Protein 6XLI (pdb70)

Solvent-accessible surface area: 58546 Å² total

Secondary structure (DSSP, 8-state):
--EEE-TT--EEEEEE--SS-GGGSEEEEEEE-TT--EEEEEEE-TT--EE--TTTTTTEEEEEETTTTEEEEEE-S--GGG-EEEEEEEEEGGGEEEEEEEEEEEEEE-SPPPBPPEEEEEPPP--EEEEEEEEEEEBSS--EEEEGGGTB-TTEEEPPPEE-TTS-EEEEEEEEEEGGGGTT---EEEEEEGGGTEEEEEE----/---EEEE-SEEEE-TT--EEEEEEESS--TT-EEEEEE-TTS--EEEEETTTEEPTT--TTEEEEEETTEEEEEESS--GGG-EEEEEEE-SBSSPEE---EEEEE----BPPEEEEEPPPHHHHTTTEEEEEEEEEEEBSS--EEEEEETTEEP-SSEEEEEPPPPTTT--EEEEEEEEEEHHHHTT--EEEEEEE-TT-SS-EEEEEE--/-EEEE---EE-TT--EEEEEEE-SS-GGGSEEEEEEE-TT--EEEEEEE-TT--EE--TTTTTTEEEEEETTTTEEEEEE-S--GGG-EEEEEEEEEGGGEEEEEEEEEEEEEE-SPPPBPPEEEEEPPP---EEEEEEEEEEEBSS--EEEEGGGTB-TTEEEPPPEE-TTS-EEEEEEEEEEGGGGTT---EEEEEEGGGTEEEEEE----/---EEEE-SEEEE-TT--EEEEEEESS--TT-EEEEEE-TTS--EEEEETTTEEPTT--TTEEEEEETTEEEEEESS--GGG-EEEEEEE-SBSSPEE---EEEEE----BPPEEEEEPPPHHHHTTTEEEEEEEEEEEBSS--EEEEEETTEEP-SSEEEEEPPPPTTT--EEEEEEEEEEHHHHHT--EEEEEEE-TT-SS-EEEEEETT-/---------B-/---------B-/--EEEEE--EEE-TT--EEEEEEEESS-GGGSEEEEEEE-TT--EEEEEEE-TTS-EE--TTTTTTEEEEEETTTTEEEEEE-S--GGG-EEEEEEEEEGGGEEEEEE---EEEEE--PPPBPPEEEEE-----EEEEEEEEEEEBSS--EEEEGGGTB-TTEEEPPPEE-TTS-EEEEEEEEEEGGGGTTS-EEEEEEEGGGTEEEEEEE----/---EEEE-SEEEE-TT--EEEEEEESS--TT-EEEEEE-TTS--EEEEETTTEEPTT--TTEEEEEETTEEEEEESS--GGG-EEEEEEE-SBSSPEE---EEEEE----BPPEEEEEPPPHHHHTTTEEEEEEEEEEEBSS--EEEEEETTEEP-SSEEEEEPPPPTTT--EEEEEEEEEEHHHHHT--EEEEEEE-TT-SS-EEEEEES--/---------B-

InterPro domains:
  IPR001084 Microtubule associated protein, tubulin-binding repeat [PF00418] (566-591)
  IPR001084 Microtubule associated protein, tubulin-binding repeat [PF00418] (592-621)
  IPR001084 Microtubule associated protein, tubulin-binding repeat [PF00418] (623-653)
  IPR001084 Microtubule associated protein, tubulin-binding repeat [PF00418] (654-685)
  IPR001084 Microtubule associated protein, tubulin-binding repeat [PS00229] (609-621)
  IPR001084 Microtubule associated protein, tubulin-binding repeat [PS00229] (672-684)
  IPR001084 Microtubule associated protein, tubulin-binding repeat [PS51491] (561-591)
  IPR001084 Microtubule associated protein, tubulin-binding repeat [PS51491] (592-622)
  IPR001084 Microtubule associated protein, tubulin-binding repeat [PS51491] (623-653)
  IPR001084 Microtubule associated protein, tubulin-binding repeat [PS51491] (654-685)
  IPR002955 Microtubule-associated protein Tau [PR01261] (467-478)
  IPR002955 Microtubule-associated protein Tau [PR01261] (479-488)
  IPR002955 Microtubule-associated protein Tau [PR01261] (503-510)
  IPR002955 Microtubule-associated protein Tau [PR01261] (530-538)
  IPR002955 Microtubule-associated protein Tau [PR01261] (539-546)
  IPR002955 Microtubule-associated protein Tau [PR01261] (561-570)
  IPR027324 Microtubule associated protein MAP2/MAP4/Tau [PTHR11501] (316-751)

Radius of gyration: 44.35 Å; Cα contacts (8 Å, |Δi|>4): 3402; chains: 9; bounding box: 85×121×126 Å

Organism: Homo sapiens (NCBI:txid9606)

Structure (mmCIF, N/CA/C/O backbone):
data_6XLI
#
_entry.id   6XLI
#
_cell.length_a   126.240
_cell.length_b   83.660
_cell.length_c   166.870
_cell.angle_alpha   90.000
_cell.angle_beta   92.500
_cell.angle_gamma   90.000
#
_symmetry.space_group_name_H-M   'C 1 2 1'
#
loop_
_entity.id
_entity.type
_entity.pdbx_description
1 polymer 'PT3 Fab Heavy Chain'
2 polymer 'PT3 Fab Light Chain'
3 polymer 'Tau Phosphopeptide (Ac-SR(pT)PSLP(pT)PPTRE-OH)'
4 non-polymer GLYCEROL
5 water water
#
loop_
_atom_site.group_PDB
_atom_site.id
_atom_site.type_symbol
_atom_site.label_atom_id
_atom_site.label_alt_id
_atom_site.label_comp_id
_atom_site.label_asym_id
_atom_site.label_entity_id
_atom_site.label_seq_id
_atom_site.pdbx_PDB_ins_code
_atom_site.Cartn_x
_atom_site.Cartn_y
_atom_site.Cartn_z
_atom_site.occupancy
_atom_site.B_iso_or_equiv
_atom_site.auth_seq_id
_atom_site.auth_comp_id
_atom_site.auth_asym_id
_atom_site.auth_atom_id
_atom_site.pdbx_PDB_model_num
ATOM 1 N N . GLY A 1 8 ? 132.741 -87.978 182.812 1.00 53.05 8 GLY A N 1
ATOM 2 C CA . GLY A 1 8 ? 134.078 -88.548 182.792 1.00 59.14 8 GLY A CA 1
ATOM 3 C C . GLY A 1 8 ? 135.204 -87.592 183.176 1.00 53.70 8 GLY A C 1
ATOM 4 O O . GLY A 1 8 ? 135.864 -87.006 182.305 1.00 52.69 8 GLY A O 1
ATOM 5 N N . GLY A 1 9 ? 135.415 -87.401 184.477 1.00 52.88 9 GLY A N 1
ATOM 6 C CA . GLY A 1 9 ? 136.511 -86.557 184.929 1.00 45.58 9 GLY A CA 1
ATOM 7 C C . GLY A 1 9 ? 136.098 -85.122 185.196 1.00 46.37 9 GLY A C 1
ATOM 8 O O . GLY A 1 9 ? 134.928 -84.764 185.040 1.00 42.48 9 GLY A O 1
ATOM 9 N N . ASP A 1 10 ? 137.047 -84.306 185.644 1.00 38.82 10 ASP A N 1
ATOM 10 C CA . ASP A 1 10 ? 136.765 -82.898 185.906 1.00 37.32 10 ASP A CA 1
ATOM 11 C C . ASP A 1 10 ? 136.876 -82.048 184.624 1.00 39.42 10 ASP A C 1
ATOM 12 O O . ASP A 1 10 ? 137.831 -82.181 183.858 1.00 36.77 10 ASP A O 1
ATOM 17 N N . LEU A 1 11 ? 135.923 -81.143 184.426 1.00 36.37 11 LEU A N 1
ATOM 18 C CA A LEU A 1 11 ? 135.936 -80.261 183.266 0.43 34.32 11 LEU A CA 1
ATOM 19 C CA B LEU A 1 11 ? 135.907 -80.260 183.262 0.57 34.16 11 LEU A CA 1
ATOM 20 C C . LEU A 1 11 ? 136.015 -78.814 183.720 1.00 34.88 11 LEU A C 1
ATOM 21 O O . LEU A 1 11 ? 135.285 -78.391 184.605 1.00 38.55 11 LEU A O 1
ATOM 30 N N . VAL A 1 12 ? 136.913 -78.055 183.113 1.00 33.06 12 VAL A N 1
ATOM 31 C CA . VAL A 1 12 ? 137.101 -76.668 183.523 1.00 38.40 12 VAL A CA 1
ATOM 32 C C . VAL A 1 12 ? 137.322 -75.805 182.284 1.00 38.90 12 VAL A C 1
ATOM 33 O O . VAL A 1 12 ? 137.852 -76.280 181.281 1.00 36.03 12 VAL A O 1
ATOM 37 N N . LYS A 1 13 ? 136.846 -74.563 182.336 1.00 35.32 13 LYS A N 1
ATOM 38 C CA . LYS A 1 13 ? 137.028 -73.623 181.240 1.00 35.97 13 LYS A CA 1
ATOM 39 C C . LYS A 1 13 ? 138.436 -73.075 181.362 1.00 35.41 13 LYS A C 1
ATOM 40 O O . LYS A 1 13 ? 138.967 -73.001 182.465 1.00 35.91 13 LYS A O 1
ATOM 46 N N . PRO A 1 14 ? 139.058 -72.703 180.236 1.00 37.23 14 PRO A N 1
ATOM 47 C CA . PRO A 1 14 ? 140.374 -72.056 180.320 1.00 34.85 14 PRO A CA 1
ATOM 48 C C . PRO A 1 14 ? 140.372 -70.857 181.274 1.00 35.54 14 PRO A C 1
ATOM 49 O O . PRO A 1 14 ? 139.432 -70.070 181.262 1.00 33.13 14 PRO A O 1
ATOM 53 N N . GLY A 1 15 ? 141.440 -70.700 182.042 1.00 33.30 15 GLY A N 1
ATOM 54 C CA . GLY A 1 15 ? 141.538 -69.649 183.038 1.00 34.70 15 GLY A CA 1
ATOM 55 C C . GLY A 1 15 ? 140.972 -70.018 184.406 1.00 37.93 15 GLY A C 1
ATOM 56 O O . GLY A 1 15 ? 141.234 -69.323 185.381 1.00 37.07 15 GLY A O 1
ATOM 57 N N . GLY A 1 16 ? 140.250 -71.131 184.488 1.00 35.43 16 GLY A N 1
ATOM 58 C CA . GLY A 1 16 ? 139.525 -71.490 185.703 1.00 37.99 16 GLY A CA 1
ATOM 59 C C . GLY A 1 16 ? 140.349 -72.156 186.789 1.00 37.14 16 GLY A C 1
ATOM 60 O O . GLY A 1 16 ? 141.572 -72.263 186.667 1.00 32.52 16 GLY A O 1
ATOM 61 N N . SER A 1 17 ? 139.662 -72.686 187.804 1.00 33.07 17 SER A N 1
ATOM 62 C CA . SER A 1 17 ? 140.309 -73.209 189.002 1.00 34.36 17 SER A CA 1
ATOM 63 C C . SER A 1 17 ? 139.806 -74.604 189.347 1.00 34.70 17 SER A C 1
ATOM 64 O O . SER A 1 17 ? 138.666 -74.958 189.037 1.00 33.61 17 SER A O 1
ATOM 67 N N . LEU A 1 18 ? 140.660 -75.391 189.999 1.00 35.56 18 LEU A N 1
ATOM 68 C CA . LEU A 1 18 ? 140.288 -76.744 190.408 1.00 34.89 18 LEU A CA 1
ATOM 69 C C . LEU A 1 18 ? 141.132 -77.203 191.599 1.00 37.10 18 LEU A C 1
ATOM 70 O O . LEU A 1 18 ? 142.292 -76.815 191.723 1.00 35.01 18 LEU A O 1
ATOM 75 N N . LYS A 1 19 ? 140.563 -78.016 192.479 1.00 33.70 19 LYS A N 1
ATOM 76 C CA . LYS A 1 19 ? 141.349 -78.587 193.565 1.00 36.88 19 LYS A CA 1
ATOM 77 C C . LYS A 1 19 ? 141.238 -80.113 193.513 1.00 36.20 19 LYS A C 1
ATOM 78 O O . LYS A 1 19 ? 140.136 -80.657 193.526 1.00 33.74 19 LYS A O 1
ATOM 84 N N . LEU A 1 20 ? 142.371 -80.792 193.343 1.00 33.18 20 LEU A N 1
ATOM 85 C CA . LEU A 1 20 ? 142.402 -82.256 193.330 1.00 33.34 20 LEU A CA 1
ATOM 86 C C . LEU A 1 20 ? 142.734 -82.732 194.720 1.00 34.90 20 LEU A C 1
ATOM 87 O O . LEU A 1 20 ? 143.483 -82.056 195.422 1.00 33.48 20 LEU A O 1
ATOM 92 N N . SER A 1 21 ? 142.208 -83.883 195.131 1.00 34.52 21 SER A N 1
ATOM 93 C CA . SER A 1 21 ? 142.619 -84.445 196.419 1.00 35.37 21 SER A CA 1
ATOM 94 C C . SER A 1 21 ? 142.895 -85.950 196.278 1.00 37.66 21 SER A C 1
ATOM 95 O O . SER A 1 21 ? 142.313 -86.624 195.424 1.00 36.72 21 SER A O 1
ATOM 98 N N . CYS A 1 22 ? 143.790 -86.457 197.122 1.00 35.27 22 CYS A N 1
ATOM 99 C CA . CYS A 1 22 ? 144.253 -87.840 197.077 1.00 38.99 22 CYS A CA 1
ATOM 100 C C . CYS A 1 22 ? 144.374 -88.379 198.499 1.00 39.99 22 CYS A C 1
ATOM 101 O O . CYS A 1 22 ? 145.288 -88.002 199.236 1.00 36.09 22 CYS A O 1
ATOM 104 N N . ALA A 1 23 ? 143.438 -89.249 198.876 1.00 37.87 23 ALA A N 1
ATOM 105 C CA . ALA A 1 23 ? 143.356 -89.781 200.241 1.00 43.60 23 ALA A CA 1
ATOM 106 C C . ALA A 1 23 ? 144.158 -91.068 200.383 1.00 42.18 23 ALA A C 1
ATOM 107 O O . ALA A 1 23 ? 143.964 -92.019 199.632 1.00 47.61 23 ALA A O 1
ATOM 109 N N . ALA A 1 24 ? 145.036 -91.100 201.376 1.00 45.83 24 ALA A N 1
ATOM 110 C CA . ALA A 1 24 ? 145.968 -92.202 201.521 1.00 46.90 24 ALA A CA 1
ATOM 111 C C . ALA A 1 24 ? 145.347 -93.427 202.185 1.00 48.67 24 ALA A C 1
ATOM 112 O O . ALA A 1 24 ? 144.560 -93.306 203.122 1.00 50.49 24 ALA A O 1
ATOM 114 N N . SER A 1 25 ? 145.700 -94.602 201.667 1.00 49.69 25 SER A N 1
ATOM 115 C CA . SER A 1 25 ? 145.316 -95.868 202.275 1.00 54.58 25 SER A CA 1
ATOM 116 C C . SER A 1 25 ? 146.401 -96.934 202.050 1.00 51.14 25 SER A C 1
ATOM 117 O O . SER A 1 25 ? 146.895 -97.107 200.936 1.00 52.78 25 SER A O 1
ATOM 120 N N . GLY A 1 26 ? 146.746 -97.656 203.113 1.00 54.37 26 GLY A N 1
ATOM 121 C CA . GLY A 1 26 ? 147.700 -98.757 203.037 1.00 52.91 26 GLY A CA 1
ATOM 122 C C . GLY A 1 26 ? 149.164 -98.398 203.263 1.00 47.93 26 GLY A C 1
ATOM 123 O O . GLY A 1 26 ? 150.050 -99.176 202.918 1.00 47.89 26 GLY A O 1
ATOM 124 N N . PHE A 1 27 ? 149.415 -97.223 203.840 1.00 45.08 27 PHE A N 1
ATOM 125 C CA . PHE A 1 27 ? 150.770 -96.803 204.196 1.00 43.31 27 PHE A CA 1
ATOM 126 C C . PHE A 1 27 ? 150.717 -95.648 205.193 1.00 40.94 27 PHE A C 1
ATOM 127 O O . PHE A 1 27 ? 149.656 -95.089 205.435 1.00 40.98 27 PHE A O 1
ATOM 135 N N . THR A 1 28 ? 151.855 -95.302 205.787 1.00 38.10 28 THR A N 1
ATOM 136 C CA . THR A 1 28 ? 151.902 -94.204 206.748 1.00 36.04 28 THR A CA 1
ATOM 137 C C . THR A 1 28 ? 152.233 -92.880 206.031 1.00 32.52 28 THR A C 1
ATOM 138 O O . THR A 1 28 ? 153.398 -92.552 205.782 1.00 29.16 28 THR A O 1
ATOM 142 N N . PHE A 1 29 ? 151.176 -92.151 205.691 1.00 33.51 29 PHE A N 1
ATOM 143 C CA . PHE A 1 29 ? 151.238 -90.949 204.852 1.00 35.84 29 PHE A CA 1
ATOM 144 C C . PHE A 1 29 ? 152.287 -89.941 205.321 1.00 33.97 29 PHE A C 1
ATOM 145 O O . PHE A 1 29 ? 153.037 -89.392 204.519 1.00 30.58 29 PHE A O 1
ATOM 153 N N . SER A 1 30 ? 152.367 -89.715 206.625 1.00 30.23 30 SER A N 1
ATOM 154 C CA . SER A 1 30 ? 153.268 -88.694 207.141 1.00 31.52 30 SER A CA 1
ATOM 155 C C . SER A 1 30 ? 154.740 -89.058 206.989 1.00 28.13 30 SER A C 1
ATOM 156 O O . SER A 1 30 ? 155.596 -88.211 207.178 1.00 31.94 30 SER A O 1
ATOM 159 N N . SER A 1 31 ? 155.052 -90.297 206.618 1.00 29.08 31 SER A N 1
ATOM 160 C CA . SER A 1 31 ? 156.458 -90.682 206.424 1.00 32.59 31 SER A CA 1
ATOM 161 C C . SER A 1 31 ? 157.083 -90.319 205.062 1.00 33.69 31 SER A C 1
ATOM 162 O O . SER A 1 31 ? 158.319 -90.265 204.940 1.00 32.52 31 SER A O 1
ATOM 165 N N . TYR A 1 32 ? 156.250 -90.070 204.051 1.00 28.90 32 TYR A N 1
ATOM 166 C CA . TYR A 1 32 ? 156.727 -89.998 202.655 1.00 29.63 32 TYR A CA 1
ATOM 167 C C . TYR A 1 32 ? 156.680 -88.610 202.034 1.00 29.99 32 TYR A C 1
ATOM 168 O O . TYR A 1 32 ? 155.815 -87.793 202.373 1.00 26.99 32 TYR A O 1
ATOM 177 N N . ALA A 1 33 ? 157.602 -88.363 201.112 1.00 27.61 33 ALA A N 1
ATOM 178 C CA . ALA A 1 33 ? 157.454 -87.266 200.159 1.00 28.68 33 ALA A CA 1
ATOM 179 C C . ALA A 1 33 ? 156.327 -87.647 199.200 1.00 28.51 33 ALA A C 1
ATOM 180 O O . ALA A 1 33 ? 156.254 -88.792 198.753 1.00 27.82 33 ALA A O 1
ATOM 182 N N . MET A 1 34 ? 155.464 -86.693 198.875 1.00 27.83 34 MET A N 1
ATOM 183 C CA . MET A 1 34 ? 154.335 -86.944 197.988 1.00 26.51 34 MET A CA 1
ATOM 184 C C . MET A 1 34 ? 154.427 -86.062 196.739 1.00 27.45 34 MET A C 1
ATOM 185 O O . MET A 1 34 ? 154.918 -84.940 196.812 1.00 28.08 34 MET A O 1
ATOM 190 N N . SER A 1 35 ? 153.950 -86.566 195.604 1.00 26.83 35 SER A N 1
ATOM 191 C CA . SER A 1 35 ? 154.079 -85.837 194.330 1.00 25.46 35 SER A CA 1
ATOM 192 C C . SER A 1 35 ? 152.850 -85.944 193.439 1.00 30.81 35 SER A C 1
ATOM 193 O O . SER A 1 35 ? 152.011 -86.842 193.610 1.00 30.64 35 SER A O 1
ATOM 196 N N . TRP A 1 36 ? 152.748 -85.016 192.484 1.00 32.31 36 TRP A N 1
ATOM 197 C CA . TRP A 1 36 ? 151.755 -85.100 191.416 1.00 27.13 36 TRP A CA 1
ATOM 198 C C . TRP A 1 36 ? 152.487 -85.195 190.096 1.00 28.78 36 TRP A C 1
ATOM 199 O O . TRP A 1 36 ? 153.457 -84.484 189.875 1.00 29.02 36 TRP A O 1
ATOM 210 N N . VAL A 1 37 ? 152.001 -86.062 189.223 1.00 25.75 37 VAL A N 1
ATOM 211 C CA . VAL A 1 37 ? 152.570 -86.289 187.911 1.00 27.26 37 VAL A CA 1
ATOM 212 C C . VAL A 1 37 ? 151.434 -86.394 186.898 1.00 26.66 37 VAL A C 1
ATOM 213 O O . VAL A 1 37 ? 150.426 -87.036 187.178 1.00 30.62 37 VAL A O 1
ATOM 217 N N . ARG A 1 38 ? 151.604 -85.835 185.705 1.00 28.56 38 ARG A N 1
ATOM 218 C CA . ARG A 1 38 ? 150.528 -85.928 184.729 1.00 29.02 38 ARG A CA 1
ATOM 219 C C . ARG A 1 38 ? 151.002 -86.544 183.420 1.00 27.99 38 ARG A C 1
ATOM 220 O O . ARG A 1 38 ? 152.188 -86.504 183.079 1.00 26.48 38 ARG A O 1
ATOM 228 N N . GLN A 1 39 ? 150.047 -87.132 182.711 1.00 25.54 39 GLN A N 1
ATOM 229 C CA . GLN A 1 39 ? 150.276 -87.761 181.420 1.00 27.23 39 GLN A CA 1
ATOM 230 C C . GLN A 1 39 ? 149.355 -87.107 180.407 1.00 31.12 39 GLN A C 1
ATOM 231 O O . GLN A 1 39 ? 148.133 -87.165 180.550 1.00 27.74 39 GLN A O 1
ATOM 237 N N . ASN A 1 40 ? 149.935 -86.450 179.408 1.00 32.52 40 ASN A N 1
ATOM 238 C CA . ASN A 1 40 ? 149.141 -85.665 178.478 1.00 36.52 40 ASN A CA 1
ATOM 239 C C . ASN A 1 40 ? 148.642 -86.550 177.319 1.00 40.63 40 ASN A C 1
ATOM 240 O O . ASN A 1 40 ? 149.025 -87.728 177.238 1.00 36.72 40 ASN A O 1
ATOM 245 N N . PRO A 1 41 ? 147.765 -86.008 176.440 1.00 42.46 41 PRO A N 1
ATOM 246 C CA . PRO A 1 41 ? 147.187 -86.861 175.390 1.00 43.63 41 PRO A CA 1
ATOM 247 C C . PRO A 1 41 ? 148.196 -87.525 174.444 1.00 43.92 41 PRO A C 1
ATOM 248 O O . PRO A 1 41 ? 147.848 -88.521 173.812 1.00 48.13 41 PRO A O 1
ATOM 252 N N . GLU A 1 42 ? 149.442 -87.069 174.421 1.00 45.39 42 GLU A N 1
ATOM 253 C CA . GLU A 1 42 ? 150.428 -87.740 173.579 1.00 51.88 42 GLU A CA 1
ATOM 254 C C . GLU A 1 42 ? 151.304 -88.657 174.419 1.00 48.95 42 GLU A C 1
ATOM 255 O O . GLU A 1 42 ? 152.422 -88.997 174.025 1.00 50.91 42 GLU A O 1
ATOM 261 N N . LYS A 1 43 ? 150.742 -89.115 175.536 1.00 44.96 43 LYS A N 1
ATOM 262 C CA . LYS A 1 43 ? 151.383 -90.073 176.434 1.00 41.62 43 LYS A CA 1
ATOM 263 C C . LYS A 1 43 ? 152.778 -89.659 176.923 1.00 39.84 43 LYS A C 1
ATOM 264 O O . LYS A 1 43 ? 153.577 -90.514 177.292 1.00 45.11 43 LYS A O 1
ATOM 270 N N . ARG A 1 44 ? 153.075 -88.366 176.951 1.00 35.84 44 ARG A N 1
ATOM 271 C CA . ARG A 1 44 ? 154.290 -87.934 177.642 1.00 38.41 44 ARG A CA 1
ATOM 272 C C . ARG A 1 44 ? 153.976 -87.781 179.142 1.00 33.23 44 ARG A C 1
ATOM 273 O O . ARG A 1 44 ? 152.899 -87.315 179.510 1.00 28.10 44 ARG A O 1
ATOM 281 N N . LEU A 1 45 ? 154.921 -88.172 179.992 1.00 28.34 45 LEU A N 1
ATOM 282 C CA . LEU A 1 45 ? 154.797 -87.959 181.436 1.00 27.54 45 LEU A CA 1
ATOM 283 C C . LEU A 1 45 ? 155.499 -86.661 181.825 1.00 30.50 45 LEU A C 1
ATOM 284 O O . LEU A 1 45 ? 156.543 -86.307 181.263 1.00 32.02 45 LEU A O 1
ATOM 289 N N . GLU A 1 46 ? 154.916 -85.938 182.775 1.00 26.31 46 GLU A N 1
ATOM 290 C CA . GLU A 1 46 ? 155.466 -84.659 183.192 1.00 29.34 46 GLU A CA 1
ATOM 291 C C . GLU A 1 46 ? 155.295 -84.477 184.704 1.00 31.64 46 GLU A C 1
ATOM 292 O O . GLU A 1 46 ? 154.207 -84.646 185.225 1.00 28.17 46 GLU A O 1
ATOM 298 N N . TRP A 1 47 ? 156.370 -84.130 185.395 1.00 29.28 47 TRP A N 1
ATOM 299 C CA . TRP A 1 47 ? 156.297 -83.842 186.825 1.00 29.85 47 TRP A CA 1
ATOM 300 C C . TRP A 1 47 ? 155.565 -82.534 187.065 1.00 34.19 47 TRP A C 1
ATOM 301 O O . TRP A 1 47 ? 155.837 -81.539 186.393 1.00 31.55 47 TRP A O 1
ATOM 312 N N . VAL A 1 48 ? 154.650 -82.529 188.032 1.00 28.85 48 VAL A N 1
ATOM 313 C CA . VAL A 1 48 ? 153.810 -81.371 188.312 1.00 26.23 48 VAL A CA 1
ATOM 314 C C . VAL A 1 48 ? 154.168 -80.661 189.634 1.00 32.44 48 VAL A C 1
ATOM 315 O O . VAL A 1 48 ? 154.231 -79.439 189.677 1.00 27.78 48 VAL A O 1
ATOM 319 N N . ALA A 1 49 ? 154.360 -81.416 190.718 1.00 31.06 49 ALA A N 1
ATOM 320 C CA . ALA A 1 49 ? 154.728 -80.811 192.000 1.00 29.70 49 ALA A CA 1
ATOM 321 C C . ALA A 1 49 ? 155.147 -81.894 192.991 1.00 34.09 49 ALA A C 1
ATOM 322 O O . ALA A 1 49 ? 154.709 -83.039 192.876 1.00 28.42 49 ALA A O 1
ATOM 324 N N . SER A 1 50 ? 155.979 -81.531 193.964 1.00 30.97 50 SER A N 1
ATOM 325 C CA . SER A 1 50 ? 156.345 -82.447 195.053 1.00 29.36 50 SER A CA 1
ATOM 326 C C . SER A 1 50 ? 156.276 -81.722 196.391 1.00 31.07 50 SER A C 1
ATOM 327 O O . SER A 1 50 ? 156.385 -80.498 196.442 1.00 30.77 50 SER A O 1
ATOM 330 N N . ILE A 1 51 ? 156.074 -82.467 197.477 1.00 30.57 51 ILE A N 1
ATOM 331 C CA . ILE A 1 51 ? 156.073 -81.864 198.809 1.00 30.44 51 ILE A CA 1
ATOM 332 C C . ILE A 1 51 ? 156.727 -82.853 199.786 1.00 35.86 51 ILE A C 1
ATOM 333 O O . ILE A 1 51 ? 156.417 -84.059 199.778 1.00 32.25 51 ILE A O 1
ATOM 338 N N . SER A 1 52 ? 157.682 -82.368 200.578 1.00 32.64 52 SER A N 1
ATOM 339 C CA . SER A 1 52 ? 158.394 -83.242 201.502 1.00 32.58 52 SER A CA 1
ATOM 340 C C . SER A 1 52 ? 157.480 -83.585 202.678 1.00 30.58 52 SER A C 1
ATOM 341 O O . SER A 1 52 ? 156.416 -82.967 202.844 1.00 32.24 52 SER A O 1
ATOM 344 N N . LYS A 1 53 ? 157.894 -84.555 203.494 1.00 33.90 53 LYS A N 1
ATOM 345 C CA . LYS A 1 53 ? 157.052 -84.993 204.613 1.00 33.51 53 LYS A CA 1
ATOM 346 C C . LYS A 1 53 ? 156.768 -83.819 205.534 1.00 35.22 53 LYS A C 1
ATOM 347 O O . LYS A 1 53 ? 155.666 -83.705 206.083 1.00 34.31 53 LYS A O 1
ATOM 353 N N . GLY A 1 54 ? 157.739 -82.912 205.641 1.00 36.89 54 GLY A N 1
ATOM 354 C CA . GLY A 1 54 ? 157.596 -81.745 206.492 1.00 41.91 54 GLY A CA 1
ATOM 355 C C . GLY A 1 54 ? 156.921 -80.543 205.854 1.00 45.53 54 GLY A C 1
ATOM 356 O O . GLY A 1 54 ? 156.682 -79.537 206.524 1.00 43.23 54 GLY A O 1
ATOM 357 N N . GLY A 1 55 ? 156.603 -80.632 204.566 1.00 36.90 55 GLY A N 1
ATOM 358 C CA . GLY A 1 55 ? 155.804 -79.593 203.940 1.00 36.14 55 GLY A CA 1
ATOM 359 C C . GLY A 1 55 ? 156.528 -78.643 202.996 1.00 38.17 55 GLY A C 1
ATOM 360 O O . GLY A 1 55 ? 155.912 -77.702 202.490 1.00 41.14 55 GLY A O 1
ATOM 361 N N . ASN A 1 56 ? 157.816 -78.874 202.760 1.00 35.28 56 ASN A N 1
ATOM 362 C CA . ASN A 1 56 ? 158.565 -78.082 201.786 1.00 39.47 56 ASN A CA 1
ATOM 363 C C . ASN A 1 56 ? 158.110 -78.450 200.369 1.00 40.39 56 ASN A C 1
ATOM 364 O O . ASN A 1 56 ? 157.952 -79.633 200.065 1.00 34.24 56 ASN A O 1
ATOM 369 N N . THR A 1 57 ? 157.936 -77.452 199.502 1.00 39.47 57 THR A N 1
ATOM 370 C CA . THR A 1 57 ? 157.342 -77.676 198.177 1.00 37.34 57 THR A CA 1
ATOM 371 C C . THR A 1 57 ? 158.363 -77.471 197.078 1.00 42.13 57 THR A C 1
ATOM 372 O O . THR A 1 57 ? 159.337 -76.732 197.266 1.00 39.13 57 THR A O 1
ATOM 376 N N . TYR A 1 58 ? 158.130 -78.131 195.940 1.00 36.86 58 TYR A N 1
ATOM 377 C CA . TYR A 1 58 ? 159.003 -78.070 194.774 1.00 34.28 58 TYR A CA 1
ATOM 378 C C . TYR A 1 58 ? 158.130 -78.033 193.504 1.00 40.24 58 TYR A C 1
ATOM 379 O O . TYR A 1 58 ? 157.154 -78.784 193.398 1.00 34.50 58 TYR A O 1
ATOM 388 N N . TYR A 1 59 ? 158.474 -77.167 192.549 1.00 36.45 59 TYR A N 1
ATOM 389 C CA . TYR A 1 59 ? 157.668 -77.003 191.328 1.00 37.41 59 TYR A CA 1
ATOM 390 C C . TYR A 1 59 ? 158.532 -76.790 190.100 1.00 40.73 59 TYR A C 1
ATOM 391 O O . TYR A 1 59 ? 159.631 -76.234 190.207 1.00 37.47 59 TYR A O 1
ATOM 400 N N . PRO A 1 60 ? 158.037 -77.217 188.923 1.00 39.70 60 PRO A N 1
ATOM 401 C CA . PRO A 1 60 ? 158.659 -76.800 187.662 1.00 40.07 60 PRO A CA 1
ATOM 402 C C . PRO A 1 60 ? 15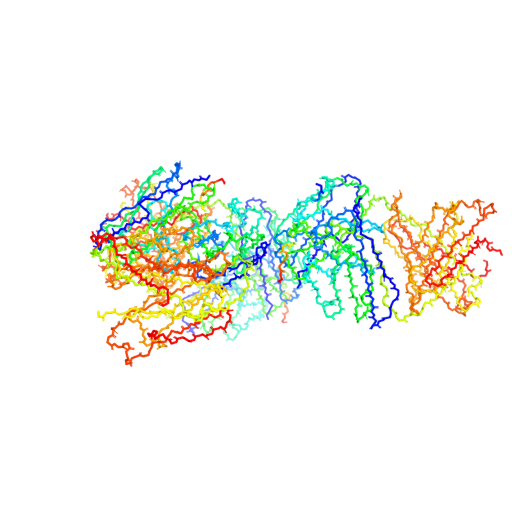8.158 -75.414 187.280 1.00 39.89 60 PRO A C 1
ATOM 403 O O . PRO A 1 60 ? 157.101 -74.993 187.750 1.00 41.07 60 PRO A O 1
ATOM 407 N N . ASN A 1 61 ? 158.893 -74.713 186.429 1.00 46.37 61 ASN A N 1
ATOM 408 C CA . ASN A 1 61 ? 158.490 -73.364 186.050 1.00 45.86 61 ASN A CA 1
ATOM 409 C C . ASN A 1 61 ? 157.124 -73.306 185.345 1.00 44.82 61 ASN A C 1
ATOM 410 O O . ASN A 1 61 ? 156.401 -72.330 185.503 1.00 46.26 61 ASN A O 1
ATOM 415 N N . SER A 1 62 ? 156.749 -74.359 184.616 1.00 47.27 62 SER A N 1
ATOM 416 C CA . SER A 1 62 ? 155.471 -74.381 183.879 1.00 48.70 62 SER A CA 1
ATOM 417 C C . SER A 1 62 ? 154.228 -74.214 184.751 1.00 46.12 62 SER A C 1
ATOM 418 O O . SER A 1 62 ? 153.163 -73.838 184.249 1.00 44.19 62 SER A O 1
ATOM 421 N N . VAL A 1 63 ? 154.330 -74.522 186.043 1.00 43.99 63 VAL A N 1
ATOM 422 C CA . VAL A 1 63 ? 153.162 -74.387 186.901 1.00 42.12 63 VAL A CA 1
ATOM 423 C C . VAL A 1 63 ? 153.411 -73.486 188.097 1.00 41.59 63 VAL A C 1
ATOM 424 O O . VAL A 1 63 ? 152.503 -73.230 188.875 1.00 42.56 63 VAL A O 1
ATOM 428 N N . LYS A 1 64 ? 154.618 -72.950 188.216 1.00 45.75 64 LYS A N 1
ATOM 429 C CA . LYS A 1 64 ? 154.936 -72.120 189.378 1.00 44.47 64 LYS A CA 1
ATOM 430 C C . LYS A 1 64 ? 154.087 -70.847 189.360 1.00 46.08 64 LYS A C 1
ATOM 431 O O . LYS A 1 64 ? 153.909 -70.218 188.315 1.00 47.80 64 LYS A O 1
ATOM 433 N N . GLY A 1 65 ? 153.541 -70.498 190.515 1.00 43.42 65 GLY A N 1
ATOM 434 C CA . GLY A 1 65 ? 152.607 -69.396 190.630 1.00 45.48 65 GLY A CA 1
ATOM 435 C C . GLY A 1 65 ? 151.148 -69.692 190.315 1.00 46.78 65 GLY A C 1
ATOM 436 O O . GLY A 1 65 ? 150.276 -68.886 190.643 1.00 54.50 65 GLY A O 1
ATOM 437 N N . ARG A 1 66 ? 150.867 -70.847 189.720 1.00 43.67 66 ARG A N 1
ATOM 438 C CA . ARG A 1 66 ? 149.497 -71.214 189.340 1.00 39.23 66 ARG A CA 1
ATOM 439 C C . ARG A 1 66 ? 148.950 -72.364 190.192 1.00 35.84 66 ARG A C 1
ATOM 440 O O . ARG A 1 66 ? 147.766 -72.406 190.513 1.00 39.44 66 ARG A O 1
ATOM 448 N N . PHE A 1 67 ? 149.818 -73.323 190.495 1.00 40.05 67 PHE A N 1
ATOM 449 C CA . PHE A 1 67 ? 149.437 -74.534 191.231 1.00 36.70 67 PHE A CA 1
ATOM 450 C C . PHE A 1 67 ? 150.025 -74.490 192.641 1.00 41.21 67 PHE A C 1
ATOM 451 O O . PHE A 1 67 ? 151.137 -73.983 192.829 1.00 41.15 67 PHE A O 1
ATOM 459 N N . THR A 1 68 ? 149.299 -75.022 193.622 1.00 38.76 68 THR A N 1
ATOM 460 C CA . THR A 1 68 ? 149.843 -75.163 194.973 1.00 39.44 68 THR A CA 1
ATOM 461 C C . THR A 1 68 ? 149.700 -76.589 195.506 1.00 34.17 68 THR A C 1
ATOM 462 O O . THR A 1 68 ? 148.590 -77.090 195.589 1.00 33.43 68 THR A O 1
ATOM 466 N N . ILE A 1 69 ? 150.799 -77.231 195.895 1.00 33.86 69 ILE A N 1
ATOM 467 C CA . ILE A 1 69 ? 150.685 -78.562 196.494 1.00 33.56 69 ILE A CA 1
ATOM 468 C C . ILE A 1 69 ? 150.652 -78.431 198.012 1.00 33.42 69 ILE A C 1
ATOM 469 O O . ILE A 1 69 ? 151.387 -77.635 198.577 1.00 33.03 69 ILE A O 1
ATOM 474 N N . SER A 1 70 ? 149.798 -79.206 198.674 1.00 32.98 70 SER A N 1
ATOM 475 C CA . SER A 1 70 ? 149.747 -79.173 200.137 1.00 33.97 70 SER A CA 1
ATOM 476 C C . SER A 1 70 ? 149.350 -80.543 200.693 1.00 35.83 70 SER A C 1
ATOM 477 O O . SER A 1 70 ? 148.894 -81.416 199.947 1.00 32.49 70 SER A O 1
ATOM 480 N N . ARG A 1 71 ? 149.538 -80.733 202.000 1.00 35.98 71 ARG A N 1
ATOM 481 C CA . ARG A 1 71 ? 149.257 -82.022 202.630 1.00 33.53 71 ARG A CA 1
ATOM 482 C C . ARG A 1 71 ? 148.674 -81.862 204.034 1.00 38.68 71 ARG A C 1
ATOM 483 O O . ARG A 1 71 ? 148.979 -80.903 204.747 1.00 36.07 71 ARG A O 1
ATOM 491 N N . ASP A 1 72 ? 147.814 -82.803 204.401 1.00 36.40 72 ASP A N 1
ATOM 492 C CA . ASP A 1 72 ? 147.246 -82.874 205.743 1.00 38.08 72 ASP A CA 1
ATOM 493 C C . ASP A 1 72 ? 147.721 -84.164 206.407 1.00 39.01 72 ASP A C 1
ATOM 494 O O . ASP A 1 72 ? 147.173 -85.232 206.142 1.00 38.23 72 ASP A O 1
ATOM 499 N N . ASN A 1 73 ? 148.731 -84.066 207.266 1.00 35.72 73 ASN A N 1
ATOM 500 C CA . ASN A 1 73 ? 149.327 -85.248 207.870 1.00 37.50 73 ASN A CA 1
ATOM 501 C C . ASN A 1 73 ? 148.466 -85.831 208.985 1.00 42.64 73 ASN A C 1
ATOM 502 O O . ASN A 1 73 ? 148.792 -86.882 209.529 1.00 44.44 73 ASN A O 1
ATOM 507 N N . ALA A 1 74 ? 147.378 -85.143 209.331 1.00 42.04 74 ALA A N 1
ATOM 508 C CA . ALA A 1 74 ? 146.444 -85.649 210.334 1.00 41.75 74 ALA A CA 1
ATOM 509 C C . ALA A 1 74 ? 145.324 -86.456 209.698 1.00 43.84 74 ALA A C 1
ATOM 510 O O . ALA A 1 74 ? 144.951 -87.507 210.210 1.00 46.08 74 ALA A O 1
ATOM 512 N N . ARG A 1 75 ? 144.780 -85.968 208.584 1.00 41.53 75 ARG A N 1
ATOM 513 C CA . ARG A 1 75 ? 143.735 -86.705 207.882 1.00 39.07 75 ARG A CA 1
ATOM 514 C C . ARG A 1 75 ? 144.316 -87.563 206.757 1.00 36.94 75 ARG A C 1
ATOM 515 O O . ARG A 1 75 ? 143.585 -88.303 206.098 1.00 37.80 75 ARG A O 1
ATOM 523 N N . ASN A 1 76 ? 145.628 -87.455 206.543 1.00 38.47 76 ASN A N 1
ATOM 524 C CA . ASN A 1 76 ? 146.327 -88.223 205.503 1.00 38.05 76 ASN A CA 1
ATOM 525 C C . ASN A 1 76 ? 145.762 -87.979 204.104 1.00 34.76 76 ASN A C 1
ATOM 526 O O . ASN A 1 76 ? 145.283 -88.892 203.434 1.00 31.65 76 ASN A O 1
ATOM 531 N N . ILE A 1 77 ? 145.807 -86.725 203.670 1.00 33.72 77 ILE A N 1
ATOM 532 C CA . ILE A 1 77 ? 145.300 -86.354 202.352 1.00 30.54 77 ILE A CA 1
ATOM 533 C C . ILE A 1 77 ? 146.303 -85.465 201.646 1.00 32.98 77 ILE A C 1
ATOM 534 O O . ILE A 1 77 ? 146.932 -84.603 202.276 1.00 31.57 77 ILE A O 1
ATOM 539 N N . LEU A 1 78 ? 146.491 -85.711 200.354 1.00 30.28 78 LEU A N 1
ATOM 540 C CA . LEU A 1 78 ? 147.308 -84.837 199.521 1.00 30.28 78 LEU A CA 1
ATOM 541 C C . LEU A 1 78 ? 146.400 -83.964 198.645 1.00 34.09 78 LEU A C 1
ATOM 542 O O . LEU A 1 78 ? 145.387 -84.441 198.135 1.00 31.12 78 LEU A O 1
ATOM 547 N N . TYR A 1 79 ? 146.767 -82.695 198.462 1.00 33.48 79 TYR A N 1
ATOM 548 C CA . TYR A 1 79 ? 145.980 -81.776 197.620 1.00 31.63 79 TYR A CA 1
ATOM 549 C C . TYR A 1 79 ? 146.788 -81.173 196.480 1.00 31.52 79 TYR A C 1
ATOM 550 O O . TYR A 1 79 ? 148.004 -80.981 196.605 1.00 29.48 79 TYR A O 1
ATOM 559 N N . LEU A 1 80 ? 146.098 -80.860 195.381 1.00 32.72 80 LEU A N 1
ATOM 560 C CA . LEU A 1 80 ? 146.660 -80.016 194.323 1.00 32.80 80 LEU A CA 1
ATOM 561 C C . LEU A 1 80 ? 145.632 -78.943 193.969 1.00 30.52 80 LEU A C 1
ATOM 562 O O . LEU A 1 80 ? 144.559 -79.230 193.441 1.00 34.00 80 LEU A O 1
ATOM 567 N N . GLN A 1 81 ? 145.942 -77.708 194.332 1.00 31.76 81 GLN A N 1
ATOM 568 C CA . GLN A 1 81 ? 145.119 -76.565 193.962 1.00 33.25 81 GLN A CA 1
ATOM 569 C C . GLN A 1 81 ? 145.624 -75.960 192.654 1.00 32.29 81 GLN A C 1
ATOM 570 O O . GLN A 1 81 ? 146.777 -75.546 192.571 1.00 30.80 81 GLN A O 1
ATOM 576 N N . MET A 1 82 ? 144.774 -75.929 191.636 1.00 35.69 82 MET A N 1
ATOM 577 C CA . MET A 1 82 ? 145.165 -75.425 190.318 1.00 35.32 82 MET A CA 1
ATOM 578 C C . MET A 1 82 ? 144.455 -74.113 189.947 1.00 36.25 82 MET A C 1
ATOM 579 O O . MET A 1 82 ? 143.233 -74.011 190.053 1.00 38.18 82 MET A O 1
ATOM 584 N N . SER A 1 83 ? 145.230 -73.103 189.552 1.00 36.71 83 SER A N 1
ATOM 585 C CA . SER A 1 83 ? 144.666 -71.813 189.133 1.00 39.13 83 SER A CA 1
ATOM 586 C C . SER A 1 83 ? 145.102 -71.483 187.720 1.00 39.49 83 SER A C 1
ATOM 587 O O . SER A 1 83 ? 146.088 -72.038 187.231 1.00 34.70 83 SER A O 1
ATOM 590 N N . SER A 1 84 ? 144.387 -70.559 187.083 1.00 36.89 84 SER A N 1
ATOM 591 C CA . SER A 1 84 ? 144.753 -70.116 185.737 1.00 37.81 84 SER A CA 1
ATOM 592 C C . SER A 1 84 ? 144.992 -71.284 184.783 1.00 34.10 84 SER A C 1
ATOM 593 O O . SER A 1 84 ? 146.034 -71.352 184.127 1.00 36.27 84 SER A O 1
ATOM 596 N N . LEU A 1 85 ? 144.044 -72.214 184.732 1.00 31.19 85 LEU A N 1
ATOM 597 C CA . LEU A 1 85 ? 144.225 -73.440 183.957 1.00 32.82 85 LEU A CA 1
ATOM 598 C C . LEU A 1 85 ? 144.275 -73.137 182.464 1.00 36.61 85 LEU A C 1
ATOM 599 O O . LEU A 1 85 ? 143.519 -72.295 181.968 1.00 34.54 85 LEU A O 1
ATOM 604 N N . ARG A 1 86 ? 145.128 -73.867 181.753 1.00 33.51 86 ARG A N 1
ATOM 605 C CA . ARG A 1 86 ? 145.293 -73.701 180.307 1.00 37.00 86 ARG A CA 1
ATOM 606 C C . ARG A 1 86 ? 144.870 -74.985 179.605 1.00 36.21 86 ARG A C 1
ATOM 607 O O . ARG A 1 86 ? 144.908 -76.066 180.202 1.00 29.37 86 ARG A O 1
ATOM 615 N N . SER A 1 87 ? 144.490 -74.892 178.338 1.00 33.57 87 SER A N 1
ATOM 616 C CA . SER A 1 87 ? 144.070 -76.100 177.631 1.00 34.80 87 SER A CA 1
ATOM 617 C C . SER A 1 87 ? 145.222 -77.107 177.608 1.00 35.24 87 SER A C 1
ATOM 618 O O . SER A 1 87 ? 144.991 -78.309 177.605 1.00 37.01 87 SER A O 1
ATOM 621 N N . GLU A 1 88 ? 146.461 -76.605 177.618 1.00 33.74 88 GLU A N 1
ATOM 622 C CA . GLU A 1 88 ? 147.648 -77.450 177.686 1.00 32.87 88 GLU A CA 1
ATOM 623 C C . GLU A 1 88 ? 147.822 -78.206 179.024 1.00 36.19 88 GLU A C 1
ATOM 624 O O . GLU A 1 88 ? 148.697 -79.065 179.127 1.00 35.24 88 GLU A O 1
ATOM 630 N N . ASP A 1 89 ? 147.020 -77.877 180.041 1.00 33.98 89 ASP A N 1
ATOM 631 C CA . ASP A 1 89 ? 147.011 -78.615 181.316 1.00 31.36 89 ASP A CA 1
ATOM 632 C C . ASP A 1 89 ? 146.108 -79.864 181.278 1.00 33.04 89 ASP A C 1
ATOM 633 O O . ASP A 1 89 ? 146.021 -80.621 182.256 1.00 31.54 89 ASP A O 1
ATOM 638 N N . THR A 1 90 ? 145.410 -80.055 180.168 1.00 30.72 90 THR A N 1
ATOM 639 C CA . THR A 1 90 ? 144.560 -81.232 179.972 1.00 30.05 90 THR A CA 1
ATOM 640 C C . THR A 1 90 ? 145.405 -82.502 180.063 1.00 32.00 90 THR A C 1
ATOM 641 O O . THR A 1 90 ? 146.391 -82.618 179.344 1.00 32.33 90 THR A O 1
ATOM 645 N N . ALA A 1 91 ? 145.013 -83.437 180.933 1.00 31.49 91 ALA A N 1
ATOM 646 C CA . ALA A 1 91 ? 145.824 -84.621 181.209 1.00 30.78 91 ALA A CA 1
ATOM 647 C C . ALA A 1 91 ? 145.201 -85.542 182.247 1.00 33.54 91 ALA A C 1
ATOM 648 O O . ALA A 1 91 ? 144.232 -85.185 182.931 1.00 29.94 91 ALA A O 1
ATOM 650 N N . LEU A 1 92 ? 145.776 -86.738 182.353 1.00 30.67 92 LEU A N 1
ATOM 651 C CA . LEU A 1 92 ? 145.584 -87.617 183.494 1.00 27.18 92 LEU A CA 1
ATOM 652 C C . LEU A 1 92 ? 146.522 -87.182 184.601 1.00 30.36 92 LEU A C 1
ATOM 653 O O . LEU A 1 92 ? 147.726 -87.037 184.354 1.00 30.21 92 LEU A O 1
ATOM 658 N N . TYR A 1 93 ? 146.002 -86.997 185.811 1.00 29.39 93 TYR A N 1
ATOM 659 C CA . TYR A 1 93 ? 146.839 -86.589 186.940 1.00 29.62 93 TYR A CA 1
ATOM 660 C C . TYR A 1 93 ? 146.973 -87.762 187.926 1.00 31.97 93 TYR A C 1
ATOM 661 O O . TYR A 1 93 ? 145.979 -88.323 188.356 1.00 34.41 93 TYR A O 1
ATOM 670 N N . TYR A 1 94 ? 148.209 -88.117 188.268 1.00 29.74 94 TYR A N 1
ATOM 671 C CA . TYR A 1 94 ? 148.518 -89.192 189.217 1.00 26.60 94 TYR A CA 1
ATOM 672 C C . TYR A 1 94 ? 149.034 -88.641 190.526 1.00 29.80 94 TYR A C 1
ATOM 673 O O . TYR A 1 94 ? 149.782 -87.663 190.543 1.00 30.95 94 TYR A O 1
ATOM 682 N N . CYS A 1 95 ? 148.654 -89.295 191.617 1.00 30.12 95 CYS A N 1
ATOM 683 C CA . CYS A 1 95 ? 149.267 -89.095 192.912 1.00 28.81 95 CYS A CA 1
ATOM 684 C C . CYS A 1 95 ? 150.419 -90.125 193.038 1.00 32.48 95 CYS A C 1
ATOM 685 O O . CYS A 1 95 ? 150.270 -91.263 192.585 1.00 34.12 95 CYS A O 1
ATOM 688 N N . ALA A 1 96 ? 151.554 -89.751 193.636 1.00 28.83 96 ALA A N 1
ATOM 689 C CA . ALA A 1 96 ? 152.671 -90.702 193.786 1.00 30.24 96 ALA A CA 1
ATOM 690 C C . ALA A 1 96 ? 153.414 -90.487 195.098 1.00 32.21 96 ALA A C 1
ATOM 691 O O . ALA A 1 96 ? 153.377 -89.391 195.652 1.00 32.44 96 ALA A O 1
ATOM 693 N N . ARG A 1 97 ? 154.064 -91.526 195.625 1.00 32.23 97 ARG A N 1
ATOM 694 C CA . ARG A 1 97 ? 154.827 -91.346 196.855 1.00 29.72 97 ARG A CA 1
ATOM 695 C C . ARG A 1 97 ? 156.234 -91.899 196.726 1.00 27.37 97 ARG A C 1
ATOM 696 O O . ARG A 1 97 ? 156.475 -92.820 195.959 1.00 30.27 97 ARG A O 1
ATOM 704 N N . GLY A 1 98 ? 157.163 -91.346 197.496 1.00 30.65 98 GLY A N 1
ATOM 705 C CA . GLY A 1 98 ? 158.534 -91.834 197.464 1.00 28.94 98 GLY A CA 1
ATOM 706 C C . GLY A 1 98 ? 159.360 -91.332 198.627 1.00 30.23 98 GLY A C 1
ATOM 707 O O . GLY A 1 98 ? 158.834 -90.681 199.533 1.00 28.84 98 GLY A O 1
ATOM 708 N N . TRP A 1 99 ? 160.658 -91.615 198.579 1.00 29.07 99 TRP A N 1
ATOM 709 C CA . TRP A 1 99 ? 161.602 -91.230 199.628 1.00 29.94 99 TRP A CA 1
ATOM 710 C C . TRP A 1 99 ? 163.003 -91.665 199.251 1.00 28.24 99 TRP A C 1
ATOM 711 O O . TRP A 1 99 ? 163.160 -92.585 198.464 1.00 30.30 99 TRP A O 1
ATOM 722 N N . GLY A 1 100 ? 164.005 -90.995 199.820 1.00 29.53 100 GLY A N 1
ATOM 723 C CA . GLY A 1 100 ? 165.388 -91.430 199.739 1.00 29.10 100 GLY A CA 1
ATOM 724 C C . GLY A 1 100 ? 165.847 -91.720 198.321 1.00 37.15 100 GLY A C 1
ATOM 725 O O . GLY A 1 100 ? 165.482 -91.013 197.383 1.00 35.07 100 GLY A O 1
ATOM 726 N N . ASP A 1 101 ? 166.633 -92.778 198.163 1.00 35.11 101 ASP A N 1
ATOM 727 C CA . ASP A 1 101 ? 167.194 -93.121 196.863 1.00 37.22 101 ASP A CA 1
ATOM 728 C C . ASP A 1 101 ? 166.218 -93.826 195.917 1.00 36.71 101 ASP A C 1
ATOM 729 O O . ASP A 1 101 ? 166.544 -94.017 194.738 1.00 36.86 101 ASP A O 1
ATOM 734 N N . TYR A 1 102 ? 165.056 -94.244 196.426 1.00 31.46 102 TYR A N 1
ATOM 735 C CA . TYR A 1 102 ? 163.973 -94.752 195.578 1.00 34.05 102 TYR A CA 1
ATOM 736 C C . TYR A 1 102 ? 163.550 -93.686 194.574 1.00 34.49 102 TYR A C 1
ATOM 737 O O . TYR A 1 102 ? 163.126 -93.988 193.446 1.00 33.54 102 TYR A O 1
ATOM 746 N N . GLY A 1 103 ? 163.636 -92.435 195.011 1.00 32.26 103 GLY A N 1
ATOM 747 C CA . GLY A 1 103 ? 163.151 -91.318 194.228 1.00 33.86 103 GLY A CA 1
ATOM 748 C C . GLY A 1 103 ? 161.750 -90.901 194.656 1.00 30.91 103 GLY A C 1
ATOM 749 O O . GLY A 1 103 ? 161.214 -91.397 195.650 1.00 27.93 103 GLY A O 1
ATOM 750 N N . TRP A 1 104 ? 161.167 -89.977 193.897 1.00 28.42 104 TRP A N 1
ATOM 751 C CA . TRP A 1 104 ? 159.907 -89.327 194.236 1.00 31.00 104 TRP A CA 1
ATOM 752 C C . TRP A 1 104 ? 158.683 -90.130 193.811 1.00 30.82 104 TRP A C 1
ATOM 753 O O . TRP A 1 104 ? 157.575 -89.879 194.293 1.00 29.15 104 TRP A O 1
ATOM 764 N N . PHE A 1 105 ? 158.873 -91.069 192.887 1.00 28.51 105 PHE A N 1
ATOM 765 C CA . PHE A 1 105 ? 157.738 -91.792 192.309 1.00 32.99 105 PHE A CA 1
ATOM 766 C C . PHE A 1 105 ? 157.884 -93.298 192.506 1.00 30.32 105 PHE A C 1
ATOM 767 O O . PHE A 1 105 ? 157.767 -94.064 191.555 1.00 31.75 105 PHE A O 1
ATOM 775 N N . ALA A 1 106 ? 158.139 -93.738 193.733 1.00 29.28 106 ALA A N 1
ATOM 776 C CA . ALA A 1 106 ? 158.333 -95.158 193.957 1.00 27.93 106 ALA A CA 1
ATOM 777 C C . ALA A 1 106 ? 157.017 -95.923 193.750 1.00 31.41 106 ALA A C 1
ATOM 778 O O . ALA A 1 106 ? 157.005 -97.000 193.156 1.00 31.97 106 ALA A O 1
ATOM 780 N N . TYR A 1 107 ? 155.908 -95.342 194.205 1.00 25.26 107 TYR A N 1
ATOM 781 C CA . TYR A 1 107 ? 154.596 -95.978 194.096 1.00 30.64 107 TYR A CA 1
ATOM 782 C C . TYR A 1 107 ? 153.553 -95.015 193.557 1.00 31.35 107 TYR A C 1
ATOM 783 O O . TYR A 1 107 ? 153.489 -93.862 193.993 1.00 31.88 107 TYR A O 1
ATOM 792 N N . TRP A 1 108 ? 152.739 -95.497 192.624 1.00 30.86 108 TRP A N 1
ATOM 793 C CA . TRP A 1 108 ? 151.789 -94.650 191.918 1.00 34.33 108 TRP A CA 1
ATOM 794 C C . TRP A 1 108 ? 150.365 -94.917 192.391 1.00 41.71 108 TRP A C 1
ATOM 795 O O . TRP A 1 108 ? 149.938 -96.063 192.530 1.00 41.30 108 TRP A O 1
ATOM 806 N N . GLY A 1 109 ? 149.635 -93.830 192.603 1.00 37.95 109 GLY A N 1
ATOM 807 C CA . GLY A 1 109 ? 148.317 -93.850 193.206 1.00 40.13 109 GLY A CA 1
ATOM 808 C C . GLY A 1 109 ? 147.146 -93.605 192.292 1.00 44.18 109 GLY A C 1
ATOM 809 O O . GLY A 1 109 ? 147.166 -93.916 191.098 1.00 44.97 109 GLY A O 1
ATOM 810 N N . GLN A 1 110 ? 146.137 -92.976 192.893 1.00 47.19 110 GLN A N 1
ATOM 811 C CA . GLN A 1 110 ? 144.855 -92.660 192.273 1.00 50.19 110 GLN A CA 1
ATOM 812 C C . GLN A 1 110 ? 145.015 -91.653 191.146 1.00 46.92 110 GLN A C 1
ATOM 813 O O . GLN A 1 110 ? 145.755 -90.673 191.274 1.00 46.05 110 GLN A O 1
ATOM 819 N N . VAL A 1 111 ? 144.422 -91.971 190.004 1.00 41.10 111 VAL A N 1
ATOM 820 C CA . VAL A 1 111 ? 144.454 -91.095 188.845 1.00 39.71 111 VAL A CA 1
ATOM 821 C C . VAL A 1 111 ? 143.166 -90.250 188.741 1.00 45.65 111 VAL A C 1
ATOM 822 O O . VAL A 1 111 ? 142.089 -90.690 189.167 1.00 43.66 111 VAL A O 1
ATOM 826 N N . THR A 1 112 ? 143.261 -89.075 188.122 1.00 37.37 112 THR A N 1
ATOM 827 C CA . THR A 1 112 ? 142.093 -88.224 187.867 1.00 39.34 112 THR A CA 1
ATOM 828 C C . THR A 1 112 ? 142.217 -87.550 186.507 1.00 38.24 112 THR A C 1
ATOM 829 O O . THR A 1 112 ? 143.269 -86.984 186.200 1.00 35.03 112 THR A O 1
ATOM 833 N N . LEU A 1 113 ? 141.173 -87.598 185.684 1.00 35.16 113 LEU A N 1
ATOM 834 C CA . LEU A 1 113 ? 141.252 -86.934 184.384 1.00 38.22 113 LEU A CA 1
ATOM 835 C C . LEU A 1 113 ? 140.810 -85.482 184.537 1.00 37.56 113 LEU A C 1
ATOM 836 O O . LEU A 1 113 ? 139.790 -85.193 185.168 1.00 35.20 113 LEU A O 1
ATOM 841 N N . VAL A 1 114 ? 141.617 -84.572 184.005 1.00 33.25 114 VAL A N 1
ATOM 842 C CA . VAL A 1 114 ? 141.285 -83.158 183.991 1.00 32.82 114 VAL A CA 1
ATOM 843 C C . VAL A 1 114 ? 141.246 -82.649 182.547 1.00 35.00 114 VAL A C 1
ATOM 844 O O . VAL A 1 114 ? 142.242 -82.728 181.821 1.00 33.65 114 VAL A O 1
ATOM 848 N N . THR A 1 115 ? 140.090 -82.148 182.115 1.00 29.77 115 THR A N 1
ATOM 849 C CA . THR A 1 115 ? 139.979 -81.582 180.772 1.00 29.92 115 THR A CA 1
ATOM 850 C C . THR A 1 115 ? 139.718 -80.073 180.828 1.00 31.26 115 THR A C 1
ATOM 851 O O . THR A 1 115 ? 138.753 -79.632 181.436 1.00 32.67 115 THR A O 1
ATOM 855 N N . VAL A 1 116 ? 140.622 -79.292 180.253 1.00 28.48 116 VAL A N 1
ATOM 856 C CA . VAL A 1 116 ? 140.480 -77.843 180.199 1.00 30.73 116 VAL A CA 1
ATOM 857 C C . VAL A 1 116 ? 140.046 -77.447 178.797 1.00 35.33 116 VAL A C 1
ATOM 858 O O . VAL A 1 116 ? 140.826 -77.566 177.844 1.00 29.23 116 VAL A O 1
ATOM 862 N N . SER A 1 117 ? 138.793 -77.017 178.659 1.00 30.07 117 SER A N 1
ATOM 863 C CA . SER A 1 117 ? 138.260 -76.702 177.337 1.00 35.88 117 SER A CA 1
ATOM 864 C C . SER A 1 117 ? 137.078 -75.740 177.407 1.00 36.90 117 SER A C 1
ATOM 865 O O . SER A 1 117 ? 136.362 -75.708 178.400 1.00 36.06 117 SER A O 1
ATOM 868 N N . ALA A 1 118 ? 136.891 -74.960 176.346 1.00 38.97 118 ALA A N 1
ATOM 869 C CA . ALA A 1 118 ? 135.780 -74.010 176.263 1.00 43.99 118 ALA A CA 1
ATOM 870 C C . ALA A 1 118 ? 134.496 -74.684 175.772 1.00 47.33 118 ALA A C 1
ATOM 871 O O . ALA A 1 118 ? 133.417 -74.098 175.842 1.00 43.46 118 ALA A O 1
ATOM 873 N N . ALA A 1 119 ? 134.624 -75.911 175.271 1.00 41.15 119 ALA A N 1
ATOM 874 C CA . ALA A 1 119 ? 133.488 -76.664 174.736 1.00 40.97 119 ALA A CA 1
ATOM 875 C C . ALA A 1 119 ? 132.447 -77.028 175.798 1.00 46.98 119 ALA A C 1
ATOM 876 O O . ALA A 1 119 ? 132.787 -77.263 176.957 1.00 41.38 119 ALA A O 1
ATOM 878 N N . SER A 1 120 ? 131.175 -77.035 175.397 1.00 42.29 120 SER A N 1
ATOM 879 C CA . SER A 1 120 ? 130.077 -77.451 176.265 1.00 44.48 120 SER A CA 1
ATOM 880 C C . SER A 1 120 ? 129.810 -78.940 176.077 1.00 42.26 120 SER A C 1
ATOM 881 O O . SER A 1 120 ? 130.059 -79.461 174.991 1.00 39.45 120 SER A O 1
ATOM 884 N N . THR A 1 121 ? 129.291 -79.609 177.109 1.00 37.66 121 THR A N 1
ATOM 885 C CA . THR A 1 121 ? 128.930 -81.024 177.007 1.00 37.78 121 THR A CA 1
ATOM 886 C C . THR A 1 121 ? 127.910 -81.223 175.889 1.00 41.05 121 THR A C 1
ATOM 887 O O . THR A 1 121 ? 126.927 -80.498 175.793 1.00 40.58 121 THR A O 1
ATOM 891 N N . LYS A 1 122 ? 128.156 -82.220 175.047 1.00 37.03 122 LYS A N 1
ATOM 892 C CA . LYS A 1 122 ? 127.341 -82.464 173.861 1.00 37.60 122 LYS A CA 1
ATOM 893 C C . LYS A 1 122 ? 127.355 -83.935 173.478 1.00 39.03 122 LYS A C 1
ATOM 894 O O . LYS A 1 122 ? 128.417 -84.555 173.458 1.00 32.76 122 LYS A O 1
ATOM 900 N N . GLY A 1 123 ? 126.184 -84.494 173.183 1.00 36.70 123 GLY A N 1
ATOM 901 C CA . GLY A 1 123 ? 126.071 -85.873 172.742 1.00 33.95 123 GLY A CA 1
ATOM 902 C C . GLY A 1 123 ? 126.455 -86.032 171.276 1.00 33.41 123 GLY A C 1
ATOM 903 O O . GLY A 1 123 ? 126.463 -85.068 170.516 1.00 33.25 123 GLY A O 1
ATOM 904 N N . PRO A 1 124 ? 126.817 -87.255 170.871 1.00 34.89 124 PRO A N 1
ATOM 905 C CA . PRO A 1 124 ? 127.297 -87.472 169.499 1.00 34.54 124 PRO A CA 1
ATOM 906 C C . PRO A 1 124 ? 126.206 -87.651 168.469 1.00 39.60 124 PRO A C 1
ATOM 907 O O . PRO A 1 124 ? 125.097 -88.077 168.811 1.00 39.21 124 PRO A O 1
ATOM 911 N N . SER A 1 125 ? 126.536 -87.358 167.216 1.00 35.23 125 SER A N 1
ATOM 912 C CA . SER A 1 125 ? 125.759 -87.862 166.098 1.00 38.15 125 SER A CA 1
ATOM 913 C C . SER A 1 125 ? 126.408 -89.176 165.678 1.00 39.46 125 SER A C 1
ATOM 914 O O . SER A 1 125 ? 127.620 -89.347 165.836 1.00 36.25 125 SER A O 1
ATOM 917 N N . VAL A 1 126 ? 125.608 -90.115 165.183 1.00 34.77 126 VAL A N 1
ATOM 918 C CA . VAL A 1 126 ? 126.122 -91.422 164.783 1.00 32.06 126 VAL A CA 1
ATOM 919 C C . VAL A 1 126 ? 125.716 -91.698 163.353 1.00 38.81 126 VAL A C 1
ATOM 920 O O . VAL A 1 126 ? 124.525 -91.761 163.053 1.00 37.25 126 VAL A O 1
ATOM 924 N N . PHE A 1 127 ? 126.697 -91.867 162.474 1.00 31.46 127 PHE A N 1
ATOM 925 C CA . PHE A 1 127 ? 126.429 -92.118 161.062 1.00 32.63 127 PHE A CA 1
ATOM 926 C C . PHE A 1 127 ? 126.936 -93.502 160.653 1.00 33.33 127 PHE A C 1
ATOM 927 O O . PHE A 1 127 ? 127.950 -93.967 161.165 1.00 32.78 127 PHE A O 1
ATOM 935 N N . PRO A 1 128 ? 126.226 -94.163 159.723 1.00 33.79 128 PRO A N 1
ATOM 936 C CA . PRO A 1 128 ? 126.632 -95.492 159.276 1.00 33.95 128 PRO A CA 1
ATOM 937 C C . PRO A 1 128 ? 127.841 -95.406 158.351 1.00 35.32 128 PRO A C 1
ATOM 938 O O . PRO A 1 128 ? 127.935 -94.457 157.562 1.00 31.65 128 PRO A O 1
ATOM 942 N N . LEU A 1 129 ? 128.759 -96.358 158.495 1.00 33.02 129 LEU A N 1
ATOM 943 C CA . LEU A 1 129 ? 129.815 -96.612 157.504 1.00 34.84 129 LEU A CA 1
ATOM 944 C C . LEU A 1 129 ? 129.355 -97.832 156.727 1.00 31.91 129 LEU A C 1
ATOM 945 O O . LEU A 1 129 ? 129.493 -98.953 157.199 1.00 31.85 129 LEU A O 1
ATOM 950 N N . ALA A 1 130 ? 128.722 -97.607 155.581 1.00 33.47 130 ALA A N 1
ATOM 951 C CA . ALA A 1 130 ? 127.974 -98.664 154.897 1.00 42.21 130 ALA A CA 1
ATOM 952 C C . ALA A 1 130 ? 128.850 -99.622 154.092 1.00 43.93 130 ALA A C 1
ATOM 953 O O . ALA A 1 130 ? 129.705 -99.184 153.326 1.00 43.11 130 ALA A O 1
ATOM 955 N N . PRO A 1 131 ? 128.603 -100.936 154.232 1.00 46.02 131 PRO A N 1
ATOM 956 C CA . PRO A 1 131 ? 129.351 -101.940 153.461 1.00 49.31 131 PRO A CA 1
ATOM 957 C C . PRO A 1 131 ? 129.260 -101.681 151.965 1.00 51.63 131 PRO A C 1
ATOM 958 O O . PRO A 1 131 ? 128.175 -101.426 151.450 1.00 55.02 131 PRO A O 1
ATOM 962 N N . SER A 1 132 ? 130.400 -101.736 151.288 1.00 56.36 132 SER A N 1
ATOM 963 C CA . SER A 1 132 ? 130.478 -101.395 149.873 1.00 57.72 132 SER A CA 1
ATOM 964 C C . SER A 1 132 ? 129.775 -102.418 148.994 1.00 61.30 132 SER A C 1
ATOM 965 O O . SER A 1 132 ? 129.726 -103.601 149.331 1.00 60.32 132 SER A O 1
ATOM 968 N N . SER A 1 133 ? 129.197 -101.935 147.894 1.00 63.80 133 SER A N 1
ATOM 969 C CA . SER A 1 133 ? 128.657 -102.784 146.832 1.00 68.32 133 SER A CA 1
ATOM 970 C C . SER A 1 133 ? 129.645 -103.872 146.397 1.00 71.25 133 SER A C 1
ATOM 971 O O . SER A 1 133 ? 129.318 -105.060 146.390 1.00 72.97 133 SER A O 1
ATOM 974 N N . GLY A 1 139 ? 135.239 -111.987 149.824 1.00 65.72 139 GLY A N 1
ATOM 975 C CA . GLY A 1 139 ? 134.287 -112.732 150.634 1.00 62.21 139 GLY A CA 1
ATOM 976 C C . GLY A 1 139 ? 134.055 -112.148 152.021 1.00 58.47 139 GLY A C 1
ATOM 977 O O . GLY A 1 139 ? 133.236 -112.658 152.792 1.00 54.84 139 GLY A O 1
ATOM 978 N N . THR A 1 140 ? 134.766 -111.069 152.334 1.00 57.48 140 THR A N 1
ATOM 979 C CA . THR A 1 140 ? 134.652 -110.417 153.635 1.00 55.01 140 THR A CA 1
ATOM 980 C C . THR A 1 140 ? 134.285 -108.952 153.442 1.00 55.75 140 THR A C 1
ATOM 981 O O . THR A 1 140 ? 134.835 -108.270 152.575 1.00 55.14 140 THR A O 1
ATOM 985 N N . ALA A 1 141 ? 133.327 -108.479 154.233 1.00 50.40 141 ALA A N 1
ATOM 986 C CA . ALA A 1 141 ? 132.905 -107.090 154.153 1.00 48.45 141 ALA A CA 1
ATOM 987 C C . ALA A 1 141 ? 133.204 -106.346 155.449 1.00 43.35 141 ALA A C 1
ATOM 988 O O . ALA A 1 141 ? 133.236 -106.943 156.528 1.00 47.00 141 ALA A O 1
ATOM 990 N N . ALA A 1 142 ? 133.428 -105.040 155.341 1.00 39.88 142 ALA A N 1
ATOM 991 C CA . ALA A 1 142 ? 133.591 -104.208 156.528 1.00 38.31 142 ALA A CA 1
ATOM 992 C C . ALA A 1 142 ? 132.459 -103.203 156.627 1.00 35.48 142 ALA A C 1
ATOM 993 O O . ALA A 1 142 ? 131.985 -102.684 155.616 1.00 36.41 142 ALA A O 1
ATOM 995 N N . LEU A 1 143 ? 132.023 -102.940 157.855 1.00 35.53 143 LEU A N 1
ATOM 996 C CA . LEU A 1 143 ? 131.006 -101.934 158.097 1.00 37.59 143 LEU A CA 1
ATOM 997 C C . LEU A 1 143 ? 131.245 -101.303 159.455 1.00 31.51 143 LEU A C 1
ATOM 998 O O . LEU A 1 143 ? 132.012 -101.827 160.263 1.00 34.92 143 LEU A O 1
ATOM 1003 N N . GLY A 1 144 ? 130.607 -100.169 159.706 1.00 32.15 144 GLY A N 1
ATOM 1004 C CA . GLY A 1 144 ? 130.776 -99.533 160.994 1.00 29.42 144 GLY A CA 1
ATOM 1005 C C . GLY A 1 144 ? 129.913 -98.325 161.258 1.00 31.08 144 GLY A C 1
ATOM 1006 O O . GLY A 1 144 ? 128.925 -98.061 160.543 1.00 31.88 144 GLY A O 1
ATOM 1007 N N . CYS A 1 145 ? 130.291 -97.607 162.311 1.00 28.33 145 CYS A N 1
ATOM 1008 C CA . CYS A 1 145 ? 129.646 -96.366 162.711 1.00 32.09 145 CYS A CA 1
ATOM 1009 C C . CYS A 1 145 ? 130.671 -95.284 162.968 1.00 32.12 145 CYS A C 1
ATOM 1010 O O . CYS A 1 145 ? 131.666 -95.507 163.651 1.00 30.58 145 CYS A O 1
ATOM 1013 N N . LEU A 1 146 ? 130.396 -94.101 162.441 1.00 30.31 146 LEU A N 1
ATOM 1014 C CA . LEU A 1 146 ? 131.157 -92.904 162.753 1.00 29.95 146 LEU A CA 1
ATOM 1015 C C . LEU A 1 146 ? 130.447 -92.168 163.894 1.00 31.90 146 LEU A C 1
ATOM 1016 O O . LEU A 1 146 ? 129.274 -91.776 163.760 1.00 32.76 146 LEU A O 1
ATOM 1021 N N . VAL A 1 147 ? 131.132 -92.020 165.022 1.00 26.89 147 VAL A N 1
ATOM 1022 C CA . VAL A 1 147 ? 130.567 -91.342 166.189 1.00 29.81 147 VAL A CA 1
ATOM 1023 C C . VAL A 1 147 ? 131.173 -89.950 166.305 1.00 30.99 147 VAL A C 1
ATOM 1024 O O . VAL A 1 147 ? 132.297 -89.796 166.766 1.00 31.52 147 VAL A O 1
ATOM 1028 N N . LYS A 1 148 ? 130.425 -88.934 165.889 1.00 29.98 148 LYS A N 1
ATOM 1029 C CA . LYS A 1 148 ? 131.013 -87.629 165.624 1.00 33.84 148 LYS A CA 1
ATOM 1030 C C . LYS A 1 148 ? 130.493 -86.491 166.518 1.00 38.97 148 LYS A C 1
ATOM 1031 O O . LYS A 1 148 ? 129.307 -86.446 166.861 1.00 33.38 148 LYS A O 1
ATOM 1037 N N . ASP A 1 149 ? 131.409 -85.591 166.882 1.00 33.51 149 ASP A N 1
ATOM 1038 C CA . ASP A 1 149 ? 131.107 -84.304 167.523 1.00 33.83 149 ASP A CA 1
ATOM 1039 C C . ASP A 1 149 ? 130.535 -84.427 168.921 1.00 37.84 149 ASP A C 1
ATOM 1040 O O . ASP A 1 149 ? 129.445 -83.932 169.200 1.00 37.45 149 ASP A O 1
ATOM 1045 N N . TYR A 1 150 ? 131.290 -85.027 169.826 1.00 32.07 150 TYR A N 1
ATOM 1046 C CA . TYR A 1 150 ? 130.814 -85.139 171.194 1.00 31.41 150 TYR A CA 1
ATOM 1047 C C . TYR A 1 150 ? 131.833 -84.553 172.150 1.00 33.41 150 TYR A C 1
ATOM 1048 O O . TYR A 1 150 ? 132.990 -84.351 171.794 1.00 30.11 150 TYR A O 1
ATOM 1057 N N . PHE A 1 151 ? 131.394 -84.292 173.377 1.00 33.17 151 PHE A N 1
ATOM 1058 C CA . PHE A 1 151 ? 132.259 -83.738 174.406 1.00 34.33 151 PHE A CA 1
ATOM 1059 C C . PHE A 1 151 ? 131.628 -83.910 175.782 1.00 37.35 151 PHE A C 1
ATOM 1060 O O . PHE A 1 151 ? 130.426 -83.696 175.939 1.00 35.98 151 PHE A O 1
ATOM 1068 N N . PRO A 1 152 ? 132.425 -84.307 176.781 1.00 35.85 152 PRO A N 1
ATOM 1069 C CA . PRO A 1 152 ? 133.825 -84.729 176.702 1.00 36.80 152 PRO A CA 1
ATOM 1070 C C . PRO A 1 152 ? 133.924 -86.211 176.382 1.00 36.13 152 PRO A C 1
ATOM 1071 O O . PRO A 1 152 ? 132.899 -86.828 176.090 1.00 35.89 152 PRO A O 1
ATOM 1075 N N . GLU A 1 153 ? 135.128 -86.778 176.453 1.00 37.77 153 GLU A N 1
ATOM 1076 C CA . GLU A 1 153 ? 135.293 -88.230 176.402 1.00 38.53 153 GLU A CA 1
ATOM 1077 C C . GLU A 1 153 ? 134.766 -88.831 177.701 1.00 38.01 153 GLU A C 1
ATOM 1078 O O . GLU A 1 153 ? 134.668 -88.127 178.698 1.00 37.90 153 GLU A O 1
ATOM 1084 N N . PRO A 1 154 ? 134.395 -90.122 177.700 1.00 40.12 154 PRO A N 1
ATOM 1085 C CA . PRO A 1 154 ? 134.415 -91.108 176.618 1.00 41.05 154 PRO A CA 1
ATOM 1086 C C . PRO A 1 154 ? 133.038 -91.458 176.088 1.00 41.27 154 PRO A C 1
ATOM 1087 O O . PRO A 1 154 ? 132.022 -91.098 176.689 1.00 41.48 154 PRO A O 1
ATOM 1091 N N . VAL A 1 155 ? 133.018 -92.189 174.980 1.00 41.26 155 VAL A N 1
ATOM 1092 C CA . VAL A 1 155 ? 131.820 -92.878 174.528 1.00 40.57 155 VAL A CA 1
ATOM 1093 C C . VAL A 1 155 ? 132.144 -94.347 174.579 1.00 39.50 155 VAL A C 1
ATOM 1094 O O . VAL A 1 155 ? 133.316 -94.718 174.532 1.00 41.07 155 VAL A O 1
ATOM 1098 N N . THR A 1 156 ? 131.127 -95.190 174.671 1.00 36.36 156 THR A N 1
ATOM 1099 C CA . THR A 1 156 ? 131.345 -96.621 174.521 1.00 39.58 156 THR A CA 1
ATOM 1100 C C . THR A 1 156 ? 130.541 -97.089 173.322 1.00 38.28 156 THR A C 1
ATOM 1101 O O . THR A 1 156 ? 129.487 -96.528 173.024 1.00 38.40 156 THR A O 1
ATOM 1105 N N . VAL A 1 157 ? 131.046 -98.105 172.631 1.00 36.94 157 VAL A N 1
ATOM 1106 C CA . VAL A 1 157 ? 130.362 -98.675 171.481 1.00 36.41 157 VAL A CA 1
ATOM 1107 C C . VAL A 1 157 ? 130.319 -100.202 171.600 1.00 38.33 157 VAL A C 1
ATOM 1108 O O . VAL A 1 157 ? 131.322 -100.838 171.932 1.00 37.31 157 VAL A O 1
ATOM 1112 N N . SER A 1 158 ? 129.157 -100.782 171.305 1.00 34.60 158 SER A N 1
ATOM 1113 C CA . SER A 1 158 ? 129.012 -102.226 171.202 1.00 34.26 158 SER A CA 1
ATOM 1114 C C . SER A 1 158 ? 128.277 -102.552 169.919 1.00 34.94 158 SER A C 1
ATOM 1115 O O . SER A 1 158 ? 127.690 -101.661 169.289 1.00 37.03 158 SER A O 1
ATOM 1118 N N . TRP A 1 159 ? 128.342 -103.814 169.496 1.00 33.96 159 TRP A N 1
ATOM 1119 C CA . TRP A 1 159 ? 127.622 -104.249 168.305 1.00 36.68 159 TRP A CA 1
ATOM 1120 C C . TRP A 1 159 ? 126.603 -105.331 168.675 1.00 36.74 159 TRP A C 1
ATOM 1121 O O . TRP A 1 159 ? 126.930 -106.275 169.390 1.00 36.26 159 TRP A O 1
ATOM 1132 N N . ASN A 1 160 ? 125.375 -105.173 168.184 1.00 40.52 160 ASN A N 1
ATOM 1133 C CA . ASN A 1 160 ? 124.260 -106.083 168.490 1.00 37.56 160 ASN A CA 1
ATOM 1134 C C . ASN A 1 160 ? 124.155 -106.386 169.977 1.00 38.97 160 ASN A C 1
ATOM 1135 O O . ASN A 1 160 ? 124.062 -107.544 170.388 1.00 40.20 160 ASN A O 1
ATOM 1140 N N . SER A 1 161 ? 124.203 -105.313 170.763 1.00 34.63 161 SER A N 1
ATOM 1141 C CA . SER A 1 161 ? 124.079 -105.346 172.218 1.00 40.98 161 SER A CA 1
ATOM 1142 C C . SER A 1 161 ? 125.114 -106.222 172.897 1.00 47.13 161 SER A C 1
ATOM 1143 O O . SER A 1 161 ? 124.902 -106.681 174.021 1.00 44.65 161 SER A O 1
ATOM 1146 N N . GLY A 1 162 ? 126.241 -106.449 172.228 1.00 41.89 162 GLY A N 1
ATOM 1147 C CA . GLY A 1 162 ? 127.317 -107.191 172.849 1.00 40.75 162 GLY A CA 1
ATOM 1148 C C . GLY A 1 162 ? 127.413 -108.607 172.334 1.00 43.40 162 GLY A C 1
ATOM 1149 O O . GLY A 1 162 ? 128.333 -109.336 172.691 1.00 43.95 162 GLY A O 1
ATOM 1150 N N . ALA A 1 163 ? 126.455 -109.000 171.503 1.00 40.43 163 ALA A N 1
ATOM 1151 C CA . ALA A 1 163 ? 126.457 -110.329 170.900 1.00 41.64 163 ALA A CA 1
ATOM 1152 C C . ALA A 1 163 ? 127.565 -110.454 169.843 1.00 49.72 163 ALA A C 1
ATOM 1153 O O . ALA A 1 163 ? 128.030 -111.560 169.545 1.00 49.22 163 ALA A O 1
ATOM 1155 N N . LEU A 1 164 ? 127.954 -109.325 169.250 1.00 40.68 164 LEU A N 1
ATOM 1156 C CA . LEU A 1 164 ? 128.991 -109.321 168.212 1.00 40.30 164 LEU A CA 1
ATOM 1157 C C . LEU A 1 164 ? 130.262 -108.664 168.747 1.00 42.38 164 LEU A C 1
ATOM 1158 O O . LEU A 1 164 ? 130.301 -107.456 168.979 1.00 40.74 164 LEU A O 1
ATOM 1163 N N . THR A 1 165 ? 131.297 -109.469 168.955 1.00 41.57 165 THR A N 1
ATOM 1164 C CA . THR A 1 165 ? 132.569 -108.979 169.483 1.00 41.02 165 THR A CA 1
ATOM 1165 C C . THR A 1 165 ? 133.748 -109.350 168.580 1.00 46.07 165 THR A C 1
ATOM 1166 O O . THR A 1 165 ? 134.758 -108.650 168.533 1.00 45.99 165 THR A O 1
ATOM 1170 N N . SER A 1 166 ? 133.604 -110.445 167.848 1.00 46.12 166 SER A N 1
ATOM 1171 C CA . SER A 1 166 ? 134.660 -110.907 166.963 1.00 49.39 166 SER A CA 1
ATOM 1172 C C . SER A 1 166 ? 134.830 -109.985 165.762 1.00 45.37 166 SER A C 1
ATOM 1173 O O . SER A 1 166 ? 133.858 -109.656 165.085 1.00 47.73 166 SER A O 1
ATOM 1176 N N . GLY A 1 167 ? 136.069 -109.563 165.510 1.00 44.08 167 GLY A N 1
ATOM 1177 C CA . GLY A 1 167 ? 136.376 -108.724 164.359 1.00 38.48 167 GLY A CA 1
ATOM 1178 C C . GLY A 1 167 ? 136.014 -107.256 164.539 1.00 37.46 167 GLY A C 1
ATOM 1179 O O . GLY A 1 167 ? 136.056 -106.470 163.582 1.00 36.55 167 GLY A O 1
ATOM 1180 N N . VAL A 1 168 ? 135.670 -106.878 165.766 1.00 34.33 168 VAL A N 1
ATOM 1181 C CA . VAL A 1 168 ? 135.337 -105.485 166.070 1.00 33.65 168 VAL A CA 1
ATOM 1182 C C . VAL A 1 168 ? 136.592 -104.679 166.400 1.00 33.33 168 VAL A C 1
ATOM 1183 O O . VAL A 1 168 ? 137.407 -105.123 167.200 1.00 31.86 168 VAL A O 1
ATOM 1187 N N . HIS A 1 169 ? 136.732 -103.497 165.800 1.00 31.40 169 HIS A N 1
ATOM 1188 C CA . HIS A 1 169 ? 137.776 -102.546 166.205 1.00 36.01 169 HIS A CA 1
ATOM 1189 C C . HIS A 1 169 ? 137.179 -101.185 166.520 1.00 31.80 169 HIS A C 1
ATOM 1190 O O . HIS A 1 169 ? 136.591 -100.549 165.661 1.00 32.50 169 HIS A O 1
ATOM 1197 N N . THR A 1 170 ? 137.342 -100.722 167.749 1.00 32.88 170 THR A N 1
ATOM 1198 C CA . THR A 1 170 ? 136.899 -99.384 168.086 1.00 32.31 170 THR A CA 1
ATOM 1199 C C . THR A 1 170 ? 138.132 -98.519 168.305 1.00 31.84 170 THR A C 1
ATOM 1200 O O . THR A 1 170 ? 138.939 -98.820 169.168 1.00 33.08 170 THR A O 1
ATOM 1204 N N . PHE A 1 171 ? 138.273 -97.461 167.505 1.00 29.40 171 PHE A N 1
ATOM 1205 C CA . PHE A 1 171 ? 139.481 -96.639 167.489 1.00 30.48 171 PHE A CA 1
ATOM 1206 C C . PHE A 1 171 ? 139.516 -95.575 168.568 1.00 35.08 171 PHE A C 1
ATOM 1207 O O . PHE A 1 171 ? 138.472 -95.137 169.055 1.00 31.69 171 PHE A O 1
ATOM 1215 N N . PRO A 1 172 ? 140.733 -95.169 168.962 1.00 32.11 172 PRO A N 1
ATOM 1216 C CA . PRO A 1 172 ? 140.916 -94.016 169.842 1.00 34.60 172 PRO A CA 1
ATOM 1217 C C . PRO A 1 172 ? 140.252 -92.790 169.233 1.00 33.73 172 PRO A C 1
ATOM 1218 O O . PRO A 1 172 ? 140.293 -92.625 168.022 1.00 33.61 172 PRO A O 1
ATOM 1222 N N . ALA A 1 173 ? 139.654 -91.941 170.047 1.00 31.50 173 ALA A N 1
ATOM 1223 C CA . ALA A 1 173 ? 139.055 -90.720 169.517 1.00 37.47 173 ALA A CA 1
ATOM 1224 C C . ALA A 1 173 ? 140.132 -89.743 169.060 1.00 36.14 173 ALA A C 1
ATOM 1225 O O . ALA A 1 173 ? 141.274 -89.833 169.505 1.00 34.68 173 ALA A O 1
ATOM 1227 N N . VAL A 1 174 ? 139.780 -88.852 168.133 1.00 30.55 174 VAL A N 1
ATOM 1228 C CA . VAL A 1 174 ? 140.623 -87.716 167.799 1.00 34.95 174 VAL A CA 1
ATOM 1229 C C . VAL A 1 174 ? 139.901 -86.428 168.193 1.00 37.51 174 VAL A C 1
ATOM 1230 O O . VAL A 1 174 ? 138.660 -86.354 168.136 1.00 31.84 174 VAL A O 1
ATOM 1234 N N . LEU A 1 175 ? 140.676 -85.430 168.613 1.00 34.41 175 LEU A N 1
ATOM 1235 C CA . LEU A 1 175 ? 140.144 -84.109 168.925 1.00 35.64 175 LEU A CA 1
ATOM 1236 C C . LEU A 1 175 ? 140.145 -83.244 167.676 1.00 38.56 175 LEU A C 1
ATOM 1237 O O . LEU A 1 175 ? 141.191 -82.996 167.090 1.00 36.23 175 LEU A O 1
ATOM 1242 N N . GLN A 1 176 ? 138.960 -82.830 167.239 1.00 35.83 176 GLN A N 1
ATOM 1243 C CA . GLN A 1 176 ? 138.838 -81.998 166.046 1.00 37.21 176 GLN A CA 1
ATOM 1244 C C . GLN A 1 176 ? 139.161 -80.544 166.382 1.00 39.49 176 GLN A C 1
ATOM 1245 O O . GLN A 1 176 ? 139.244 -80.188 167.557 1.00 38.92 176 GLN A O 1
ATOM 1251 N N . SER A 1 177 ? 139.365 -79.714 165.357 1.00 42.05 177 SER A N 1
ATOM 1252 C CA . SER A 1 177 ? 139.688 -78.294 165.559 1.00 41.84 177 SER A CA 1
ATOM 1253 C C . SER A 1 177 ? 138.536 -77.522 166.182 1.00 40.37 177 SER A C 1
ATOM 1254 O O . SER A 1 177 ? 138.734 -76.483 166.808 1.00 41.60 177 SER A O 1
ATOM 1257 N N . SER A 1 178 ? 137.331 -78.052 166.029 1.00 39.28 178 SER A N 1
ATOM 1258 C CA . SER A 1 178 ? 136.145 -77.505 166.682 1.00 40.64 178 SER A CA 1
ATOM 1259 C C . SER A 1 178 ? 136.156 -77.672 168.206 1.00 41.01 178 SER A C 1
ATOM 1260 O O . SER A 1 178 ? 135.328 -77.095 168.906 1.00 39.28 178 SER A O 1
ATOM 1263 N N . GLY A 1 179 ? 137.082 -78.480 168.721 1.00 41.79 179 GLY A N 1
ATOM 1264 C CA . GLY A 1 179 ? 137.103 -78.777 170.144 1.00 38.10 179 GLY A CA 1
ATOM 1265 C C . GLY A 1 179 ? 136.230 -79.971 170.520 1.00 36.94 179 GLY A C 1
ATOM 1266 O O . GLY A 1 179 ? 136.127 -80.339 171.694 1.00 35.98 179 GLY A O 1
ATOM 1267 N N . LEU A 1 180 ? 135.599 -80.579 169.527 1.00 33.97 180 LEU A N 1
ATOM 1268 C CA . LEU A 1 180 ? 134.761 -81.751 169.757 1.00 37.03 180 LEU A CA 1
ATOM 1269 C C . LEU A 1 180 ? 135.495 -83.020 169.308 1.00 33.95 180 LEU A C 1
ATOM 1270 O O . LEU A 1 180 ? 136.340 -82.966 168.428 1.00 31.44 180 LEU A O 1
ATOM 1275 N N . TYR A 1 181 ? 135.164 -84.152 169.924 1.00 30.50 181 TYR A N 1
ATOM 1276 C CA . TYR A 1 181 ? 135.813 -85.426 169.619 1.00 32.19 181 TYR A CA 1
ATOM 1277 C C . TYR A 1 181 ? 135.088 -86.184 168.514 1.00 32.91 181 TYR A C 1
ATOM 1278 O O . TYR A 1 181 ? 133.899 -85.956 168.245 1.00 29.42 181 TYR A O 1
ATOM 1287 N N . SER A 1 182 ? 135.808 -87.099 167.881 1.00 30.54 182 SER A N 1
ATOM 1288 C CA . SER A 1 182 ? 135.231 -87.963 166.861 1.00 29.74 182 SER A CA 1
ATOM 1289 C C . SER A 1 182 ? 135.890 -89.346 166.870 1.00 35.42 182 SER A C 1
ATOM 1290 O O . SER A 1 182 ? 137.100 -89.447 167.077 1.00 33.73 182 SER A O 1
ATOM 1293 N N . LEU A 1 183 ? 135.137 -90.403 166.636 1.00 31.35 183 LEU A N 1
ATOM 1294 C CA . LEU A 1 183 ? 135.698 -91.741 166.587 1.00 33.04 183 LEU A CA 1
ATOM 1295 C C . LEU A 1 183 ? 134.890 -92.672 165.719 1.00 34.18 183 LEU A C 1
ATOM 1296 O O . LEU A 1 183 ? 133.750 -92.429 165.460 1.00 32.96 183 LEU A O 1
ATOM 1301 N N . SER A 1 184 ? 135.523 -93.702 165.218 1.00 29.29 184 SER A N 1
ATOM 1302 C CA . SER A 1 184 ? 134.830 -94.725 164.461 1.00 29.04 184 SER A CA 1
ATOM 1303 C C . SER A 1 184 ? 134.983 -96.103 165.096 1.00 29.56 184 SER A C 1
ATOM 1304 O O . SER A 1 184 ? 135.969 -96.396 165.780 1.00 27.97 184 SER A O 1
ATOM 1307 N N . SER A 1 185 ? 133.996 -96.948 164.834 1.00 26.85 185 SER A N 1
ATOM 1308 C CA . SER A 1 185 ? 133.995 -98.341 165.244 1.00 31.55 185 SER A CA 1
ATOM 1309 C C . SER A 1 185 ? 133.639 -99.170 164.027 1.00 32.12 185 SER A C 1
ATOM 1310 O O . SER A 1 185 ? 132.683 -98.839 163.320 1.00 35.04 185 SER A O 1
ATOM 1313 N N . VAL A 1 186 ? 134.401 -100.236 163.773 1.00 30.18 186 VAL A N 1
ATOM 1314 C CA . VAL A 1 186 ? 134.172 -101.072 162.594 1.00 30.27 186 VAL A CA 1
ATOM 1315 C C . VAL A 1 186 ? 134.125 -102.548 162.950 1.00 28.83 186 VAL A C 1
ATOM 1316 O O . VAL A 1 186 ? 134.552 -102.947 164.036 1.00 32.58 186 VAL A O 1
ATOM 1320 N N . VAL A 1 187 ? 133.567 -103.348 162.049 1.00 29.75 187 VAL A N 1
ATOM 1321 C CA . VAL A 1 187 ? 133.563 -104.796 162.220 1.00 34.82 187 VAL A CA 1
ATOM 1322 C C . VAL A 1 187 ? 133.669 -105.454 160.846 1.00 38.18 187 VAL A C 1
ATOM 1323 O O . VAL A 1 187 ? 133.168 -104.909 159.853 1.00 38.92 187 VAL A O 1
ATOM 1327 N N . THR A 1 188 ? 134.366 -106.586 160.758 1.00 35.86 188 THR A N 1
ATOM 1328 C CA . THR A 1 188 ? 134.377 -107.328 159.497 1.00 42.71 188 THR A CA 1
ATOM 1329 C C . THR A 1 188 ? 133.505 -108.568 159.641 1.00 38.18 188 THR A C 1
ATOM 1330 O O . THR A 1 188 ? 133.534 -109.232 160.673 1.00 39.64 188 THR A O 1
ATOM 1334 N N . VAL A 1 189 ? 132.695 -108.841 158.622 1.00 45.93 189 VAL A N 1
ATOM 1335 C CA . VAL A 1 189 ? 131.750 -109.958 158.642 1.00 46.94 189 VAL A CA 1
ATOM 1336 C C . VAL A 1 189 ? 131.718 -110.618 157.266 1.00 47.80 189 VAL A C 1
ATOM 1337 O O . VAL A 1 189 ? 132.142 -110.007 156.288 1.00 45.85 189 VAL A O 1
ATOM 1341 N N . PRO A 1 190 ? 131.211 -111.863 157.181 1.00 49.77 190 PRO A N 1
ATOM 1342 C CA . PRO A 1 190 ? 131.032 -112.498 155.867 1.00 53.57 190 PRO A CA 1
ATOM 1343 C C . PRO A 1 190 ? 130.097 -111.718 154.946 1.00 54.48 190 PRO A C 1
ATOM 1344 O O . PRO A 1 190 ? 129.031 -111.285 155.392 1.00 53.51 190 PRO A O 1
ATOM 1348 N N . SER A 1 191 ? 130.508 -111.524 153.693 1.00 52.32 191 SER A N 1
ATOM 1349 C CA . SER A 1 191 ? 129.669 -110.875 152.684 1.00 55.05 191 SER A CA 1
ATOM 1350 C C . SER A 1 191 ? 128.327 -111.586 152.539 1.00 60.17 191 SER A C 1
ATOM 1351 O O . SER A 1 191 ? 127.291 -110.948 152.359 1.00 64.53 191 SER A O 1
ATOM 1354 N N . SER A 1 192 ? 128.378 -112.915 152.556 1.00 57.93 192 SER A N 1
ATOM 1355 C CA . SER A 1 192 ? 127.191 -113.769 152.524 1.00 58.72 192 SER A CA 1
ATOM 1356 C C . SER A 1 192 ? 126.091 -113.329 153.506 1.00 59.93 192 SER A C 1
ATOM 1357 O O . SER A 1 192 ? 124.904 -113.399 153.188 1.00 59.93 192 SER A O 1
ATOM 1360 N N . SER A 1 193 ? 126.489 -112.880 154.693 1.00 60.96 193 SER A N 1
ATOM 1361 C CA . SER A 1 193 ? 125.538 -112.591 155.764 1.00 59.82 193 SER A CA 1
ATOM 1362 C C . SER A 1 193 ? 124.929 -111.186 155.668 1.00 62.17 193 SER A C 1
ATOM 1363 O O . SER A 1 193 ? 124.110 -110.803 156.510 1.00 62.51 193 SER A O 1
ATOM 1366 N N . LEU A 1 194 ? 125.326 -110.426 154.650 1.00 60.34 194 LEU A N 1
ATOM 1367 C CA . LEU A 1 194 ? 124.852 -109.051 154.481 1.00 59.01 194 LEU A CA 1
ATOM 1368 C C . LEU A 1 194 ? 123.346 -109.006 154.227 1.00 63.41 194 LEU A C 1
ATOM 1369 O O . LEU A 1 194 ? 122.686 -108.001 154.498 1.00 61.82 194 LEU A O 1
ATOM 1374 N N . GLY A 1 195 ? 122.811 -110.090 153.678 1.00 66.29 195 GLY A N 1
ATOM 1375 C CA . GLY A 1 195 ? 121.384 -110.186 153.445 1.00 66.27 195 GLY A CA 1
ATOM 1376 C C . GLY A 1 195 ? 120.598 -110.675 154.650 1.00 65.98 195 GLY A C 1
ATOM 1377 O O . GLY A 1 195 ? 119.525 -110.148 154.945 1.00 69.82 195 GLY A O 1
ATOM 1378 N N . THR A 1 196 ? 121.125 -111.684 155.342 1.00 64.25 196 THR A N 1
ATOM 1379 C CA . THR A 1 196 ? 120.374 -112.362 156.398 1.00 65.76 196 THR A CA 1
ATOM 1380 C C . THR A 1 196 ? 120.562 -111.778 157.792 1.00 66.29 196 THR A C 1
ATOM 1381 O O . THR A 1 196 ? 119.780 -112.070 158.700 1.00 66.22 196 THR A O 1
ATOM 1385 N N . GLN A 1 197 ? 121.571 -110.934 157.969 1.00 62.83 197 GLN A N 1
ATOM 1386 C CA . GLN A 1 197 ? 121.872 -110.481 159.316 1.00 56.27 197 GLN A CA 1
ATOM 1387 C C . GLN A 1 197 ? 121.771 -108.972 159.518 1.00 53.70 197 GLN A C 1
ATOM 1388 O O . GLN A 1 197 ? 122.063 -108.178 158.617 1.00 52.03 197 GLN A O 1
ATOM 1394 N N . THR A 1 198 ? 121.383 -108.597 160.736 1.00 47.37 198 THR A N 1
ATOM 1395 C CA . THR A 1 198 ? 121.150 -107.209 161.096 1.00 47.11 198 THR A CA 1
ATOM 1396 C C . THR A 1 198 ? 122.300 -106.773 161.997 1.00 42.93 198 THR A C 1
ATOM 1397 O O . THR A 1 198 ? 122.642 -107.452 162.961 1.00 42.69 198 THR A O 1
ATOM 1401 N N . TYR A 1 199 ? 122.942 -105.673 161.631 1.00 38.08 199 TYR A N 1
ATOM 1402 C CA . TYR A 1 199 ? 124.084 -105.181 162.386 1.00 37.84 199 TYR A CA 1
ATOM 1403 C C . TYR A 1 199 ? 123.734 -103.822 162.947 1.00 34.39 199 TYR A C 1
ATOM 1404 O O . TYR A 1 199 ? 123.428 -102.887 162.207 1.00 37.47 199 TYR A O 1
ATOM 1413 N N . ILE A 1 200 ? 123.774 -103.719 164.265 1.00 37.41 200 ILE A N 1
ATOM 1414 C CA . ILE A 1 200 ? 123.426 -102.482 164.930 1.00 36.33 200 ILE A CA 1
ATOM 1415 C C . ILE A 1 200 ? 124.536 -102.050 165.854 1.00 32.60 200 ILE A C 1
ATOM 1416 O O . ILE A 1 200 ? 125.025 -102.849 166.656 1.00 38.82 200 ILE A O 1
ATOM 1421 N N . CYS A 1 201 ? 124.969 -100.796 165.731 1.00 33.78 201 CYS A N 1
ATOM 1422 C CA . CYS A 1 201 ? 125.930 -100.291 166.706 1.00 34.47 201 CYS A CA 1
ATOM 1423 C C . CYS A 1 201 ? 125.204 -99.502 167.790 1.00 36.26 201 CYS A C 1
ATOM 1424 O O . CYS A 1 201 ? 124.319 -98.700 167.502 1.00 36.71 201 CYS A O 1
ATOM 1427 N N . ASN A 1 202 ? 125.590 -99.778 169.035 1.00 35.60 202 ASN A N 1
ATOM 1428 C CA . ASN A 1 202 ? 125.022 -99.166 170.230 1.00 38.57 202 ASN A CA 1
ATOM 1429 C C . ASN A 1 202 ? 126.017 -98.210 170.865 1.00 38.70 202 ASN A C 1
ATOM 1430 O O . ASN A 1 202 ? 127.077 -98.631 171.355 1.00 36.67 202 ASN A O 1
ATOM 1435 N N . VAL A 1 203 ? 125.681 -96.926 170.830 1.00 35.31 203 VAL A N 1
ATOM 1436 C CA . VAL A 1 203 ? 126.546 -95.874 171.348 1.00 34.04 203 VAL A CA 1
ATOM 1437 C C . VAL A 1 203 ? 126.036 -95.305 172.671 1.00 38.84 203 VAL A C 1
ATOM 1438 O O . VAL A 1 203 ? 124.867 -94.933 172.797 1.00 38.45 203 VAL A O 1
ATOM 1442 N N . ASN A 1 204 ? 126.927 -95.230 173.652 1.00 36.11 204 ASN A N 1
ATOM 1443 C CA . ASN A 1 204 ? 126.603 -94.634 174.930 1.00 39.08 204 ASN A CA 1
ATOM 1444 C C . ASN A 1 204 ? 127.579 -93.513 175.284 1.00 42.42 204 ASN A C 1
ATOM 1445 O O . ASN A 1 204 ? 128.794 -93.724 175.334 1.00 41.98 204 ASN A O 1
ATOM 1450 N N . HIS A 1 205 ? 127.043 -92.314 175.491 1.00 35.95 205 HIS A N 1
ATOM 1451 C CA . HIS A 1 205 ? 127.822 -91.173 175.960 1.00 35.13 205 HIS A CA 1
ATOM 1452 C C . HIS A 1 205 ? 127.291 -90.751 177.320 1.00 43.11 205 HIS A C 1
ATOM 1453 O O . HIS A 1 205 ? 126.389 -89.912 177.415 1.00 42.13 205 HIS A O 1
ATOM 1460 N N . LYS A 1 206 ? 127.838 -91.350 178.369 1.00 42.42 206 LYS A N 1
ATOM 1461 C CA . LYS A 1 206 ? 127.350 -91.111 179.728 1.00 44.54 206 LYS A CA 1
ATOM 1462 C C . LYS A 1 206 ? 127.427 -89.648 180.172 1.00 45.53 206 LYS A C 1
ATOM 1463 O O . LYS A 1 206 ? 126.494 -89.175 180.822 1.00 44.78 206 LYS A O 1
ATOM 1469 N N . PRO A 1 207 ? 128.526 -88.923 179.841 1.00 44.37 207 PRO A N 1
ATOM 1470 C CA . PRO A 1 207 ? 128.579 -87.514 180.262 1.00 44.48 207 PRO A CA 1
ATOM 1471 C C . PRO A 1 207 ? 127.389 -86.650 179.841 1.00 45.22 207 PRO A C 1
ATOM 1472 O O . PRO A 1 207 ? 127.130 -85.632 180.492 1.00 44.54 207 PRO A O 1
ATOM 1476 N N . SER A 1 208 ? 126.677 -87.038 178.788 1.00 42.36 208 SER A N 1
ATOM 1477 C CA . SER A 1 208 ? 125.532 -86.254 178.323 1.00 41.55 208 SER A CA 1
ATOM 1478 C C . SER A 1 208 ? 124.236 -87.045 178.433 1.00 44.06 208 SER A C 1
ATOM 1479 O O . SER A 1 208 ? 123.203 -86.598 177.957 1.00 41.34 208 SER A O 1
ATOM 1482 N N . ASN A 1 209 ? 124.293 -88.192 179.100 1.00 43.26 209 ASN A N 1
ATOM 1483 C CA . ASN A 1 209 ? 123.200 -89.162 179.095 1.00 46.91 209 ASN A CA 1
ATOM 1484 C C . ASN A 1 209 ? 122.549 -89.336 177.734 1.00 47.07 209 ASN A C 1
ATOM 1485 O O . ASN A 1 209 ? 121.353 -89.094 177.578 1.00 47.36 209 ASN A O 1
ATOM 1490 N N . THR A 1 210 ? 123.343 -89.754 176.750 1.00 40.75 210 THR A N 1
ATOM 1491 C CA . THR A 1 210 ? 122.845 -90.005 175.405 1.00 40.43 210 THR A CA 1
ATOM 1492 C C . THR A 1 210 ? 123.094 -91.454 174.988 1.00 43.69 210 THR A C 1
ATOM 1493 O O . THR A 1 210 ? 124.210 -91.965 175.114 1.00 37.80 210 THR A O 1
ATOM 1497 N N . LYS A 1 211 ? 122.048 -92.116 174.508 1.00 41.25 211 LYS A N 1
ATOM 1498 C CA . LYS A 1 211 ? 122.184 -93.470 173.997 1.00 40.90 211 LYS A CA 1
ATOM 1499 C C . LYS A 1 211 ? 121.590 -93.494 172.595 1.00 44.65 211 LYS A C 1
ATOM 1500 O O . LYS A 1 211 ? 120.457 -93.059 172.386 1.00 38.07 211 LYS A O 1
ATOM 1506 N N . VAL A 1 212 ? 122.404 -93.909 171.624 1.00 35.47 212 VAL A N 1
ATOM 1507 C CA . VAL A 1 212 ? 121.983 -93.969 170.234 1.00 38.82 212 VAL A CA 1
ATOM 1508 C C . VAL A 1 212 ? 122.198 -95.379 169.688 1.00 40.63 212 VAL A C 1
ATOM 1509 O O . VAL A 1 212 ? 123.184 -96.044 170.021 1.00 38.77 212 VAL A O 1
ATOM 1513 N N . ASP A 1 213 ? 121.258 -95.837 168.870 1.00 38.39 213 ASP A N 1
ATOM 1514 C CA . ASP A 1 213 ? 121.392 -97.096 168.142 1.00 38.72 213 ASP A CA 1
ATOM 1515 C C . ASP A 1 213 ? 121.316 -96.844 166.652 1.00 36.48 213 ASP A C 1
ATOM 1516 O O . ASP A 1 213 ? 120.470 -96.077 166.193 1.00 38.24 213 ASP A O 1
ATOM 1521 N N . LYS A 1 214 ? 122.254 -97.400 165.900 1.00 37.39 214 LYS A N 1
ATOM 1522 C CA . LYS A 1 214 ? 122.219 -97.240 164.449 1.00 34.66 214 LYS A CA 1
ATOM 1523 C C . LYS A 1 214 ? 122.321 -98.579 163.737 1.00 36.32 214 LYS A C 1
ATOM 1524 O O . LYS A 1 214 ? 123.278 -99.335 163.957 1.00 33.79 214 LYS A O 1
ATOM 1530 N N . LYS A 1 215 ? 121.393 -98.840 162.826 1.00 33.58 215 LYS A N 1
ATOM 1531 C CA . LYS A 1 215 ? 121.422 -100.082 162.085 1.00 37.78 215 LYS A CA 1
ATOM 1532 C C . LYS A 1 215 ? 122.252 -99.847 160.827 1.00 39.54 215 LYS A C 1
ATOM 1533 O O . LYS A 1 215 ? 121.998 -98.908 160.077 1.00 36.31 215 LYS A O 1
ATOM 1539 N N . VAL A 1 216 ? 123.262 -100.680 160.603 1.00 36.80 216 VAL A N 1
ATOM 1540 C CA . VAL A 1 216 ? 124.141 -100.433 159.456 1.00 38.55 216 VAL A CA 1
ATOM 1541 C C . VAL A 1 216 ? 123.904 -101.467 158.361 1.00 38.80 216 VAL A C 1
ATOM 1542 O O . VAL A 1 216 ? 124.116 -102.659 158.567 1.00 38.74 216 VAL A O 1
ATOM 1546 N N . GLU A 1 217 ? 123.457 -100.994 157.202 1.00 42.03 217 GLU A N 1
ATOM 1547 C CA . GLU A 1 217 ? 123.036 -101.857 156.105 1.00 48.23 217 GLU A CA 1
ATOM 1548 C C . GLU A 1 217 ? 123.575 -101.349 154.763 1.00 48.77 217 GLU A C 1
ATOM 1549 O O . GLU A 1 217 ? 123.858 -100.160 154.621 1.00 46.55 217 GLU A O 1
ATOM 1555 N N . PRO A 1 218 ? 123.705 -102.247 153.770 1.00 54.42 218 PRO A N 1
ATOM 1556 C CA . PRO A 1 218 ? 124.193 -101.871 152.436 1.00 52.76 218 PRO A CA 1
ATOM 1557 C C . PRO A 1 218 ? 123.308 -100.843 151.741 1.00 59.66 218 PRO A C 1
ATOM 1558 O O . PRO A 1 218 ? 122.122 -101.082 151.543 1.00 64.21 218 PRO A O 1
ATOM 1562 N N . LYS A 1 219 ? 123.869 -99.726 151.325 1.00 65.91 219 LYS A N 1
ATOM 1563 C CA . LYS A 1 219 ? 123.081 -98.683 150.670 1.00 72.52 219 LYS A CA 1
ATOM 1564 C C . LYS A 1 219 ? 122.154 -99.107 149.516 1.00 78.15 219 LYS A C 1
ATOM 1565 O O . LYS A 1 219 ? 122.580 -99.606 148.481 1.00 80.66 219 LYS A O 1
ATOM 1571 N N . ASP B 2 1 ? 167.241 -77.338 182.113 1.00 54.63 1 ASP B N 1
ATOM 1572 C CA . ASP B 2 1 ? 166.601 -78.636 182.259 1.00 49.22 1 ASP B CA 1
ATOM 1573 C C . ASP B 2 1 ? 167.471 -79.723 181.660 1.00 50.16 1 ASP B C 1
ATOM 1574 O O . ASP B 2 1 ? 168.003 -79.569 180.557 1.00 50.65 1 ASP B O 1
ATOM 1579 N N . ILE B 2 2 ? 167.624 -80.823 182.387 1.00 44.69 2 ILE B N 1
ATOM 1580 C CA . ILE B 2 2 ? 168.365 -81.965 181.872 1.00 39.23 2 ILE B CA 1
ATOM 1581 C C . ILE B 2 2 ? 167.467 -82.716 180.895 1.00 45.88 2 ILE B C 1
ATOM 1582 O O . ILE B 2 2 ? 166.384 -83.184 181.261 1.00 40.06 2 ILE B O 1
ATOM 1587 N N . LYS B 2 3 ? 167.899 -82.788 179.637 1.00 41.01 3 LYS B N 1
ATOM 1588 C CA . LYS B 2 3 ? 167.148 -83.491 178.613 1.00 39.84 3 LYS B CA 1
ATOM 1589 C C . LYS B 2 3 ? 167.446 -84.977 178.647 1.00 41.38 3 LYS B C 1
ATOM 1590 O O . LYS B 2 3 ? 168.612 -85.386 178.651 1.00 40.79 3 LYS B O 1
ATOM 1596 N N . MET B 2 4 ? 166.387 -85.783 178.664 1.00 35.61 4 MET B N 1
ATOM 1597 C CA . MET B 2 4 ? 166.509 -87.231 178.642 1.00 34.99 4 MET B CA 1
ATOM 1598 C C . MET B 2 4 ? 166.067 -87.751 177.281 1.00 39.40 4 MET B C 1
ATOM 1599 O O . MET B 2 4 ? 164.929 -87.522 176.867 1.00 39.19 4 MET B O 1
ATOM 1604 N N . THR B 2 5 ? 166.948 -88.471 176.605 1.00 36.75 5 THR B N 1
ATOM 1605 C CA . THR B 2 5 ? 166.664 -88.997 175.273 1.00 35.18 5 THR B CA 1
ATOM 1606 C C . THR B 2 5 ? 166.670 -90.513 175.260 1.00 36.94 5 THR B C 1
ATOM 1607 O O . THR B 2 5 ? 167.693 -91.129 175.550 1.00 38.84 5 THR B O 1
ATOM 1611 N N . GLN B 2 6 ? 165.541 -91.126 174.910 1.00 31.31 6 GLN B N 1
ATOM 1612 C CA . GLN B 2 6 ? 165.467 -92.580 174.884 1.00 33.98 6 GLN B CA 1
ATOM 1613 C C . GLN B 2 6 ? 165.557 -93.105 173.461 1.00 42.11 6 GLN B C 1
ATOM 1614 O O . GLN B 2 6 ? 165.045 -92.486 172.538 1.00 44.03 6 GLN B O 1
ATOM 1620 N N . SER B 2 7 ? 166.200 -94.258 173.301 1.00 39.97 7 SER B N 1
ATOM 1621 C CA . SER B 2 7 ? 166.331 -94.911 172.004 1.00 43.92 7 SER B CA 1
ATOM 1622 C C . SER B 2 7 ? 166.149 -96.400 172.180 1.00 46.06 7 SER B C 1
ATOM 1623 O O . SER B 2 7 ? 166.563 -96.955 173.201 1.00 45.88 7 SER B O 1
ATOM 1626 N N . PRO B 2 8 ? 165.487 -97.052 171.213 1.00 46.02 8 PRO B N 1
ATOM 1627 C CA . PRO B 2 8 ? 164.765 -96.423 170.100 1.00 44.94 8 PRO B CA 1
ATOM 1628 C C . PRO B 2 8 ? 163.377 -95.949 170.575 1.00 44.39 8 PRO B C 1
ATOM 1629 O O . PRO B 2 8 ? 163.045 -96.182 171.737 1.00 39.11 8 PRO B O 1
ATOM 1633 N N . SER B 2 9 ? 162.580 -95.327 169.709 1.00 42.15 9 SER B N 1
ATOM 1634 C CA . SER B 2 9 ? 161.232 -94.879 170.091 1.00 40.43 9 SER B CA 1
ATOM 1635 C C . SER B 2 9 ? 160.302 -96.067 170.270 1.00 38.27 9 SER B C 1
ATOM 1636 O O . SER B 2 9 ? 159.397 -96.053 171.109 1.00 39.60 9 SER B O 1
ATOM 1639 N N . SER B 2 10 ? 160.523 -97.094 169.459 1.00 39.25 10 SER B N 1
ATOM 1640 C CA . SER B 2 10 ? 159.761 -98.332 169.545 1.00 39.94 10 SER B CA 1
ATOM 1641 C C . SER B 2 10 ? 160.623 -99.460 169.009 1.00 39.82 10 SER B C 1
ATOM 1642 O O . SER B 2 10 ? 161.574 -99.205 168.280 1.00 38.57 10 SER B O 1
ATOM 1645 N N . MET B 2 11 ? 160.294 -100.699 169.367 1.00 39.73 11 MET B N 1
ATOM 1646 C CA . MET B 2 11 ? 160.928 -101.842 168.726 1.00 42.70 11 MET B CA 1
ATOM 1647 C C . MET B 2 11 ? 160.062 -103.081 168.894 1.00 39.69 11 MET B C 1
ATOM 1648 O O . MET B 2 11 ? 159.332 -103.224 169.886 1.00 38.14 11 MET B O 1
ATOM 1653 N N . TYR B 2 12 ? 160.161 -103.984 167.926 1.00 32.24 12 TYR B N 1
ATOM 1654 C CA . TYR B 2 12 ? 159.459 -105.260 167.999 1.00 39.37 12 TYR B CA 1
ATOM 1655 C C . TYR B 2 12 ? 160.448 -106.297 168.515 1.00 42.73 12 TYR B C 1
ATOM 1656 O O . TYR B 2 12 ? 161.620 -106.257 168.148 1.00 42.00 12 TYR B O 1
ATOM 1665 N N . ALA B 2 13 ? 159.983 -107.230 169.338 1.00 41.19 13 ALA B N 1
ATOM 1666 C CA . ALA B 2 13 ? 160.866 -108.251 169.887 1.00 42.04 13 ALA B CA 1
ATOM 1667 C C . ALA B 2 13 ? 160.083 -109.530 170.110 1.00 44.56 13 ALA B C 1
ATOM 1668 O O . ALA B 2 13 ? 158.858 -109.486 170.278 1.00 37.20 13 ALA B O 1
ATOM 1670 N N . SER B 2 14 ? 160.787 -110.666 170.142 1.00 44.16 14 SER B N 1
ATOM 1671 C CA . SER B 2 14 ? 160.127 -111.968 170.278 1.00 42.59 14 SER B CA 1
ATOM 1672 C C . SER B 2 14 ? 160.184 -112.461 171.712 1.00 43.89 14 SER B C 1
ATOM 1673 O O . SER B 2 14 ? 161.055 -112.051 172.465 1.00 46.90 14 SER B O 1
ATOM 1676 N N . LEU B 2 15 ? 159.277 -113.366 172.082 1.00 46.79 15 LEU B N 1
ATOM 1677 C CA . LEU B 2 15 ? 159.333 -113.998 173.401 1.00 48.20 15 LEU B CA 1
ATOM 1678 C C . LEU B 2 15 ? 160.680 -114.706 173.584 1.00 50.05 15 LEU B C 1
ATOM 1679 O O . LEU B 2 15 ? 161.140 -115.392 172.682 1.00 46.53 15 LEU B O 1
ATOM 1684 N N . GLY B 2 16 ? 161.306 -114.514 174.743 1.00 51.82 16 GLY B N 1
ATOM 1685 C CA . GLY B 2 16 ? 162.586 -115.133 175.064 1.00 50.19 16 GLY B CA 1
ATOM 1686 C C . GLY B 2 16 ? 163.776 -114.333 174.567 1.00 53.91 16 GLY B C 1
ATOM 1687 O O . GLY B 2 16 ? 164.917 -114.582 174.960 1.00 59.85 16 GLY B O 1
ATOM 1688 N N . GLU B 2 17 ? 163.512 -113.333 173.734 1.00 52.25 17 GLU B N 1
ATOM 1689 C CA . GLU B 2 17 ? 164.578 -112.510 173.179 1.00 51.73 17 GLU B CA 1
ATOM 1690 C C . GLU B 2 17 ? 165.185 -111.625 174.265 1.00 51.91 17 GLU B C 1
ATOM 1691 O O . GLU B 2 17 ? 164.497 -111.206 175.201 1.00 49.82 17 GLU B O 1
ATOM 1697 N N . ARG B 2 18 ? 166.484 -111.373 174.146 1.00 49.24 18 ARG B N 1
ATOM 1698 C CA . ARG B 2 18 ? 167.177 -110.435 175.006 1.00 52.24 18 ARG B CA 1
ATOM 1699 C C . ARG B 2 18 ? 167.005 -109.024 174.459 1.00 50.23 18 ARG B C 1
ATOM 1700 O O . ARG B 2 18 ? 167.330 -108.760 173.303 1.00 50.43 18 ARG B O 1
ATOM 1708 N N . VAL B 2 19 ? 166.495 -108.121 175.290 1.00 45.83 19 VAL B N 1
ATOM 1709 C CA . VAL B 2 19 ? 166.151 -106.776 174.833 1.00 45.01 19 VAL B CA 1
ATOM 1710 C C . VAL B 2 19 ? 166.869 -105.709 175.638 1.00 39.78 19 VAL B C 1
ATOM 1711 O O . VAL B 2 19 ? 166.865 -105.737 176.860 1.00 43.76 19 VAL B O 1
ATOM 1715 N N . THR B 2 20 ? 167.474 -104.750 174.960 1.00 38.24 20 THR B N 1
ATOM 1716 C CA . THR B 2 20 ? 168.138 -103.660 175.652 1.00 39.25 20 THR B CA 1
ATOM 1717 C C . THR B 2 20 ? 167.679 -102.328 175.096 1.00 42.90 20 THR B C 1
ATOM 1718 O O . THR B 2 20 ? 167.676 -102.121 173.886 1.00 44.94 20 THR B O 1
ATOM 1722 N N . ILE B 2 21 ? 167.293 -101.420 175.985 1.00 40.11 21 ILE B N 1
ATOM 1723 C CA . ILE B 2 21 ? 166.919 -100.084 175.569 1.00 39.53 21 ILE B CA 1
ATOM 1724 C C . ILE B 2 21 ? 167.787 -99.068 176.293 1.00 40.97 21 ILE B C 1
ATOM 1725 O O . ILE B 2 21 ? 168.353 -99.355 177.354 1.00 41.12 21 ILE B O 1
ATOM 1730 N N . THR B 2 22 ? 167.876 -97.877 175.720 1.00 35.80 22 THR B N 1
ATOM 1731 C CA . THR B 2 22 ? 168.874 -96.896 176.103 1.00 36.37 22 THR B CA 1
ATOM 1732 C C . THR B 2 22 ? 168.265 -95.558 176.494 1.00 41.53 22 THR B C 1
ATOM 1733 O O . THR B 2 22 ? 167.191 -95.197 176.011 1.00 38.02 22 THR B O 1
ATOM 1737 N N . CYS B 2 23 ? 168.945 -94.830 177.377 1.00 38.51 23 CYS B N 1
ATOM 1738 C CA . CYS B 2 23 ? 168.512 -93.517 177.827 1.00 39.30 23 CYS B CA 1
ATOM 1739 C C . CYS B 2 23 ? 169.783 -92.676 177.957 1.00 43.62 23 CYS B C 1
ATOM 1740 O O . CYS B 2 23 ? 170.780 -93.138 178.512 1.00 43.46 23 CYS B O 1
ATOM 1743 N N . LYS B 2 24 ? 169.780 -91.474 177.391 1.00 43.47 24 LYS B N 1
ATOM 1744 C CA . LYS B 2 24 ? 170.923 -90.573 177.509 1.00 43.72 24 LYS B CA 1
ATOM 1745 C C . LYS B 2 24 ? 170.534 -89.206 178.063 1.00 42.42 24 LYS B C 1
ATOM 1746 O O . LYS B 2 24 ? 169.587 -88.582 177.590 1.00 45.63 24 LYS B O 1
ATOM 1752 N N . ALA B 2 25 ? 171.281 -88.732 179.051 1.00 40.83 25 ALA B N 1
ATOM 1753 C CA . ALA B 2 25 ? 171.036 -87.423 179.636 1.00 41.78 25 ALA B CA 1
ATOM 1754 C C . ALA B 2 25 ? 171.938 -86.371 179.006 1.00 44.46 25 ALA B C 1
ATOM 1755 O O . ALA B 2 25 ? 173.025 -86.689 178.517 1.00 46.84 25 ALA B O 1
ATOM 1757 N N . SER B 2 26 ? 171.500 -85.117 179.027 1.00 43.56 26 SER B N 1
ATOM 1758 C CA . SER B 2 26 ? 172.275 -84.057 178.402 1.00 47.09 26 SER B CA 1
ATOM 1759 C C . SER B 2 26 ? 173.491 -83.690 179.257 1.00 50.88 26 SER B C 1
ATOM 1760 O O . SER B 2 26 ? 174.366 -82.940 178.828 1.00 50.26 26 SER B O 1
ATOM 1763 N N . GLN B 2 27 ? 173.550 -84.240 180.463 1.00 47.16 27 GLN B N 1
ATOM 1764 C CA . GLN B 2 27 ? 174.722 -84.078 181.314 1.00 51.49 27 GLN B CA 1
ATOM 1765 C C . GLN B 2 27 ? 174.794 -85.225 182.310 1.00 49.33 27 GLN B C 1
ATOM 1766 O O . GLN B 2 27 ? 173.892 -86.060 182.365 1.00 46.80 27 GLN B O 1
ATOM 1772 N N . ASP B 2 28 ? 175.887 -85.275 183.067 1.00 47.49 28 ASP B N 1
ATOM 1773 C CA . ASP B 2 28 ? 176.112 -86.306 184.077 1.00 47.17 28 ASP B CA 1
ATOM 1774 C C . ASP B 2 28 ? 175.012 -86.252 185.163 1.00 40.30 28 ASP B C 1
ATOM 1775 O O . ASP B 2 28 ? 174.760 -85.201 185.757 1.00 42.43 28 ASP B O 1
ATOM 1780 N N . ILE B 2 29 ? 174.338 -87.378 185.397 1.00 41.68 29 ILE B N 1
ATOM 1781 C CA . ILE B 2 29 ? 173.285 -87.414 186.420 1.00 43.29 29 ILE B CA 1
ATOM 1782 C C . ILE B 2 29 ? 173.587 -88.376 187.580 1.00 42.82 29 ILE B C 1
ATOM 1783 O O . ILE B 2 29 ? 172.687 -88.707 188.364 1.00 43.52 29 ILE B O 1
ATOM 1788 N N . ASN B 2 30 ? 174.831 -88.850 187.664 1.00 43.85 30 ASN B N 1
ATOM 1789 C CA . ASN B 2 30 ? 175.329 -89.528 188.865 1.00 44.73 30 ASN B CA 1
ATOM 1790 C C . ASN B 2 30 ? 174.486 -90.732 189.308 1.00 43.84 30 ASN B C 1
ATOM 1791 O O . ASN B 2 30 ? 174.277 -90.946 190.507 1.00 43.62 30 ASN B O 1
ATOM 1796 N N . ARG B 2 31 ? 173.991 -91.490 188.331 1.00 40.76 31 ARG B N 1
ATOM 1797 C CA . ARG B 2 31 ? 173.135 -92.666 188.546 1.00 40.67 31 ARG B CA 1
ATOM 1798 C C . ARG B 2 31 ? 171.810 -92.396 189.287 1.00 35.09 31 ARG B C 1
ATOM 1799 O O . ARG B 2 31 ? 171.172 -93.333 189.741 1.00 39.35 31 ARG B O 1
ATOM 1807 N N . TYR B 2 32 ? 171.385 -91.144 189.398 1.00 32.19 32 TYR B N 1
ATOM 1808 C CA . TYR B 2 32 ? 170.036 -90.882 189.915 1.00 38.58 32 TYR B CA 1
ATOM 1809 C C . TYR B 2 32 ? 169.006 -91.047 188.777 1.00 28.95 32 TYR B C 1
ATOM 1810 O O . TYR B 2 32 ? 168.512 -90.071 188.212 1.00 28.91 32 TYR B O 1
ATOM 1819 N N . LEU B 2 33 ? 168.719 -92.302 188.449 1.00 32.50 33 LEU B N 1
ATOM 1820 C CA . LEU B 2 33 ? 167.831 -92.616 187.345 1.00 34.80 33 LEU B CA 1
ATOM 1821 C C . LEU B 2 33 ? 166.798 -93.664 187.720 1.00 28.51 33 LEU B C 1
ATOM 1822 O O . LEU B 2 33 ? 167.151 -94.754 188.184 1.00 30.37 33 LEU B O 1
ATOM 1827 N N . ASN B 2 34 ? 165.520 -93.345 187.488 1.00 28.03 34 ASN B N 1
ATOM 1828 C CA . ASN B 2 34 ? 164.442 -94.333 187.591 1.00 27.70 34 ASN B CA 1
ATOM 1829 C C . ASN B 2 34 ? 164.086 -94.910 186.206 1.00 26.84 34 ASN B C 1
ATOM 1830 O O . ASN B 2 34 ? 164.120 -94.187 185.219 1.00 29.60 34 ASN B O 1
ATOM 1835 N N . TRP B 2 35 ? 163.668 -96.174 186.158 1.00 26.67 35 TRP B N 1
ATOM 1836 C CA . TRP B 2 35 ? 162.962 -96.712 184.990 1.00 27.07 35 TRP B CA 1
ATOM 1837 C C . TRP B 2 35 ? 161.536 -97.099 185.386 1.00 30.10 35 TRP B C 1
ATOM 1838 O O . TRP B 2 35 ? 161.345 -97.725 186.425 1.00 27.96 35 TRP B O 1
ATOM 1849 N N . PHE B 2 36 ? 160.555 -96.738 184.551 1.00 30.42 36 PHE B N 1
ATOM 1850 C CA . PHE B 2 36 ? 159.147 -97.096 184.765 1.00 27.70 36 PHE B CA 1
ATOM 1851 C C . PHE B 2 36 ? 158.576 -97.899 183.599 1.00 28.56 36 PHE B C 1
ATOM 1852 O O . PHE B 2 36 ? 158.958 -97.701 182.440 1.00 29.04 36 PHE B O 1
ATOM 1860 N N . GLN B 2 37 ? 157.629 -98.770 183.921 1.00 28.49 37 GLN B N 1
ATOM 1861 C CA . GLN B 2 37 ? 156.895 -99.552 182.931 1.00 33.40 37 GLN B CA 1
ATOM 1862 C C . GLN B 2 37 ? 155.406 -99.208 182.963 1.00 32.44 37 GLN B C 1
ATOM 1863 O O . GLN B 2 37 ? 154.799 -99.208 184.035 1.00 29.83 37 GLN B O 1
ATOM 1869 N N . GLN B 2 38 ? 154.818 -98.948 181.803 1.00 31.29 38 GLN B N 1
ATOM 1870 C CA . GLN B 2 38 ? 153.374 -98.703 181.742 1.00 35.57 38 GLN B CA 1
ATOM 1871 C C . GLN B 2 38 ? 152.685 -99.550 180.667 1.00 35.96 38 GLN B C 1
ATOM 1872 O O . GLN B 2 38 ? 153.035 -99.514 179.488 1.00 32.25 38 GLN B O 1
ATOM 1878 N N . LYS B 2 39 ? 151.737 -100.362 181.101 1.00 42.20 39 LYS B N 1
ATOM 1879 C CA . LYS B 2 39 ? 150.944 -101.165 180.182 1.00 47.15 39 LYS B CA 1
ATOM 1880 C C . LYS B 2 39 ? 149.733 -100.362 179.715 1.00 49.91 39 LYS B C 1
ATOM 1881 O O . LYS B 2 39 ? 149.320 -99.422 180.393 1.00 49.13 39 LYS B O 1
ATOM 1887 N N . PRO B 2 40 ? 149.170 -100.704 178.542 1.00 55.21 40 PRO B N 1
ATOM 1888 C CA . PRO B 2 40 ? 148.082 -99.858 178.039 1.00 54.10 40 PRO B CA 1
ATOM 1889 C C . PRO B 2 40 ? 146.888 -99.874 178.981 1.00 54.41 40 PRO B C 1
ATOM 1890 O O . PRO B 2 40 ? 146.481 -100.940 179.447 1.00 58.66 40 PRO B O 1
ATOM 1894 N N . GLY B 2 41 ? 146.373 -98.690 179.291 1.00 52.96 41 GLY B N 1
ATOM 1895 C CA . GLY B 2 41 ? 145.250 -98.550 180.196 1.00 53.42 41 GLY B CA 1
ATOM 1896 C C . GLY B 2 41 ? 145.573 -98.679 181.672 1.00 57.09 41 GLY B C 1
ATOM 1897 O O . GLY B 2 41 ? 144.669 -98.610 182.500 1.00 54.95 41 GLY B O 1
ATOM 1898 N N . LYS B 2 42 ? 146.847 -98.860 182.011 1.00 55.28 42 LYS B N 1
ATOM 1899 C CA . LYS B 2 42 ? 147.238 -99.028 183.412 1.00 51.03 42 LYS B CA 1
ATOM 1900 C C . LYS B 2 42 ? 148.116 -97.873 183.934 1.00 44.68 42 LYS B C 1
ATOM 1901 O O . LYS B 2 42 ? 148.655 -97.085 183.158 1.00 41.57 42 LYS B O 1
ATOM 1907 N N . SER B 2 43 ? 148.232 -97.756 185.251 1.00 43.27 43 SER B N 1
ATOM 1908 C CA . SER B 2 43 ? 149.160 -96.798 185.849 1.00 42.52 43 SER B CA 1
ATOM 1909 C C . SER B 2 43 ? 150.609 -97.277 185.701 1.00 39.68 43 SER B C 1
ATOM 1910 O O . SER B 2 43 ? 150.854 -98.478 185.592 1.00 37.51 43 SER B O 1
ATOM 1913 N N . PRO B 2 44 ? 151.570 -96.341 185.683 1.00 37.04 44 PRO B N 1
ATOM 1914 C CA . PRO B 2 44 ? 152.974 -96.760 185.614 1.00 32.72 44 PRO B CA 1
ATOM 1915 C C . PRO B 2 44 ? 153.354 -97.569 186.828 1.00 35.21 44 PRO B C 1
ATOM 1916 O O . PRO B 2 44 ? 152.737 -97.444 187.885 1.00 34.35 44 PRO B O 1
ATOM 1920 N N . LYS B 2 45 ? 154.374 -98.397 186.674 1.00 34.29 45 LYS B N 1
ATOM 1921 C CA . LYS B 2 45 ? 154.935 -99.140 187.788 1.00 33.78 45 LYS B CA 1
ATOM 1922 C C . LYS B 2 45 ? 156.453 -98.935 187.772 1.00 33.72 45 LYS B C 1
ATOM 1923 O O . LYS B 2 45 ? 157.066 -98.941 186.706 1.00 30.57 45 LYS B O 1
ATOM 1929 N N . THR B 2 46 ? 157.046 -98.701 188.941 1.00 32.03 46 THR B N 1
ATOM 1930 C CA . THR B 2 46 ? 158.464 -98.373 189.034 1.00 32.51 46 THR B CA 1
ATOM 1931 C C . THR B 2 46 ? 159.307 -99.636 189.154 1.00 34.60 46 THR B C 1
ATOM 1932 O O . THR B 2 46 ? 159.072 -100.455 190.039 1.00 31.82 46 THR B O 1
ATOM 1936 N N . LEU B 2 47 ? 160.298 -99.778 188.275 1.00 33.01 47 LEU B N 1
ATOM 1937 C CA . LEU B 2 47 ? 161.101 -100.996 188.213 1.00 33.64 47 LEU B CA 1
ATOM 1938 C C . LEU B 2 47 ? 162.481 -100.825 188.832 1.00 34.85 47 LEU B C 1
ATOM 1939 O O . LEU B 2 47 ? 162.974 -101.721 189.518 1.00 34.51 47 LEU B O 1
ATOM 1944 N N . ILE B 2 48 ? 163.103 -99.685 188.555 1.00 31.69 48 ILE B N 1
ATOM 1945 C CA . ILE B 2 48 ? 164.510 -99.476 188.864 1.00 31.67 48 ILE B CA 1
ATOM 1946 C C . ILE B 2 48 ? 164.712 -98.144 189.551 1.00 33.16 48 ILE B C 1
ATOM 1947 O O . ILE B 2 48 ? 164.077 -97.153 189.201 1.00 31.94 48 ILE B O 1
ATOM 1952 N N . TYR B 2 49 ? 165.590 -98.130 190.549 1.00 33.29 49 TYR B N 1
ATOM 1953 C CA . TYR B 2 49 ? 166.063 -96.885 191.137 1.00 31.76 49 TYR B CA 1
ATOM 1954 C C . TYR B 2 49 ? 167.596 -96.948 191.181 1.00 34.37 49 TYR B C 1
ATOM 1955 O O . TYR B 2 49 ? 168.189 -98.031 191.077 1.00 34.32 49 TYR B O 1
ATOM 1964 N N . ARG B 2 50 ? 168.216 -95.785 191.324 1.00 31.68 50 ARG B N 1
ATOM 1965 C CA . ARG B 2 50 ? 169.666 -95.637 191.266 1.00 37.64 50 ARG B CA 1
ATOM 1966 C C . ARG B 2 50 ? 170.281 -96.362 190.083 1.00 41.80 50 ARG B C 1
ATOM 1967 O O . ARG B 2 50 ? 171.337 -96.999 190.208 1.00 43.72 50 ARG B O 1
ATOM 1975 N N . ALA B 2 51 ? 169.617 -96.257 188.936 1.00 34.71 51 ALA B N 1
ATOM 1976 C CA . ALA B 2 51 ? 170.125 -96.777 187.658 1.00 31.84 51 ALA B CA 1
ATOM 1977 C C . ALA B 2 51 ? 170.223 -98.307 187.587 1.00 38.23 51 ALA B C 1
ATOM 1978 O O . ALA B 2 51 ? 170.081 -98.862 186.499 1.00 39.86 51 ALA B O 1
ATOM 1980 N N . ASN B 2 52 ? 170.463 -98.992 188.714 1.00 39.25 52 ASN B N 1
ATOM 1981 C CA . ASN B 2 52 ? 170.664 -100.451 188.683 1.00 39.84 52 ASN B CA 1
ATOM 1982 C C . ASN B 2 52 ? 170.082 -101.314 189.826 1.00 42.43 52 ASN B C 1
ATOM 1983 O O . ASN B 2 52 ? 170.346 -102.518 189.898 1.00 44.74 52 ASN B O 1
ATOM 1988 N N . ARG B 2 53 ? 169.274 -100.729 190.697 1.00 37.67 53 ARG B N 1
ATOM 1989 C CA . ARG B 2 53 ? 168.660 -101.500 191.774 1.00 37.20 53 ARG B CA 1
ATOM 1990 C C . ARG B 2 53 ? 167.169 -101.711 191.509 1.00 37.25 53 ARG B C 1
ATOM 1991 O O . ARG B 2 53 ? 166.454 -100.774 191.164 1.00 38.22 53 ARG B O 1
ATOM 1999 N N . LEU B 2 54 ? 166.709 -102.945 191.668 1.00 35.38 54 LEU B N 1
ATOM 2000 C CA . LEU B 2 54 ? 165.313 -103.291 191.464 1.00 37.10 54 LEU B CA 1
ATOM 2001 C C . LEU B 2 54 ? 164.478 -102.997 192.710 1.00 40.56 54 LEU B C 1
ATOM 2002 O O . LEU B 2 54 ? 164.919 -103.258 193.832 1.00 37.88 54 LEU B O 1
ATOM 2007 N N . LEU B 2 55 ? 163.279 -102.452 192.521 1.00 35.71 55 LEU B N 1
ATOM 2008 C CA . LEU B 2 55 ? 162.352 -102.341 193.643 1.00 42.36 55 LEU B CA 1
ATOM 2009 C C . LEU B 2 55 ? 161.880 -103.731 194.024 1.00 43.23 55 LEU B C 1
ATOM 2010 O O . LEU B 2 55 ? 161.865 -104.643 193.190 1.00 39.41 55 LEU B O 1
ATOM 2015 N N . ASP B 2 56 ? 161.467 -103.879 195.279 1.00 46.96 56 ASP B N 1
ATOM 2016 C CA . ASP B 2 56 ? 161.001 -105.160 195.784 1.00 47.06 56 ASP B CA 1
ATOM 2017 C C . ASP B 2 56 ? 159.880 -105.693 194.895 1.00 47.31 56 ASP B C 1
ATOM 2018 O O . ASP B 2 56 ? 158.962 -104.951 194.532 1.00 44.14 56 ASP B O 1
ATOM 2023 N N . GLY B 2 57 ? 159.962 -106.974 194.538 1.00 45.10 57 GLY B N 1
ATOM 2024 C CA . GLY B 2 57 ? 158.926 -107.608 193.736 1.00 44.33 57 GLY B CA 1
ATOM 2025 C C . GLY B 2 57 ? 159.158 -107.587 192.230 1.00 49.60 57 GLY B C 1
ATOM 2026 O O . GLY B 2 57 ? 158.498 -108.318 191.493 1.00 55.04 57 GLY B O 1
ATOM 2027 N N . VAL B 2 58 ? 160.096 -106.769 191.761 1.00 43.86 58 VAL B N 1
ATOM 2028 C CA . VAL B 2 58 ? 160.407 -106.724 190.330 1.00 42.97 58 VAL B CA 1
ATOM 2029 C C . VAL B 2 58 ? 161.172 -107.988 189.906 1.00 44.91 58 VAL B C 1
ATOM 2030 O O . VAL B 2 58 ? 162.187 -108.321 190.505 1.00 47.06 58 VAL B O 1
ATOM 2034 N N . PRO B 2 59 ? 160.693 -108.688 188.859 1.00 47.35 59 PRO B N 1
ATOM 2035 C CA . PRO B 2 59 ? 161.310 -109.942 188.393 1.00 47.78 59 PRO B CA 1
ATOM 2036 C C . PRO B 2 59 ? 162.782 -109.782 188.018 1.00 46.32 59 PRO B C 1
ATOM 2037 O O . PRO B 2 59 ? 163.164 -108.756 187.450 1.00 45.42 59 PRO B O 1
ATOM 2041 N N . SER B 2 60 ? 163.591 -110.804 188.288 1.00 47.43 60 SER B N 1
ATOM 2042 C CA . SER B 2 60 ? 165.037 -110.683 188.109 1.00 44.20 60 SER B CA 1
ATOM 2043 C C . SER B 2 60 ? 165.471 -110.677 186.644 1.00 43.21 60 SER B C 1
ATOM 2044 O O . SER B 2 60 ? 166.633 -110.391 186.341 1.00 43.10 60 SER B O 1
ATOM 2047 N N . ARG B 2 61 ? 164.554 -110.943 185.718 1.00 42.66 61 ARG B N 1
ATOM 2048 C CA . ARG B 2 61 ? 164.938 -110.818 184.302 1.00 43.61 61 ARG B CA 1
ATOM 2049 C C . ARG B 2 61 ? 165.199 -109.361 183.926 1.00 42.72 61 ARG B C 1
ATOM 2050 O O . ARG B 2 61 ? 165.770 -109.091 182.870 1.00 44.28 61 ARG B O 1
ATOM 2058 N N . PHE B 2 62 ? 164.779 -108.433 184.792 1.00 40.66 62 PHE B N 1
ATOM 2059 C CA . PHE B 2 62 ? 165.069 -107.001 184.629 1.00 41.25 62 PHE B CA 1
ATOM 2060 C C . PHE B 2 62 ? 166.382 -106.625 185.265 1.00 41.62 62 PHE B C 1
ATOM 2061 O O . PHE B 2 62 ? 166.683 -107.073 186.373 1.00 42.67 62 PHE B O 1
ATOM 2069 N N . SER B 2 63 ? 167.148 -105.778 184.583 1.00 39.88 63 SER B N 1
ATOM 2070 C CA . SER B 2 63 ? 168.365 -105.207 185.149 1.00 43.59 63 SER B CA 1
ATOM 2071 C C . SER B 2 63 ? 168.668 -103.857 184.537 1.00 39.75 63 SER B C 1
ATOM 2072 O O . SER B 2 63 ? 168.282 -103.586 183.407 1.00 44.46 63 SER B O 1
ATOM 2075 N N . GLY B 2 64 ? 169.394 -103.014 185.255 1.00 38.41 64 GLY B N 1
ATOM 2076 C CA . GLY B 2 64 ? 169.782 -101.736 184.687 1.00 39.60 64 GLY B CA 1
ATOM 2077 C C . GLY B 2 64 ? 171.283 -101.541 184.764 1.00 48.31 64 GLY B C 1
ATOM 2078 O O . GLY B 2 64 ? 171.941 -102.144 185.613 1.00 49.12 64 GLY B O 1
ATOM 2079 N N . SER B 2 65 ? 171.834 -100.694 183.897 1.00 46.00 65 SER B N 1
ATOM 2080 C CA . SER B 2 65 ? 173.261 -100.401 183.961 1.00 48.25 65 SER B CA 1
ATOM 2081 C C . SER B 2 65 ? 173.585 -99.031 183.404 1.00 48.71 65 SER B C 1
ATOM 2082 O O . SER B 2 65 ? 172.721 -98.349 182.850 1.00 44.37 65 SER B O 1
ATOM 2085 N N . GLY B 2 66 ? 174.833 -98.616 183.601 1.00 48.85 66 GLY B N 1
ATOM 2086 C CA . GLY B 2 66 ? 175.298 -97.352 183.073 1.00 45.91 66 GLY B CA 1
ATOM 2087 C C . GLY B 2 66 ? 175.729 -96.363 184.134 1.00 43.73 66 GLY B C 1
ATOM 2088 O O . GLY B 2 66 ? 175.487 -96.562 185.324 1.00 45.73 66 GLY B O 1
ATOM 2089 N N . SER B 2 67 ? 176.358 -95.279 183.693 1.00 41.90 67 SER B N 1
ATOM 2090 C CA . SER B 2 67 ? 176.752 -94.204 184.591 1.00 44.32 67 SER B CA 1
ATOM 2091 C C . SER B 2 67 ? 177.088 -92.950 183.800 1.00 42.75 67 SER B C 1
ATOM 2092 O O . SER B 2 67 ? 177.154 -92.977 182.565 1.00 44.55 67 SER B O 1
ATOM 2095 N N . GLY B 2 68 ? 177.300 -91.846 184.504 1.00 43.28 68 GLY B N 1
ATOM 2096 C CA . GLY B 2 68 ? 177.524 -90.586 183.826 1.00 45.37 68 GLY B CA 1
ATOM 2097 C C . GLY B 2 68 ? 176.278 -90.151 183.074 1.00 49.40 68 GLY B C 1
ATOM 2098 O O . GLY B 2 68 ? 175.258 -89.818 183.687 1.00 41.92 68 GLY B O 1
ATOM 2099 N N . GLN B 2 69 ? 176.369 -90.158 181.742 1.00 48.64 69 GLN B N 1
ATOM 2100 C CA . GLN B 2 69 ? 175.278 -89.720 180.881 1.00 45.12 69 GLN B CA 1
ATOM 2101 C C . GLN B 2 69 ? 174.566 -90.868 180.190 1.00 42.50 69 GLN B C 1
ATOM 2102 O O . GLN B 2 69 ? 173.530 -90.660 179.563 1.00 47.21 69 GLN B O 1
ATOM 2108 N N . ASP B 2 70 ? 175.139 -92.062 180.249 1.00 42.41 70 ASP B N 1
ATOM 2109 C CA . ASP B 2 70 ? 174.672 -93.150 179.399 1.00 45.52 70 ASP B CA 1
ATOM 2110 C C . ASP B 2 70 ? 174.181 -94.360 180.171 1.00 47.23 70 ASP B C 1
ATOM 2111 O O . ASP B 2 70 ? 174.948 -94.989 180.913 1.00 41.62 70 ASP B O 1
ATOM 2116 N N . TYR B 2 71 ? 172.912 -94.712 179.950 1.00 42.96 71 TYR B N 1
ATOM 2117 C CA . TYR B 2 71 ? 172.254 -95.756 180.733 1.00 38.75 71 TYR B CA 1
ATOM 2118 C C . TYR B 2 71 ? 171.475 -96.711 179.849 1.00 40.63 71 TYR B C 1
ATOM 2119 O O . TYR B 2 71 ? 171.186 -96.415 178.683 1.00 40.12 71 TYR B O 1
ATOM 2128 N N . SER B 2 72 ? 171.146 -97.870 180.404 1.00 38.43 72 SER B N 1
ATOM 2129 C CA . SER B 2 72 ? 170.380 -98.864 179.681 1.00 37.63 72 SER B CA 1
ATOM 2130 C C . SER B 2 72 ? 169.508 -99.712 180.607 1.00 38.51 72 SER B C 1
ATOM 2131 O O . SER B 2 72 ? 169.774 -99.826 181.802 1.00 42.71 72 SER B O 1
ATOM 2134 N N . LEU B 2 73 ? 168.449 -100.280 180.046 1.00 37.86 73 LEU B N 1
ATOM 2135 C CA . LEU B 2 73 ? 167.615 -101.241 180.746 1.00 38.26 73 LEU B CA 1
ATOM 2136 C C . LEU B 2 73 ? 167.600 -102.506 179.914 1.00 38.88 73 LEU B C 1
ATOM 2137 O O . LEU B 2 73 ? 167.393 -102.447 178.703 1.00 39.25 73 LEU B O 1
ATOM 2142 N N . THR B 2 74 ? 167.812 -103.651 180.548 1.00 39.00 74 THR B N 1
ATOM 2143 C CA . THR B 2 74 ? 167.821 -104.918 179.823 1.00 38.89 74 THR B CA 1
ATOM 2144 C C . THR B 2 74 ? 166.802 -105.896 180.386 1.00 41.50 74 THR B C 1
ATOM 2145 O O . THR B 2 74 ? 166.654 -106.028 181.609 1.00 40.84 74 THR B O 1
ATOM 2149 N N . ILE B 2 75 ? 166.080 -106.557 179.489 1.00 38.55 75 ILE B N 1
ATOM 2150 C CA . ILE B 2 75 ? 165.269 -107.707 179.850 1.00 41.95 75 ILE B CA 1
ATOM 2151 C C . ILE B 2 75 ? 165.959 -108.940 179.270 1.00 46.86 75 ILE B C 1
ATOM 2152 O O . ILE B 2 75 ? 166.008 -109.114 178.055 1.00 47.37 75 ILE B O 1
ATOM 2157 N N . SER B 2 76 ? 166.483 -109.795 180.139 1.00 47.91 76 SER B N 1
ATOM 2158 C CA . SER B 2 76 ? 167.312 -110.924 179.714 1.00 47.54 76 SER B CA 1
ATOM 2159 C C . SER B 2 76 ? 166.537 -111.884 178.825 1.00 51.63 76 SER B C 1
ATOM 2160 O O . SER B 2 76 ? 167.080 -112.434 177.863 1.00 56.62 76 SER B O 1
ATOM 2163 N N . SER B 2 77 ? 165.256 -112.056 179.138 1.00 48.64 77 SER B N 1
ATOM 2164 C CA . SER B 2 77 ? 164.392 -112.994 178.435 1.00 52.40 77 SER B CA 1
ATOM 2165 C C . SER B 2 77 ? 162.951 -112.490 178.418 1.00 49.17 77 SER B C 1
ATOM 2166 O O . SER B 2 77 ? 162.235 -112.598 179.417 1.00 53.24 77 SER B O 1
ATOM 2169 N N . LEU B 2 78 ? 162.536 -111.946 177.276 1.00 51.30 78 LEU B N 1
ATOM 2170 C CA . LEU B 2 78 ? 161.251 -111.260 177.171 1.00 45.59 78 LEU B CA 1
ATOM 2171 C C . LEU B 2 78 ? 160.074 -112.196 177.406 1.00 48.19 78 LEU B C 1
ATOM 2172 O O . LEU B 2 78 ? 159.995 -113.267 176.808 1.00 47.23 78 LEU B O 1
ATOM 2177 N N . ASP B 2 79 ? 159.159 -111.776 178.276 1.00 42.53 79 ASP B N 1
ATOM 2178 C CA . ASP B 2 79 ? 157.884 -112.461 178.472 1.00 45.96 79 ASP B CA 1
ATOM 2179 C C . ASP B 2 79 ? 156.714 -111.656 177.920 1.00 46.87 79 ASP B C 1
ATOM 2180 O O . ASP B 2 79 ? 156.825 -110.446 177.709 1.00 46.92 79 ASP B O 1
ATOM 2185 N N . TYR B 2 80 ? 155.595 -112.336 177.686 1.00 43.94 80 TYR B N 1
ATOM 2186 C CA . TYR B 2 80 ? 154.410 -111.698 177.128 1.00 47.63 80 TYR B CA 1
ATOM 2187 C C . TYR B 2 80 ? 153.920 -110.525 177.982 1.00 50.55 80 TYR B C 1
ATOM 2188 O O . TYR B 2 80 ? 153.485 -109.511 177.441 1.00 49.83 80 TYR B O 1
ATOM 2197 N N . GLU B 2 81 ? 154.021 -110.653 179.305 1.00 47.86 81 GLU B N 1
ATOM 2198 C CA . GLU B 2 81 ? 153.612 -109.594 180.228 1.00 50.02 81 GLU B CA 1
ATOM 2199 C C . GLU B 2 81 ? 154.495 -108.352 180.149 1.00 47.74 81 GLU B C 1
ATOM 2200 O O . GLU B 2 81 ? 154.176 -107.320 180.727 1.00 45.85 81 GLU B O 1
ATOM 2206 N N . ASP B 2 82 ? 155.600 -108.434 179.423 1.00 43.33 82 ASP B N 1
ATOM 2207 C CA . ASP B 2 82 ? 156.540 -107.326 179.419 1.00 40.35 82 ASP B CA 1
ATOM 2208 C C . ASP B 2 82 ? 156.272 -106.254 178.354 1.00 42.12 82 ASP B C 1
ATOM 2209 O O . ASP B 2 82 ? 156.957 -105.234 178.324 1.00 39.80 82 ASP B O 1
ATOM 2214 N N . MET B 2 83 ? 155.284 -106.465 177.488 1.00 44.94 83 MET B N 1
ATOM 2215 C CA . MET B 2 83 ? 154.994 -105.472 176.444 1.00 44.65 83 MET B CA 1
ATOM 2216 C C . MET B 2 83 ? 154.458 -104.196 177.085 1.00 39.43 83 MET B C 1
ATOM 2217 O O . MET B 2 83 ? 153.756 -104.257 178.085 1.00 39.98 83 MET B O 1
ATOM 2222 N N . GLY B 2 84 ? 154.799 -103.043 176.518 1.00 39.49 84 GLY B N 1
ATOM 2223 C CA . GLY B 2 84 ? 154.338 -101.781 177.072 1.00 37.71 84 GLY B CA 1
ATOM 2224 C C . GLY B 2 84 ? 155.300 -100.652 176.771 1.00 36.18 84 GLY B C 1
ATOM 2225 O O . GLY B 2 84 ? 156.154 -100.779 175.906 1.00 33.90 84 GLY B O 1
ATOM 2226 N N . ILE B 2 85 ? 155.157 -99.537 177.477 1.00 30.97 85 ILE B N 1
ATOM 2227 C CA . ILE B 2 85 ? 156.040 -98.396 177.266 1.00 30.82 85 ILE B CA 1
ATOM 2228 C C . ILE B 2 85 ? 156.975 -98.228 178.458 1.00 31.61 85 ILE B C 1
ATOM 2229 O O . ILE B 2 85 ? 156.541 -98.331 179.616 1.00 31.19 85 ILE B O 1
ATOM 2234 N N . TYR B 2 86 ? 158.254 -98.011 178.161 1.00 28.84 86 TYR B N 1
ATOM 2235 C CA . TYR B 2 86 ? 159.264 -97.840 179.195 1.00 33.19 86 TYR B CA 1
ATOM 2236 C C . TYR B 2 86 ? 159.738 -96.400 179.209 1.00 27.94 86 TYR B C 1
ATOM 2237 O O . TYR B 2 86 ? 160.092 -95.838 178.172 1.00 28.68 86 TYR B O 1
ATOM 2246 N N . TYR B 2 87 ? 159.747 -95.806 180.394 1.00 25.18 87 TYR B N 1
ATOM 2247 C CA . TYR B 2 87 ? 160.153 -94.423 180.556 1.00 28.46 87 TYR B CA 1
ATOM 2248 C C . TYR B 2 87 ? 161.346 -94.343 181.489 1.00 33.51 87 TYR B C 1
ATOM 2249 O O . TYR B 2 87 ? 161.422 -95.114 182.449 1.00 30.45 87 TYR B O 1
ATOM 2258 N N . CYS B 2 88 ? 162.269 -93.417 181.219 1.00 31.00 88 CYS B N 1
ATOM 2259 C CA . CYS B 2 88 ? 163.308 -93.091 182.208 1.00 32.66 88 CYS B CA 1
ATOM 2260 C C . CYS B 2 88 ? 163.058 -91.716 182.814 1.00 31.86 88 CYS B C 1
ATOM 2261 O O . CYS B 2 88 ? 162.298 -90.904 182.273 1.00 29.98 88 CYS B O 1
ATOM 2264 N N . LEU B 2 89 ? 163.651 -91.471 183.980 1.00 29.17 89 LEU B N 1
ATOM 2265 C CA . LEU B 2 89 ? 163.586 -90.158 184.607 1.00 28.75 89 LEU B CA 1
ATOM 2266 C C . LEU B 2 89 ? 164.832 -89.874 185.460 1.00 31.85 89 LEU B C 1
ATOM 2267 O O . LEU B 2 89 ? 165.299 -90.759 186.170 1.00 30.49 89 LEU B O 1
ATOM 2272 N N . GLN B 2 90 ? 165.370 -88.652 185.359 1.00 30.79 90 GLN B N 1
ATOM 2273 C CA . GLN B 2 90 ? 166.451 -88.212 186.249 1.00 31.80 90 GLN B CA 1
ATOM 2274 C C . GLN B 2 90 ? 165.921 -87.435 187.458 1.00 31.17 90 GLN B C 1
ATOM 2275 O O . GLN B 2 90 ? 165.036 -86.574 187.337 1.00 30.66 90 GLN B O 1
ATOM 2281 N N . TYR B 2 91 ? 166.487 -87.730 188.624 1.00 35.64 91 TYR B N 1
ATOM 2282 C CA . TYR B 2 91 ? 166.188 -86.966 189.835 1.00 32.09 91 TYR B CA 1
ATOM 2283 C C . TYR B 2 91 ? 167.490 -86.515 190.491 1.00 35.80 91 TYR B C 1
ATOM 2284 O O . TYR B 2 91 ? 167.595 -86.424 191.713 1.00 37.03 91 TYR B O 1
ATOM 2293 N N . ASP B 2 92 ? 168.492 -86.254 189.656 1.00 37.31 92 ASP B N 1
ATOM 2294 C CA . ASP B 2 92 ? 169.741 -85.646 190.122 1.00 38.50 92 ASP B CA 1
ATOM 2295 C C . ASP B 2 92 ? 169.503 -84.179 190.474 1.00 39.50 92 ASP B C 1
ATOM 2296 O O . ASP B 2 92 ? 169.948 -83.713 191.513 1.00 45.06 92 ASP B O 1
ATOM 2301 N N . GLU B 2 93 ? 168.781 -83.462 189.611 1.00 39.04 93 GLU B N 1
ATOM 2302 C CA . GLU B 2 93 ? 168.494 -82.036 189.793 1.00 39.08 93 GLU B CA 1
ATOM 2303 C C . GLU B 2 93 ? 167.051 -81.685 189.474 1.00 40.80 93 GLU B C 1
ATOM 2304 O O . GLU B 2 93 ? 166.415 -82.362 188.685 1.00 43.21 93 GLU B O 1
ATOM 2310 N N . PHE B 2 94 ? 166.539 -80.623 190.087 1.00 37.83 94 PHE B N 1
ATOM 2311 C CA . PHE B 2 94 ? 165.266 -80.046 189.677 1.00 40.79 94 PHE B CA 1
ATOM 2312 C C . PHE B 2 94 ? 165.469 -79.166 188.436 1.00 43.70 94 PHE B C 1
ATOM 2313 O O . PHE B 2 94 ? 166.526 -78.538 188.299 1.00 43.44 94 PHE B O 1
ATOM 2321 N N . PRO B 2 95 ? 164.478 -79.125 187.524 1.00 41.37 95 PRO B N 1
ATOM 2322 C CA . PRO B 2 95 ? 163.226 -79.898 187.546 1.00 38.51 95 PRO B CA 1
ATOM 2323 C C . PRO B 2 95 ? 163.436 -81.368 187.212 1.00 36.25 95 PRO B C 1
ATOM 2324 O O . PRO B 2 95 ? 164.343 -81.720 186.445 1.00 34.19 95 PRO B O 1
ATOM 2328 N N . LEU B 2 96 ? 162.620 -82.224 187.823 1.00 33.95 96 LEU B N 1
ATOM 2329 C CA . LEU B 2 96 ? 162.617 -83.647 187.508 1.00 33.15 96 LEU B CA 1
ATOM 2330 C C . LEU B 2 96 ? 162.191 -83.861 186.045 1.00 29.88 96 LEU B C 1
ATOM 2331 O O . LEU B 2 96 ? 161.142 -83.349 185.629 1.00 32.53 96 LEU B O 1
ATOM 2336 N N . THR B 2 97 ? 162.961 -84.619 185.269 1.00 33.80 97 THR B N 1
ATOM 2337 C CA . THR B 2 97 ? 162.643 -84.749 183.837 1.00 32.53 97 THR B CA 1
ATOM 2338 C C . THR B 2 97 ? 162.561 -86.187 183.320 1.00 28.09 97 THR B C 1
ATOM 2339 O O . THR B 2 97 ? 163.413 -87.022 183.621 1.00 29.97 97 THR B O 1
ATOM 2343 N N . PHE B 2 98 ? 161.527 -86.452 182.514 1.00 26.32 98 PHE B N 1
ATOM 2344 C CA . PHE B 2 98 ? 161.290 -87.756 181.903 1.00 27.77 98 PHE B CA 1
ATOM 2345 C C . PHE B 2 98 ? 161.832 -87.840 180.481 1.00 28.15 98 PHE B C 1
ATOM 2346 O O . PHE B 2 98 ? 161.773 -86.858 179.747 1.00 29.08 98 PHE B O 1
ATOM 2354 N N . GLY B 2 99 ? 162.265 -89.024 180.075 1.00 28.04 99 GLY B N 1
ATOM 2355 C CA . GLY B 2 99 ? 162.410 -89.333 178.659 1.00 31.66 99 GLY B CA 1
ATOM 2356 C C . GLY B 2 99 ? 161.037 -89.523 178.000 1.00 37.37 99 GLY B C 1
ATOM 2357 O O . GLY B 2 99 ? 160.012 -89.648 178.688 1.00 30.49 99 GLY B O 1
ATOM 2358 N N . ASP B 2 100 ? 161.008 -89.540 176.666 1.00 33.21 100 ASP B N 1
ATOM 2359 C CA . ASP B 2 100 ? 159.753 -89.620 175.913 1.00 33.21 100 ASP B CA 1
ATOM 2360 C C . ASP B 2 100 ? 159.221 -91.044 175.807 1.00 35.30 100 ASP B C 1
ATOM 2361 O O . ASP B 2 100 ? 158.131 -91.269 175.307 1.00 35.67 100 ASP B O 1
ATOM 2366 N N . GLY B 2 101 ? 160.005 -92.022 176.245 1.00 33.46 101 GLY B N 1
ATOM 2367 C CA . GLY B 2 101 ? 159.505 -93.382 176.312 1.00 30.55 101 GLY B CA 1
ATOM 2368 C C . GLY B 2 101 ? 159.932 -94.265 175.151 1.00 33.75 101 GLY B C 1
ATOM 2369 O O . GLY B 2 101 ? 160.134 -93.802 174.025 1.00 35.29 101 GLY B O 1
ATOM 2370 N N . THR B 2 102 ? 160.081 -95.551 175.439 1.00 32.99 102 THR B N 1
ATOM 2371 C CA . THR B 2 102 ? 160.371 -96.553 174.420 1.00 34.00 102 THR B CA 1
ATOM 2372 C C . THR B 2 102 ? 159.301 -97.621 174.488 1.00 32.54 102 THR B C 1
ATOM 2373 O O . THR B 2 102 ? 159.011 -98.165 175.556 1.00 35.29 102 THR B O 1
ATOM 2377 N N . LYS B 2 103 ? 158.660 -97.872 173.355 1.00 33.98 103 LYS B N 1
ATOM 2378 C CA . LYS B 2 103 ? 157.556 -98.822 173.305 1.00 36.59 103 LYS B CA 1
ATOM 2379 C C . LYS B 2 103 ? 158.028 -100.207 172.845 1.00 36.27 103 LYS B C 1
ATOM 2380 O O . LYS B 2 103 ? 158.654 -100.319 171.798 1.00 39.83 103 LYS B O 1
ATOM 2386 N N . LEU B 2 104 ? 157.758 -101.242 173.640 1.00 34.40 104 LEU B N 1
ATOM 2387 C CA . LEU B 2 104 ? 158.120 -102.625 173.298 1.00 36.09 104 LEU B CA 1
ATOM 2388 C C . LEU B 2 104 ? 156.913 -103.380 172.808 1.00 38.33 104 LEU B C 1
ATOM 2389 O O . LEU B 2 104 ? 155.932 -103.501 173.535 1.00 35.64 104 LEU B O 1
ATOM 2394 N N . GLU B 2 105 ? 156.984 -103.910 171.593 1.00 34.40 105 GLU B N 1
ATOM 2395 C CA . GLU B 2 105 ? 155.844 -104.612 171.015 1.00 41.27 105 GLU B CA 1
ATOM 2396 C C . GLU B 2 105 ? 156.222 -106.033 170.583 1.00 39.33 105 GLU B C 1
ATOM 2397 O O . GLU B 2 105 ? 157.402 -106.344 170.442 1.00 35.08 105 GLU B O 1
ATOM 2403 N N . LEU B 2 106 ? 155.224 -106.883 170.359 1.00 37.15 106 LEU B N 1
ATOM 2404 C CA . LEU B 2 106 ? 155.479 -108.286 170.046 1.00 35.13 106 LEU B CA 1
ATOM 2405 C C . LEU B 2 106 ? 155.729 -108.472 168.542 1.00 39.11 106 LEU B C 1
ATOM 2406 O O . LEU B 2 106 ? 154.939 -108.015 167.703 1.00 35.45 106 LEU B O 1
ATOM 2411 N N . LYS B 2 107 ? 156.822 -109.158 168.214 1.00 38.02 107 LYS B N 1
ATOM 2412 C CA . LYS B 2 107 ? 157.193 -109.429 166.824 1.00 35.44 107 LYS B CA 1
ATOM 2413 C C . LYS B 2 107 ? 156.350 -110.568 166.228 1.00 37.74 107 LYS B C 1
ATOM 2414 O O . LYS B 2 107 ? 156.014 -111.524 166.918 1.00 33.47 107 LYS B O 1
ATOM 2420 N N . ARG B 2 108 ? 155.960 -110.429 164.960 1.00 33.11 108 ARG B N 1
ATOM 2421 C CA . ARG B 2 108 ? 155.255 -111.483 164.233 1.00 33.73 108 ARG B CA 1
ATOM 2422 C C . ARG B 2 108 ? 155.608 -111.341 162.750 1.00 30.90 108 ARG B C 1
ATOM 2423 O O . ARG B 2 108 ? 156.416 -110.497 162.406 1.00 30.73 108 ARG B O 1
ATOM 2431 N N . THR B 2 109 ? 155.025 -112.173 161.888 1.00 31.00 109 THR B N 1
ATOM 2432 C CA . THR B 2 109 ? 155.266 -112.062 160.440 1.00 32.86 109 THR B CA 1
ATOM 2433 C C . THR B 2 109 ? 154.530 -110.867 159.807 1.00 34.86 109 THR B C 1
ATOM 2434 O O . THR B 2 109 ? 153.512 -110.395 160.331 1.00 29.62 109 THR B O 1
ATOM 2438 N N . VAL B 2 110 ? 155.050 -110.382 158.682 1.00 27.75 110 VAL B N 1
ATOM 2439 C CA . VAL B 2 110 ? 154.412 -109.305 157.941 1.00 28.17 110 VAL B CA 1
ATOM 2440 C C . VAL B 2 110 ? 152.980 -109.710 157.559 1.00 29.02 110 VAL B C 1
ATOM 2441 O O . VAL B 2 110 ? 152.701 -110.883 157.277 1.00 30.01 110 VAL B O 1
ATOM 2445 N N . ALA B 2 111 ? 152.052 -108.756 157.655 1.00 31.23 111 ALA B N 1
ATOM 2446 C CA . ALA B 2 111 ? 150.654 -108.967 157.262 1.00 30.80 111 ALA B CA 1
ATOM 2447 C C . ALA B 2 111 ? 150.190 -107.709 156.553 1.00 29.70 111 ALA B C 1
ATOM 2448 O O . ALA B 2 111 ? 150.192 -106.621 157.149 1.00 27.09 111 ALA B O 1
ATOM 2450 N N . ALA B 2 112 ? 149.816 -107.829 155.284 1.00 26.02 112 ALA B N 1
ATOM 2451 C CA . ALA B 2 112 ? 149.356 -106.653 154.547 1.00 30.26 112 ALA B CA 1
ATOM 2452 C C . ALA B 2 112 ? 147.945 -106.268 155.010 1.00 29.89 112 ALA B C 1
ATOM 2453 O O . ALA B 2 112 ? 147.167 -107.145 155.348 1.00 28.50 112 ALA B O 1
ATOM 2455 N N . PRO B 2 113 ? 147.602 -104.963 154.997 1.00 29.01 113 PRO B N 1
ATOM 2456 C CA . PRO B 2 113 ? 146.247 -104.556 155.410 1.00 29.01 113 PRO B CA 1
ATOM 2457 C C . PRO B 2 113 ? 145.187 -104.873 154.376 1.00 32.33 113 PRO B C 1
ATOM 2458 O O . PRO B 2 113 ? 145.502 -104.877 153.191 1.00 30.81 113 PRO B O 1
ATOM 2462 N N . SER B 2 114 ? 143.964 -105.169 154.816 1.00 29.55 114 SER B N 1
ATOM 2463 C CA . SER B 2 114 ? 142.806 -105.089 153.930 1.00 32.37 114 SER B CA 1
ATOM 2464 C C . SER B 2 114 ? 142.267 -103.672 154.025 1.00 32.65 114 SER B C 1
ATOM 2465 O O . SER B 2 114 ? 142.097 -103.139 155.144 1.00 31.66 114 SER B O 1
ATOM 2468 N N . VAL B 2 115 ? 142.021 -103.062 152.868 1.00 28.11 115 VAL B N 1
ATOM 2469 C CA . VAL B 2 115 ? 141.657 -101.648 152.793 1.00 29.75 115 VAL B CA 1
ATOM 2470 C C . VAL B 2 115 ? 140.188 -101.461 152.374 1.00 32.82 115 VAL B C 1
ATOM 2471 O O . VAL B 2 115 ? 139.716 -102.139 151.468 1.00 29.08 115 VAL B O 1
ATOM 2475 N N . PHE B 2 116 ? 139.473 -100.573 153.067 1.00 29.55 116 PHE B N 1
ATOM 2476 C CA . PHE B 2 116 ? 138.070 -100.258 152.737 1.00 34.09 116 PHE B CA 1
ATOM 2477 C C . PHE B 2 116 ? 137.853 -98.754 152.740 1.00 32.02 116 PHE B C 1
ATOM 2478 O O . PHE B 2 116 ? 138.441 -98.063 153.557 1.00 30.84 116 PHE B O 1
ATOM 2486 N N . ILE B 2 117 ? 137.002 -98.244 151.846 1.00 32.11 117 ILE B N 1
ATOM 2487 C CA . ILE B 2 117 ? 136.677 -96.816 151.836 1.00 28.86 117 ILE B CA 1
ATOM 2488 C C . ILE B 2 117 ? 135.160 -96.650 151.994 1.00 34.21 117 ILE B C 1
ATOM 2489 O O . ILE B 2 117 ? 134.391 -97.442 151.454 1.00 32.95 117 ILE B O 1
ATOM 2494 N N . PHE B 2 118 ? 134.752 -95.643 152.762 1.00 31.18 118 PHE B N 1
ATOM 2495 C CA . PHE B 2 118 ? 133.339 -95.414 153.073 1.00 33.70 118 PHE B CA 1
ATOM 2496 C C . PHE B 2 118 ? 132.933 -93.999 152.723 1.00 32.36 118 PHE B C 1
ATOM 2497 O O . PHE B 2 118 ? 133.507 -93.039 153.245 1.00 31.38 118 PHE B O 1
ATOM 2505 N N . PRO B 2 119 ? 131.932 -93.854 151.845 1.00 32.91 119 PRO B N 1
ATOM 2506 C CA . PRO B 2 119 ? 131.445 -92.504 151.566 1.00 34.66 119 PRO B CA 1
ATOM 2507 C C . PRO B 2 119 ? 130.624 -91.953 152.733 1.00 32.34 119 PRO B C 1
ATOM 2508 O O . PRO B 2 119 ? 130.150 -92.717 153.591 1.00 31.80 119 PRO B O 1
ATOM 2512 N N . PRO B 2 120 ? 130.442 -90.629 152.768 1.00 34.43 120 PRO B N 1
ATOM 2513 C CA . PRO B 2 120 ? 129.595 -90.056 153.820 1.00 35.78 120 PRO B CA 1
ATOM 2514 C C . PRO B 2 120 ? 128.131 -90.493 153.667 1.00 37.17 120 PRO B C 1
ATOM 2515 O O . PRO B 2 120 ? 127.693 -90.759 152.551 1.00 38.42 120 PRO B O 1
ATOM 2519 N N . SER B 2 121 ? 127.395 -90.571 154.774 1.00 38.78 121 SER B N 1
ATOM 2520 C CA . SER B 2 121 ? 125.972 -90.901 154.710 1.00 40.10 121 SER B CA 1
ATOM 2521 C C . SER B 2 121 ? 125.156 -89.703 154.247 1.00 39.88 121 SER B C 1
ATOM 2522 O O . SER B 2 121 ? 125.586 -88.553 154.380 1.00 37.16 121 SER B O 1
ATOM 2525 N N . ASP B 2 122 ? 123.980 -89.972 153.680 1.00 43.50 122 ASP B N 1
ATOM 2526 C CA . ASP B 2 122 ? 123.063 -88.892 153.318 1.00 39.07 122 ASP B CA 1
ATOM 2527 C C . ASP B 2 122 ? 122.629 -88.124 154.550 1.00 39.02 122 ASP B C 1
ATOM 2528 O O . ASP B 2 122 ? 122.439 -86.906 154.499 1.00 43.23 122 ASP B O 1
ATOM 2533 N N . GLU B 2 123 ? 122.495 -88.825 155.670 1.00 35.46 123 GLU B N 1
ATOM 2534 C CA . GLU B 2 123 ? 122.113 -88.156 156.915 1.00 40.21 123 GLU B CA 1
ATOM 2535 C C . GLU B 2 123 ? 123.132 -87.095 157.315 1.00 39.79 123 GLU B C 1
ATOM 2536 O O . GLU B 2 123 ? 122.756 -85.988 157.682 1.00 38.90 123 GLU B O 1
ATOM 2542 N N . GLN B 2 124 ? 124.424 -87.408 157.207 1.00 39.84 124 GLN B N 1
ATOM 2543 C CA . GLN B 2 124 ? 125.450 -86.430 157.579 1.00 38.41 124 GLN B CA 1
ATOM 2544 C C . GLN B 2 124 ? 125.445 -85.229 156.640 1.00 37.04 124 GLN B C 1
ATOM 2545 O O . GLN B 2 124 ? 125.670 -84.089 157.063 1.00 37.56 124 GLN B O 1
ATOM 2551 N N . LEU B 2 125 ? 125.203 -85.489 155.363 1.00 34.55 125 LEU B N 1
ATOM 2552 C CA . LEU B 2 125 ? 125.241 -84.426 154.374 1.00 39.79 125 LEU B CA 1
ATOM 2553 C C . LEU B 2 125 ? 124.160 -83.361 154.625 1.00 47.82 125 LEU B C 1
ATOM 2554 O O . LEU B 2 125 ? 124.270 -82.252 154.114 1.00 49.63 125 LEU B O 1
ATOM 2559 N N . LYS B 2 126 ? 123.147 -83.677 155.437 1.00 45.55 126 LYS B N 1
ATOM 2560 C CA . LYS B 2 126 ? 122.113 -82.694 155.757 1.00 49.45 126 LYS B CA 1
ATOM 2561 C C . LYS B 2 126 ? 122.604 -81.730 156.830 1.00 52.57 126 LYS B C 1
ATOM 2562 O O . LYS B 2 126 ? 121.877 -80.827 157.235 1.00 59.59 126 LYS B O 1
ATOM 2568 N N . SER B 2 127 ? 123.845 -81.906 157.272 1.00 49.38 127 SER B N 1
ATOM 2569 C CA . SER B 2 127 ? 124.419 -81.045 158.301 1.00 49.37 127 SER B CA 1
ATOM 2570 C C . SER B 2 127 ? 125.459 -80.076 157.754 1.00 47.94 127 SER B C 1
ATOM 2571 O O . SER B 2 127 ? 125.975 -79.244 158.495 1.00 52.38 127 SER B O 1
ATOM 2574 N N . GLY B 2 128 ? 125.786 -80.192 156.472 1.00 45.68 128 GLY B N 1
ATOM 2575 C CA . GLY B 2 128 ? 126.737 -79.273 155.867 1.00 49.25 128 GLY B CA 1
ATOM 2576 C C . GLY B 2 128 ? 128.183 -79.765 155.848 1.00 48.63 128 GLY B C 1
ATOM 2577 O O . GLY B 2 128 ? 129.074 -79.082 155.341 1.00 44.12 128 GLY B O 1
ATOM 2578 N N . THR B 2 129 ? 128.421 -80.944 156.409 1.00 49.17 129 THR B N 1
ATOM 2579 C CA . THR B 2 129 ? 129.773 -81.486 156.497 1.00 44.26 129 THR B CA 1
ATOM 2580 C C . THR B 2 129 ? 129.785 -82.901 155.909 1.00 43.91 129 THR B C 1
ATOM 2581 O O . THR B 2 129 ? 128.787 -83.617 155.994 1.00 41.51 129 THR B O 1
ATOM 2585 N N . ALA B 2 130 ? 130.906 -83.305 155.312 1.00 37.73 130 ALA B N 1
ATOM 2586 C CA . ALA B 2 130 ? 131.058 -84.661 154.785 1.00 33.50 130 ALA B CA 1
ATOM 2587 C C . ALA B 2 130 ? 132.331 -85.299 155.336 1.00 37.33 130 ALA B C 1
ATOM 2588 O O . ALA B 2 130 ? 133.403 -84.697 155.270 1.00 35.67 130 ALA B O 1
ATOM 2590 N N . SER B 2 131 ? 132.198 -86.494 155.909 1.00 35.10 131 SER B N 1
ATOM 2591 C CA . SER B 2 131 ? 133.356 -87.274 156.355 1.00 36.36 131 SER B CA 1
ATOM 2592 C C . SER B 2 131 ? 133.545 -88.500 155.461 1.00 34.33 131 SER B C 1
ATOM 2593 O O . SER B 2 131 ? 132.604 -89.275 155.248 1.00 33.03 131 SER B O 1
ATOM 2596 N N . VAL B 2 132 ? 134.747 -88.658 154.914 1.00 32.86 132 VAL B N 1
ATOM 2597 C CA . VAL B 2 132 ? 135.095 -89.854 154.148 1.00 27.83 132 VAL B CA 1
ATOM 2598 C C . VAL B 2 132 ? 136.057 -90.671 154.980 1.00 30.86 132 VAL B C 1
ATOM 2599 O O . VAL B 2 132 ? 137.026 -90.125 155.511 1.00 28.09 132 VAL B O 1
ATOM 2603 N N . VAL B 2 133 ? 135.810 -91.968 155.098 1.00 31.49 133 VAL B N 1
ATOM 2604 C CA . VAL B 2 133 ? 136.614 -92.776 156.010 1.00 32.65 133 VAL B CA 1
ATOM 2605 C C . VAL B 2 133 ? 137.355 -93.893 155.286 1.00 30.55 133 VAL B C 1
ATOM 2606 O O . VAL B 2 133 ? 136.804 -94.552 154.398 1.00 30.17 133 VAL B O 1
ATOM 2610 N N . CYS B 2 134 ? 138.624 -94.065 155.644 1.00 31.30 134 CYS B N 1
ATOM 2611 C CA . CYS B 2 134 ? 139.441 -95.151 155.108 1.00 30.03 134 CYS B CA 1
ATOM 2612 C C . CYS B 2 134 ? 139.870 -96.075 156.246 1.00 32.62 134 CYS B C 1
ATOM 2613 O O . CYS B 2 134 ? 140.373 -95.616 157.266 1.00 35.61 134 CYS B O 1
ATOM 2616 N N . LEU B 2 135 ? 139.643 -97.372 156.069 1.00 28.21 135 LEU B N 1
ATOM 2617 C CA . LEU B 2 135 ? 140.001 -98.384 157.055 1.00 29.43 135 LEU B CA 1
ATOM 2618 C C . LEU B 2 135 ? 141.156 -99.272 156.546 1.00 29.80 135 LEU B C 1
ATOM 2619 O O . LEU B 2 135 ? 141.092 -99.810 155.438 1.00 30.22 135 LEU B O 1
ATOM 2624 N N . LEU B 2 136 ? 142.205 -99.401 157.348 1.00 27.66 136 LEU B N 1
ATOM 2625 C CA . LEU B 2 136 ? 143.254 -100.405 157.103 1.00 26.75 136 LEU B CA 1
ATOM 2626 C C . LEU B 2 136 ? 143.112 -101.479 158.162 1.00 29.58 136 LEU B C 1
ATOM 2627 O O . LEU B 2 136 ? 143.319 -101.213 159.344 1.00 25.62 136 LEU B O 1
ATOM 2632 N N . ASN B 2 137 ? 142.762 -102.692 157.764 1.00 29.93 137 ASN B N 1
ATOM 2633 C CA . ASN B 2 137 ? 142.456 -103.702 158.760 1.00 29.42 137 ASN B CA 1
ATOM 2634 C C . ASN B 2 137 ? 143.512 -104.790 158.928 1.00 29.66 137 ASN B C 1
ATOM 2635 O O . ASN B 2 137 ? 143.918 -105.404 157.951 1.00 31.52 137 ASN B O 1
ATOM 2640 N N . ASN B 2 138 ? 143.901 -105.036 160.182 1.00 29.20 138 ASN B N 1
ATOM 2641 C CA . ASN B 2 138 ? 144.705 -106.199 160.626 1.00 32.91 138 ASN B CA 1
ATOM 2642 C C . ASN B 2 138 ? 146.049 -106.335 159.908 1.00 31.20 138 ASN B C 1
ATOM 2643 O O . ASN B 2 138 ? 146.311 -107.338 159.234 1.00 29.70 138 ASN B O 1
ATOM 2648 N N . PHE B 2 139 ? 146.909 -105.339 160.061 1.00 25.92 139 PHE B N 1
ATOM 2649 C CA . PHE B 2 139 ? 148.198 -105.392 159.365 1.00 26.82 139 PHE B CA 1
ATOM 2650 C C . PHE B 2 139 ? 149.351 -105.395 160.342 1.00 29.09 139 PHE B C 1
ATOM 2651 O O . PHE B 2 139 ? 149.170 -105.134 161.544 1.00 27.64 139 PHE B O 1
ATOM 2659 N N . TYR B 2 140 ? 150.544 -105.679 159.820 1.00 26.56 140 TYR B N 1
ATOM 2660 C CA . TYR B 2 140 ? 151.770 -105.689 160.614 1.00 26.84 140 TYR B CA 1
ATOM 2661 C C . TYR B 2 140 ? 152.936 -105.590 159.650 1.00 24.85 140 TYR B C 1
ATOM 2662 O O . TYR B 2 140 ? 152.930 -106.274 158.646 1.00 28.41 140 TYR B O 1
ATOM 2671 N N . PRO B 2 141 ? 153.932 -104.736 159.948 1.00 26.31 141 PRO B N 1
ATOM 2672 C CA . PRO B 2 141 ? 154.034 -103.898 161.154 1.00 30.91 141 PRO B CA 1
ATOM 2673 C C . PRO B 2 141 ? 153.218 -102.599 161.097 1.00 31.04 141 PRO B C 1
ATOM 2674 O O . PRO B 2 141 ? 152.532 -102.332 160.107 1.00 27.33 141 PRO B O 1
ATOM 2678 N N . ARG B 2 142 ? 153.277 -101.836 162.161 1.00 30.98 142 ARG B N 1
ATOM 2679 C CA . ARG B 2 142 ? 152.503 -100.634 162.304 1.00 34.87 142 ARG B CA 1
ATOM 2680 C C . ARG B 2 142 ? 152.729 -99.520 161.300 1.00 32.87 142 ARG B C 1
ATOM 2681 O O . ARG B 2 142 ? 151.834 -98.813 160.973 1.00 29.47 142 ARG B O 1
ATOM 2689 N N . GLU B 2 143 ? 153.932 -99.410 160.800 1.00 27.92 143 GLU B N 1
ATOM 2690 C CA . GLU B 2 143 ? 154.258 -98.292 159.913 1.00 32.93 143 GLU B CA 1
ATOM 2691 C C . GLU B 2 143 ? 153.493 -98.380 158.570 1.00 33.98 143 GLU B C 1
ATOM 2692 O O . GLU B 2 143 ? 153.472 -99.417 157.910 1.00 29.61 143 GLU B O 1
ATOM 2698 N N . ALA B 2 144 ? 152.846 -97.283 158.179 1.00 33.55 144 ALA B N 1
ATOM 2699 C CA . ALA B 2 144 ? 152.043 -97.251 156.957 1.00 33.48 144 ALA B CA 1
ATOM 2700 C C . ALA B 2 144 ? 151.858 -95.825 156.471 1.00 36.78 144 ALA B C 1
ATOM 2701 O O . ALA B 2 144 ? 151.782 -94.902 157.276 1.00 34.86 144 ALA B O 1
ATOM 2703 N N . LYS B 2 145 ? 151.754 -95.632 155.163 1.00 29.17 145 LYS B N 1
ATOM 2704 C CA . LYS B 2 145 ? 151.494 -94.300 154.652 1.00 33.85 145 LYS B CA 1
ATOM 2705 C C . LYS B 2 145 ? 150.124 -94.297 153.995 1.00 34.98 145 LYS B C 1
ATOM 2706 O O . LYS B 2 145 ? 149.813 -95.157 153.166 1.00 31.25 145 LYS B O 1
ATOM 2712 N N . VAL B 2 146 ? 149.291 -93.345 154.403 1.00 30.92 146 VAL B N 1
ATOM 2713 C CA . VAL B 2 146 ? 147.952 -93.210 153.843 1.00 31.94 146 VAL B CA 1
ATOM 2714 C C . VAL B 2 146 ? 147.772 -91.845 153.189 1.00 33.35 146 VAL B C 1
ATOM 2715 O O . VAL B 2 146 ? 147.923 -90.824 153.851 1.00 35.20 146 VAL B O 1
ATOM 2719 N N . GLN B 2 147 ? 147.427 -91.823 151.908 1.00 33.65 147 GLN B N 1
ATOM 2720 C CA . GLN B 2 147 ? 147.171 -90.559 151.218 1.00 34.69 147 GLN B CA 1
ATOM 2721 C C . GLN B 2 147 ? 145.744 -90.435 150.674 1.00 36.87 147 GLN B C 1
ATOM 2722 O O . GLN B 2 147 ? 145.191 -91.390 150.111 1.00 36.01 147 GLN B O 1
ATOM 2728 N N . TRP B 2 148 ? 145.159 -89.253 150.845 1.00 35.10 148 TRP B N 1
ATOM 2729 C CA . TRP B 2 148 ? 143.849 -88.947 150.273 1.00 35.31 148 TRP B CA 1
ATOM 2730 C C . TRP B 2 148 ? 144.024 -88.203 148.945 1.00 37.62 148 TRP B C 1
ATOM 2731 O O . TRP B 2 148 ? 144.826 -87.283 148.851 1.00 35.43 148 TRP B O 1
ATOM 2742 N N . LYS B 2 149 ? 143.264 -88.608 147.935 1.00 33.49 149 LYS B N 1
ATOM 2743 C CA . LYS B 2 149 ? 143.248 -87.920 146.653 1.00 41.88 149 LYS B CA 1
ATOM 2744 C C . LYS B 2 149 ? 141.813 -87.631 146.222 1.00 41.29 149 LYS B C 1
ATOM 2745 O O . LYS B 2 149 ? 140.954 -88.521 146.234 1.00 39.52 149 LYS B O 1
ATOM 2751 N N . VAL B 2 150 ? 141.553 -86.378 145.860 1.00 40.76 150 VAL B N 1
ATOM 2752 C CA . VAL B 2 150 ? 140.232 -85.983 145.373 1.00 39.46 150 VAL B CA 1
ATOM 2753 C C . VAL B 2 150 ? 140.358 -85.481 143.928 1.00 44.42 150 VAL B C 1
ATOM 2754 O O . VAL B 2 150 ? 141.041 -84.485 143.678 1.00 42.72 150 VAL B O 1
ATOM 2758 N N . ASP B 2 151 ? 139.719 -86.189 142.994 1.00 41.47 151 ASP B N 1
ATOM 2759 C CA . ASP B 2 151 ? 139.909 -85.966 141.561 1.00 50.14 151 ASP B CA 1
ATOM 2760 C C . ASP B 2 151 ? 141.405 -85.911 141.294 1.00 53.44 151 ASP B C 1
ATOM 2761 O O . ASP B 2 151 ? 141.902 -85.039 140.580 1.00 53.42 151 ASP B O 1
ATOM 2766 N N . ASN B 2 152 ? 142.097 -86.851 141.935 1.00 51.85 152 ASN B N 1
ATOM 2767 C CA . ASN B 2 152 ? 143.529 -87.082 141.810 1.00 50.69 152 ASN B CA 1
ATOM 2768 C C . ASN B 2 152 ? 144.443 -85.997 142.374 1.00 45.91 152 ASN B C 1
ATOM 2769 O O . ASN B 2 152 ? 145.651 -86.062 142.193 1.00 52.11 152 ASN B O 1
ATOM 2774 N N . ALA B 2 153 ? 143.893 -85.027 143.093 1.00 46.35 153 ALA B N 1
ATOM 2775 C CA . ALA B 2 153 ? 144.730 -84.034 143.776 1.00 42.97 153 ALA B CA 1
ATOM 2776 C C . ALA B 2 153 ? 145.038 -84.451 145.215 1.00 51.65 153 ALA B C 1
ATOM 2777 O O . ALA B 2 153 ? 144.122 -84.654 146.015 1.00 46.76 153 ALA B O 1
ATOM 2779 N N . LEU B 2 154 ? 146.324 -84.566 145.539 1.00 50.71 154 LEU B N 1
ATOM 2780 C CA . LEU B 2 154 ? 146.758 -84.948 146.877 1.00 47.02 154 LEU B CA 1
ATOM 2781 C C . LEU B 2 154 ? 146.246 -83.969 147.923 1.00 50.37 154 LEU B C 1
ATOM 2782 O O . LEU B 2 154 ? 146.430 -82.754 147.802 1.00 49.95 154 LEU B O 1
ATOM 2787 N N . GLN B 2 155 ? 145.612 -84.506 148.962 1.00 46.71 155 GLN B N 1
ATOM 2788 C CA . GLN B 2 155 ? 145.054 -83.677 150.016 1.00 44.49 155 GLN B CA 1
ATOM 2789 C C . GLN B 2 155 ? 146.063 -83.475 151.133 1.00 48.30 155 GLN B C 1
ATOM 2790 O O . GLN B 2 155 ? 146.916 -84.329 151.370 1.00 53.48 155 GLN B O 1
ATOM 2796 N N . SER B 2 156 ? 145.968 -82.343 151.817 1.00 45.40 156 SER B N 1
ATOM 2797 C CA . SER B 2 156 ? 146.852 -82.063 152.935 1.00 41.00 156 SER B CA 1
ATOM 2798 C C . SER B 2 156 ? 146.180 -81.141 153.940 1.00 45.06 156 SER B C 1
ATOM 2799 O O . SER B 2 156 ? 145.589 -80.132 153.564 1.00 48.29 156 SER B O 1
ATOM 2802 N N . GLY B 2 157 ? 146.302 -81.468 155.221 1.00 46.05 157 GLY B N 1
ATOM 2803 C CA . GLY B 2 157 ? 145.771 -80.633 156.282 1.00 43.20 157 GLY B CA 1
ATOM 2804 C C . GLY B 2 157 ? 144.291 -80.792 156.617 1.00 45.55 157 GLY B C 1
ATOM 2805 O O . GLY B 2 157 ? 143.762 -80.068 157.460 1.00 49.44 157 GLY B O 1
ATOM 2806 N N . ASN B 2 158 ? 143.610 -81.721 155.960 1.00 43.29 158 ASN B N 1
ATOM 2807 C CA . ASN B 2 158 ? 142.186 -81.928 156.215 1.00 42.17 158 ASN B CA 1
ATOM 2808 C C . ASN B 2 158 ? 141.832 -83.384 156.546 1.00 41.21 158 ASN B C 1
ATOM 2809 O O . ASN B 2 158 ? 140.708 -83.813 156.295 1.00 37.69 158 ASN B O 1
ATOM 2814 N N . SER B 2 159 ? 142.794 -84.144 157.070 1.00 40.21 159 SER B N 1
ATOM 2815 C CA . SER B 2 159 ? 142.525 -85.513 157.526 1.00 38.90 159 SER B CA 1
ATOM 2816 C C . SER B 2 159 ? 143.126 -85.776 158.909 1.00 41.46 159 SER B C 1
ATOM 2817 O O . SER B 2 159 ? 144.047 -85.084 159.340 1.00 37.49 159 SER B O 1
ATOM 2820 N N . GLN B 2 160 ? 142.564 -86.747 159.624 1.00 37.07 160 GLN B N 1
ATOM 2821 C CA . GLN B 2 160 ? 143.123 -87.190 160.898 1.00 34.66 160 GLN B CA 1
ATOM 2822 C C . GLN B 2 160 ? 143.085 -88.711 160.941 1.00 36.25 160 GLN B C 1
ATOM 2823 O O . GLN B 2 160 ? 142.170 -89.322 160.397 1.00 36.14 160 GLN B O 1
ATOM 2829 N N . GLU B 2 161 ? 144.028 -89.330 161.642 1.00 34.07 161 GLU B N 1
ATOM 2830 C CA . GLU B 2 161 ? 144.026 -90.779 161.700 1.00 32.20 161 GLU B CA 1
ATOM 2831 C C . GLU B 2 161 ? 144.222 -91.275 163.124 1.00 33.00 161 GLU B C 1
ATOM 2832 O O . GLU B 2 161 ? 144.683 -90.550 164.016 1.00 31.67 161 GLU B O 1
ATOM 2838 N N . SER B 2 162 ? 143.826 -92.518 163.342 1.00 25.49 162 SER B N 1
ATOM 2839 C CA . SER B 2 162 ? 143.946 -93.110 164.651 1.00 33.77 162 SER B CA 1
ATOM 2840 C C . SER B 2 162 ? 144.257 -94.590 164.483 1.00 29.29 162 SER B C 1
ATOM 2841 O O . SER B 2 162 ? 143.871 -95.186 163.491 1.00 27.81 162 SER B O 1
ATOM 2844 N N . VAL B 2 163 ? 144.987 -95.167 165.432 1.00 29.73 163 VAL B N 1
ATOM 2845 C CA . VAL B 2 163 ? 145.479 -96.535 165.313 1.00 29.92 163 VAL B CA 1
ATOM 2846 C C . VAL B 2 163 ? 145.172 -97.344 166.562 1.00 29.57 163 VAL B C 1
ATOM 2847 O O . VAL B 2 163 ? 145.261 -96.808 167.666 1.00 29.87 163 VAL B O 1
ATOM 2851 N N . THR B 2 164 ? 144.793 -98.612 166.402 1.00 26.65 164 THR B N 1
ATOM 2852 C CA . THR B 2 164 ? 144.558 -99.478 167.565 1.00 31.61 164 THR B CA 1
ATOM 2853 C C . THR B 2 164 ? 145.851 -99.925 168.234 1.00 35.52 164 THR B C 1
ATOM 2854 O O . THR B 2 164 ? 146.933 -99.769 167.678 1.00 35.22 164 THR B O 1
ATOM 2858 N N . GLU B 2 165 ? 145.728 -100.464 169.445 1.00 35.17 165 GLU B N 1
ATOM 2859 C CA . GLU B 2 165 ? 146.853 -101.141 170.097 1.00 38.95 165 GLU B CA 1
ATOM 2860 C C . GLU B 2 165 ? 147.035 -102.477 169.431 1.00 36.03 165 GLU B C 1
ATOM 2861 O O . GLU B 2 165 ? 146.114 -102.963 168.789 1.00 37.70 165 GLU B O 1
ATOM 2867 N N . GLN B 2 166 ? 148.189 -103.102 169.628 1.00 37.88 166 GLN B N 1
ATOM 2868 C CA . GLN B 2 166 ? 148.450 -104.409 169.049 1.00 34.40 166 GLN B CA 1
ATOM 2869 C C . GLN B 2 166 ? 147.404 -105.409 169.543 1.00 38.47 166 GLN B C 1
ATOM 2870 O O . GLN B 2 166 ? 147.124 -105.499 170.742 1.00 34.94 166 GLN B O 1
ATOM 2876 N N . ASP B 2 167 ? 146.789 -106.130 168.613 1.00 35.44 167 ASP B N 1
ATOM 2877 C CA . ASP B 2 167 ? 145.739 -107.073 168.965 1.00 38.67 167 ASP B CA 1
ATOM 2878 C C . ASP B 2 167 ? 146.265 -108.223 169.844 1.00 45.71 167 ASP B C 1
ATOM 2879 O O . ASP B 2 167 ? 147.306 -108.809 169.555 1.00 36.90 167 ASP B O 1
ATOM 2884 N N . SER B 2 168 ? 145.538 -108.562 170.912 1.00 45.80 168 SER B N 1
ATOM 2885 C CA . SER B 2 168 ? 146.084 -109.497 171.896 1.00 47.43 168 SER B CA 1
ATOM 2886 C C . SER B 2 168 ? 146.158 -110.920 171.361 1.00 52.70 168 SER B C 1
ATOM 2887 O O . SER B 2 168 ? 146.947 -111.726 171.857 1.00 57.53 168 SER B O 1
ATOM 2890 N N . LYS B 2 169 ? 145.378 -111.218 170.324 1.00 50.57 169 LYS B N 1
ATOM 2891 C CA . LYS B 2 169 ? 145.364 -112.577 169.792 1.00 54.67 169 LYS B CA 1
ATOM 2892 C C . LYS B 2 169 ? 146.070 -112.774 168.419 1.00 49.66 169 LYS B C 1
ATOM 2893 O O . LYS B 2 169 ? 146.520 -113.885 168.145 1.00 51.98 169 LYS B O 1
ATOM 2899 N N . ASP B 2 170 ? 146.153 -111.760 167.550 1.00 45.35 170 ASP B N 1
ATOM 2900 C CA . ASP B 2 170 ? 146.975 -111.954 166.334 1.00 42.12 170 ASP B CA 1
ATOM 2901 C C . ASP B 2 170 ? 148.115 -110.940 166.177 1.00 39.99 170 ASP B C 1
ATOM 2902 O O . ASP B 2 170 ? 148.826 -110.973 165.171 1.00 37.80 170 ASP B O 1
ATOM 2907 N N . SER B 2 171 ? 148.281 -110.051 167.159 1.00 36.52 171 SER B N 1
ATOM 2908 C CA . SER B 2 171 ? 149.387 -109.083 167.178 1.00 34.21 171 SER B CA 1
ATOM 2909 C C . SER B 2 171 ? 149.402 -108.116 165.987 1.00 33.43 171 SER B C 1
ATOM 2910 O O . SER B 2 171 ? 150.455 -107.569 165.661 1.00 29.17 171 SER B O 1
ATOM 2913 N N . THR B 2 172 ? 148.242 -107.865 165.379 1.00 33.00 172 THR B N 1
ATOM 2914 C CA . THR B 2 172 ? 148.157 -106.905 164.288 1.00 28.65 172 THR B CA 1
ATOM 2915 C C . THR B 2 172 ? 147.600 -105.559 164.754 1.00 34.26 172 THR B C 1
ATOM 2916 O O . THR B 2 172 ? 147.129 -105.418 165.886 1.00 29.25 172 THR B O 1
ATOM 2920 N N . TYR B 2 173 ? 147.661 -104.586 163.855 1.00 26.13 173 TYR B N 1
ATOM 2921 C CA . TYR B 2 173 ? 147.118 -103.255 164.057 1.00 30.80 173 TYR B CA 1
ATOM 2922 C C . TYR B 2 173 ? 145.992 -102.994 163.080 1.00 30.95 173 TYR B C 1
ATOM 2923 O O . TYR B 2 173 ? 145.925 -103.627 162.029 1.00 29.39 173 TYR B O 1
ATOM 2932 N N . SER B 2 174 ? 145.137 -102.033 163.407 1.00 26.35 174 SER B N 1
ATOM 2933 C CA . SER B 2 174 ? 144.199 -101.510 162.423 1.00 28.27 174 SER B CA 1
ATOM 2934 C C . SER B 2 174 ? 144.267 -99.997 162.491 1.00 28.94 174 SER B C 1
ATOM 2935 O O . SER B 2 174 ? 144.603 -99.444 163.536 1.00 29.89 174 SER B O 1
ATOM 2938 N N . LEU B 2 175 ? 143.945 -99.323 161.389 1.00 23.26 175 LEU B N 1
ATOM 2939 C CA . LEU B 2 175 ? 144.066 -97.866 161.345 1.00 28.83 175 LEU B CA 1
ATOM 2940 C C . LEU B 2 175 ? 142.847 -97.258 160.673 1.00 28.37 175 LEU B C 1
ATOM 2941 O O . LEU B 2 175 ? 142.340 -97.786 159.697 1.00 31.09 175 LEU B O 1
ATOM 2946 N N . SER B 2 176 ? 142.417 -96.118 161.191 1.00 30.75 176 SER B N 1
ATOM 2947 C CA . SER B 2 176 ? 141.295 -95.380 160.632 1.00 33.31 176 SER B CA 1
ATOM 2948 C C . SER B 2 176 ? 141.768 -93.989 160.211 1.00 34.66 176 SER B C 1
ATOM 2949 O O . SER B 2 176 ? 142.513 -93.334 160.938 1.00 37.31 176 SER B O 1
ATOM 2952 N N . SER B 2 177 ? 141.401 -93.561 159.016 1.00 31.41 177 SER B N 1
ATOM 2953 C CA . SER B 2 177 ? 141.715 -92.202 158.591 1.00 34.71 177 SER B CA 1
ATOM 2954 C C . SER B 2 177 ? 140.442 -91.515 158.083 1.00 34.28 177 SER B C 1
ATOM 2955 O O . SER B 2 177 ? 139.723 -92.067 157.259 1.00 30.35 177 SER B O 1
ATOM 2958 N N . THR B 2 178 ? 140.207 -90.292 158.542 1.00 30.17 178 THR B N 1
ATOM 2959 C CA . THR B 2 178 ? 139.000 -89.559 158.187 1.00 31.73 178 THR B CA 1
ATOM 2960 C C . THR B 2 178 ? 139.340 -88.278 157.437 1.00 33.49 178 THR B C 1
ATOM 2961 O O . THR B 2 178 ? 140.072 -87.429 157.938 1.00 34.94 178 THR B O 1
ATOM 2965 N N . LEU B 2 179 ? 138.818 -88.169 156.223 1.00 31.20 179 LEU B N 1
ATOM 2966 C CA . LEU B 2 179 ? 138.905 -86.949 155.441 1.00 31.23 179 LEU B CA 1
ATOM 2967 C C . LEU B 2 179 ? 137.631 -86.134 155.684 1.00 36.80 179 LEU B C 1
ATOM 2968 O O . LEU B 2 179 ? 136.526 -86.660 155.493 1.00 33.03 179 LEU B O 1
ATOM 2973 N N . THR B 2 180 ? 137.776 -84.868 156.090 1.00 33.07 180 THR B N 1
ATOM 2974 C CA . THR B 2 180 ? 136.612 -84.030 156.392 1.00 37.59 180 THR B CA 1
ATOM 2975 C C . THR B 2 180 ? 136.536 -82.806 155.469 1.00 44.82 180 THR B C 1
ATOM 2976 O O . THR B 2 180 ? 137.471 -82.006 155.401 1.00 42.55 180 THR B O 1
ATOM 2980 N N . LEU B 2 181 ? 135.420 -82.681 154.756 1.00 40.16 181 LEU B N 1
ATOM 2981 C CA . LEU B 2 181 ? 135.193 -81.569 153.833 1.00 43.41 181 LEU B CA 1
ATOM 2982 C C . LEU B 2 181 ? 133.840 -80.921 154.115 1.00 46.28 181 LEU B C 1
ATOM 2983 O O . LEU B 2 181 ? 132.956 -81.550 154.713 1.00 37.01 181 LEU B O 1
ATOM 2988 N N . SER B 2 182 ? 133.666 -79.681 153.666 1.00 42.02 182 SER B N 1
ATOM 2989 C CA . SER B 2 182 ? 132.338 -79.078 153.674 1.00 47.11 182 SER B CA 1
ATOM 2990 C C . SER B 2 182 ? 131.473 -79.784 152.636 1.00 44.62 182 SER B C 1
ATOM 2991 O O . SER B 2 182 ? 131.997 -80.321 151.662 1.00 44.52 182 SER B O 1
ATOM 2994 N N . LYS B 2 183 ? 130.154 -79.756 152.819 1.00 42.46 183 LYS B N 1
ATOM 2995 C CA . LYS B 2 183 ? 129.245 -80.331 151.831 1.00 43.31 183 LYS B CA 1
ATOM 2996 C C . LYS B 2 183 ? 129.459 -79.679 150.471 1.00 45.13 183 LYS B C 1
ATOM 2997 O O . LYS B 2 183 ? 129.448 -80.359 149.443 1.00 43.43 183 LYS B O 1
ATOM 3003 N N . ALA B 2 184 ? 129.656 -78.361 150.475 1.00 43.04 184 ALA B N 1
ATOM 3004 C CA . ALA B 2 184 ? 129.859 -77.615 149.232 1.00 48.08 184 ALA B CA 1
ATOM 3005 C C . ALA B 2 184 ? 131.058 -78.149 148.453 1.00 50.56 184 ALA B C 1
ATOM 3006 O O . ALA B 2 184 ? 130.949 -78.449 147.265 1.00 54.05 184 ALA B O 1
ATOM 3008 N N . ASP B 2 185 ? 132.196 -78.281 149.129 1.00 49.55 185 ASP B N 1
ATOM 3009 C CA . ASP B 2 185 ? 133.393 -78.860 148.518 1.00 48.24 185 ASP B CA 1
ATOM 3010 C C . ASP B 2 185 ? 133.180 -80.312 148.068 1.00 46.29 185 ASP B C 1
ATOM 3011 O O . ASP B 2 185 ? 133.584 -80.688 146.971 1.00 47.22 185 ASP B O 1
ATOM 3016 N N . TYR B 2 186 ? 132.544 -81.125 148.908 1.00 43.24 186 TYR B N 1
ATOM 3017 C CA . TYR B 2 186 ? 132.304 -82.526 148.572 1.00 42.66 186 TYR B CA 1
ATOM 3018 C C . TYR B 2 186 ? 131.465 -82.672 147.306 1.00 48.81 186 TYR B C 1
ATOM 3019 O O . TYR B 2 186 ? 131.709 -83.558 146.482 1.00 46.66 186 TYR B O 1
ATOM 3028 N N . GLU B 2 187 ? 130.476 -81.797 147.150 1.00 47.14 187 GLU B N 1
ATOM 3029 C CA . GLU B 2 187 ? 129.581 -81.862 145.996 1.00 49.13 187 GLU B CA 1
ATOM 3030 C C . GLU B 2 187 ? 130.262 -81.314 144.737 1.00 52.12 187 GLU B C 1
ATOM 3031 O O . GLU B 2 187 ? 129.744 -81.469 143.632 1.00 52.67 187 GLU B O 1
ATOM 3037 N N . LYS B 2 188 ? 131.446 -80.731 144.896 1.00 50.57 188 LYS B N 1
ATOM 3038 C CA . LYS B 2 188 ? 132.140 -80.082 143.787 1.00 53.89 188 LYS B CA 1
ATOM 3039 C C . LYS B 2 188 ? 133.139 -81.013 143.094 1.00 55.55 188 LYS B C 1
ATOM 3040 O O . LYS B 2 188 ? 133.812 -80.606 142.149 1.00 59.18 188 LYS B O 1
ATOM 3046 N N . HIS B 2 189 ? 133.222 -82.262 143.549 1.00 50.34 189 HIS B N 1
ATOM 3047 C CA . HIS B 2 189 ? 134.186 -83.217 143.008 1.00 48.02 189 HIS B CA 1
ATOM 3048 C C . HIS B 2 189 ? 133.582 -84.598 142.835 1.00 48.78 189 HIS B C 1
ATOM 3049 O O . HIS B 2 189 ? 132.553 -84.907 143.439 1.00 49.22 189 HIS B O 1
ATOM 3056 N N . LYS B 2 190 ? 134.211 -85.439 142.018 1.00 43.63 190 LYS B N 1
ATOM 3057 C CA . LYS B 2 190 ? 133.605 -86.725 141.703 1.00 45.23 190 LYS B CA 1
ATOM 3058 C C . LYS B 2 190 ? 134.343 -87.915 142.335 1.00 48.86 190 LYS B C 1
ATOM 3059 O O . LYS B 2 190 ? 133.717 -88.750 142.986 1.00 47.65 190 LYS B O 1
ATOM 3065 N N . VAL B 2 191 ? 135.653 -88.011 142.113 1.00 45.97 191 VAL B N 1
ATOM 3066 C CA . VAL B 2 191 ? 136.433 -89.189 142.529 1.00 47.41 191 VAL B CA 1
ATOM 3067 C C . VAL B 2 191 ? 137.126 -89.021 143.883 1.00 39.33 191 VAL B C 1
ATOM 3068 O O . VAL B 2 191 ? 137.966 -88.139 144.045 1.00 40.43 191 VAL B O 1
ATOM 3072 N N . TYR B 2 192 ? 136.770 -89.877 144.843 1.00 41.11 192 TYR B N 1
ATOM 3073 C CA . TYR B 2 192 ? 137.382 -89.864 146.182 1.00 37.86 192 TYR B CA 1
ATOM 3074 C C . TYR B 2 192 ? 138.162 -91.157 146.393 1.00 36.87 192 TYR B C 1
ATOM 3075 O O . TYR B 2 192 ? 137.617 -92.244 146.216 1.00 37.16 192 TYR B O 1
ATOM 3084 N N . ALA B 2 193 ? 139.447 -91.032 146.726 1.00 35.38 193 ALA B N 1
ATOM 3085 C CA . ALA B 2 193 ? 140.324 -92.204 146.803 1.00 36.16 193 ALA B CA 1
ATOM 3086 C C . ALA B 2 193 ? 141.276 -92.171 147.994 1.00 36.53 193 ALA B C 1
ATOM 3087 O O . ALA B 2 193 ? 141.796 -91.123 148.391 1.00 37.83 193 ALA B O 1
ATOM 3089 N N . CYS B 2 194 ? 141.499 -93.353 148.542 1.00 33.92 194 CYS B N 1
ATOM 3090 C CA . CYS B 2 194 ? 142.394 -93.559 149.652 1.00 34.06 194 CYS B CA 1
ATOM 3091 C C . CYS B 2 194 ? 143.521 -94.481 149.185 1.00 33.59 194 CYS B C 1
ATOM 3092 O O . CYS B 2 194 ? 143.245 -95.603 148.760 1.00 33.38 194 CYS B O 1
ATOM 3095 N N . GLU B 2 195 ? 144.771 -94.008 149.233 1.00 35.27 195 GLU B N 1
ATOM 3096 C CA . GLU B 2 195 ? 145.903 -94.786 148.718 1.00 33.53 195 GLU B CA 1
ATOM 3097 C C . GLU B 2 195 ? 146.896 -95.218 149.810 1.00 28.41 195 GLU B C 1
ATOM 3098 O O . GLU B 2 195 ? 147.418 -94.385 150.542 1.00 26.94 195 GLU B O 1
ATOM 3104 N N . VAL B 2 196 ? 147.151 -96.523 149.902 1.00 26.39 196 VAL B N 1
ATOM 3105 C CA . VAL B 2 196 ? 147.877 -97.098 151.040 1.00 28.22 196 VAL B CA 1
ATOM 3106 C C . VAL B 2 196 ? 149.193 -97.763 150.615 1.00 27.07 196 VAL B C 1
ATOM 3107 O O . VAL B 2 196 ? 149.190 -98.629 149.737 1.00 27.64 196 VAL B O 1
ATOM 3111 N N . THR B 2 197 ? 150.282 -97.376 151.269 1.00 27.56 197 THR B N 1
ATOM 3112 C CA . THR B 2 197 ? 151.604 -97.972 151.030 1.00 29.03 197 THR B CA 1
ATOM 3113 C C . THR B 2 197 ? 152.047 -98.677 152.308 1.00 30.12 197 THR B C 1
ATOM 3114 O O . THR B 2 197 ? 152.023 -98.087 153.398 1.00 28.48 197 THR B O 1
ATOM 3118 N N . HIS B 2 198 ? 152.446 -99.936 152.175 1.00 24.94 198 HIS B N 1
ATOM 3119 C CA . HIS B 2 198 ? 152.785 -100.752 153.333 1.00 27.73 198 HIS B CA 1
ATOM 3120 C C . HIS B 2 198 ? 153.789 -101.812 152.920 1.00 27.82 198 HIS B C 1
ATOM 3121 O O . HIS B 2 198 ? 153.764 -102.282 151.789 1.00 28.43 198 HIS B O 1
ATOM 3128 N N . GLN B 2 199 ? 154.645 -102.209 153.860 1.00 30.80 199 GLN B N 1
ATOM 3129 C CA . GLN B 2 199 ? 155.694 -103.191 153.607 1.00 28.54 199 GLN B CA 1
ATOM 3130 C C . GLN B 2 199 ? 155.177 -104.515 153.057 1.00 31.44 199 GLN B C 1
ATOM 3131 O O . GLN B 2 199 ? 155.860 -105.186 152.282 1.00 28.72 199 GLN B O 1
ATOM 3137 N N . GLY B 2 200 ? 153.948 -104.875 153.413 1.00 30.01 200 GLY B N 1
ATOM 3138 C CA . GLY B 2 200 ? 153.410 -106.146 152.976 1.00 28.93 200 GLY B CA 1
ATOM 3139 C C . GLY B 2 200 ? 152.773 -106.107 151.598 1.00 31.47 200 GLY B C 1
ATOM 3140 O O . GLY B 2 200 ? 152.322 -107.129 151.110 1.00 29.70 200 GLY B O 1
ATOM 3141 N N . LEU B 2 201 ? 152.714 -104.932 150.980 1.00 30.37 201 LEU B N 1
ATOM 3142 C CA . LEU B 2 201 ? 152.076 -104.788 149.667 1.00 28.38 201 LEU B CA 1
ATOM 3143 C C . LEU B 2 201 ? 153.155 -104.543 148.594 1.00 30.69 201 LEU B C 1
ATOM 3144 O O . LEU B 2 201 ? 154.052 -103.750 148.812 1.00 29.74 201 LEU B O 1
ATOM 3149 N N . SER B 2 202 ? 153.022 -105.142 147.415 1.00 23.84 202 SER B N 1
ATOM 3150 C CA . SER B 2 202 ? 154.065 -105.018 146.399 1.00 32.92 202 SER B CA 1
ATOM 3151 C C . SER B 2 202 ? 153.831 -103.794 145.509 1.00 30.03 202 SER B C 1
ATOM 3152 O O . SER B 2 202 ? 154.700 -103.417 144.720 1.00 31.42 202 SER B O 1
ATOM 3155 N N . SER B 2 203 ? 152.667 -103.166 145.666 1.00 26.76 203 SER B N 1
ATOM 3156 C CA . SER B 2 203 ? 152.361 -101.862 145.069 1.00 32.30 203 SER B CA 1
ATOM 3157 C C . SER B 2 203 ? 151.309 -101.155 145.939 1.00 30.73 203 SER B C 1
ATOM 3158 O O . SER B 2 203 ? 150.671 -101.807 146.745 1.00 31.30 203 SER B O 1
ATOM 3161 N N . PRO B 2 204 ? 151.153 -99.822 145.812 1.00 30.67 204 PRO B N 1
ATOM 3162 C CA . PRO B 2 204 ? 150.170 -99.162 146.690 1.00 34.14 204 PRO B CA 1
ATOM 3163 C C . PRO B 2 204 ? 148.754 -99.657 146.398 1.00 33.66 204 PRO B C 1
ATOM 3164 O O . PRO B 2 204 ? 148.442 -99.881 145.233 1.00 32.85 204 PRO B O 1
ATOM 3168 N N . VAL B 2 205 ? 147.925 -99.810 147.425 1.00 30.08 205 VAL B N 1
ATOM 3169 C CA . VAL B 2 205 ? 146.529 -100.208 147.229 1.00 32.28 205 VAL B CA 1
ATOM 3170 C C . VAL B 2 205 ? 145.637 -98.982 147.277 1.00 34.08 205 VAL B C 1
ATOM 3171 O O . VAL B 2 205 ? 145.681 -98.193 148.235 1.00 33.55 205 VAL B O 1
ATOM 3175 N N . THR B 2 206 ? 144.824 -98.823 146.236 1.00 33.22 206 THR B N 1
ATOM 3176 C CA . THR B 2 206 ? 143.917 -97.687 146.161 1.00 35.80 206 THR B CA 1
ATOM 3177 C C . THR B 2 206 ? 142.477 -98.167 146.188 1.00 38.44 206 THR B C 1
ATOM 3178 O O . THR B 2 206 ? 142.098 -99.030 145.400 1.00 41.83 206 THR B O 1
ATOM 3182 N N . LYS B 2 207 ? 141.693 -97.652 147.132 1.00 36.23 207 LYS B N 1
ATOM 3183 C CA . LYS B 2 207 ? 140.258 -97.879 147.134 1.00 34.70 207 LYS B CA 1
ATOM 3184 C C . LYS B 2 207 ? 139.595 -96.545 146.827 1.00 34.77 207 LYS B C 1
ATOM 3185 O O . LYS B 2 207 ? 139.996 -95.504 147.371 1.00 35.87 207 LYS B O 1
ATOM 3191 N N . SER B 2 208 ? 138.581 -96.561 145.964 1.00 36.65 208 SER B N 1
ATOM 3192 C CA . SER B 2 208 ? 137.926 -95.318 145.577 1.00 37.76 208 SER B CA 1
ATOM 3193 C C . SER B 2 208 ? 136.430 -95.509 145.346 1.00 40.56 208 SER B C 1
ATOM 3194 O O . SER B 2 208 ? 135.952 -96.639 145.217 1.00 37.44 208 SER B O 1
ATOM 3197 N N . PHE B 2 209 ? 135.706 -94.391 145.310 1.00 43.56 209 PHE B N 1
ATOM 3198 C CA . PHE B 2 209 ? 134.311 -94.355 144.861 1.00 43.36 209 PHE B CA 1
ATOM 3199 C C . PHE B 2 209 ? 134.077 -93.050 144.105 1.00 45.16 209 PHE B C 1
ATOM 3200 O O . PHE B 2 209 ? 134.873 -92.101 144.210 1.00 40.69 209 PHE B O 1
ATOM 3208 N N . ASN B 2 210 ? 132.993 -93.017 143.331 1.00 45.92 210 ASN B N 1
ATOM 3209 C CA . ASN B 2 210 ? 132.554 -91.813 142.624 1.00 46.56 210 ASN B CA 1
ATOM 3210 C C . ASN B 2 210 ? 131.317 -91.236 143.296 1.00 46.96 210 ASN B C 1
ATOM 3211 O O . ASN B 2 210 ? 130.352 -91.966 143.539 1.00 47.30 210 ASN B O 1
ATOM 3216 N N . ARG B 2 211 ? 131.335 -89.943 143.611 1.00 44.71 211 ARG B N 1
ATOM 3217 C CA . ARG B 2 211 ? 130.181 -89.350 144.280 1.00 48.02 211 ARG B CA 1
ATOM 3218 C C . ARG B 2 211 ? 128.938 -89.504 143.402 1.00 54.55 211 ARG B C 1
ATOM 3219 O O . ARG B 2 211 ? 128.963 -89.180 142.213 1.00 51.55 211 ARG B O 1
ATOM 3227 N N . GLY B 2 212 ? 127.867 -90.037 143.986 1.00 54.52 212 GLY B N 1
ATOM 3228 C CA . GLY B 2 212 ? 126.621 -90.213 143.261 1.00 59.98 212 GLY B CA 1
ATOM 3229 C C . GLY B 2 212 ? 126.390 -91.643 142.796 1.00 64.73 212 GLY B C 1
ATOM 3230 O O . GLY B 2 212 ? 127.333 -92.377 142.488 1.00 62.57 212 GLY B O 1
ATOM 3231 N N . LYS C 1 3 ? 164.205 -99.357 255.388 0.68 56.82 3 LYS C N 1
ATOM 3232 C CA . LYS C 1 3 ? 163.855 -100.395 254.401 0.68 57.92 3 LYS C CA 1
ATOM 3233 C C . LYS C 1 3 ? 162.604 -101.228 254.649 0.68 55.16 3 LYS C C 1
ATOM 3234 O O . LYS C 1 3 ? 162.192 -101.483 255.782 0.68 52.84 3 LYS C O 1
ATOM 3240 N N . LEU C 1 4 ? 162.031 -101.604 253.514 0.72 57.34 4 LEU C N 1
ATOM 3241 C CA . LEU C 1 4 ? 160.846 -102.415 253.407 0.72 54.17 4 LEU C CA 1
ATOM 3242 C C . LEU C 1 4 ? 161.184 -103.544 252.456 0.72 52.99 4 LEU C C 1
ATOM 3243 O O . LEU C 1 4 ? 161.188 -103.351 251.245 0.72 55.02 4 LEU C O 1
ATOM 3248 N N . VAL C 1 5 ? 161.451 -104.729 253.006 0.73 52.17 5 VAL C N 1
ATOM 3249 C CA . VAL C 1 5 ? 161.929 -105.848 252.205 0.73 56.91 5 VAL C CA 1
ATOM 3250 C C . VAL C 1 5 ? 160.795 -106.820 251.948 0.73 54.77 5 VAL C C 1
ATOM 3251 O O . VAL C 1 5 ? 160.297 -107.451 252.876 0.73 53.76 5 VAL C O 1
ATOM 3255 N N . GLU C 1 6 ? 160.376 -106.917 250.688 1.00 55.69 6 GLU C N 1
ATOM 3256 C CA . GLU C 1 6 ? 159.197 -107.710 250.383 1.00 57.02 6 GLU C CA 1
ATOM 3257 C C . GLU C 1 6 ? 159.587 -109.119 249.977 1.00 60.93 6 GLU C C 1
ATOM 3258 O O . GLU C 1 6 ? 160.667 -109.351 249.425 1.00 58.34 6 GLU C O 1
ATOM 3260 N N . SER C 1 7 ? 158.689 -110.058 250.240 1.00 59.95 7 SER C N 1
ATOM 3261 C CA . SER C 1 7 ? 158.907 -111.440 249.868 1.00 61.60 7 SER C CA 1
ATOM 3262 C C . SER C 1 7 ? 157.589 -112.175 249.717 1.00 56.32 7 SER C C 1
ATOM 3263 O O . SER C 1 7 ? 156.506 -111.627 249.963 1.00 46.58 7 SER C O 1
ATOM 3266 N N . GLY C 1 8 ? 157.695 -113.409 249.251 1.00 53.23 8 GLY C N 1
ATOM 3267 C CA . GLY C 1 8 ? 156.594 -114.341 249.290 1.00 48.88 8 GLY C CA 1
ATOM 3268 C C . GLY C 1 8 ? 155.812 -114.249 248.015 1.00 48.28 8 GLY C C 1
ATOM 3269 O O . GLY C 1 8 ? 154.612 -114.508 248.003 1.00 51.96 8 GLY C O 1
ATOM 3270 N N . GLY C 1 9 ? 156.492 -113.913 246.926 1.00 48.87 9 GLY C N 1
ATOM 3271 C CA . GLY C 1 9 ? 155.790 -113.745 245.675 1.00 43.18 9 GLY C CA 1
ATOM 3272 C C . GLY C 1 9 ? 155.934 -115.106 245.065 1.00 43.14 9 GLY C C 1
ATOM 3273 O O . GLY C 1 9 ? 156.651 -115.940 245.620 1.00 41.45 9 GLY C O 1
ATOM 3274 N N . ASP C 1 10 ? 155.372 -115.404 243.885 1.00 41.96 10 ASP C N 1
ATOM 3275 C CA . ASP C 1 10 ? 155.542 -116.739 243.242 1.00 43.63 10 ASP C CA 1
ATOM 3276 C C . ASP C 1 10 ? 154.951 -116.842 241.861 1.00 40.68 10 ASP C C 1
ATOM 3277 O O . ASP C 1 10 ? 154.528 -115.887 241.261 1.00 37.62 10 ASP C O 1
ATOM 3279 N N . LEU C 1 11 ? 154.920 -118.075 241.399 1.00 39.57 11 LEU C N 1
ATOM 3280 C CA . LEU C 1 11 ? 154.216 -118.451 240.228 1.00 39.20 11 LEU C CA 1
ATOM 3281 C C . LEU C 1 11 ? 153.024 -119.159 240.903 1.00 39.44 11 LEU C C 1
ATOM 3282 O O . LEU C 1 11 ? 153.204 -120.053 241.690 1.00 37.60 11 LEU C O 1
ATOM 3287 N N . VAL C 1 12 ? 151.820 -118.720 240.617 1.00 34.69 12 VAL C N 1
ATOM 3288 C CA . VAL C 1 12 ? 150.634 -119.290 241.200 1.00 40.79 12 VAL C CA 1
ATOM 3289 C C . VAL C 1 12 ? 149.514 -119.470 240.177 1.00 41.84 12 VAL C C 1
ATOM 3290 O O . VAL C 1 12 ? 149.405 -118.682 239.275 1.00 38.68 12 VAL C O 1
ATOM 3294 N N . LYS C 1 13 ? 148.700 -120.513 240.305 1.00 36.04 13 LYS C N 1
ATOM 3295 C CA . LYS C 1 13 ? 147.589 -120.716 239.363 1.00 38.76 13 LYS C CA 1
ATOM 3296 C C . LYS C 1 13 ? 146.379 -119.837 239.668 1.00 36.47 13 LYS C C 1
ATOM 3297 O O . LYS C 1 13 ? 146.137 -119.490 240.821 1.00 38.88 13 LYS C O 1
ATOM 3303 N N . PRO C 1 14 ? 145.614 -119.470 238.633 1.00 35.12 14 PRO C N 1
ATOM 3304 C CA . PRO C 1 14 ? 144.318 -118.826 238.858 1.00 36.63 14 PRO C CA 1
ATOM 3305 C C . PRO C 1 14 ? 143.459 -119.687 239.816 1.00 37.85 14 PRO C C 1
ATOM 3306 O O . PRO C 1 14 ? 143.539 -120.925 239.773 1.00 34.86 14 PRO C O 1
ATOM 3310 N N . GLY C 1 15 ? 142.693 -119.047 240.692 1.00 39.68 15 GLY C N 1
ATOM 3311 C CA . GLY C 1 15 ? 141.924 -119.772 241.698 1.00 35.58 15 GLY C CA 1
ATOM 3312 C C . GLY C 1 15 ? 142.734 -120.092 242.942 1.00 39.70 15 GLY C C 1
ATOM 3313 O O . GLY C 1 15 ? 142.187 -120.551 243.954 1.00 41.08 15 GLY C O 1
ATOM 3314 N N . GLY C 1 16 ? 144.049 -119.908 242.849 1.00 36.54 16 GLY C N 1
ATOM 3315 C CA . GLY C 1 16 ? 144.962 -120.221 243.933 1.00 37.15 16 GLY C CA 1
ATOM 3316 C C . GLY C 1 16 ? 145.081 -119.063 244.925 1.00 33.44 16 GLY C C 1
ATOM 3317 O O . GLY C 1 16 ? 144.290 -118.126 244.895 1.00 31.54 16 GLY C O 1
ATOM 3318 N N . SER C 1 17 ? 146.057 -119.163 245.820 1.00 35.02 17 SER C N 1
ATOM 3319 C CA . SER C 1 17 ? 146.281 -118.154 246.860 1.00 38.63 17 SER C CA 1
ATOM 3320 C C . SER C 1 17 ? 147.739 -117.835 247.090 1.00 31.71 17 SER C C 1
ATOM 3321 O O . SER C 1 17 ? 148.604 -118.702 246.978 1.00 34.13 17 SER C O 1
ATOM 3324 N N . LEU C 1 18 ? 147.986 -116.619 247.555 1.00 31.13 18 LEU C N 1
ATOM 3325 C CA . LEU C 1 18 ? 149.338 -116.208 247.909 1.00 34.10 18 LEU C CA 1
ATOM 3326 C C . LEU C 1 18 ? 149.283 -115.184 249.052 1.00 32.89 18 LEU C C 1
ATOM 3327 O O . LEU C 1 18 ? 148.365 -114.376 249.115 1.00 34.71 18 LEU C O 1
ATOM 3332 N N . LYS C 1 19 ? 150.250 -115.233 249.963 1.00 33.15 19 LYS C N 1
ATOM 3333 C CA . LYS C 1 19 ? 150.344 -114.201 251.005 1.00 35.44 19 LYS C CA 1
ATOM 3334 C C . LYS C 1 19 ? 151.707 -113.511 250.942 1.00 31.48 19 LYS C C 1
ATOM 3335 O O . LYS C 1 19 ? 152.748 -114.116 251.217 1.00 31.78 19 LYS C O 1
ATOM 3341 N N . LEU C 1 20 ? 151.698 -112.226 250.609 1.00 32.43 20 LEU C N 1
ATOM 3342 C CA . LEU C 1 20 ? 152.947 -111.460 250.529 1.00 33.98 20 LEU C CA 1
ATOM 3343 C C . LEU C 1 20 ? 153.253 -110.846 251.890 1.00 34.34 20 LEU C C 1
ATOM 3344 O O . LEU C 1 20 ? 152.334 -110.504 252.627 1.00 31.08 20 LEU C O 1
ATOM 3349 N N . SER C 1 21 ? 154.533 -110.688 252.207 1.00 34.16 21 SER C N 1
ATOM 3350 C CA . SER C 1 21 ? 154.921 -110.011 253.435 1.00 39.95 21 SER C CA 1
ATOM 3351 C C . SER C 1 21 ? 155.997 -108.970 253.114 1.00 42.87 21 SER C C 1
ATOM 3352 O O . SER C 1 21 ? 156.741 -109.114 252.149 1.00 40.62 21 SER C O 1
ATOM 3355 N N . CYS C 1 22 ? 156.052 -107.916 253.924 1.00 39.26 22 CYS C N 1
ATOM 3356 C CA . CYS C 1 22 ? 156.980 -106.806 253.738 1.00 41.37 22 CYS C CA 1
ATOM 3357 C C . CYS C 1 22 ? 157.515 -106.402 255.120 1.00 42.07 22 CYS C C 1
ATOM 3358 O O . CYS C 1 22 ? 156.782 -105.830 255.919 1.00 37.54 22 CYS C O 1
ATOM 3361 N N . ALA C 1 23 ? 158.777 -106.718 255.403 1.00 40.21 23 ALA C N 1
ATOM 3362 C CA . ALA C 1 23 ? 159.357 -106.462 256.720 1.00 49.26 23 ALA C CA 1
ATOM 3363 C C . ALA C 1 23 ? 160.001 -105.086 256.784 1.00 48.60 23 ALA C C 1
ATOM 3364 O O . ALA C 1 23 ? 160.831 -104.728 255.944 1.00 51.02 23 ALA C O 1
ATOM 3366 N N . ALA C 1 24 ? 159.595 -104.318 257.788 1.00 46.39 24 ALA C N 1
ATOM 3367 C CA . ALA C 1 24 ? 160.046 -102.949 257.941 1.00 45.55 24 ALA C CA 1
ATOM 3368 C C . ALA C 1 24 ? 161.404 -102.879 258.642 1.00 47.37 24 ALA C C 1
ATOM 3369 O O . ALA C 1 24 ? 161.685 -103.641 259.571 1.00 44.65 24 ALA C O 1
ATOM 3371 N N . SER C 1 25 ? 162.246 -101.972 258.165 1.00 48.06 25 SER C N 1
ATOM 3372 C CA . SER C 1 25 ? 163.535 -101.698 258.785 1.00 51.70 25 SER C CA 1
ATOM 3373 C C . SER C 1 25 ? 163.892 -100.223 258.610 1.00 51.01 25 SER C C 1
ATOM 3374 O O . SER C 1 25 ? 163.727 -99.671 257.530 1.00 50.62 25 SER C O 1
ATOM 3377 N N . GLY C 1 26 ? 164.356 -99.582 259.675 1.00 55.78 26 GLY C N 1
ATOM 3378 C CA . GLY C 1 26 ? 164.829 -98.209 259.582 1.00 56.90 26 GLY C CA 1
ATOM 3379 C C . GLY C 1 26 ? 163.766 -97.132 259.756 1.00 53.17 26 GLY C C 1
ATOM 3380 O O . GLY C 1 26 ? 163.994 -95.968 259.427 1.00 50.66 26 GLY C O 1
ATOM 3381 N N . PHE C 1 27 ? 162.606 -97.507 260.282 1.00 49.26 27 PHE C N 1
ATOM 3382 C CA . PHE C 1 27 ? 161.567 -96.530 260.597 1.00 42.94 27 PHE C CA 1
ATOM 3383 C C . PHE C 1 27 ? 160.644 -97.169 261.609 1.00 40.95 27 PHE C C 1
ATOM 3384 O O . PHE C 1 27 ? 160.716 -98.378 261.852 1.00 41.99 27 PHE C O 1
ATOM 3392 N N . THR C 1 28 ? 159.796 -96.363 262.232 1.00 37.46 28 THR C N 1
ATOM 3393 C CA . THR C 1 28 ? 158.894 -96.896 263.239 1.00 33.59 28 THR C CA 1
ATOM 3394 C C . THR C 1 28 ? 157.566 -97.310 262.598 1.00 32.17 28 THR C C 1
ATOM 3395 O O . THR C 1 28 ? 156.653 -96.505 262.416 1.00 33.22 28 THR C O 1
ATOM 3399 N N . PHE C 1 29 ? 157.485 -98.590 262.251 1.00 36.38 29 PHE C N 1
ATOM 3400 C CA . PHE C 1 29 ? 156.394 -99.151 261.452 1.00 33.08 29 PHE C CA 1
ATOM 3401 C C . PHE C 1 29 ? 154.984 -98.790 261.920 1.00 35.28 29 PHE C C 1
ATOM 3402 O O . PHE C 1 29 ? 154.133 -98.407 261.110 1.00 29.05 29 PHE C O 1
ATOM 3410 N N . SER C 1 30 ? 154.747 -98.867 263.228 1.00 30.67 30 SER C N 1
ATOM 3411 C CA . SER C 1 30 ? 153.408 -98.647 263.773 1.00 33.00 30 SER C CA 1
ATOM 3412 C C . SER C 1 30 ? 152.923 -97.194 263.644 1.00 33.19 30 SER C C 1
ATOM 3413 O O . SER C 1 30 ? 151.755 -96.915 263.858 1.00 30.72 30 SER C O 1
ATOM 3416 N N . SER C 1 31 ? 153.818 -96.283 263.270 1.00 30.34 31 SER C N 1
ATOM 3417 C CA . SER C 1 31 ? 153.441 -94.881 263.119 1.00 31.56 31 SER C CA 1
ATOM 3418 C C . SER C 1 31 ? 152.770 -94.541 261.790 1.00 32.85 31 SER C C 1
ATOM 3419 O O . SER C 1 31 ? 152.088 -93.510 261.694 1.00 30.84 31 SER C O 1
ATOM 3422 N N . TYR C 1 32 ? 152.960 -95.388 260.763 1.00 30.20 32 TYR C N 1
ATOM 3423 C CA . TYR C 1 32 ? 152.574 -95.024 259.383 1.00 31.50 32 TYR C CA 1
ATOM 3424 C C . TYR C 1 32 ? 151.402 -95.818 258.820 1.00 27.92 32 TYR C C 1
ATOM 3425 O O . TYR C 1 32 ? 151.176 -96.974 259.182 1.00 29.60 32 TYR C O 1
ATOM 3434 N N . ALA C 1 33 ? 150.679 -95.183 257.910 1.00 28.40 33 ALA C N 1
ATOM 3435 C CA . ALA C 1 33 ? 149.778 -95.878 256.996 1.00 29.75 33 ALA C CA 1
ATOM 3436 C C . ALA C 1 33 ? 150.615 -96.670 255.980 1.00 29.34 33 ALA C C 1
ATOM 3437 O O . ALA C 1 33 ? 151.617 -96.158 255.471 1.00 29.05 33 ALA C O 1
ATOM 3439 N N . MET C 1 34 ? 150.217 -97.914 255.707 1.00 29.01 34 MET C N 1
ATOM 3440 C CA . MET C 1 34 ? 150.968 -98.782 254.794 1.00 26.00 34 MET C CA 1
ATOM 3441 C C . MET C 1 34 ? 150.083 -99.213 253.627 1.00 31.03 34 MET C C 1
ATOM 3442 O O . MET C 1 34 ? 148.867 -99.377 253.782 1.00 27.03 34 MET C O 1
ATOM 3447 N N . SER C 1 35 ? 150.697 -99.374 252.456 1.00 28.31 35 SER C N 1
ATOM 3448 C CA . SER C 1 35 ? 149.949 -99.655 251.234 1.00 30.60 35 SER C CA 1
ATOM 3449 C C . SER C 1 35 ? 150.658 -100.646 250.330 1.00 28.22 35 SER C C 1
ATOM 3450 O O . SER C 1 35 ? 151.878 -100.832 250.432 1.00 26.32 35 SER C O 1
ATOM 3453 N N . TRP C 1 36 ? 149.870 -101.249 249.435 1.00 29.93 36 TRP C N 1
ATOM 3454 C CA . TRP C 1 36 ? 150.370 -102.070 248.340 1.00 27.61 36 TRP C CA 1
ATOM 3455 C C . TRP C 1 36 ? 149.967 -101.420 247.014 1.00 26.76 36 TRP C C 1
ATOM 3456 O O . TRP C 1 36 ? 148.843 -100.935 246.861 1.00 27.39 36 TRP C O 1
ATOM 3467 N N . VAL C 1 37 ? 150.894 -101.423 246.063 1.00 26.51 37 VAL C N 1
ATOM 3468 C CA . VAL C 1 37 ? 150.693 -100.883 244.713 1.00 26.29 37 VAL C CA 1
ATOM 3469 C C . VAL C 1 37 ? 151.284 -101.895 243.736 1.00 29.64 37 VAL C C 1
ATOM 3470 O O . VAL C 1 37 ? 152.312 -102.501 244.030 1.00 29.99 37 VAL C O 1
ATOM 3474 N N . ARG C 1 38 ? 150.650 -102.093 242.583 1.00 31.23 38 ARG C N 1
ATOM 3475 C CA . ARG C 1 38 ? 151.211 -103.033 241.626 1.00 31.35 38 ARG C CA 1
ATOM 3476 C C . ARG C 1 38 ? 151.451 -102.384 240.271 1.00 31.06 38 ARG C C 1
ATOM 3477 O O . ARG C 1 38 ? 150.794 -101.410 239.896 1.00 30.58 38 ARG C O 1
ATOM 3485 N N . GLN C 1 39 ? 152.418 -102.941 239.549 1.00 31.46 39 GLN C N 1
ATOM 3486 C CA . GLN C 1 39 ? 152.786 -102.438 238.231 1.00 33.68 39 GLN C CA 1
ATOM 3487 C C . GLN C 1 39 ? 152.664 -103.587 237.239 1.00 32.60 39 GLN C C 1
ATOM 3488 O O . GLN C 1 39 ? 153.361 -104.598 237.366 1.00 30.47 39 GLN C O 1
ATOM 3494 N N . ASN C 1 40 ? 151.765 -103.446 236.274 1.00 37.25 40 ASN C N 1
ATOM 3495 C CA . ASN C 1 40 ? 151.446 -104.565 235.394 1.00 45.84 40 ASN C CA 1
ATOM 3496 C C . ASN C 1 40 ? 152.447 -104.632 234.231 1.00 45.86 40 ASN C C 1
ATOM 3497 O O . ASN C 1 40 ? 153.237 -103.700 234.058 1.00 42.94 40 ASN C O 1
ATOM 3502 N N . PRO C 1 41 ? 152.417 -105.724 233.426 1.00 51.79 41 PRO C N 1
ATOM 3503 C CA . PRO C 1 41 ? 153.475 -105.879 232.415 1.00 49.14 41 PRO C CA 1
ATOM 3504 C C . PRO C 1 41 ? 153.584 -104.735 231.402 1.00 57.09 41 PRO C C 1
ATOM 3505 O O . PRO C 1 41 ? 154.606 -104.620 230.725 1.00 58.12 41 PRO C O 1
ATOM 3509 N N . GLU C 1 42 ? 152.568 -103.889 231.303 1.00 57.10 42 GLU C N 1
ATOM 3510 C CA . GLU C 1 42 ? 152.694 -102.714 230.443 1.00 59.90 42 GLU C CA 1
ATOM 3511 C C . GLU C 1 42 ? 152.848 -101.406 231.238 1.00 58.78 42 GLU C C 1
ATOM 3512 O O . GLU C 1 42 ? 152.379 -100.350 230.816 1.00 59.90 42 GLU C O 1
ATOM 3518 N N . LYS C 1 43 ? 153.530 -101.506 232.378 1.00 50.33 43 LYS C N 1
ATOM 3519 C CA . LYS C 1 43 ? 153.931 -100.360 233.204 1.00 49.58 43 LYS C CA 1
ATOM 3520 C C . LYS C 1 43 ? 152.848 -99.392 233.689 1.00 45.83 43 LYS C C 1
ATOM 3521 O O . LYS C 1 43 ? 153.148 -98.236 233.977 1.00 46.74 43 LYS C O 1
ATOM 3527 N N . ARG C 1 44 ? 151.608 -99.849 233.805 1.00 42.37 44 ARG C N 1
ATOM 3528 C CA . ARG C 1 44 ? 150.610 -99.042 234.491 1.00 41.45 44 ARG C CA 1
ATOM 3529 C C . ARG C 1 44 ? 150.729 -99.340 235.982 1.00 33.69 44 ARG C C 1
ATOM 3530 O O . ARG C 1 44 ? 150.973 -100.478 236.359 1.00 32.27 44 ARG C O 1
ATOM 3538 N N . LEU C 1 45 ? 150.594 -98.311 236.805 1.00 33.10 45 LEU C N 1
ATOM 3539 C CA . LEU C 1 45 ? 150.581 -98.463 238.256 1.00 30.66 45 LEU C CA 1
ATOM 3540 C C . LEU C 1 45 ? 149.147 -98.495 238.723 1.00 34.78 45 LEU C C 1
ATOM 3541 O O . LEU C 1 45 ? 148.329 -97.723 238.239 1.00 33.94 45 LEU C O 1
ATOM 3546 N N . GLU C 1 46 ? 148.852 -99.348 239.694 1.00 30.26 46 GLU C N 1
ATOM 3547 C CA . GLU C 1 46 ? 147.502 -99.491 240.190 1.00 31.53 46 GLU C CA 1
ATOM 3548 C C . GLU C 1 46 ? 147.542 -99.659 241.713 1.00 28.38 46 GLU C C 1
ATOM 3549 O O . GLU C 1 46 ? 148.288 -100.481 242.230 1.00 30.70 46 GLU C O 1
ATOM 3555 N N . TRP C 1 47 ? 146.749 -98.877 242.424 1.00 29.50 47 TRP C N 1
ATOM 3556 C CA . TRP C 1 47 ? 146.619 -99.048 243.877 1.00 26.82 47 TRP C CA 1
ATOM 3557 C C . TRP C 1 47 ? 145.892 -100.351 244.201 1.00 28.45 47 TRP C C 1
ATOM 3558 O O . TRP C 1 47 ? 144.874 -100.655 243.592 1.00 28.64 47 TRP C O 1
ATOM 3569 N N . VAL C 1 48 ? 146.418 -101.115 245.155 1.00 25.80 48 VAL C N 1
ATOM 3570 C CA . VAL C 1 48 ? 145.873 -102.428 245.493 1.00 24.40 48 VAL C CA 1
ATOM 3571 C C . VAL C 1 48 ? 145.150 -102.432 246.859 1.00 31.67 48 VAL C C 1
ATOM 3572 O O . VAL C 1 48 ? 144.038 -102.956 246.976 1.00 31.13 48 VAL C O 1
ATOM 3576 N N . ALA C 1 49 ? 145.768 -101.840 247.881 1.00 30.23 49 ALA C N 1
ATOM 3577 C CA . ALA C 1 49 ? 145.168 -101.795 249.230 1.00 28.66 49 ALA C CA 1
ATOM 3578 C C . ALA C 1 49 ? 145.927 -100.847 250.140 1.00 31.83 49 ALA C C 1
ATOM 3579 O O . ALA C 1 49 ? 147.128 -100.620 249.934 1.00 27.96 49 ALA C O 1
ATOM 3581 N N . SER C 1 50 ? 145.239 -100.328 251.162 1.00 29.79 50 SER C N 1
ATOM 3582 C CA . SER C 1 50 ? 145.878 -99.505 252.201 1.00 28.40 50 SER C CA 1
ATOM 3583 C C . SER C 1 50 ? 145.381 -99.886 253.588 1.00 31.92 50 SER C C 1
ATOM 3584 O O . SER C 1 50 ? 144.242 -100.353 253.731 1.00 30.28 50 SER C O 1
ATOM 3587 N N . ILE C 1 51 ? 146.202 -99.633 254.605 1.00 27.99 51 ILE C N 1
ATOM 3588 C CA . ILE C 1 51 ? 145.792 -99.886 255.980 1.00 31.22 51 ILE C CA 1
ATOM 3589 C C . ILE C 1 51 ? 146.321 -98.798 256.917 1.00 29.27 51 ILE C C 1
ATOM 3590 O O . ILE C 1 51 ? 147.496 -98.438 256.865 1.00 29.60 51 ILE C O 1
ATOM 3595 N N . SER C 1 52 ? 145.450 -98.238 257.754 1.00 33.79 52 SER C N 1
ATOM 3596 C CA . SER C 1 52 ? 145.895 -97.187 258.678 1.00 30.13 52 SER C CA 1
ATOM 3597 C C . SER C 1 52 ? 146.735 -97.792 259.792 1.00 35.14 52 SER C C 1
ATOM 3598 O O . SER C 1 52 ? 146.797 -99.032 259.958 1.00 30.83 52 SER C O 1
ATOM 3601 N N . LYS C 1 53 ? 147.380 -96.919 260.560 1.00 34.22 53 LYS C N 1
ATOM 3602 C CA . LYS C 1 53 ? 148.242 -97.350 261.652 1.00 36.17 53 LYS C CA 1
ATOM 3603 C C . LYS C 1 53 ? 147.440 -98.169 262.663 1.00 33.80 53 LYS C C 1
ATOM 3604 O O . LYS C 1 53 ? 147.965 -99.099 263.264 1.00 39.61 53 LYS C O 1
ATOM 3610 N N . GLY C 1 54 ? 146.164 -97.839 262.813 1.00 36.11 54 GLY C N 1
ATOM 3611 C CA . GLY C 1 54 ? 145.290 -98.544 263.739 1.00 39.28 54 GLY C CA 1
ATOM 3612 C C . GLY C 1 54 ? 144.588 -99.764 263.158 1.00 43.54 54 GLY C C 1
ATOM 3613 O O . GLY C 1 54 ? 143.890 -100.482 263.881 1.00 43.26 54 GLY C O 1
ATOM 3614 N N . GLY C 1 55 ? 144.764 -100.007 261.858 1.00 41.54 55 GLY C N 1
ATOM 3615 C CA . GLY C 1 55 ? 144.280 -101.242 261.250 1.00 36.18 55 GLY C CA 1
ATOM 3616 C C . GLY C 1 55 ? 143.055 -101.147 260.360 1.00 32.78 55 GLY C C 1
ATOM 3617 O O . GLY C 1 55 ? 142.533 -102.177 259.906 1.00 35.14 55 GLY C O 1
ATOM 3618 N N . ASN C 1 56 ? 142.573 -99.933 260.120 1.00 30.56 56 ASN C N 1
ATOM 3619 C CA . ASN C 1 56 ? 141.439 -99.754 259.219 1.00 32.20 56 ASN C CA 1
ATOM 3620 C C . ASN C 1 56 ? 141.900 -100.003 257.790 1.00 38.26 56 ASN C C 1
ATOM 3621 O O . ASN C 1 56 ? 143.012 -99.602 257.425 1.00 31.96 56 ASN C O 1
ATOM 3626 N N . THR C 1 57 ? 141.073 -100.689 257.007 1.00 36.00 57 THR C N 1
ATOM 3627 C CA . THR C 1 57 ? 141.479 -101.124 255.669 1.00 35.21 57 THR C CA 1
ATOM 3628 C C . THR C 1 57 ? 140.711 -100.432 254.550 1.00 35.51 57 THR C C 1
ATOM 3629 O O . THR C 1 57 ? 139.575 -99.988 254.732 1.00 34.25 57 THR C O 1
ATOM 3633 N N . TYR C 1 58 ? 141.342 -100.357 253.380 1.00 36.65 58 TYR C N 1
ATOM 3634 C CA . TYR C 1 58 ? 140.758 -99.692 252.216 1.00 32.70 58 TYR C CA 1
ATOM 3635 C C . TYR C 1 58 ? 141.099 -100.474 250.944 1.00 37.56 58 TYR C C 1
ATOM 3636 O O . TYR C 1 58 ? 142.242 -100.896 250.765 1.00 30.51 58 TYR C O 1
ATOM 3645 N N . TYR C 1 59 ? 140.122 -100.649 250.058 1.00 34.71 59 TYR C N 1
ATOM 3646 C CA . TYR C 1 59 ? 140.335 -101.439 248.845 1.00 33.57 59 TYR C CA 1
ATOM 3647 C C . TYR C 1 59 ? 139.632 -100.826 247.643 1.00 37.91 59 TYR C C 1
ATOM 3648 O O . TYR C 1 59 ? 138.619 -100.154 247.811 1.00 39.86 59 TYR C O 1
ATOM 3657 N N . PRO C 1 60 ? 140.171 -101.047 246.423 1.00 34.03 60 PRO C N 1
ATOM 3658 C CA . PRO C 1 60 ? 139.392 -100.798 245.203 1.00 38.61 60 PRO C CA 1
ATOM 3659 C C . PRO C 1 60 ? 138.486 -101.995 244.894 1.00 40.62 60 PRO C C 1
ATOM 3660 O O . PRO C 1 60 ? 138.735 -103.117 245.367 1.00 38.28 60 PRO C O 1
ATOM 3664 N N . ASN C 1 61 ? 137.454 -101.766 244.090 1.00 45.08 61 ASN C N 1
ATOM 3665 C CA . ASN C 1 61 ? 136.505 -102.822 243.740 1.00 45.53 61 ASN C CA 1
ATOM 3666 C C . ASN C 1 61 ? 137.157 -104.029 243.035 1.00 46.69 61 ASN C C 1
ATOM 3667 O O . ASN C 1 61 ? 136.675 -105.156 243.168 1.00 48.08 61 ASN C O 1
ATOM 3672 N N . SER C 1 62 ? 138.252 -103.794 242.306 1.00 41.32 62 SER C N 1
ATOM 3673 C CA . SER C 1 62 ? 138.926 -104.861 241.562 1.00 42.47 62 SER C CA 1
ATOM 3674 C C . SER C 1 62 ? 139.453 -106.020 242.423 1.00 46.26 62 SER C C 1
ATOM 3675 O O . SER C 1 62 ? 139.611 -107.141 241.918 1.00 46.48 62 SER C O 1
ATOM 3678 N N . VAL C 1 63 ? 139.734 -105.772 243.706 1.00 39.55 63 VAL C N 1
ATOM 3679 C CA . VAL C 1 63 ? 140.249 -106.839 244.576 1.00 40.39 63 VAL C CA 1
ATOM 3680 C C . VAL C 1 63 ? 139.417 -107.057 245.847 1.00 43.08 63 VAL C C 1
ATOM 3681 O O . VAL C 1 63 ? 139.755 -107.901 246.695 1.00 39.37 63 VAL C O 1
ATOM 3685 N N . LYS C 1 64 ? 138.331 -106.302 245.986 1.00 45.03 64 LYS C N 1
ATOM 3686 C CA . LYS C 1 64 ? 137.494 -106.426 247.177 1.00 47.76 64 LYS C CA 1
ATOM 3687 C C . LYS C 1 64 ? 136.842 -107.797 247.231 1.00 47.99 64 LYS C C 1
ATOM 3688 O O . LYS C 1 64 ? 136.366 -108.306 246.226 1.00 48.33 64 LYS C O 1
ATOM 3694 N N . GLY C 1 65 ? 136.865 -108.416 248.406 1.00 47.21 65 GLY C N 1
ATOM 3695 C CA . GLY C 1 65 ? 136.386 -109.777 248.532 1.00 45.81 65 GLY C CA 1
ATOM 3696 C C . GLY C 1 65 ? 137.402 -110.843 248.158 1.00 49.55 65 GLY C C 1
ATOM 3697 O O . GLY C 1 65 ? 137.160 -112.033 248.391 1.00 47.54 65 GLY C O 1
ATOM 3698 N N . ARG C 1 66 ? 138.513 -110.440 247.543 1.00 41.80 66 ARG C N 1
ATOM 3699 C CA . ARG C 1 66 ? 139.545 -111.405 247.160 1.00 41.24 66 ARG C CA 1
ATOM 3700 C C . ARG C 1 66 ? 140.856 -111.192 247.928 1.00 40.06 66 ARG C C 1
ATOM 3701 O O . ARG C 1 66 ? 141.531 -112.155 248.299 1.00 36.49 66 ARG C O 1
ATOM 3709 N N . PHE C 1 67 ? 141.212 -109.929 248.160 1.00 36.37 67 PHE C N 1
ATOM 3710 C CA . PHE C 1 67 ? 142.467 -109.598 248.837 1.00 37.39 67 PHE C CA 1
ATOM 3711 C C . PHE C 1 67 ? 142.206 -109.085 250.260 1.00 37.65 67 PHE C C 1
ATOM 3712 O O . PHE C 1 67 ? 141.245 -108.353 250.488 1.00 35.78 67 PHE C O 1
ATOM 3720 N N . THR C 1 68 ? 143.084 -109.442 251.191 1.00 33.48 68 THR C N 1
ATOM 3721 C CA . THR C 1 68 ? 143.043 -108.903 252.549 1.00 35.61 68 THR C CA 1
ATOM 3722 C C . THR C 1 68 ? 144.397 -108.313 252.943 1.00 33.98 68 THR C C 1
ATOM 3723 O O . THR C 1 68 ? 145.409 -109.012 252.933 1.00 35.50 68 THR C O 1
ATOM 3727 N N . ILE C 1 69 ? 144.418 -107.026 253.298 1.00 32.85 69 ILE C N 1
ATOM 3728 C CA . ILE C 1 69 ? 145.641 -106.401 253.808 1.00 34.88 69 ILE C CA 1
ATOM 3729 C C . ILE C 1 69 ? 145.633 -106.443 255.338 1.00 34.64 69 ILE C C 1
ATOM 3730 O O . ILE C 1 69 ? 144.590 -106.260 255.965 1.00 32.08 69 ILE C O 1
ATOM 3735 N N . SER C 1 70 ? 146.781 -106.731 255.938 1.00 35.07 70 SER C N 1
ATOM 3736 C CA . SER C 1 70 ? 146.866 -106.764 257.393 1.00 36.13 70 SER C CA 1
ATOM 3737 C C . SER C 1 70 ? 148.262 -106.368 257.847 1.00 37.21 70 SER C C 1
ATOM 3738 O O . SER C 1 70 ? 149.205 -106.309 257.037 1.00 31.76 70 SER C O 1
ATOM 3741 N N . ARG C 1 71 ? 148.389 -106.076 259.140 1.00 33.02 71 ARG C N 1
ATOM 3742 C CA . ARG C 1 71 ? 149.653 -105.622 259.702 1.00 33.82 71 ARG C CA 1
ATOM 3743 C C . ARG C 1 71 ? 149.910 -106.163 261.115 1.00 36.98 71 ARG C C 1
ATOM 3744 O O . ARG C 1 71 ? 148.981 -106.360 261.902 1.00 36.29 71 ARG C O 1
ATOM 3752 N N . ASP C 1 72 ? 151.183 -106.382 261.420 1.00 35.87 72 ASP C N 1
ATOM 3753 C CA . ASP C 1 72 ? 151.618 -106.786 262.748 1.00 41.16 72 ASP C CA 1
ATOM 3754 C C . ASP C 1 72 ? 152.484 -105.674 263.343 1.00 40.56 72 ASP C C 1
ATOM 3755 O O . ASP C 1 72 ? 153.663 -105.550 263.015 1.00 40.07 72 ASP C O 1
ATOM 3760 N N . ASN C 1 73 ? 151.902 -104.862 264.214 1.00 41.93 73 ASN C N 1
ATOM 3761 C CA . ASN C 1 73 ? 152.628 -103.709 264.741 1.00 38.37 73 ASN C CA 1
ATOM 3762 C C . ASN C 1 73 ? 153.664 -104.053 265.806 1.00 45.56 73 ASN C C 1
ATOM 3763 O O . ASN C 1 73 ? 154.427 -103.185 266.231 1.00 51.01 73 ASN C O 1
ATOM 3768 N N . ALA C 1 74 ? 153.699 -105.312 266.232 1.00 43.62 74 ALA C N 1
ATOM 3769 C CA . ALA C 1 74 ? 154.712 -105.768 267.190 1.00 47.51 74 ALA C CA 1
ATOM 3770 C C . ALA C 1 74 ? 155.960 -106.321 266.490 1.00 50.01 74 ALA C C 1
ATOM 3771 O O . ALA C 1 74 ? 157.081 -106.054 266.918 1.00 50.47 74 ALA C O 1
ATOM 3773 N N . ARG C 1 75 ? 155.767 -107.097 265.419 1.00 48.27 75 ARG C N 1
ATOM 3774 C CA . ARG C 1 75 ? 156.891 -107.635 264.652 1.00 47.75 75 ARG C CA 1
ATOM 3775 C C . ARG C 1 75 ? 157.222 -106.733 263.465 1.00 44.43 75 ARG C C 1
ATOM 3776 O O . ARG C 1 75 ? 158.226 -106.933 262.779 1.00 43.50 75 ARG C O 1
ATOM 3784 N N . ASN C 1 76 ? 156.394 -105.711 263.261 1.00 43.14 76 ASN C N 1
ATOM 3785 C CA . ASN C 1 76 ? 156.595 -104.742 262.182 1.00 39.05 76 ASN C CA 1
ATOM 3786 C C . ASN C 1 76 ? 156.628 -105.369 260.790 1.00 35.28 76 ASN C C 1
ATOM 3787 O O . ASN C 1 76 ? 157.602 -105.241 260.053 1.00 36.94 76 ASN C O 1
ATOM 3792 N N . ILE C 1 77 ? 155.533 -106.032 260.441 1.00 39.78 77 ILE C N 1
ATOM 3793 C CA . ILE C 1 77 ? 155.399 -106.676 259.139 1.00 38.44 77 ILE C CA 1
ATOM 3794 C C . ILE C 1 77 ? 154.051 -106.315 258.534 1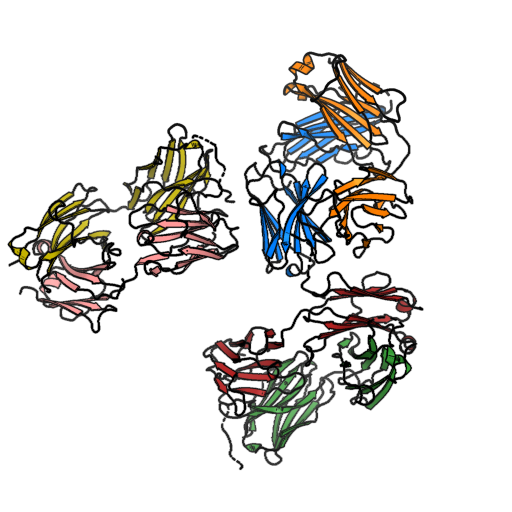.00 34.71 77 ILE C C 1
ATOM 3795 O O . ILE C 1 77 ? 153.026 -106.310 259.225 1.00 35.10 77 ILE C O 1
ATOM 3800 N N . LEU C 1 78 ? 154.068 -106.007 257.244 1.00 34.04 78 LEU C N 1
ATOM 3801 C CA . LEU C 1 78 ? 152.862 -105.765 256.465 1.00 33.80 78 LEU C CA 1
ATOM 3802 C C . LEU C 1 78 ? 152.554 -106.992 255.597 1.00 35.07 78 LEU C C 1
ATOM 3803 O O . LEU C 1 78 ? 153.462 -107.575 255.000 1.00 34.93 78 LEU C O 1
ATOM 3808 N N . TYR C 1 79 ? 151.281 -107.357 255.501 1.00 35.12 79 TYR C N 1
ATOM 3809 C CA . TYR C 1 79 ? 150.883 -108.530 254.727 1.00 34.65 79 TYR C CA 1
ATOM 3810 C C . TYR C 1 79 ? 149.872 -108.185 253.645 1.00 36.84 79 TYR C C 1
ATOM 3811 O O . TYR C 1 79 ? 149.085 -107.258 253.799 1.00 33.50 79 TYR C O 1
ATOM 3820 N N . LEU C 1 80 ? 149.901 -108.956 252.554 1.00 35.94 80 LEU C N 1
ATOM 3821 C CA . LEU C 1 80 ? 148.815 -108.955 251.574 1.00 33.88 80 LEU C CA 1
ATOM 3822 C C . LEU C 1 80 ? 148.417 -110.412 251.275 1.00 36.66 80 LEU C C 1
ATOM 3823 O O . LEU C 1 80 ? 149.185 -111.158 250.665 1.00 32.33 80 LEU C O 1
ATOM 3828 N N . GLN C 1 81 ? 147.228 -110.807 251.727 1.00 37.49 81 GLN C N 1
ATOM 3829 C CA . GLN C 1 81 ? 146.687 -112.146 251.452 1.00 36.90 81 GLN C CA 1
ATOM 3830 C C . GLN C 1 81 ? 145.914 -112.082 250.147 1.00 36.65 81 GLN C C 1
ATOM 3831 O O . GLN C 1 81 ? 144.921 -111.365 250.077 1.00 34.95 81 GLN C O 1
ATOM 3837 N N . MET C 1 82 ? 146.354 -112.815 249.122 1.00 36.51 82 MET C N 1
ATOM 3838 C CA . MET C 1 82 ? 145.644 -112.799 247.848 1.00 38.82 82 MET C CA 1
ATOM 3839 C C . MET C 1 82 ? 144.972 -114.151 247.598 1.00 38.35 82 MET C C 1
ATOM 3840 O O . MET C 1 82 ? 145.657 -115.173 247.522 1.00 38.79 82 MET C O 1
ATOM 3845 N N . SER C 1 83 ? 143.646 -114.129 247.441 1.00 38.26 83 SER C N 1
ATOM 3846 C CA . SER C 1 83 ? 142.851 -115.335 247.168 1.00 42.01 83 SER C CA 1
ATOM 3847 C C . SER C 1 83 ? 142.012 -115.161 245.898 1.00 41.24 83 SER C C 1
ATOM 3848 O O . SER C 1 83 ? 141.816 -114.032 245.430 1.00 41.88 83 SER C O 1
ATOM 3851 N N . SER C 1 84 ? 141.495 -116.279 245.371 1.00 40.74 84 SER C N 1
ATOM 3852 C CA . SER C 1 84 ? 140.701 -116.273 244.141 1.00 42.12 84 SER C CA 1
ATOM 3853 C C . SER C 1 84 ? 141.480 -115.535 243.048 1.00 38.88 84 SER C C 1
ATOM 3854 O O . SER C 1 84 ? 140.954 -114.648 242.380 1.00 38.07 84 SER C O 1
ATOM 3857 N N . LEU C 1 85 ? 142.745 -115.903 242.890 1.00 37.59 85 LEU C N 1
ATOM 3858 C CA . LEU C 1 85 ? 143.645 -115.154 242.013 1.00 35.79 85 LEU C CA 1
ATOM 3859 C C . LEU C 1 85 ? 143.224 -115.246 240.552 1.00 41.76 85 LEU C C 1
ATOM 3860 O O . LEU C 1 85 ? 142.636 -116.257 240.128 1.00 37.47 85 LEU C O 1
ATOM 3865 N N . ARG C 1 86 ? 143.443 -114.157 239.814 1.00 40.39 86 ARG C N 1
ATOM 3866 C CA . ARG C 1 86 ? 143.169 -114.111 238.374 1.00 39.67 86 ARG C CA 1
ATOM 3867 C C . ARG C 1 86 ? 144.446 -113.817 237.576 1.00 40.60 86 ARG C C 1
ATOM 3868 O O . ARG C 1 86 ? 145.406 -113.252 238.107 1.00 36.88 86 ARG C O 1
ATOM 3876 N N . SER C 1 87 ? 144.474 -114.195 236.299 1.00 40.50 87 SER C N 1
ATOM 3877 C CA . SER C 1 87 ? 145.665 -113.931 235.488 1.00 39.59 87 SER C CA 1
ATOM 3878 C C . SER C 1 87 ? 145.945 -112.428 235.415 1.00 35.18 87 SER C C 1
ATOM 3879 O O . SER C 1 87 ? 147.104 -112.010 235.379 1.00 36.43 87 SER C O 1
ATOM 3882 N N . GLU C 1 88 ? 144.883 -111.630 235.449 1.00 35.87 88 GLU C N 1
ATOM 3883 C CA . GLU C 1 88 ? 145.003 -110.173 235.463 1.00 41.60 88 GLU C CA 1
ATOM 3884 C C . GLU C 1 88 ? 145.635 -109.618 236.766 1.00 43.92 88 GLU C C 1
ATOM 3885 O O . GLU C 1 88 ? 145.898 -108.419 236.858 1.00 38.46 88 GLU C O 1
ATOM 3891 N N . ASP C 1 89 ? 145.843 -110.464 237.777 1.00 37.99 89 ASP C N 1
ATOM 3892 C CA . ASP C 1 89 ? 146.541 -110.024 238.991 1.00 35.98 89 ASP C CA 1
ATOM 3893 C C . ASP C 1 89 ? 148.059 -110.092 238.842 1.00 35.84 89 ASP C C 1
ATOM 3894 O O . ASP C 1 89 ? 148.787 -109.666 239.737 1.00 33.81 89 ASP C O 1
ATOM 3899 N N . THR C 1 90 ? 148.534 -110.631 237.718 1.00 32.34 90 THR C N 1
ATOM 3900 C CA . THR C 1 90 ? 149.969 -110.689 237.412 1.00 33.53 90 THR C CA 1
ATOM 3901 C C . THR C 1 90 ? 150.603 -109.292 237.368 1.00 31.63 90 THR C C 1
ATOM 3902 O O . THR C 1 90 ? 150.101 -108.408 236.677 1.00 32.01 90 THR C O 1
ATOM 3906 N N . ALA C 1 91 ? 151.684 -109.108 238.127 1.00 31.93 91 ALA C N 1
ATOM 3907 C CA . ALA C 1 91 ? 152.351 -107.801 238.231 1.00 34.00 91 ALA C CA 1
ATOM 3908 C C . ALA C 1 91 ? 153.518 -107.818 239.208 1.00 29.75 91 ALA C C 1
ATOM 3909 O O . ALA C 1 91 ? 153.726 -108.785 239.973 1.00 30.99 91 ALA C O 1
ATOM 3911 N N . LEU C 1 92 ? 154.277 -106.724 239.166 1.00 28.27 92 LEU C N 1
ATOM 3912 C CA . LEU C 1 92 ? 155.224 -106.376 240.214 1.00 29.82 92 LEU C CA 1
ATOM 3913 C C . LEU C 1 92 ? 154.462 -105.723 241.359 1.00 27.17 92 LEU C C 1
ATOM 3914 O O . LEU C 1 92 ? 153.743 -104.765 241.119 1.00 29.16 92 LEU C O 1
ATOM 3919 N N . TYR C 1 93 ? 154.647 -106.212 242.587 1.00 29.40 93 TYR C N 1
ATOM 3920 C CA . TYR C 1 93 ? 153.939 -105.667 243.758 1.00 26.09 93 TYR C CA 1
ATOM 3921 C C . TYR C 1 93 ? 154.909 -104.900 244.655 1.00 30.43 93 TYR C C 1
ATOM 3922 O O . TYR C 1 93 ? 155.969 -105.419 245.005 1.00 29.22 93 TYR C O 1
ATOM 3931 N N . TYR C 1 94 ? 154.541 -103.657 244.978 1.00 27.77 94 TYR C N 1
ATOM 3932 C CA . TYR C 1 94 ? 155.327 -102.779 245.853 1.00 27.31 94 TYR C CA 1
ATOM 3933 C C . TYR C 1 94 ? 154.629 -102.545 247.179 1.00 29.50 94 TYR C C 1
ATOM 3934 O O . TYR C 1 94 ? 153.426 -102.325 247.187 1.00 27.40 94 TYR C O 1
ATOM 3943 N N . CYS C 1 95 ? 155.355 -102.528 248.291 1.00 29.03 95 CYS C N 1
ATOM 3944 C CA . CYS C 1 95 ? 154.759 -101.970 249.495 1.00 29.48 95 CYS C CA 1
ATOM 3945 C C . CYS C 1 95 ? 155.236 -100.521 249.619 1.00 30.47 95 CYS C C 1
ATOM 3946 O O . CYS C 1 95 ? 156.282 -100.154 249.076 1.00 33.09 95 CYS C O 1
ATOM 3949 N N . ALA C 1 96 ? 154.424 -99.681 250.253 1.00 31.94 96 ALA C N 1
ATOM 3950 C CA . ALA C 1 96 ? 154.765 -98.277 250.432 1.00 28.17 96 ALA C CA 1
ATOM 3951 C C . ALA C 1 96 ? 154.270 -97.785 251.779 1.00 28.04 96 ALA C C 1
ATOM 3952 O O . ALA C 1 96 ? 153.369 -98.394 252.372 1.00 30.70 96 ALA C O 1
ATOM 3954 N N . ARG C 1 97 ? 154.886 -96.713 252.275 1.00 28.93 97 ARG C N 1
ATOM 3955 C CA . ARG C 1 97 ? 154.432 -96.070 253.519 1.00 29.27 97 ARG C CA 1
ATOM 3956 C C . ARG C 1 97 ? 154.170 -94.570 253.332 1.00 27.65 97 ARG C C 1
ATOM 3957 O O . ARG C 1 97 ? 154.778 -93.914 252.473 1.00 26.86 97 ARG C O 1
ATOM 3965 N N . GLY C 1 98 ? 153.246 -94.031 254.121 1.00 27.83 98 GLY C N 1
ATOM 3966 C CA . GLY C 1 98 ? 152.937 -92.613 254.036 1.00 27.82 98 GLY C CA 1
ATOM 3967 C C . GLY C 1 98 ? 152.163 -92.115 255.244 1.00 30.68 98 GLY C C 1
ATOM 3968 O O . GLY C 1 98 ? 151.925 -92.870 256.188 1.00 30.09 98 GLY C O 1
ATOM 3969 N N . TRP C 1 99 ? 151.751 -90.850 255.187 1.00 26.70 99 TRP C N 1
ATOM 3970 C CA . TRP C 1 99 ? 151.035 -90.198 256.281 1.00 32.00 99 TRP C CA 1
ATOM 3971 C C . TRP C 1 99 ? 150.722 -88.769 255.886 1.00 28.71 99 TRP C C 1
ATOM 3972 O O . TRP C 1 99 ? 151.390 -88.216 255.006 1.00 29.44 99 TRP C O 1
ATOM 3983 N N . GLY C 1 100 ? 149.711 -88.185 256.527 1.00 30.17 100 GLY C N 1
ATOM 3984 C CA . GLY C 1 100 ? 149.387 -86.771 256.398 1.00 31.33 100 GLY C CA 1
ATOM 3985 C C . GLY C 1 100 ? 149.230 -86.306 254.961 1.00 34.37 100 GLY C C 1
ATOM 3986 O O . GLY C 1 100 ? 148.707 -87.042 254.115 1.00 32.65 100 GLY C O 1
ATOM 3987 N N . ASP C 1 101 ? 149.705 -85.095 254.678 1.00 32.40 101 ASP C N 1
ATOM 3988 C CA . ASP C 1 101 ? 149.568 -84.519 253.350 1.00 34.60 101 ASP C CA 1
ATOM 3989 C C . ASP C 1 101 ? 150.616 -85.046 252.359 1.00 34.27 101 ASP C C 1
ATOM 3990 O O . ASP C 1 101 ? 150.543 -84.741 251.175 1.00 30.01 101 ASP C O 1
ATOM 3995 N N . TYR C 1 102 ? 151.609 -85.794 252.845 1.00 30.75 102 TYR C N 1
ATOM 3996 C CA . TYR C 1 102 ? 152.537 -86.509 251.948 1.00 31.93 102 TYR C CA 1
ATOM 3997 C C . TYR C 1 102 ? 151.792 -87.469 251.020 1.00 32.96 102 TYR C C 1
ATOM 3998 O O . TYR C 1 102 ? 152.204 -87.714 249.867 1.00 33.25 102 TYR C O 1
ATOM 4007 N N . GLY C 1 103 ? 150.711 -88.040 251.543 1.00 30.98 103 GLY C N 1
ATOM 4008 C CA . GLY C 1 103 ? 149.963 -89.071 250.835 1.00 31.35 103 GLY C CA 1
ATOM 4009 C C . GLY C 1 103 ? 150.337 -90.484 251.279 1.00 31.18 103 GLY C C 1
ATOM 4010 O O . GLY C 1 103 ? 151.134 -90.682 252.213 1.00 29.74 103 GLY C O 1
ATOM 4011 N N . TRP C 1 104 ? 149.779 -91.476 250.592 1.00 26.99 104 TRP C N 1
ATOM 4012 C CA . TRP C 1 104 ? 149.929 -92.878 250.989 1.00 28.01 104 TRP C CA 1
ATOM 4013 C C . TRP C 1 104 ? 151.242 -93.527 250.526 1.00 30.26 104 TRP C C 1
ATOM 4014 O O . TRP C 1 104 ? 151.629 -94.574 251.043 1.00 28.96 104 TRP C O 1
ATOM 4025 N N . PHE C 1 105 ? 151.909 -92.915 249.548 1.00 27.66 105 PHE C N 1
ATOM 4026 C CA . PHE C 1 105 ? 153.081 -93.520 248.894 1.00 29.20 105 PHE C CA 1
ATOM 4027 C C . PHE C 1 105 ? 154.323 -92.646 248.987 1.00 28.53 105 PHE C C 1
ATOM 4028 O O . PHE C 1 105 ? 154.990 -92.391 247.978 1.00 27.59 105 PHE C O 1
ATOM 4036 N N . ALA C 1 106 ? 154.647 -92.181 250.186 1.00 26.31 106 ALA C N 1
ATOM 4037 C CA . ALA C 1 106 ? 155.780 -91.272 250.342 1.00 28.15 106 ALA C CA 1
ATOM 4038 C C . ALA C 1 106 ? 157.111 -91.997 250.117 1.00 30.20 106 ALA C C 1
ATOM 4039 O O . ALA C 1 106 ? 158.043 -91.446 249.519 1.00 24.85 106 ALA C O 1
ATOM 4041 N N . TYR C 1 107 ? 157.195 -93.238 250.591 1.00 28.30 107 TYR C N 1
ATOM 4042 C CA . TYR C 1 107 ? 158.413 -94.026 250.430 1.00 30.90 107 TYR C CA 1
ATOM 4043 C C . TYR C 1 107 ? 158.070 -95.411 249.937 1.00 33.53 107 TYR C C 1
ATOM 4044 O O . TYR C 1 107 ? 157.157 -96.042 250.467 1.00 27.43 107 TYR C O 1
ATOM 4053 N N . TRP C 1 108 ? 158.812 -95.887 248.940 1.00 30.83 108 TRP C N 1
ATOM 4054 C CA . TRP C 1 108 ? 158.483 -97.157 248.296 1.00 34.48 108 TRP C CA 1
ATOM 4055 C C . TRP C 1 108 ? 159.444 -98.251 248.727 1.00 36.59 108 TRP C C 1
ATOM 4056 O O . TRP C 1 108 ? 160.636 -98.021 248.836 1.00 37.77 108 TRP C O 1
ATOM 4067 N N . GLY C 1 109 ? 158.920 -99.449 248.954 1.00 39.92 109 GLY C N 1
ATOM 4068 C CA . GLY C 1 109 ? 159.724 -100.540 249.457 1.00 40.77 109 GLY C CA 1
ATOM 4069 C C . GLY C 1 109 ? 160.082 -101.522 248.368 1.00 43.47 109 GLY C C 1
ATOM 4070 O O . GLY C 1 109 ? 160.006 -101.210 247.179 1.00 43.05 109 GLY C O 1
ATOM 4071 N N . GLN C 1 110 ? 160.471 -102.723 248.777 1.00 48.80 110 GLN C N 1
ATOM 4072 C CA . GLN C 1 110 ? 160.923 -103.747 247.839 1.00 52.75 110 GLN C CA 1
ATOM 4073 C C . GLN C 1 110 ? 159.778 -104.368 247.043 1.00 48.40 110 GLN C C 1
ATOM 4074 O O . GLN C 1 110 ? 158.626 -104.417 247.528 1.00 49.35 110 GLN C O 1
ATOM 4076 N N . VAL C 1 111 ? 160.070 -104.707 245.785 1.00 49.58 111 VAL C N 1
ATOM 4077 C CA . VAL C 1 111 ? 159.141 -105.458 244.930 1.00 45.70 111 VAL C CA 1
ATOM 4078 C C . VAL C 1 111 ? 159.267 -106.942 245.005 1.00 42.78 111 VAL C C 1
ATOM 4079 O O . VAL C 1 111 ? 160.306 -107.482 245.361 1.00 43.15 111 VAL C O 1
ATOM 4083 N N . THR C 1 112 ? 158.184 -107.581 244.588 1.00 40.59 112 THR C N 1
ATOM 4084 C CA . THR C 1 112 ? 158.130 -109.016 244.438 1.00 42.11 112 THR C CA 1
ATOM 4085 C C . THR C 1 112 ? 157.315 -109.258 243.162 1.00 37.06 112 THR C C 1
ATOM 4086 O O . THR C 1 112 ? 156.277 -108.608 242.939 1.00 32.48 112 THR C O 1
ATOM 4090 N N . LEU C 1 113 ? 157.818 -110.128 242.288 1.00 36.85 113 LEU C N 1
ATOM 4091 C CA . LEU C 1 113 ? 157.120 -110.401 241.035 1.00 36.13 113 LEU C CA 1
ATOM 4092 C C . LEU C 1 113 ? 156.099 -111.492 241.318 1.00 33.23 113 LEU C C 1
ATOM 4093 O O . LEU C 1 113 ? 156.428 -112.530 241.886 1.00 36.62 113 LEU C O 1
ATOM 4098 N N . VAL C 1 114 ? 154.863 -111.249 240.922 1.00 30.82 114 VAL C N 1
ATOM 4099 C CA . VAL C 1 114 ? 153.814 -112.249 241.057 1.00 31.71 114 VAL C CA 1
ATOM 4100 C C . VAL C 1 114 ? 153.252 -112.616 239.684 1.00 35.06 114 VAL C C 1
ATOM 4101 O O . VAL C 1 114 ? 152.686 -111.760 238.995 1.00 28.98 114 VAL C O 1
ATOM 4105 N N . THR C 1 115 ? 153.390 -113.890 239.313 1.00 35.28 115 THR C N 1
ATOM 4106 C CA . THR C 1 115 ? 152.837 -114.396 238.051 1.00 34.28 115 THR C CA 1
ATOM 4107 C C . THR C 1 115 ? 151.686 -115.332 238.331 1.00 33.55 115 THR C C 1
ATOM 4108 O O . THR C 1 115 ? 151.858 -116.368 238.981 1.00 34.12 115 THR C O 1
ATOM 4112 N N . VAL C 1 116 ? 150.504 -114.935 237.885 1.00 31.99 116 VAL C N 1
ATOM 4113 C CA . VAL C 1 116 ? 149.330 -115.779 238.019 1.00 32.77 116 VAL C CA 1
ATOM 4114 C C . VAL C 1 116 ? 149.039 -116.437 236.670 1.00 32.79 116 VAL C C 1
ATOM 4115 O O . VAL C 1 116 ? 148.508 -115.802 235.755 1.00 34.00 116 VAL C O 1
ATOM 4119 N N . SER C 1 117 ? 149.363 -117.723 236.580 1.00 31.36 117 SER C N 1
ATOM 4120 C CA . SER C 1 117 ? 149.215 -118.466 235.336 1.00 38.60 117 SER C CA 1
ATOM 4121 C C . SER C 1 117 ? 149.115 -119.976 235.538 1.00 38.34 117 SER C C 1
ATOM 4122 O O . SER C 1 117 ? 149.706 -120.541 236.466 1.00 36.33 117 SER C O 1
ATOM 4125 N N . ALA C 1 118 ? 148.415 -120.632 234.614 1.00 37.33 118 ALA C N 1
ATOM 4126 C CA . ALA C 1 118 ? 148.266 -122.078 234.655 1.00 38.04 118 ALA C CA 1
ATOM 4127 C C . ALA C 1 118 ? 149.456 -122.803 234.039 1.00 40.44 118 ALA C C 1
ATOM 4128 O O . ALA C 1 118 ? 149.617 -124.011 234.243 1.00 41.37 118 ALA C O 1
ATOM 4130 N N . ALA C 1 119 ? 150.310 -122.073 233.316 1.00 38.27 119 ALA C N 1
ATOM 4131 C CA . ALA C 1 119 ? 151.441 -122.704 232.635 1.00 37.19 119 ALA C CA 1
ATOM 4132 C C . ALA C 1 119 ? 152.401 -123.297 233.657 1.00 42.65 119 ALA C C 1
ATOM 4133 O O . ALA C 1 119 ? 152.540 -122.760 234.752 1.00 39.88 119 ALA C O 1
ATOM 4135 N N . SER C 1 120 ? 153.038 -124.414 233.309 1.00 42.28 120 SER C N 1
ATOM 4136 C CA . SER C 1 120 ? 154.008 -125.061 234.193 1.00 44.89 120 SER C CA 1
ATOM 4137 C C . SER C 1 120 ? 155.399 -124.496 233.988 1.00 45.90 120 SER C C 1
ATOM 4138 O O . SER C 1 120 ? 155.745 -124.029 232.902 1.00 45.29 120 SER C O 1
ATOM 4141 N N . THR C 1 121 ? 156.192 -124.542 235.047 1.00 42.66 121 THR C N 1
ATOM 4142 C CA . THR C 1 121 ? 157.570 -124.096 235.004 1.00 43.81 121 THR C CA 1
ATOM 4143 C C . THR C 1 121 ? 158.356 -124.905 233.990 1.00 47.26 121 THR C C 1
ATOM 4144 O O . THR C 1 121 ? 158.190 -126.124 233.904 1.00 45.87 121 THR C O 1
ATOM 4148 N N . LYS C 1 122 ? 159.191 -124.228 233.204 1.00 42.53 122 LYS C N 1
ATOM 4149 C CA . LYS C 1 122 ? 160.015 -124.914 232.215 1.00 40.42 122 LYS C CA 1
ATOM 4150 C C . LYS C 1 122 ? 161.336 -124.159 232.014 1.00 45.23 122 LYS C C 1
ATOM 4151 O O . LYS C 1 122 ? 161.342 -122.942 231.822 1.00 43.68 122 LYS C O 1
ATOM 4157 N N . GLY C 1 123 ? 162.448 -124.885 232.058 1.00 43.40 123 GLY C N 1
ATOM 4158 C CA . GLY C 1 123 ? 163.757 -124.296 231.841 1.00 43.69 123 GLY C CA 1
ATOM 4159 C C . GLY C 1 123 ? 164.048 -124.069 230.363 1.00 47.79 123 GLY C C 1
ATOM 4160 O O . GLY C 1 123 ? 163.527 -124.778 229.498 1.00 48.21 123 GLY C O 1
ATOM 4161 N N . PRO C 1 124 ? 164.917 -123.095 230.061 1.00 47.49 124 PRO C N 1
ATOM 4162 C CA . PRO C 1 124 ? 165.148 -122.706 228.669 1.00 41.48 124 PRO C CA 1
ATOM 4163 C C . PRO C 1 124 ? 166.128 -123.608 227.948 1.00 44.59 124 PRO C C 1
ATOM 4164 O O . PRO C 1 124 ? 166.970 -124.249 228.577 1.00 45.76 124 PRO C O 1
ATOM 4168 N N . SER C 1 125 ? 166.026 -123.635 226.626 1.00 42.17 125 SER C N 1
ATOM 4169 C CA . SER C 1 125 ? 167.110 -124.134 225.805 1.00 46.80 125 SER C CA 1
ATOM 4170 C C . SER C 1 125 ? 167.998 -122.947 225.433 1.00 44.14 125 SER C C 1
ATOM 4171 O O . SER C 1 125 ? 167.513 -121.834 225.267 1.00 41.96 125 SER C O 1
ATOM 4174 N N . VAL C 1 126 ? 169.295 -123.181 225.306 1.00 43.21 126 VAL C N 1
ATOM 4175 C CA . VAL C 1 126 ? 170.209 -122.093 225.026 1.00 42.94 126 VAL C CA 1
ATOM 4176 C C . VAL C 1 126 ? 170.984 -122.416 223.769 1.00 44.06 126 VAL C C 1
ATOM 4177 O O . VAL C 1 126 ? 171.743 -123.379 223.729 1.00 45.33 126 VAL C O 1
ATOM 4181 N N . PHE C 1 127 ? 170.796 -121.596 222.742 1.00 40.03 127 PHE C N 1
ATOM 4182 C CA . PHE C 1 127 ? 171.471 -121.811 221.470 1.00 41.18 127 PHE C CA 1
ATOM 4183 C C . PHE C 1 127 ? 172.408 -120.663 221.143 1.00 44.95 127 PHE C C 1
ATOM 4184 O O . PHE C 1 127 ? 172.115 -119.508 221.473 1.00 40.40 127 PHE C O 1
ATOM 4192 N N . PRO C 1 128 ? 173.532 -120.973 220.480 1.00 42.59 128 PRO C N 1
ATOM 4193 C CA . PRO C 1 128 ? 174.504 -119.935 220.116 1.00 45.48 128 PRO C CA 1
ATOM 4194 C C . PRO C 1 128 ? 174.048 -119.112 218.921 1.00 42.00 128 PRO C C 1
ATOM 4195 O O . PRO C 1 128 ? 173.466 -119.666 217.998 1.00 40.86 128 PRO C O 1
ATOM 4199 N N . LEU C 1 129 ? 174.281 -117.804 218.965 1.00 39.82 129 LEU C N 1
ATOM 4200 C CA . LEU C 1 129 ? 174.204 -116.957 217.781 1.00 38.20 129 LEU C CA 1
ATOM 4201 C C . LEU C 1 129 ? 175.649 -116.689 217.326 1.00 43.20 129 LEU C C 1
ATOM 4202 O O . LEU C 1 129 ? 176.328 -115.791 217.838 1.00 40.04 129 LEU C O 1
ATOM 4207 N N . ALA C 1 130 ? 176.117 -117.495 216.379 1.00 45.26 130 ALA C N 1
ATOM 4208 C CA . ALA C 1 130 ? 177.532 -117.535 216.017 1.00 47.77 130 ALA C CA 1
ATOM 4209 C C . ALA C 1 130 ? 177.943 -116.366 215.128 1.00 45.36 130 ALA C C 1
ATOM 4210 O O . ALA C 1 130 ? 177.218 -116.004 214.203 1.00 45.47 130 ALA C O 1
ATOM 4212 N N . PRO C 1 131 ? 179.110 -115.766 215.417 1.00 51.05 131 PRO C N 1
ATOM 4213 C CA . PRO C 1 131 ? 179.671 -114.669 214.613 1.00 52.95 131 PRO C CA 1
ATOM 4214 C C . PRO C 1 131 ? 179.808 -115.039 213.131 1.00 54.32 131 PRO C C 1
ATOM 4215 O O . PRO C 1 131 ? 180.295 -116.116 212.799 1.00 57.41 131 PRO C O 1
ATOM 4219 N N . SER C 1 132 ? 179.363 -114.135 212.261 1.00 55.81 132 SER C N 1
ATOM 4220 C CA . SER C 1 132 ? 179.291 -114.379 210.826 1.00 61.36 132 SER C CA 1
ATOM 4221 C C . SER C 1 132 ? 180.669 -114.487 210.192 1.00 66.54 132 SER C C 1
ATOM 4222 O O . SER C 1 132 ? 181.615 -113.821 210.623 1.00 65.31 132 SER C O 1
ATOM 4225 N N . SER C 1 133 ? 180.765 -115.348 209.179 1.00 66.69 133 SER C N 1
ATOM 4226 C CA . SER C 1 133 ? 181.953 -115.473 208.336 1.00 69.27 133 SER C CA 1
ATOM 4227 C C . SER C 1 133 ? 182.473 -114.122 207.841 1.00 72.91 133 SER C C 1
ATOM 4228 O O . SER C 1 133 ? 181.692 -113.231 207.496 1.00 75.96 133 SER C O 1
ATOM 4231 N N . GLY C 1 138 ? 181.901 -103.770 210.373 1.00 71.88 138 GLY C N 1
ATOM 4232 C CA . GLY C 1 138 ? 183.163 -103.359 209.782 1.00 71.39 138 GLY C CA 1
ATOM 4233 C C . GLY C 1 138 ? 184.275 -103.356 210.812 1.00 74.35 138 GLY C C 1
ATOM 4234 O O . GLY C 1 138 ? 184.359 -102.446 211.645 1.00 79.46 138 GLY C O 1
ATOM 4235 N N . GLY C 1 139 ? 185.117 -104.389 210.784 1.00 70.03 139 GLY C N 1
ATOM 4236 C CA . GLY C 1 139 ? 186.134 -104.560 211.810 1.00 66.94 139 GLY C CA 1
ATOM 4237 C C . GLY C 1 139 ? 185.524 -104.962 213.144 1.00 67.61 139 GLY C C 1
ATOM 4238 O O . GLY C 1 139 ? 186.239 -105.188 214.125 1.00 66.84 139 GLY C O 1
ATOM 4239 N N . THR C 1 140 ? 184.195 -105.062 213.173 1.00 67.91 140 THR C N 1
ATOM 4240 C CA . THR C 1 140 ? 183.449 -105.405 214.386 1.00 63.15 140 THR C CA 1
ATOM 4241 C C . THR C 1 140 ? 182.520 -106.595 214.135 1.00 55.50 140 THR C C 1
ATOM 4242 O O . THR C 1 140 ? 181.828 -106.656 213.115 1.00 54.75 140 THR C O 1
ATOM 4246 N N . ALA C 1 141 ? 182.500 -107.541 215.068 1.00 52.63 141 ALA C N 1
ATOM 4247 C CA . ALA C 1 141 ? 181.631 -108.704 214.928 1.00 51.69 141 ALA C CA 1
ATOM 4248 C C . ALA C 1 141 ? 180.540 -108.734 216.001 1.00 49.41 141 ALA C C 1
ATOM 4249 O O . ALA C 1 141 ? 180.748 -108.269 217.126 1.00 49.21 141 ALA C O 1
ATOM 4251 N N . ALA C 1 142 ? 179.387 -109.307 215.663 1.00 39.97 142 ALA C N 1
ATOM 4252 C CA . ALA C 1 142 ? 178.341 -109.511 216.669 1.00 43.70 142 ALA C CA 1
ATOM 4253 C C . ALA C 1 142 ? 178.140 -110.998 216.895 1.00 42.29 142 ALA C C 1
ATOM 4254 O O . ALA C 1 142 ? 178.220 -111.794 215.955 1.00 44.05 142 ALA C O 1
ATOM 4256 N N . LEU C 1 143 ? 177.893 -111.364 218.151 1.00 39.54 143 LEU C N 1
ATOM 4257 C CA . LEU C 1 143 ? 177.606 -112.742 218.507 1.00 41.51 143 LEU C CA 1
ATOM 4258 C C . LEU C 1 143 ? 176.650 -112.760 219.696 1.00 41.01 143 LEU C C 1
ATOM 4259 O O . LEU C 1 143 ? 176.449 -111.731 220.343 1.00 40.34 143 LEU C O 1
ATOM 4264 N N . GLY C 1 144 ? 176.050 -113.912 219.985 1.00 40.42 144 GLY C N 1
ATOM 4265 C CA . GLY C 1 144 ? 175.145 -113.983 221.122 1.00 38.28 144 GLY C CA 1
ATOM 4266 C C . GLY C 1 144 ? 174.558 -115.332 221.496 1.00 41.14 144 GLY C C 1
ATOM 4267 O O . GLY C 1 144 ? 175.020 -116.383 221.039 1.00 41.12 144 GLY C O 1
ATOM 4268 N N . CYS C 1 145 ? 173.540 -115.292 222.353 1.00 34.89 145 CYS C N 1
ATOM 4269 C CA . CYS C 1 145 ? 172.812 -116.488 222.766 1.00 39.47 145 CYS C CA 1
ATOM 4270 C C . CYS C 1 145 ? 171.315 -116.282 222.638 1.00 38.15 145 CYS C C 1
ATOM 4271 O O . CYS C 1 145 ? 170.805 -115.229 223.005 1.00 35.83 145 CYS C O 1
ATOM 4274 N N . LEU C 1 146 ? 170.627 -117.276 222.078 1.00 34.83 146 LEU C N 1
ATOM 4275 C CA . LEU C 1 146 ? 169.166 -117.310 222.062 1.00 36.04 146 LEU C CA 1
ATOM 4276 C C . LEU C 1 146 ? 168.654 -118.179 223.214 1.00 37.29 146 LEU C C 1
ATOM 4277 O O . LEU C 1 146 ? 168.956 -119.363 223.283 1.00 38.43 146 LEU C O 1
ATOM 4282 N N . VAL C 1 147 ? 167.898 -117.579 224.123 1.00 35.38 147 VAL C N 1
ATOM 4283 C CA . VAL C 1 147 ? 167.364 -118.290 225.280 1.00 35.38 147 VAL C CA 1
ATOM 4284 C C . VAL C 1 147 ? 165.886 -118.571 225.065 1.00 35.22 147 VAL C C 1
ATOM 4285 O O . VAL C 1 147 ? 165.055 -117.683 225.235 1.00 35.78 147 VAL C O 1
ATOM 4289 N N . LYS C 1 148 ? 165.548 -119.804 224.706 1.00 38.98 148 LYS C N 1
ATOM 4290 C CA . LYS C 1 148 ? 164.230 -120.068 224.131 1.00 39.24 148 LYS C CA 1
ATOM 4291 C C . LYS C 1 148 ? 163.342 -120.999 224.960 1.00 37.32 148 LYS C C 1
ATOM 4292 O O . LYS C 1 148 ? 163.827 -121.953 225.563 1.00 34.30 148 LYS C O 1
ATOM 4298 N N . ASP C 1 149 ? 162.047 -120.678 224.987 1.00 34.64 149 ASP C N 1
ATOM 4299 C CA . ASP C 1 149 ? 160.990 -121.571 225.487 1.00 42.24 149 ASP C CA 1
ATOM 4300 C C . ASP C 1 149 ? 161.090 -121.852 226.988 1.00 40.56 149 ASP C C 1
ATOM 4301 O O . ASP C 1 149 ? 161.273 -122.994 227.397 1.00 39.35 149 ASP C O 1
ATOM 4306 N N . TYR C 1 150 ? 160.963 -120.809 227.802 1.00 35.85 150 TYR C N 1
ATOM 4307 C CA . TYR C 1 150 ? 161.018 -120.980 229.249 1.00 36.63 150 TYR C CA 1
ATOM 4308 C C . TYR C 1 150 ? 159.806 -120.344 229.895 1.00 35.97 150 TYR C C 1
ATOM 4309 O O . TYR C 1 150 ? 159.095 -119.564 229.258 1.00 31.90 150 TYR C O 1
ATOM 4318 N N . PHE C 1 151 ? 159.561 -120.690 231.161 1.00 33.24 151 PHE C N 1
ATOM 4319 C CA . PHE C 1 151 ? 158.452 -120.104 231.884 1.00 34.85 151 PHE C CA 1
ATOM 4320 C C . PHE C 1 151 ? 158.618 -120.393 233.383 1.00 35.51 151 PHE C C 1
ATOM 4321 O O . PHE C 1 151 ? 159.079 -121.473 233.753 1.00 36.65 151 PHE C O 1
ATOM 4329 N N . PRO C 1 152 ? 158.320 -119.410 234.248 1.00 35.29 152 PRO C N 1
ATOM 4330 C CA . PRO C 1 152 ? 157.992 -118.023 233.929 1.00 37.00 152 PRO C CA 1
ATOM 4331 C C . PRO C 1 152 ? 159.264 -117.168 233.851 1.00 36.20 152 PRO C C 1
ATOM 4332 O O . PRO C 1 152 ? 160.394 -117.687 233.892 1.00 33.92 152 PRO C O 1
ATOM 4336 N N . GLU C 1 153 ? 159.054 -115.860 233.766 1.00 38.06 153 GLU C N 1
ATOM 4337 C CA . GLU C 1 153 ? 160.118 -114.883 233.949 1.00 44.89 153 GLU C CA 1
ATOM 4338 C C . GLU C 1 153 ? 160.567 -114.906 235.409 1.00 42.49 153 GLU C C 1
ATOM 4339 O O . GLU C 1 153 ? 159.779 -115.253 236.292 1.00 39.97 153 GLU C O 1
ATOM 4345 N N . PRO C 1 154 ? 161.809 -114.479 235.680 1.00 45.96 154 PRO C N 1
ATOM 4346 C CA . PRO C 1 154 ? 162.776 -113.955 234.710 1.00 41.45 154 PRO C CA 1
ATOM 4347 C C . PRO C 1 154 ? 163.965 -114.866 234.450 1.00 40.79 154 PRO C C 1
ATOM 4348 O O . PRO C 1 154 ? 164.179 -115.845 235.169 1.00 42.34 154 PRO C O 1
ATOM 4352 N N . VAL C 1 155 ? 164.755 -114.523 233.439 1.00 42.17 155 VAL C N 1
ATOM 4353 C CA . VAL C 1 155 ? 166.081 -115.101 233.286 1.00 41.54 155 VAL C CA 1
ATOM 4354 C C . VAL C 1 155 ? 167.125 -114.008 233.397 1.00 46.24 155 VAL C C 1
ATOM 4355 O O . VAL C 1 155 ? 166.850 -112.844 233.101 1.00 42.17 155 VAL C O 1
ATOM 4359 N N . THR C 1 156 ? 168.332 -114.386 233.794 1.00 42.43 156 THR C N 1
ATOM 4360 C CA . THR C 1 156 ? 169.445 -113.451 233.763 1.00 46.59 156 THR C CA 1
ATOM 4361 C C . THR C 1 156 ? 170.512 -113.972 232.832 1.00 43.79 156 THR C C 1
ATOM 4362 O O . THR C 1 156 ? 170.705 -115.180 232.701 1.00 44.00 156 THR C O 1
ATOM 4366 N N . VAL C 1 157 ? 171.195 -113.048 232.174 1.00 42.56 157 VAL C N 1
ATOM 4367 C CA . VAL C 1 157 ? 172.277 -113.390 231.279 1.00 40.13 157 VAL C CA 1
ATOM 4368 C C . VAL C 1 157 ? 173.500 -112.535 231.604 1.00 43.97 157 VAL C C 1
ATOM 4369 O O . VAL C 1 157 ? 173.378 -111.335 231.845 1.00 46.17 157 VAL C O 1
ATOM 4373 N N . SER C 1 158 ? 174.669 -113.170 231.643 1.00 45.27 158 SER C N 1
ATOM 4374 C CA . SER C 1 158 ? 175.935 -112.459 231.733 1.00 44.51 158 SER C CA 1
ATOM 4375 C C . SER C 1 158 ? 176.901 -113.084 230.729 1.00 45.00 158 SER C C 1
ATOM 4376 O O . SER C 1 158 ? 176.653 -114.177 230.214 1.00 46.11 158 SER C O 1
ATOM 4379 N N . TRP C 1 159 ? 177.984 -112.376 230.426 1.00 40.14 159 TRP C N 1
ATOM 4380 C CA . TRP C 1 159 ? 178.994 -112.858 229.500 1.00 45.33 159 TRP C CA 1
ATOM 4381 C C . TRP C 1 159 ? 180.360 -112.989 230.182 1.00 50.50 159 TRP C C 1
ATOM 4382 O O . TRP C 1 159 ? 180.784 -112.083 230.904 1.00 49.43 159 TRP C O 1
ATOM 4393 N N . ASN C 1 160 ? 181.033 -114.113 229.944 1.00 50.26 160 ASN C N 1
ATOM 4394 C CA . ASN C 1 160 ? 182.328 -114.391 230.555 1.00 52.74 160 ASN C CA 1
ATOM 4395 C C . ASN C 1 160 ? 182.286 -114.103 232.043 1.00 52.95 160 ASN C C 1
ATOM 4396 O O . ASN C 1 160 ? 183.126 -113.385 232.573 1.00 57.59 160 ASN C O 1
ATOM 4401 N N . SER C 1 161 ? 181.253 -114.626 232.688 1.00 49.76 161 SER C N 1
ATOM 4402 C CA . SER C 1 161 ? 181.092 -114.542 234.131 1.00 54.87 161 SER C CA 1
ATOM 4403 C C . SER C 1 161 ? 181.075 -113.113 234.688 1.00 56.94 161 SER C C 1
ATOM 4404 O O . SER C 1 161 ? 181.319 -112.905 235.873 1.00 53.03 161 SER C O 1
ATOM 4407 N N . GLY C 1 162 ? 180.759 -112.137 233.845 1.00 55.59 162 GLY C N 1
ATOM 4408 C CA . GLY C 1 162 ? 180.656 -110.758 234.294 1.00 55.86 162 GLY C CA 1
ATOM 4409 C C . GLY C 1 162 ? 181.827 -109.888 233.865 1.00 56.28 162 GLY C C 1
ATOM 4410 O O . GLY C 1 162 ? 181.813 -108.672 234.066 1.00 55.40 162 GLY C O 1
ATOM 4411 N N . ALA C 1 163 ? 182.835 -110.512 233.262 1.00 54.33 163 ALA C N 1
ATOM 4412 C CA . ALA C 1 163 ? 184.010 -109.794 232.772 1.00 56.75 163 ALA C CA 1
ATOM 4413 C C . ALA C 1 163 ? 183.702 -108.938 231.544 1.00 60.43 163 ALA C C 1
ATOM 4414 O O . ALA C 1 163 ? 184.344 -107.905 231.319 1.00 60.60 163 ALA C O 1
ATOM 4416 N N . LEU C 1 164 ? 182.712 -109.368 230.760 1.00 53.99 164 LEU C N 1
ATOM 4417 C CA . LEU C 1 164 ? 182.346 -108.684 229.525 1.00 51.13 164 LEU C CA 1
ATOM 4418 C C . LEU C 1 164 ? 181.020 -107.972 229.701 1.00 51.62 164 LEU C C 1
ATOM 4419 O O . LEU C 1 164 ? 179.982 -108.620 229.851 1.00 46.60 164 LEU C O 1
ATOM 4424 N N . THR C 1 165 ? 181.064 -106.640 229.721 1.00 49.12 165 THR C N 1
ATOM 4425 C CA . THR C 1 165 ? 179.857 -105.831 229.887 1.00 49.68 165 THR C CA 1
ATOM 4426 C C . THR C 1 165 ? 179.714 -104.784 228.776 1.00 48.55 165 THR C C 1
ATOM 4427 O O . THR C 1 165 ? 178.605 -104.364 228.441 1.00 47.26 165 THR C O 1
ATOM 4431 N N . SER C 1 166 ? 180.838 -104.369 228.208 1.00 45.64 166 SER C N 1
ATOM 4432 C CA . SER C 1 166 ? 180.838 -103.374 227.136 1.00 50.80 166 SER C CA 1
ATOM 4433 C C . SER C 1 166 ? 180.257 -103.940 225.841 1.00 46.42 166 SER C C 1
ATOM 4434 O O . SER C 1 166 ? 180.685 -104.991 225.361 1.00 45.91 166 SER C O 1
ATOM 4437 N N . GLY C 1 167 ? 179.286 -103.232 225.275 1.00 42.72 167 GLY C N 1
ATOM 4438 C CA . GLY C 1 167 ? 178.678 -103.644 224.020 1.00 43.97 167 GLY C CA 1
ATOM 4439 C C . GLY C 1 167 ? 177.653 -104.768 224.146 1.00 42.69 167 GLY C C 1
ATOM 4440 O O . GLY C 1 167 ? 177.172 -105.303 223.143 1.00 41.22 167 GLY C O 1
ATOM 4441 N N . VAL C 1 168 ? 177.283 -105.106 225.378 1.00 38.83 168 VAL C N 1
ATOM 4442 C CA . VAL C 1 168 ? 176.271 -106.130 225.609 1.00 38.03 168 VAL C CA 1
ATOM 4443 C C . VAL C 1 168 ? 174.872 -105.535 225.518 1.00 37.22 168 VAL C C 1
ATOM 4444 O O . VAL C 1 168 ? 174.609 -104.496 226.107 1.00 36.06 168 VAL C O 1
ATOM 4448 N N . HIS C 1 169 ? 173.975 -106.190 224.780 1.00 34.12 169 HIS C N 1
ATOM 4449 C CA . HIS C 1 169 ? 172.556 -105.833 224.822 1.00 33.17 169 HIS C CA 1
ATOM 4450 C C . HIS C 1 169 ? 171.746 -107.086 225.113 1.00 36.36 169 HIS C C 1
ATOM 4451 O O . HIS C 1 169 ? 171.772 -108.038 224.320 1.00 31.17 169 HIS C O 1
ATOM 4458 N N . THR C 1 170 ? 171.019 -107.082 226.226 1.00 34.52 170 THR C N 1
ATOM 4459 C CA . THR C 1 170 ? 170.123 -108.180 226.543 1.00 35.84 170 THR C CA 1
ATOM 4460 C C . THR C 1 170 ? 168.691 -107.661 226.386 1.00 33.35 170 THR C C 1
ATOM 4461 O O . THR C 1 170 ? 168.287 -106.718 227.057 1.00 33.05 170 THR C O 1
ATOM 4465 N N . PHE C 1 171 ? 167.941 -108.267 225.470 1.00 30.38 171 PHE C N 1
ATOM 4466 C CA . PHE C 1 171 ? 166.631 -107.757 225.086 1.00 32.63 171 PHE C CA 1
ATOM 4467 C C . PHE C 1 171 ? 165.515 -108.199 226.025 1.00 33.78 171 PHE C C 1
ATOM 4468 O O . PHE C 1 171 ? 165.632 -109.230 226.687 1.00 34.13 171 PHE C O 1
ATOM 4476 N N . PRO C 1 172 ? 164.432 -107.407 226.093 1.00 33.59 172 PRO C N 1
ATOM 4477 C CA . PRO C 1 172 ? 163.217 -107.867 226.769 1.00 37.80 172 PRO C CA 1
ATOM 4478 C C . PRO C 1 172 ? 162.760 -109.192 226.186 1.00 35.68 172 PRO C C 1
ATOM 4479 O O . PRO C 1 172 ? 162.855 -109.390 224.968 1.00 35.23 172 PRO C O 1
ATOM 4483 N N . ALA C 1 173 ? 162.271 -110.097 227.025 1.00 34.41 173 ALA C N 1
ATOM 4484 C CA . ALA C 1 173 ? 161.728 -111.346 226.495 1.00 39.05 173 ALA C CA 1
ATOM 4485 C C . ALA C 1 173 ? 160.428 -111.060 225.737 1.00 37.79 173 ALA C C 1
ATOM 4486 O O . ALA C 1 173 ? 159.759 -110.066 226.012 1.00 38.43 173 ALA C O 1
ATOM 4488 N N . VAL C 1 174 ? 160.085 -111.904 224.769 1.00 35.76 174 VAL C N 1
ATOM 4489 C CA . VAL C 1 174 ? 158.753 -111.852 224.170 1.00 36.87 174 VAL C CA 1
ATOM 4490 C C . VAL C 1 174 ? 158.037 -113.146 224.508 1.00 35.68 174 VAL C C 1
ATOM 4491 O O . VAL C 1 174 ? 158.663 -114.196 224.638 1.00 36.39 174 VAL C O 1
ATOM 4495 N N . LEU C 1 175 ? 156.726 -113.050 224.679 1.00 39.31 175 LEU C N 1
ATOM 4496 C CA . LEU C 1 175 ? 155.876 -114.201 224.922 1.00 39.35 175 LEU C CA 1
ATOM 4497 C C . LEU C 1 175 ? 155.447 -114.776 223.584 1.00 34.82 175 LEU C C 1
ATOM 4498 O O . LEU C 1 175 ? 154.762 -114.123 222.807 1.00 39.75 175 LEU C O 1
ATOM 4503 N N . GLN C 1 176 ? 155.846 -116.006 223.310 1.00 37.47 176 GLN C N 1
ATOM 4504 C CA . GLN C 1 176 ? 155.515 -116.607 222.029 1.00 40.31 176 GLN C CA 1
ATOM 4505 C C . GLN C 1 176 ? 154.047 -117.038 222.016 1.00 45.67 176 GLN C C 1
ATOM 4506 O O . GLN C 1 176 ? 153.403 -117.119 223.079 1.00 37.97 176 GLN C O 1
ATOM 4512 N N . SER C 1 177 ? 153.520 -117.319 220.823 1.00 40.56 177 SER C N 1
ATOM 4513 C CA . SER C 1 177 ? 152.124 -117.731 220.686 1.00 43.97 177 SER C CA 1
ATOM 4514 C C . SER C 1 177 ? 151.894 -119.087 221.373 1.00 37.30 177 SER C C 1
ATOM 4515 O O . SER C 1 177 ? 150.761 -119.438 221.707 1.00 45.35 177 SER C O 1
ATOM 4518 N N . SER C 1 178 ? 152.973 -119.834 221.581 1.00 34.93 178 SER C N 1
ATOM 4519 C CA . SER C 1 178 ? 152.959 -121.074 222.362 1.00 35.76 178 SER C CA 1
ATOM 4520 C C . SER C 1 178 ? 152.749 -120.887 223.884 1.00 41.18 178 SER C C 1
ATOM 4521 O O . SER C 1 178 ? 152.558 -121.869 224.621 1.00 33.86 178 SER C O 1
ATOM 4524 N N . GLY C 1 179 ? 152.844 -119.645 224.352 1.00 37.28 179 GLY C N 1
ATOM 4525 C CA . GLY C 1 179 ? 152.768 -119.345 225.777 1.00 39.15 179 GLY C CA 1
ATOM 4526 C C . GLY C 1 179 ? 154.087 -119.397 226.544 1.00 38.30 179 GLY C C 1
ATOM 4527 O O . GLY C 1 179 ? 154.112 -119.142 227.752 1.00 37.68 179 GLY C O 1
ATOM 4528 N N . LEU C 1 180 ? 155.181 -119.714 225.858 1.00 35.34 180 LEU C N 1
ATOM 4529 C CA . LEU C 1 180 ? 156.513 -119.730 226.478 1.00 34.58 180 LEU C CA 1
ATOM 4530 C C . LEU C 1 180 ? 157.352 -118.509 226.061 1.00 40.69 180 LEU C C 1
ATOM 4531 O O . LEU C 1 180 ? 157.166 -117.958 224.971 1.00 35.54 180 LEU C O 1
ATOM 4536 N N . TYR C 1 181 ? 158.294 -118.111 226.915 1.00 37.97 181 TYR C N 1
ATOM 4537 C CA . TYR C 1 181 ? 159.109 -116.934 226.650 1.00 39.01 181 TYR C CA 1
ATOM 4538 C C . TYR C 1 181 ? 160.356 -117.240 225.842 1.00 38.56 181 TYR C C 1
ATOM 4539 O O . TYR C 1 181 ? 160.860 -118.366 225.838 1.00 35.66 181 TYR C O 1
ATOM 4548 N N . SER C 1 182 ? 160.866 -116.201 225.188 1.00 36.88 182 SER C N 1
ATOM 4549 C CA . SER C 1 182 ? 162.100 -116.291 224.432 1.00 33.33 182 SER C CA 1
ATOM 4550 C C . SER C 1 182 ? 162.841 -114.953 224.539 1.00 36.03 182 SER C C 1
ATOM 4551 O O . SER C 1 182 ? 162.228 -113.884 224.472 1.00 33.66 182 SER C O 1
ATOM 4554 N N . LEU C 1 183 ? 164.157 -115.023 224.702 1.00 35.29 183 LEU C N 1
ATOM 4555 C CA . LEU C 1 183 ? 164.975 -113.837 224.891 1.00 35.08 183 LEU C CA 1
ATOM 4556 C C . LEU C 1 183 ? 166.288 -114.037 224.157 1.00 35.37 183 LEU C C 1
ATOM 4557 O O . LEU C 1 183 ? 166.781 -115.157 224.078 1.00 32.53 183 LEU C O 1
ATOM 4562 N N . SER C 1 184 ? 166.880 -112.953 223.663 1.00 34.68 184 SER C N 1
ATOM 4563 C CA . SER C 1 184 ? 168.228 -113.017 223.122 1.00 34.42 184 SER C CA 1
ATOM 4564 C C . SER C 1 184 ? 169.146 -112.016 223.830 1.00 35.39 184 SER C C 1
ATOM 4565 O O . SER C 1 184 ? 168.697 -110.989 224.354 1.00 29.78 184 SER C O 1
ATOM 4568 N N . SER C 1 185 ? 170.430 -112.342 223.854 1.00 32.10 185 SER C N 1
ATOM 4569 C CA . SER C 1 185 ? 171.453 -111.448 224.388 1.00 33.80 185 SER C CA 1
ATOM 4570 C C . SER C 1 185 ? 172.573 -111.407 223.369 1.00 32.41 185 SER C C 1
ATOM 4571 O O . SER C 1 185 ? 172.983 -112.452 222.860 1.00 35.38 185 SER C O 1
ATOM 4574 N N . VAL C 1 186 ? 173.053 -110.215 223.037 1.00 35.00 186 VAL C N 1
ATOM 4575 C CA . VAL C 1 186 ? 174.116 -110.106 222.051 1.00 32.16 186 VAL C CA 1
ATOM 4576 C C . VAL C 1 186 ? 175.263 -109.238 222.562 1.00 34.05 186 VAL C C 1
ATOM 4577 O O . VAL C 1 186 ? 175.121 -108.489 223.534 1.00 30.49 186 VAL C O 1
ATOM 4581 N N . VAL C 1 187 ? 176.421 -109.373 221.925 1.00 34.91 187 VAL C N 1
ATOM 4582 C CA . VAL C 1 187 ? 177.530 -108.485 222.231 1.00 35.37 187 VAL C CA 1
ATOM 4583 C C . VAL C 1 187 ? 178.330 -108.239 220.955 1.00 41.80 187 VAL C C 1
ATOM 4584 O O . VAL C 1 187 ? 178.456 -109.129 220.098 1.00 40.37 187 VAL C O 1
ATOM 4588 N N . THR C 1 188 ? 178.832 -107.016 220.805 1.00 39.60 188 THR C N 1
ATOM 4589 C CA . THR C 1 188 ? 179.700 -106.713 219.675 1.00 46.04 188 THR C CA 1
ATOM 4590 C C . THR C 1 188 ? 181.144 -106.649 220.161 1.00 45.28 188 THR C C 1
ATOM 4591 O O . THR C 1 188 ? 181.429 -106.087 221.217 1.00 41.88 188 THR C O 1
ATOM 4595 N N . VAL C 1 189 ? 182.036 -107.272 219.398 1.00 50.73 189 VAL C N 1
ATOM 4596 C CA . VAL C 1 189 ? 183.445 -107.381 219.762 1.00 55.40 189 VAL C CA 1
ATOM 4597 C C . VAL C 1 189 ? 184.301 -107.175 218.512 1.00 58.19 189 VAL C C 1
ATOM 4598 O O . VAL C 1 189 ? 183.796 -107.308 217.394 1.00 57.50 189 VAL C O 1
ATOM 4602 N N . PRO C 1 190 ? 185.598 -106.857 218.692 1.00 63.57 190 PRO C N 1
ATOM 4603 C CA . PRO C 1 190 ? 186.521 -106.756 217.551 1.00 66.25 190 PRO C CA 1
ATOM 4604 C C . PRO C 1 190 ? 186.621 -108.049 216.745 1.00 63.46 190 PRO C C 1
ATOM 4605 O O . PRO C 1 190 ? 186.767 -109.122 217.331 1.00 66.20 190 PRO C O 1
ATOM 4609 N N . SER C 1 191 ? 186.541 -107.939 215.422 1.00 63.81 191 SER C N 1
ATOM 4610 C CA . SER C 1 191 ? 186.687 -109.092 214.536 1.00 67.11 191 SER C CA 1
ATOM 4611 C C . SER C 1 191 ? 187.989 -109.848 214.814 1.00 71.56 191 SER C C 1
ATOM 4612 O O . SER C 1 191 ? 188.012 -111.080 214.844 1.00 70.71 191 SER C O 1
ATOM 4615 N N . SER C 1 192 ? 189.068 -109.089 215.001 1.00 73.25 192 SER C N 1
ATOM 4616 C CA . SER C 1 192 ? 190.384 -109.620 215.360 1.00 73.51 192 SER C CA 1
ATOM 4617 C C . SER C 1 192 ? 190.359 -110.648 216.485 1.00 73.21 192 SER C C 1
ATOM 4618 O O . SER C 1 192 ? 191.092 -111.636 216.449 1.00 76.09 192 SER C O 1
ATOM 4621 N N . SER C 1 193 ? 189.516 -110.409 217.482 1.00 71.79 193 SER C N 1
ATOM 4622 C CA . SER C 1 193 ? 189.554 -111.190 218.714 1.00 73.92 193 SER C CA 1
ATOM 4623 C C . SER C 1 193 ? 188.792 -112.511 218.647 1.00 72.96 193 SER C C 1
ATOM 4624 O O . SER C 1 193 ? 188.772 -113.260 219.620 1.00 72.82 193 SER C O 1
ATOM 4627 N N . LEU C 1 194 ? 188.181 -112.803 217.504 1.00 73.54 194 LEU C N 1
ATOM 4628 C CA . LEU C 1 194 ? 187.370 -114.011 217.376 1.00 73.92 194 LEU C CA 1
ATOM 4629 C C . LEU C 1 194 ? 188.191 -115.298 217.517 1.00 77.97 194 LEU C C 1
ATOM 4630 O O . LEU C 1 194 ? 187.675 -116.327 217.957 1.00 77.19 194 LEU C O 1
ATOM 4635 N N . GLY C 1 195 ? 189.471 -115.236 217.165 1.00 78.40 195 GLY C N 1
ATOM 4636 C CA . GLY C 1 195 ? 190.339 -116.390 217.293 1.00 76.39 195 GLY C CA 1
ATOM 4637 C C . GLY C 1 195 ? 190.933 -116.542 218.682 1.00 80.68 195 GLY C C 1
ATOM 4638 O O . GLY C 1 195 ? 190.997 -117.644 219.222 1.00 84.42 195 GLY C O 1
ATOM 4639 N N . THR C 1 196 ? 191.353 -115.427 219.269 1.00 80.41 196 THR C N 1
ATOM 4640 C CA . THR C 1 196 ? 192.125 -115.458 220.506 1.00 80.18 196 THR C CA 1
ATOM 4641 C C . THR C 1 196 ? 191.315 -115.411 221.802 1.00 79.64 196 THR C C 1
ATOM 4642 O O . THR C 1 196 ? 191.842 -115.715 222.875 1.00 80.74 196 THR C O 1
ATOM 4646 N N . GLN C 1 197 ? 190.038 -115.056 221.713 1.00 76.26 197 GLN C N 1
ATOM 4647 C CA . GLN C 1 197 ? 189.237 -114.875 222.922 1.00 73.74 197 GLN C CA 1
ATOM 4648 C C . GLN C 1 197 ? 188.033 -115.801 222.986 1.00 69.86 197 GLN C C 1
ATOM 4649 O O . GLN C 1 197 ? 187.453 -116.168 221.965 1.00 68.42 197 GLN C O 1
ATOM 4655 N N . THR C 1 198 ? 187.654 -116.156 224.208 1.00 66.77 198 THR C N 1
ATOM 4656 C CA . THR C 1 198 ? 186.591 -117.115 224.428 1.00 67.05 198 THR C CA 1
ATOM 4657 C C . THR C 1 198 ? 185.363 -116.388 224.936 1.00 59.46 198 THR C C 1
ATOM 4658 O O . THR C 1 198 ? 185.415 -115.658 225.926 1.00 59.44 198 THR C O 1
ATOM 4662 N N . TYR C 1 199 ? 184.256 -116.581 224.237 1.00 55.18 199 TYR C N 1
ATOM 4663 C CA . TYR C 1 199 ? 183.035 -115.895 224.604 1.00 54.91 199 TYR C CA 1
ATOM 4664 C C . TYR C 1 199 ? 182.011 -116.912 225.066 1.00 52.40 199 TYR C C 1
ATOM 4665 O O . TYR C 1 199 ? 181.611 -117.796 224.308 1.00 53.78 199 TYR C O 1
ATOM 4674 N N . ILE C 1 200 ? 181.609 -116.777 226.324 1.00 52.02 200 ILE C N 1
ATOM 4675 C CA . ILE C 1 200 ? 180.659 -117.685 226.945 1.00 51.90 200 ILE C CA 1
ATOM 4676 C C . ILE C 1 200 ? 179.526 -116.889 227.566 1.00 50.22 200 ILE C C 1
ATOM 4677 O O . ILE C 1 200 ? 179.766 -115.948 228.332 1.00 46.93 200 ILE C O 1
ATOM 4682 N N . CYS C 1 201 ? 178.289 -117.272 227.237 1.00 49.24 201 CYS C N 1
ATOM 4683 C CA . CYS C 1 201 ? 177.127 -116.647 227.857 1.00 46.39 201 CYS C CA 1
ATOM 4684 C C . CYS C 1 201 ? 176.654 -117.498 229.033 1.00 48.67 201 CYS C C 1
ATOM 4685 O O . CYS C 1 201 ? 176.506 -118.710 228.927 1.00 51.76 201 CYS C O 1
ATOM 4688 N N . ASN C 1 202 ? 176.399 -116.840 230.151 1.00 47.29 202 ASN C N 1
ATOM 4689 C CA . ASN C 1 202 ? 175.968 -117.536 231.349 1.00 49.66 202 ASN C CA 1
ATOM 4690 C C . ASN C 1 202 ? 174.499 -117.242 231.560 1.00 44.70 202 ASN C C 1
ATOM 4691 O O . ASN C 1 202 ? 174.139 -116.115 231.876 1.00 45.06 202 ASN C O 1
ATOM 4696 N N . VAL C 1 203 ? 173.656 -118.256 231.387 1.00 44.66 203 VAL C N 1
ATOM 4697 C CA . VAL C 1 203 ? 172.210 -118.100 231.531 1.00 47.36 203 VAL C CA 1
ATOM 4698 C C . VAL C 1 203 ? 171.717 -118.689 232.845 1.00 47.63 203 VAL C C 1
ATOM 4699 O O . VAL C 1 203 ? 172.037 -119.826 233.187 1.00 48.91 203 VAL C O 1
ATOM 4703 N N . ASN C 1 204 ? 170.935 -117.908 233.577 1.00 46.58 204 ASN C N 1
ATOM 4704 C CA . ASN C 1 204 ? 170.362 -118.368 234.831 1.00 49.89 204 ASN C CA 1
ATOM 4705 C C . ASN C 1 204 ? 168.834 -118.216 234.901 1.00 46.85 204 ASN C C 1
ATOM 4706 O O . ASN C 1 204 ? 168.296 -117.127 234.742 1.00 47.19 204 ASN C O 1
ATOM 4711 N N . HIS C 1 205 ? 168.146 -119.339 235.082 1.00 45.55 205 HIS C N 1
ATOM 4712 C CA . HIS C 1 205 ? 166.708 -119.337 235.257 1.00 48.66 205 HIS C CA 1
ATOM 4713 C C . HIS C 1 205 ? 166.327 -119.915 236.625 1.00 52.13 205 HIS C C 1
ATOM 4714 O O . HIS C 1 205 ? 166.114 -121.127 236.758 1.00 50.59 205 HIS C O 1
ATOM 4721 N N . LYS C 1 206 ? 166.259 -119.058 237.639 1.00 52.52 206 LYS C N 1
ATOM 4722 C CA . LYS C 1 206 ? 165.987 -119.537 238.997 1.00 55.49 206 LYS C CA 1
ATOM 4723 C C . LYS C 1 206 ? 164.645 -120.274 239.169 1.00 55.32 206 LYS C C 1
ATOM 4724 O O . LYS C 1 206 ? 164.607 -121.281 239.866 1.00 54.24 206 LYS C O 1
ATOM 4730 N N . PRO C 1 207 ? 163.551 -119.797 238.542 1.00 53.03 207 PRO C N 1
ATOM 4731 C CA . PRO C 1 207 ? 162.312 -120.560 238.740 1.00 49.69 207 PRO C CA 1
ATOM 4732 C C . PRO C 1 207 ? 162.399 -122.061 238.421 1.00 53.94 207 PRO C C 1
ATOM 4733 O O . PRO C 1 207 ? 161.616 -122.831 238.981 1.00 56.12 207 PRO C O 1
ATOM 4737 N N . SER C 1 208 ? 163.352 -122.474 237.589 1.00 51.64 208 SER C N 1
ATOM 4738 C CA . SER C 1 208 ? 163.493 -123.884 237.231 1.00 51.81 208 SER C CA 1
ATOM 4739 C C . SER C 1 208 ? 164.818 -124.471 237.705 1.00 55.91 208 SER C C 1
ATOM 4740 O O . SER C 1 208 ? 165.156 -125.607 237.360 1.00 56.10 208 SER C O 1
ATOM 4743 N N . ASN C 1 209 ? 165.593 -123.693 238.441 1.00 58.90 209 ASN C N 1
ATOM 4744 C CA . ASN C 1 209 ? 166.910 -124.071 238.904 1.00 58.71 209 ASN C CA 1
ATOM 4745 C C . ASN C 1 209 ? 167.784 -124.551 237.754 1.00 61.13 209 ASN C C 1
ATOM 4746 O O . ASN C 1 209 ? 168.416 -125.572 237.821 1.00 65.34 209 ASN C O 1
ATOM 4751 N N . THR C 1 210 ? 167.831 -123.779 236.690 1.00 57.95 210 THR C N 1
ATOM 4752 C CA . THR C 1 210 ? 168.619 -124.142 235.524 1.00 57.28 210 THR C CA 1
ATOM 4753 C C . THR C 1 210 ? 169.720 -123.102 235.352 1.00 56.65 210 THR C C 1
ATOM 4754 O O . THR C 1 210 ? 169.463 -121.903 235.319 1.00 54.66 210 THR C O 1
ATOM 4758 N N . LYS C 1 211 ? 170.950 -123.589 235.255 1.00 60.26 211 LYS C N 1
ATOM 4759 C CA . LYS C 1 211 ? 172.126 -122.763 235.026 1.00 58.78 211 LYS C CA 1
ATOM 4760 C C . LYS C 1 211 ? 172.842 -123.315 233.797 1.00 61.24 211 LYS C C 1
ATOM 4761 O O . LYS C 1 211 ? 173.255 -124.471 233.788 1.00 61.19 211 LYS C O 1
ATOM 4767 N N . VAL C 1 212 ? 172.969 -122.509 232.745 1.00 54.75 212 VAL C N 1
ATOM 4768 C CA . VAL C 1 212 ? 173.651 -122.978 231.542 1.00 54.12 212 VAL C CA 1
ATOM 4769 C C . VAL C 1 212 ? 174.766 -122.025 231.168 1.00 56.50 212 VAL C C 1
ATOM 4770 O O . VAL C 1 212 ? 174.611 -120.811 231.253 1.00 56.45 212 VAL C O 1
ATOM 4774 N N . ASP C 1 213 ? 175.895 -122.581 230.756 1.00 57.89 213 ASP C N 1
ATOM 4775 C CA . ASP C 1 213 ? 176.957 -121.781 230.183 1.00 56.37 213 ASP C CA 1
ATOM 4776 C C . ASP C 1 213 ? 177.129 -122.285 228.772 1.00 57.71 213 ASP C C 1
ATOM 4777 O O . ASP C 1 213 ? 177.304 -123.480 228.553 1.00 61.33 213 ASP C O 1
ATOM 4782 N N . LYS C 1 214 ? 177.075 -121.378 227.809 1.00 50.22 214 LYS C N 1
ATOM 4783 C CA . LYS C 1 214 ? 177.173 -121.780 226.422 1.00 56.36 214 LYS C CA 1
ATOM 4784 C C . LYS C 1 214 ? 178.319 -121.047 225.776 1.00 55.44 214 LYS C C 1
ATOM 4785 O O . LYS C 1 214 ? 178.418 -119.823 225.868 1.00 55.28 214 LYS C O 1
ATOM 4791 N N . LYS C 1 215 ? 179.184 -121.795 225.111 1.00 53.94 215 LYS C N 1
ATOM 4792 C CA . LYS C 1 215 ? 180.324 -121.185 224.478 1.00 54.93 215 LYS C CA 1
ATOM 4793 C C . LYS C 1 215 ? 179.933 -120.903 223.036 1.00 59.56 215 LYS C C 1
ATOM 4794 O O . LYS C 1 215 ? 179.438 -121.779 222.322 1.00 59.37 215 LYS C O 1
ATOM 4800 N N . VAL C 1 216 ? 180.128 -119.655 222.623 1.00 59.63 216 VAL C N 1
ATOM 4801 C CA . VAL C 1 216 ? 179.686 -119.212 221.312 1.00 56.02 216 VAL C CA 1
ATOM 4802 C C . VAL C 1 216 ? 180.899 -119.072 220.418 1.00 58.03 216 VAL C C 1
ATOM 4803 O O . VAL C 1 216 ? 181.766 -118.245 220.680 1.00 59.98 216 VAL C O 1
ATOM 4807 N N . GLU C 1 217 ? 180.961 -119.872 219.363 1.00 61.68 217 GLU C N 1
ATOM 4808 C CA . GLU C 1 217 ? 182.153 -119.911 218.529 1.00 65.61 217 GLU C CA 1
ATOM 4809 C C . GLU C 1 217 ? 181.802 -119.882 217.042 1.00 65.77 217 GLU C C 1
ATOM 4810 O O . GLU C 1 217 ? 180.722 -120.310 216.644 1.00 67.78 217 GLU C O 1
ATOM 4816 N N . PRO C 1 218 ? 182.709 -119.348 216.216 1.00 67.85 218 PRO C N 1
ATOM 4817 C CA . PRO C 1 218 ? 182.528 -119.328 214.759 1.00 69.10 218 PRO C CA 1
ATOM 4818 C C . PRO C 1 218 ? 182.522 -120.724 214.145 1.00 73.35 218 PRO C C 1
ATOM 4819 O O . PRO C 1 218 ? 183.481 -121.457 214.386 1.00 77.36 218 PRO C O 1
ATOM 4823 N N . LYS C 1 219 ? 181.459 -121.115 213.441 1.00 73.83 219 LYS C N 1
ATOM 4824 C CA . LYS C 1 219 ? 181.515 -122.331 212.622 1.00 76.74 219 LYS C CA 1
ATOM 4825 C C . LYS C 1 219 ? 182.699 -122.206 211.660 1.00 77.94 219 LYS C C 1
ATOM 4826 O O . LYS C 1 219 ? 182.824 -121.215 210.933 1.00 81.33 219 LYS C O 1
ATOM 4832 N N . ASP D 2 1 ? 135.273 -93.344 239.780 1.00 47.63 1 ASP D N 1
ATOM 4833 C CA . ASP D 2 1 ? 136.725 -93.243 239.798 1.00 49.74 1 ASP D CA 1
ATOM 4834 C C . ASP D 2 1 ? 137.154 -91.982 239.081 1.00 47.02 1 ASP D C 1
ATOM 4835 O O . ASP D 2 1 ? 136.665 -91.695 237.990 1.00 47.88 1 ASP D O 1
ATOM 4840 N N . ILE D 2 2 ? 138.052 -91.219 239.696 1.00 42.45 2 ILE D N 1
ATOM 4841 C CA . ILE D 2 2 ? 138.567 -90.016 239.052 1.00 41.70 2 ILE D CA 1
ATOM 4842 C C . ILE D 2 2 ? 139.647 -90.384 238.042 1.00 44.86 2 ILE D C 1
ATOM 4843 O O . ILE D 2 2 ? 140.645 -91.007 238.403 1.00 43.98 2 ILE D O 1
ATOM 4848 N N . LYS D 2 3 ? 139.430 -90.028 236.776 1.00 43.17 3 LYS D N 1
ATOM 4849 C CA . LYS D 2 3 ? 140.400 -90.295 235.712 1.00 40.60 3 LYS D CA 1
ATOM 4850 C C . LYS D 2 3 ? 141.520 -89.247 235.663 1.00 39.65 3 LYS D C 1
ATOM 4851 O O . LYS D 2 3 ? 141.253 -88.040 235.637 1.00 43.09 3 LYS D O 1
ATOM 4857 N N . MET D 2 4 ? 142.768 -89.712 235.638 1.00 35.61 4 MET D N 1
ATOM 4858 C CA . MET D 2 4 ? 143.928 -88.831 235.531 1.00 37.25 4 MET D CA 1
ATOM 4859 C C . MET D 2 4 ? 144.538 -88.945 234.139 1.00 38.11 4 MET D C 1
ATOM 4860 O O . MET D 2 4 ? 144.882 -90.041 233.702 1.00 40.19 4 MET D O 1
ATOM 4865 N N . THR D 2 5 ? 144.664 -87.824 233.443 1.00 34.48 5 THR D N 1
ATOM 4866 C CA . THR D 2 5 ? 145.200 -87.834 232.083 1.00 37.06 5 THR D CA 1
ATOM 4867 C C . THR D 2 5 ? 146.477 -87.013 231.986 1.00 35.09 5 THR D C 1
ATOM 4868 O O . THR D 2 5 ? 146.467 -85.815 232.289 1.00 37.35 5 THR D O 1
ATOM 4872 N N . GLN D 2 6 ? 147.571 -87.657 231.578 1.00 37.72 6 GLN D N 1
ATOM 4873 C CA . GLN D 2 6 ? 148.872 -86.995 231.466 1.00 37.30 6 GLN D CA 1
ATOM 4874 C C . GLN D 2 6 ? 149.268 -86.687 230.019 1.00 43.34 6 GLN D C 1
ATOM 4875 O O . GLN D 2 6 ? 148.968 -87.466 229.117 1.00 44.11 6 GLN D O 1
ATOM 4881 N N . SER D 2 7 ? 149.968 -85.570 229.810 1.00 36.84 7 SER D N 1
ATOM 4882 C CA . SER D 2 7 ? 150.479 -85.204 228.488 1.00 41.54 7 SER D CA 1
ATOM 4883 C C . SER D 2 7 ? 151.874 -84.607 228.608 1.00 43.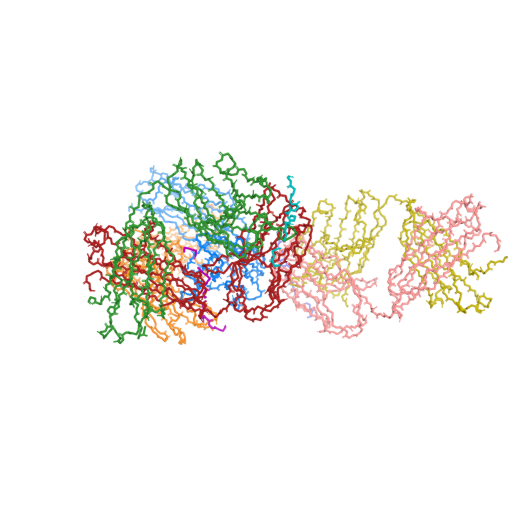83 7 SER D C 1
ATOM 4884 O O . SER D 2 7 ? 152.164 -83.934 229.599 1.00 39.67 7 SER D O 1
ATOM 4887 N N . PRO D 2 8 ? 152.757 -84.876 227.624 1.00 39.74 8 PRO D N 1
ATOM 4888 C CA . PRO D 2 8 ? 152.571 -85.814 226.506 1.00 41.22 8 PRO D CA 1
ATOM 4889 C C . PRO D 2 8 ? 152.840 -87.252 226.954 1.00 45.34 8 PRO D C 1
ATOM 4890 O O . PRO D 2 8 ? 153.182 -87.469 228.119 1.00 41.68 8 PRO D O 1
ATOM 4894 N N . SER D 2 9 ? 152.695 -88.218 226.055 1.00 42.55 9 SER D N 1
ATOM 4895 C CA . SER D 2 9 ? 152.985 -89.612 226.388 1.00 45.24 9 SER D CA 1
ATOM 4896 C C . SER D 2 9 ? 154.490 -89.826 226.520 1.00 41.27 9 SER D C 1
ATOM 4897 O O . SER D 2 9 ? 154.965 -90.620 227.348 1.00 35.78 9 SER D O 1
ATOM 4900 N N . SER D 2 10 ? 155.239 -89.119 225.682 1.00 39.55 10 SER D N 1
ATOM 4901 C CA . SER D 2 10 ? 156.692 -89.191 225.725 1.00 38.96 10 SER D CA 1
ATOM 4902 C C . SER D 2 10 ? 157.279 -87.901 225.174 1.00 41.03 10 SER D C 1
ATOM 4903 O O . SER D 2 10 ? 156.589 -87.162 224.479 1.00 43.14 10 SER D O 1
ATOM 4906 N N . MET D 2 11 ? 158.532 -87.609 225.506 1.00 39.90 11 MET D N 1
ATOM 4907 C CA . MET D 2 11 ? 159.217 -86.505 224.854 1.00 42.02 11 MET D CA 1
ATOM 4908 C C . MET D 2 11 ? 160.726 -86.633 224.978 1.00 42.35 11 MET D C 1
ATOM 4909 O O . MET D 2 11 ? 161.238 -87.236 225.918 1.00 35.74 11 MET D O 1
ATOM 4914 N N . TYR D 2 12 ? 161.427 -86.108 223.979 1.00 39.92 12 TYR D N 1
ATOM 4915 C CA . TYR D 2 12 ? 162.882 -86.029 223.989 1.00 37.86 12 TYR D CA 1
ATOM 4916 C C . TYR D 2 12 ? 163.308 -84.640 224.395 1.00 35.41 12 TYR D C 1
ATOM 4917 O O . TYR D 2 12 ? 162.622 -83.670 224.100 1.00 39.92 12 TYR D O 1
ATOM 4926 N N . ALA D 2 13 ? 164.422 -84.554 225.109 1.00 35.01 13 ALA D N 1
ATOM 4927 C CA . ALA D 2 13 ? 164.939 -83.271 225.559 1.00 35.14 13 ALA D CA 1
ATOM 4928 C C . ALA D 2 13 ? 166.438 -83.322 225.691 1.00 35.77 13 ALA D C 1
ATOM 4929 O O . ALA D 2 13 ? 167.018 -84.403 225.745 1.00 35.81 13 ALA D O 1
ATOM 4931 N N . SER D 2 14 ? 167.058 -82.146 225.709 1.00 33.71 14 SER D N 1
ATOM 4932 C CA . SER D 2 14 ? 168.503 -81.996 225.832 1.00 38.66 14 SER D CA 1
ATOM 4933 C C . SER D 2 14 ? 168.951 -81.573 227.225 1.00 37.95 14 SER D C 1
ATOM 4934 O O . SER D 2 14 ? 168.157 -81.070 228.003 1.00 38.97 14 SER D O 1
ATOM 4937 N N . LEU D 2 15 ? 170.231 -81.766 227.526 1.00 36.34 15 LEU D N 1
ATOM 4938 C CA . LEU D 2 15 ? 170.810 -81.275 228.771 1.00 40.52 15 LEU D CA 1
ATOM 4939 C C . LEU D 2 15 ? 170.564 -79.777 228.916 1.00 42.89 15 LEU D C 1
ATOM 4940 O O . LEU D 2 15 ? 170.739 -79.024 227.953 1.00 40.62 15 LEU D O 1
ATOM 4945 N N . GLY D 2 16 ? 170.131 -79.345 230.099 1.00 39.80 16 GLY D N 1
ATOM 4946 C CA . GLY D 2 16 ? 169.902 -77.930 230.334 1.00 39.17 16 GLY D CA 1
ATOM 4947 C C . GLY D 2 16 ? 168.546 -77.409 229.899 1.00 40.48 16 GLY D C 1
ATOM 4948 O O . GLY D 2 16 ? 168.213 -76.260 230.164 1.00 45.96 16 GLY D O 1
ATOM 4949 N N . GLU D 2 17 ? 167.767 -78.234 229.208 1.00 40.34 17 GLU D N 1
ATOM 4950 C CA . GLU D 2 17 ? 166.466 -77.804 228.694 1.00 36.90 17 GLU D CA 1
ATOM 4951 C C . GLU D 2 17 ? 165.386 -77.679 229.780 1.00 41.86 17 GLU D C 1
ATOM 4952 O O . GLU D 2 17 ? 165.329 -78.466 230.732 1.00 36.74 17 GLU D O 1
ATOM 4958 N N . ARG D 2 18 ? 164.503 -76.699 229.613 1.00 38.70 18 ARG D N 1
ATOM 4959 C CA . ARG D 2 18 ? 163.370 -76.539 230.509 1.00 38.18 18 ARG D CA 1
ATOM 4960 C C . ARG D 2 18 ? 162.228 -77.449 230.067 1.00 41.01 18 ARG D C 1
ATOM 4961 O O . ARG D 2 18 ? 161.799 -77.380 228.922 1.00 41.16 18 ARG D O 1
ATOM 4969 N N . VAL D 2 19 ? 161.746 -78.316 230.956 1.00 35.29 19 VAL D N 1
ATOM 4970 C CA . VAL D 2 19 ? 160.728 -79.305 230.579 1.00 37.10 19 VAL D CA 1
ATOM 4971 C C . VAL D 2 19 ? 159.483 -79.205 231.449 1.00 37.63 19 VAL D C 1
ATOM 4972 O O . VAL D 2 19 ? 159.593 -79.189 232.669 1.00 35.66 19 VAL D O 1
ATOM 4976 N N . THR D 2 20 ? 158.303 -79.176 230.835 1.00 32.36 20 THR D N 1
ATOM 4977 C CA . THR D 2 20 ? 157.057 -79.116 231.602 1.00 36.17 20 THR D CA 1
ATOM 4978 C C . THR D 2 20 ? 156.124 -80.213 231.145 1.00 39.80 20 THR D C 1
ATOM 4979 O O . THR D 2 20 ? 155.929 -80.403 229.945 1.00 41.40 20 THR D O 1
ATOM 4983 N N . ILE D 2 21 ? 155.578 -80.968 232.089 1.00 34.83 21 ILE D N 1
ATOM 4984 C CA . ILE D 2 21 ? 154.575 -81.973 231.740 1.00 37.75 21 ILE D CA 1
ATOM 4985 C C . ILE D 2 21 ? 153.289 -81.709 232.499 1.00 38.83 21 ILE D C 1
ATOM 4986 O O . ILE D 2 21 ? 153.290 -81.052 233.546 1.00 37.26 21 ILE D O 1
ATOM 4991 N N . THR D 2 22 ? 152.200 -82.258 231.974 1.00 36.88 22 THR D N 1
ATOM 4992 C CA . THR D 2 22 ? 150.858 -81.900 232.389 1.00 37.08 22 THR D CA 1
ATOM 4993 C C . THR D 2 22 ? 150.065 -83.108 232.883 1.00 37.51 22 THR D C 1
ATOM 4994 O O . THR D 2 22 ? 150.286 -84.234 232.427 1.00 38.07 22 THR D O 1
ATOM 4998 N N . CYS D 2 23 ? 149.139 -82.869 233.808 1.00 35.26 23 CYS D N 1
ATOM 4999 C CA . CYS D 2 23 ? 148.273 -83.915 234.352 1.00 36.91 23 CYS D CA 1
ATOM 5000 C C . CYS D 2 23 ? 146.898 -83.264 234.523 1.00 42.03 23 CYS D C 1
ATOM 5001 O O . CYS D 2 23 ? 146.796 -82.182 235.107 1.00 41.75 23 CYS D O 1
ATOM 5004 N N . LYS D 2 24 ? 145.845 -83.886 233.997 1.00 40.74 24 LYS D N 1
ATOM 5005 C CA . LYS D 2 24 ? 144.503 -83.330 234.192 1.00 43.19 24 LYS D CA 1
ATOM 5006 C C . LYS D 2 24 ? 143.548 -84.361 234.801 1.00 44.64 24 LYS D C 1
ATOM 5007 O O . LYS D 2 24 ? 143.488 -85.506 234.346 1.00 42.72 24 LYS D O 1
ATOM 5013 N N . ALA D 2 25 ? 142.826 -83.946 235.846 1.00 40.13 25 ALA D N 1
ATOM 5014 C CA . ALA D 2 25 ? 141.848 -84.787 236.521 1.00 41.98 25 ALA D CA 1
ATOM 5015 C C . ALA D 2 25 ? 140.415 -84.542 236.022 1.00 45.07 25 ALA D C 1
ATOM 5016 O O . ALA D 2 25 ? 140.076 -83.439 235.583 1.00 43.94 25 ALA D O 1
ATOM 5018 N N . SER D 2 26 ? 139.582 -85.577 236.125 1.00 43.83 26 SER D N 1
ATOM 5019 C CA . SER D 2 26 ? 138.198 -85.537 235.646 1.00 45.29 26 SER D CA 1
ATOM 5020 C C . SER D 2 26 ? 137.245 -84.762 236.576 1.00 46.15 26 SER D C 1
ATOM 5021 O O . SER D 2 26 ? 136.079 -84.550 236.246 1.00 44.47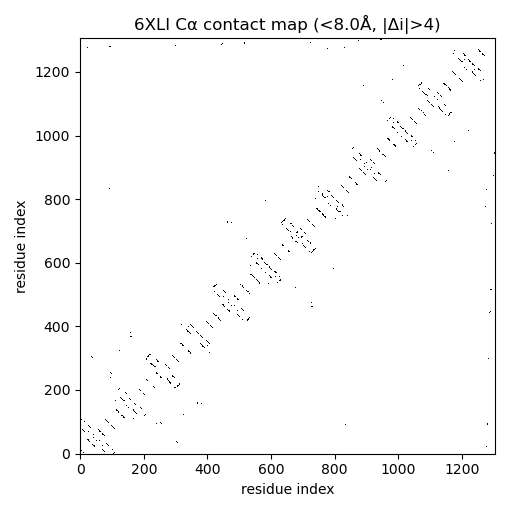 26 SER D O 1
ATOM 5024 N N . GLN D 2 27 ? 137.728 -84.368 237.747 1.00 43.44 27 GLN D N 1
ATOM 5025 C CA . GLN D 2 27 ? 136.969 -83.470 238.619 1.00 48.05 27 GLN D CA 1
ATOM 5026 C C . GLN D 2 27 ? 137.956 -82.747 239.529 1.00 47.91 27 GLN D C 1
ATOM 5027 O O . GLN D 2 27 ? 139.145 -83.075 239.527 1.00 45.58 27 GLN D O 1
ATOM 5033 N N . ASP D 2 28 ? 137.482 -81.755 240.281 1.00 43.87 28 ASP D N 1
ATOM 5034 C CA . ASP D 2 28 ? 138.348 -81.005 241.197 1.00 45.73 28 ASP D CA 1
ATOM 5035 C C . ASP D 2 28 ? 138.902 -81.954 242.262 1.00 46.56 28 ASP D C 1
ATOM 5036 O O . ASP D 2 28 ? 138.136 -82.648 242.920 1.00 44.17 28 ASP D O 1
ATOM 5041 N N . ILE D 2 29 ? 140.223 -81.989 242.436 1.00 42.65 29 ILE D N 1
ATOM 5042 C CA . ILE D 2 29 ? 140.807 -82.904 243.425 1.00 42.40 29 ILE D CA 1
ATOM 5043 C C . ILE D 2 29 ? 141.489 -82.179 244.578 1.00 39.26 29 ILE D C 1
ATOM 5044 O O . ILE D 2 29 ? 142.224 -82.793 245.353 1.00 35.03 29 ILE D O 1
ATOM 5049 N N . ASN D 2 30 ? 141.242 -80.878 244.684 1.00 39.54 30 ASN D N 1
ATOM 5050 C CA . ASN D 2 30 ? 141.649 -80.101 245.851 1.00 36.71 30 ASN D CA 1
ATOM 5051 C C . ASN D 2 30 ? 143.154 -80.161 246.099 1.00 38.15 30 ASN D C 1
ATOM 5052 O O . ASN D 2 30 ? 143.601 -80.177 247.248 1.00 37.68 30 ASN D O 1
ATOM 5057 N N . ARG D 2 31 ? 143.922 -80.189 245.012 1.00 33.50 31 ARG D N 1
ATOM 5058 C CA . ARG D 2 31 ? 145.391 -80.201 245.064 1.00 34.63 31 ARG D CA 1
ATOM 5059 C C . ARG D 2 31 ? 146.011 -81.415 245.789 1.00 34.31 31 ARG D C 1
ATOM 5060 O O . ARG D 2 31 ? 147.192 -81.398 246.105 1.00 34.68 31 ARG D O 1
ATOM 5068 N N . TYR D 2 32 ? 145.233 -82.469 246.027 1.00 34.91 32 TYR D N 1
ATOM 5069 C CA . TYR D 2 32 ? 145.813 -83.709 246.553 1.00 32.77 32 TYR D CA 1
ATOM 5070 C C . TYR D 2 32 ? 146.405 -84.509 245.392 1.00 32.20 32 TYR D C 1
ATOM 5071 O O . TYR D 2 32 ? 145.820 -85.497 244.915 1.00 28.33 32 TYR D O 1
ATOM 5080 N N . LEU D 2 33 ? 147.570 -84.066 244.950 1.00 27.39 33 LEU D N 1
ATOM 5081 C CA . LEU D 2 33 ? 148.256 -84.687 243.820 1.00 31.91 33 LEU D CA 1
ATOM 5082 C C . LEU D 2 33 ? 149.712 -84.992 244.158 1.00 29.26 33 LEU D C 1
ATOM 5083 O O . LEU D 2 33 ? 150.428 -84.114 244.643 1.00 27.86 33 LEU D O 1
ATOM 5088 N N . ASN D 2 34 ? 150.121 -86.245 243.935 1.00 26.77 34 ASN D N 1
ATOM 5089 C CA . ASN D 2 34 ? 151.525 -86.672 244.018 1.00 25.47 34 ASN D CA 1
ATOM 5090 C C . ASN D 2 34 ? 152.145 -86.725 242.616 1.00 27.01 34 ASN D C 1
ATOM 5091 O O . ASN D 2 34 ? 151.443 -87.009 241.663 1.00 27.16 34 ASN D O 1
ATOM 5096 N N . TRP D 2 35 ? 153.451 -86.472 242.511 1.00 28.52 35 TRP D N 1
ATOM 5097 C CA . TRP D 2 35 ? 154.248 -86.818 241.324 1.00 30.22 35 TRP D CA 1
ATOM 5098 C C . TRP D 2 35 ? 155.346 -87.810 241.705 1.00 29.40 35 TRP D C 1
ATOM 5099 O O . TRP D 2 35 ? 155.994 -87.642 242.730 1.00 25.62 35 TRP D O 1
ATOM 5110 N N . PHE D 2 36 ? 155.552 -88.832 240.875 1.00 27.72 36 PHE D N 1
ATOM 5111 C CA . PHE D 2 36 ? 156.603 -89.823 241.081 1.00 23.87 36 PHE D CA 1
ATOM 5112 C C . PHE D 2 36 ? 157.535 -89.892 239.883 1.00 27.08 36 PHE D C 1
ATOM 5113 O O . PHE D 2 36 ? 157.122 -89.620 238.751 1.00 25.60 36 PHE D O 1
ATOM 5121 N N . GLN D 2 37 ? 158.788 -90.255 240.139 1.00 27.31 37 GLN D N 1
ATOM 5122 C CA . GLN D 2 37 ? 159.788 -90.489 239.085 1.00 28.58 37 GLN D CA 1
ATOM 5123 C C . GLN D 2 37 ? 160.203 -91.957 239.127 1.00 31.73 37 GLN D C 1
ATOM 5124 O O . GLN D 2 37 ? 160.472 -92.470 240.199 1.00 27.41 37 GLN D O 1
ATOM 5130 N N . GLN D 2 38 ? 160.223 -92.649 237.990 1.00 29.71 38 GLN D N 1
ATOM 5131 C CA . GLN D 2 38 ? 160.726 -94.023 238.003 1.00 30.38 38 GLN D CA 1
ATOM 5132 C C . GLN D 2 38 ? 161.759 -94.205 236.913 1.00 31.55 38 GLN D C 1
ATOM 5133 O O . GLN D 2 38 ? 161.451 -94.056 235.728 1.00 27.96 38 GLN D O 1
ATOM 5139 N N . LYS D 2 39 ? 162.975 -94.536 237.325 1.00 36.22 39 LYS D N 1
ATOM 5140 C CA . LYS D 2 39 ? 164.068 -94.812 236.390 1.00 40.92 39 LYS D CA 1
ATOM 5141 C C . LYS D 2 39 ? 164.041 -96.279 235.983 1.00 43.10 39 LYS D C 1
ATOM 5142 O O . LYS D 2 39 ? 163.450 -97.102 236.680 1.00 39.99 39 LYS D O 1
ATOM 5148 N N . PRO D 2 40 ? 164.641 -96.616 234.823 1.00 47.34 40 PRO D N 1
ATOM 5149 C CA . PRO D 2 40 ? 164.488 -97.992 234.338 1.00 45.54 40 PRO D CA 1
ATOM 5150 C C . PRO D 2 40 ? 165.095 -99.010 235.293 1.00 44.77 40 PRO D C 1
ATOM 5151 O O . PRO D 2 40 ? 166.229 -98.823 235.742 1.00 49.86 40 PRO D O 1
ATOM 5155 N N . GLY D 2 41 ? 164.339 -100.061 235.604 1.00 46.43 41 GLY D N 1
ATOM 5156 C CA . GLY D 2 41 ? 164.784 -101.093 236.521 1.00 46.98 41 GLY D CA 1
ATOM 5157 C C . GLY D 2 41 ? 164.726 -100.739 237.997 1.00 50.52 41 GLY D C 1
ATOM 5158 O O . GLY D 2 41 ? 165.118 -101.547 238.842 1.00 54.86 41 GLY D O 1
ATOM 5159 N N . LYS D 2 42 ? 164.247 -99.539 238.320 1.00 48.85 42 LYS D N 1
ATOM 5160 C CA . LYS D 2 42 ? 164.149 -99.103 239.716 1.00 43.85 42 LYS D CA 1
ATOM 5161 C C . LYS D 2 42 ? 162.698 -98.927 240.172 1.00 38.34 42 LYS D C 1
ATOM 5162 O O . LYS D 2 42 ? 161.771 -98.874 239.360 1.00 42.35 42 LYS D O 1
ATOM 5168 N N . SER D 2 43 ? 162.525 -98.862 241.484 1.00 36.39 43 SER D N 1
ATOM 5169 C CA . SER D 2 43 ? 161.268 -98.523 242.115 1.00 36.96 43 SER D CA 1
ATOM 5170 C C . SER D 2 43 ? 160.988 -97.032 241.950 1.00 36.17 43 SER D C 1
ATOM 5171 O O . SER D 2 43 ? 161.930 -96.237 241.800 1.00 33.33 43 SER D O 1
ATOM 5174 N N . PRO D 2 44 ? 159.699 -96.649 241.959 1.00 32.26 44 PRO D N 1
ATOM 5175 C CA . PRO D 2 44 ? 159.367 -95.231 241.887 1.00 26.86 44 PRO D CA 1
ATOM 5176 C C . PRO D 2 44 ? 159.911 -94.497 243.096 1.00 33.98 44 PRO D C 1
ATOM 5177 O O . PRO D 2 44 ? 160.111 -95.083 244.174 1.00 30.64 44 PRO D O 1
ATOM 5181 N N . LYS D 2 45 ? 160.135 -93.208 242.903 1.00 29.43 45 LYS D N 1
ATOM 5182 C CA . LYS D 2 45 ? 160.511 -92.312 243.978 1.00 31.75 45 LYS D CA 1
ATOM 5183 C C . LYS D 2 45 ? 159.591 -91.078 243.957 1.00 30.24 45 LYS D C 1
ATOM 5184 O O . LYS D 2 45 ? 159.279 -90.538 242.905 1.00 27.34 45 LYS D O 1
ATOM 5190 N N . THR D 2 46 ? 159.146 -90.658 245.127 1.00 27.81 46 THR D N 1
ATOM 5191 C CA . THR D 2 46 ? 158.151 -89.592 245.252 1.00 29.04 46 THR D CA 1
ATOM 5192 C C . THR D 2 46 ? 158.830 -88.230 245.266 1.00 27.15 46 THR D C 1
ATOM 5193 O O . THR D 2 46 ? 159.751 -87.994 246.027 1.00 29.68 46 THR D O 1
ATOM 5197 N N . LEU D 2 47 ? 158.392 -87.338 244.398 1.00 25.45 47 LEU D N 1
ATOM 5198 C CA . LEU D 2 47 ? 159.042 -86.026 244.269 1.00 23.42 47 LEU D CA 1
ATOM 5199 C C . LEU D 2 47 ? 158.232 -84.903 244.908 1.00 30.82 47 LEU D C 1
ATOM 5200 O O . LEU D 2 47 ? 158.786 -83.977 245.515 1.00 29.46 47 LEU D O 1
ATOM 5205 N N . ILE D 2 48 ? 156.918 -84.984 244.716 1.00 27.02 48 ILE D N 1
ATOM 5206 C CA . ILE D 2 48 ? 155.983 -83.904 245.031 1.00 29.38 48 ILE D CA 1
ATOM 5207 C C . ILE D 2 48 ? 154.783 -84.380 245.809 1.00 26.53 48 ILE D C 1
ATOM 5208 O O . ILE D 2 48 ? 154.233 -85.441 245.492 1.00 29.99 48 ILE D O 1
ATOM 5213 N N . TYR D 2 49 ? 154.346 -83.605 246.808 1.00 26.31 49 TYR D N 1
ATOM 5214 C CA . TYR D 2 49 ? 153.050 -83.859 247.454 1.00 28.69 49 TYR D CA 1
ATOM 5215 C C . TYR D 2 49 ? 152.204 -82.582 247.528 1.00 28.66 49 TYR D C 1
ATOM 5216 O O . TYR D 2 49 ? 152.739 -81.472 247.429 1.00 27.86 49 TYR D O 1
ATOM 5225 N N . ARG D 2 50 ? 150.892 -82.757 247.692 1.00 29.48 50 ARG D N 1
ATOM 5226 C CA . ARG D 2 50 ? 149.956 -81.632 247.636 1.00 32.82 50 ARG D CA 1
ATOM 5227 C C . ARG D 2 50 ? 150.257 -80.663 246.491 1.00 32.91 50 ARG D C 1
ATOM 5228 O O . ARG D 2 50 ? 150.349 -79.441 246.687 1.00 32.86 50 ARG D O 1
ATOM 5236 N N . ALA D 2 51 ? 150.491 -81.253 245.316 1.00 30.15 51 ALA D N 1
ATOM 5237 C CA . ALA D 2 51 ? 150.663 -80.564 244.037 1.00 29.44 51 ALA D CA 1
ATOM 5238 C C . ALA D 2 51 ? 151.904 -79.701 243.904 1.00 32.44 51 ALA D C 1
ATOM 5239 O O . ALA D 2 51 ? 152.465 -79.630 242.803 1.00 27.96 51 ALA D O 1
ATOM 5241 N N . ASN D 2 52 ? 152.379 -79.074 244.982 1.00 29.82 52 ASN D N 1
ATOM 5242 C CA . ASN D 2 52 ? 153.521 -78.155 244.814 1.00 30.52 52 ASN D CA 1
ATOM 5243 C C . ASN D 2 52 ? 154.607 -78.200 245.888 1.00 30.67 52 ASN D C 1
ATOM 5244 O O . ASN D 2 52 ? 155.493 -77.338 245.908 1.00 30.42 52 ASN D O 1
ATOM 5249 N N . ARG D 2 53 ? 154.565 -79.194 246.771 1.00 31.01 53 ARG D N 1
ATOM 5250 C CA . ARG D 2 53 ? 155.593 -79.303 247.801 1.00 33.69 53 ARG D CA 1
ATOM 5251 C C . ARG D 2 53 ? 156.580 -80.424 247.479 1.00 26.13 53 ARG D C 1
ATOM 5252 O O . ARG D 2 53 ? 156.164 -81.538 247.159 1.00 27.66 53 ARG D O 1
ATOM 5260 N N . LEU D 2 54 ? 157.869 -80.122 247.603 1.00 26.42 54 LEU D N 1
ATOM 5261 C CA . LEU D 2 54 ? 158.964 -81.085 247.402 1.00 28.03 54 LEU D CA 1
ATOM 5262 C C . LEU D 2 54 ? 159.220 -81.920 248.662 1.00 33.22 54 LEU D C 1
ATOM 5263 O O . LEU D 2 54 ? 159.231 -81.387 249.782 1.00 24.86 54 LEU D O 1
ATOM 5268 N N . LEU D 2 55 ? 159.419 -83.224 248.497 1.00 29.52 55 LEU D N 1
ATOM 5269 C CA . LEU D 2 55 ? 159.857 -84.063 249.623 1.00 31.40 55 LEU D CA 1
ATOM 5270 C C . LEU D 2 55 ? 161.308 -83.730 249.920 1.00 34.98 55 LEU D C 1
ATOM 5271 O O . LEU D 2 55 ? 162.014 -83.233 249.035 1.00 31.54 55 LEU D O 1
ATOM 5276 N N . ASP D 2 56 ? 161.757 -84.017 251.147 1.00 34.57 56 ASP D N 1
ATOM 5277 C CA . ASP D 2 56 ? 163.148 -83.781 251.554 1.00 34.33 56 ASP D CA 1
ATOM 5278 C C . ASP D 2 56 ? 164.115 -84.447 250.585 1.00 36.72 56 ASP D C 1
ATOM 5279 O O . ASP D 2 56 ? 163.893 -85.587 250.184 1.00 33.95 56 ASP D O 1
ATOM 5284 N N . GLY D 2 57 ? 165.162 -83.734 250.185 1.00 31.89 57 GLY D N 1
ATOM 5285 C CA . GLY D 2 57 ? 166.189 -84.321 249.337 1.00 40.05 57 GLY D CA 1
ATOM 5286 C C . GLY D 2 57 ? 165.973 -84.190 247.830 1.00 40.98 57 GLY D C 1
ATOM 5287 O O . GLY D 2 57 ? 166.901 -84.397 247.048 1.00 42.37 57 GLY D O 1
ATOM 5288 N N . VAL D 2 58 ? 164.758 -83.840 247.419 1.00 36.98 58 VAL D N 1
ATOM 5289 C CA . VAL D 2 58 ? 164.456 -83.631 245.999 1.00 31.76 58 VAL D CA 1
ATOM 5290 C C . VAL D 2 58 ? 165.095 -82.324 245.519 1.00 36.51 58 VAL D C 1
ATOM 5291 O O . VAL D 2 58 ? 164.903 -81.294 246.141 1.00 34.55 58 VAL D O 1
ATOM 5295 N N . PRO D 2 59 ? 165.858 -82.361 244.408 1.00 35.70 59 PRO D N 1
ATOM 5296 C CA . PRO D 2 59 ? 166.580 -81.198 243.871 1.00 36.59 59 PRO D CA 1
ATOM 5297 C C . PRO D 2 59 ? 165.639 -80.047 243.553 1.00 33.26 59 PRO D C 1
ATOM 5298 O O . PRO D 2 59 ? 164.514 -80.312 243.127 1.00 30.68 59 PRO D O 1
ATOM 5302 N N . SER D 2 60 ? 166.069 -78.804 243.759 1.00 33.24 60 SER D N 1
ATOM 5303 C CA . SER D 2 60 ? 165.164 -77.667 243.606 1.00 35.74 60 SER D CA 1
ATOM 5304 C C . SER D 2 60 ? 164.897 -77.309 242.138 1.00 38.86 60 SER D C 1
ATOM 5305 O O . SER D 2 60 ? 164.062 -76.454 241.844 1.00 37.86 60 SER D O 1
ATOM 5308 N N . ARG D 2 61 ? 165.579 -77.963 241.203 1.00 37.80 61 ARG D N 1
ATOM 5309 C CA . ARG D 2 61 ? 165.235 -77.744 239.799 1.00 33.95 61 ARG D CA 1
ATOM 5310 C C . ARG D 2 61 ? 163.842 -78.309 239.487 1.00 34.12 61 ARG D C 1
ATOM 5311 O O . ARG D 2 61 ? 163.257 -77.995 238.444 1.00 34.54 61 ARG D O 1
ATOM 5319 N N . PHE D 2 62 ? 163.300 -79.130 240.392 1.00 28.37 62 PHE D N 1
ATOM 5320 C CA . PHE D 2 62 ? 161.914 -79.599 240.275 1.00 28.42 62 PHE D CA 1
ATOM 5321 C C . PHE D 2 62 ? 160.904 -78.642 240.920 1.00 37.36 62 PHE D C 1
ATOM 5322 O O . PHE D 2 62 ? 161.145 -78.114 242.014 1.00 33.03 62 PHE D O 1
ATOM 5330 N N . SER D 2 63 ? 159.757 -78.456 240.270 1.00 33.26 63 SER D N 1
ATOM 5331 C CA . SER D 2 63 ? 158.643 -77.731 240.880 1.00 34.33 63 SER D CA 1
ATOM 5332 C C . SER D 2 63 ? 157.335 -78.268 240.332 1.00 36.83 63 SER D C 1
ATOM 5333 O O . SER D 2 63 ? 157.307 -78.856 239.254 1.00 38.55 63 SER D O 1
ATOM 5336 N N . GLY D 2 64 ? 156.259 -78.102 241.091 1.00 30.30 64 GLY D N 1
ATOM 5337 C CA . GLY D 2 64 ? 154.936 -78.496 240.640 1.00 31.22 64 GLY D CA 1
ATOM 5338 C C . GLY D 2 64 ? 153.976 -77.340 240.827 1.00 38.78 64 GLY D C 1
ATOM 5339 O O . GLY D 2 64 ? 154.229 -76.452 241.655 1.00 38.27 64 GLY D O 1
ATOM 5340 N N . SER D 2 65 ? 152.879 -77.324 240.075 1.00 33.12 65 SER D N 1
ATOM 5341 C CA . SER D 2 65 ? 151.866 -76.292 240.297 1.00 40.06 65 SER D CA 1
ATOM 5342 C C . SER D 2 65 ? 150.503 -76.737 239.817 1.00 39.58 65 SER D C 1
ATOM 5343 O O . SER D 2 65 ? 150.374 -77.776 239.181 1.00 38.14 65 SER D O 1
ATOM 5346 N N . GLY D 2 66 ? 149.483 -75.944 240.146 1.00 40.10 66 GLY D N 1
ATOM 5347 C CA . GLY D 2 66 ? 148.127 -76.194 239.701 1.00 38.75 66 GLY D CA 1
ATOM 5348 C C . GLY D 2 66 ? 147.121 -76.378 240.816 1.00 42.38 66 GLY D C 1
ATOM 5349 O O . GLY D 2 66 ? 147.478 -76.568 241.985 1.00 36.63 66 GLY D O 1
ATOM 5350 N N . SER D 2 67 ? 145.850 -76.335 240.425 1.00 40.25 67 SER D N 1
ATOM 5351 C CA . SER D 2 67 ? 144.724 -76.532 241.322 1.00 40.00 67 SER D CA 1
ATOM 5352 C C . SER D 2 67 ? 143.476 -76.787 240.490 1.00 41.61 67 SER D C 1
ATOM 5353 O O . SER D 2 67 ? 143.492 -76.671 239.264 1.00 42.81 67 SER D O 1
ATOM 5356 N N . GLY D 2 68 ? 142.387 -77.108 241.160 1.00 40.29 68 GLY D N 1
ATOM 5357 C CA . GLY D 2 68 ? 141.184 -77.507 240.466 1.00 44.54 68 GLY D CA 1
ATOM 5358 C C . GLY D 2 68 ? 141.440 -78.841 239.798 1.00 44.91 68 GLY D C 1
ATOM 5359 O O . GLY D 2 68 ? 141.657 -79.842 240.487 1.00 39.18 68 GLY D O 1
ATOM 5360 N N . GLN D 2 69 ? 141.422 -78.844 238.464 1.00 44.61 69 GLN D N 1
ATOM 5361 C CA . GLN D 2 69 ? 141.608 -80.056 237.670 1.00 46.49 69 GLN D CA 1
ATOM 5362 C C . GLN D 2 69 ? 142.957 -80.139 236.956 1.00 43.18 69 GLN D C 1
ATOM 5363 O O . GLN D 2 69 ? 143.331 -81.211 236.484 1.00 44.26 69 GLN D O 1
ATOM 5369 N N . ASP D 2 70 ? 143.685 -79.026 236.878 1.00 37.48 70 ASP D N 1
ATOM 5370 C CA . ASP D 2 70 ? 144.821 -78.943 235.966 1.00 42.33 70 ASP D CA 1
ATOM 5371 C C . ASP D 2 70 ? 146.160 -78.719 236.661 1.00 42.56 70 ASP D C 1
ATOM 5372 O O . ASP D 2 70 ? 146.360 -77.726 237.355 1.00 41.21 70 ASP D O 1
ATOM 5377 N N . TYR D 2 71 ? 147.093 -79.633 236.430 1.00 37.62 71 TYR D N 1
ATOM 5378 C CA . TYR D 2 71 ? 148.351 -79.606 237.163 1.00 38.82 71 TYR D CA 1
ATOM 5379 C C . TYR D 2 71 ? 149.557 -79.786 236.253 1.00 36.66 71 TYR D C 1
ATOM 5380 O O . TYR D 2 71 ? 149.434 -80.216 235.101 1.00 39.52 71 TYR D O 1
ATOM 5389 N N . SER D 2 72 ? 150.726 -79.419 236.758 1.00 35.20 72 SER D N 1
ATOM 5390 C CA . SER D 2 72 ? 151.940 -79.583 235.985 1.00 35.37 72 SER D CA 1
ATOM 5391 C C . SER D 2 72 ? 153.167 -79.794 236.869 1.00 36.31 72 SER D C 1
ATOM 5392 O O . SER D 2 72 ? 153.201 -79.414 238.045 1.00 33.51 72 SER D O 1
ATOM 5395 N N . LEU D 2 73 ? 154.160 -80.437 236.282 1.00 35.32 73 LEU D N 1
ATOM 5396 C CA . LEU D 2 73 ? 155.474 -80.608 236.883 1.00 33.29 73 LEU D CA 1
ATOM 5397 C C . LEU D 2 73 ? 156.483 -80.011 235.934 1.00 33.79 73 LEU D C 1
ATOM 5398 O O . LEU D 2 73 ? 156.444 -80.297 234.732 1.00 35.97 73 LEU D O 1
ATOM 5403 N N . THR D 2 74 ? 157.389 -79.194 236.454 1.00 29.82 74 THR D N 1
ATOM 5404 C CA . THR D 2 74 ? 158.422 -78.573 235.634 1.00 31.82 74 THR D CA 1
ATOM 5405 C C . THR D 2 74 ? 159.834 -78.882 236.125 1.00 35.76 74 THR D C 1
ATOM 5406 O O . THR D 2 74 ? 160.103 -78.875 237.332 1.00 34.26 74 THR D O 1
ATOM 5410 N N . ILE D 2 75 ? 160.727 -79.184 235.189 1.00 30.76 75 ILE D N 1
ATOM 5411 C CA . ILE D 2 75 ? 162.156 -79.234 235.478 1.00 31.75 75 ILE D CA 1
ATOM 5412 C C . ILE D 2 75 ? 162.836 -78.029 234.853 1.00 35.55 75 ILE D C 1
ATOM 5413 O O . ILE D 2 75 ? 162.894 -77.921 233.631 1.00 38.16 75 ILE D O 1
ATOM 5418 N N . SER D 2 76 ? 163.376 -77.142 235.684 1.00 33.87 76 SER D N 1
ATOM 5419 C CA . SER D 2 76 ? 163.904 -75.860 235.208 1.00 35.83 76 SER D CA 1
ATOM 5420 C C . SER D 2 76 ? 165.057 -75.994 234.217 1.00 42.20 76 SER D C 1
ATOM 5421 O O . SER D 2 76 ? 165.154 -75.241 233.240 1.00 42.98 76 SER D O 1
ATOM 5424 N N . SER D 2 77 ? 165.927 -76.962 234.476 1.00 34.80 77 SER D N 1
ATOM 5425 C CA . SER D 2 77 ? 167.126 -77.164 233.685 1.00 36.86 77 SER D CA 1
ATOM 5426 C C . SER D 2 77 ? 167.500 -78.657 233.766 1.00 37.47 77 SER D C 1
ATOM 5427 O O . SER D 2 77 ? 168.002 -79.116 234.795 1.00 35.56 77 SER D O 1
ATOM 5430 N N . LEU D 2 78 ? 167.221 -79.405 232.703 1.00 36.73 78 LEU D N 1
ATOM 5431 C CA . LEU D 2 78 ? 167.309 -80.875 232.705 1.00 38.76 78 LEU D CA 1
ATOM 5432 C C . LEU D 2 78 ? 168.717 -81.433 232.954 1.00 34.03 78 LEU D C 1
ATOM 5433 O O . LEU D 2 78 ? 169.687 -80.983 232.339 1.00 35.28 78 LEU D O 1
ATOM 5438 N N . ASP D 2 79 ? 168.812 -82.428 233.836 1.00 33.13 79 ASP D N 1
ATOM 5439 C CA . ASP D 2 79 ? 170.048 -83.199 234.042 1.00 32.71 79 ASP D CA 1
ATOM 5440 C C . ASP D 2 79 ? 169.900 -84.591 233.430 1.00 33.00 79 ASP D C 1
ATOM 5441 O O . ASP D 2 79 ? 168.787 -85.091 233.265 1.00 31.83 79 ASP D O 1
ATOM 5446 N N . TYR D 2 80 ? 171.026 -85.235 233.128 1.00 34.25 80 TYR D N 1
ATOM 5447 C CA . TYR D 2 80 ? 170.998 -86.585 232.571 1.00 34.18 80 TYR D CA 1
ATOM 5448 C C . TYR D 2 80 ? 170.262 -87.586 233.482 1.00 33.37 80 TYR D C 1
ATOM 5449 O O . TYR D 2 80 ? 169.546 -88.452 232.995 1.00 32.48 80 TYR D O 1
ATOM 5458 N N . GLU D 2 81 ? 170.417 -87.450 234.799 1.00 33.59 81 GLU D N 1
ATOM 5459 C CA . GLU D 2 81 ? 169.769 -88.365 235.736 1.00 32.81 81 GLU D CA 1
ATOM 5460 C C . GLU D 2 81 ? 168.245 -88.188 235.814 1.00 34.68 81 GLU D C 1
ATOM 5461 O O . GLU D 2 81 ? 167.573 -88.932 236.521 1.00 32.18 81 GLU D O 1
ATOM 5467 N N . ASP D 2 82 ? 167.698 -87.193 235.118 1.00 32.49 82 ASP D N 1
ATOM 5468 C CA . ASP D 2 82 ? 166.264 -86.939 235.179 1.00 29.31 82 ASP D CA 1
ATOM 5469 C C . ASP D 2 82 ? 165.460 -87.782 234.184 1.00 34.28 82 ASP D C 1
ATOM 5470 O O . ASP D 2 82 ? 164.221 -87.787 234.218 1.00 29.30 82 ASP D O 1
ATOM 5475 N N . MET D 2 83 ? 166.143 -88.541 233.329 1.00 33.48 83 MET D N 1
ATOM 5476 C CA . MET D 2 83 ? 165.419 -89.390 232.389 1.00 31.35 83 MET D CA 1
ATOM 5477 C C . MET D 2 83 ? 164.662 -90.486 233.137 1.00 32.50 83 MET D C 1
ATOM 5478 O O . MET D 2 83 ? 165.155 -91.027 234.123 1.00 32.15 83 MET D O 1
ATOM 5483 N N . GLY D 2 84 ? 163.477 -90.828 232.643 1.00 30.69 84 GLY D N 1
ATOM 5484 C CA . GLY D 2 84 ? 162.663 -91.868 233.238 1.00 29.17 84 GLY D CA 1
ATOM 5485 C C . GLY D 2 84 ? 161.195 -91.601 232.954 1.00 33.62 84 GLY D C 1
ATOM 5486 O O . GLY D 2 84 ? 160.863 -90.797 232.083 1.00 33.04 84 GLY D O 1
ATOM 5487 N N . ILE D 2 85 ? 160.313 -92.288 233.672 1.00 27.33 85 ILE D N 1
ATOM 5488 C CA . ILE D 2 85 ? 158.880 -92.097 233.490 1.00 27.31 85 ILE D CA 1
ATOM 5489 C C . ILE D 2 85 ? 158.306 -91.359 234.705 1.00 32.35 85 ILE D C 1
ATOM 5490 O O . ILE D 2 85 ? 158.637 -91.670 235.854 1.00 29.61 85 ILE D O 1
ATOM 5495 N N . TYR D 2 86 ? 157.477 -90.360 234.435 1.00 28.19 86 TYR D N 1
ATOM 5496 C CA . TYR D 2 86 ? 156.843 -89.558 235.484 1.00 27.25 86 TYR D CA 1
ATOM 5497 C C . TYR D 2 86 ? 155.372 -89.883 235.541 1.00 32.32 86 TYR D C 1
ATOM 5498 O O . TYR D 2 86 ? 154.702 -89.917 234.492 1.00 29.07 86 TYR D O 1
ATOM 5507 N N . TYR D 2 87 ? 154.878 -90.135 236.758 1.00 27.52 87 TYR D N 1
ATOM 5508 C CA . TYR D 2 87 ? 153.484 -90.472 237.027 1.00 29.42 87 TYR D CA 1
ATOM 5509 C C . TYR D 2 87 ? 152.858 -89.478 237.984 1.00 34.60 87 TYR D C 1
ATOM 5510 O O . TYR D 2 87 ? 153.527 -89.078 238.946 1.00 28.20 87 TYR D O 1
ATOM 5519 N N . CYS D 2 88 ? 151.578 -89.145 237.782 1.00 33.36 88 CYS D N 1
ATOM 5520 C CA . CYS D 2 88 ? 150.824 -88.372 238.779 1.00 29.14 88 CYS D CA 1
ATOM 5521 C C . CYS D 2 88 ? 149.812 -89.275 239.461 1.00 33.28 88 CYS D C 1
ATOM 5522 O O . CYS D 2 88 ? 149.510 -90.368 238.973 1.00 32.20 88 CYS D O 1
ATOM 5525 N N . LEU D 2 89 ? 149.334 -88.863 240.632 1.00 30.98 89 LEU D N 1
ATOM 5526 C CA . LEU D 2 89 ? 148.299 -89.623 241.309 1.00 30.88 89 LEU D CA 1
ATOM 5527 C C . LEU D 2 89 ? 147.442 -88.705 242.183 1.00 33.48 89 LEU D C 1
ATOM 5528 O O . LEU D 2 89 ? 147.991 -87.861 242.898 1.00 32.14 89 LEU D O 1
ATOM 5533 N N . GLN D 2 90 ? 146.114 -88.873 242.132 1.00 34.76 90 GLN D N 1
ATOM 5534 C CA . GLN D 2 90 ? 145.210 -88.144 243.040 1.00 29.80 90 GLN D CA 1
ATOM 5535 C C . GLN D 2 90 ? 144.898 -88.966 244.288 1.00 27.75 90 GLN D C 1
ATOM 5536 O O . GLN D 2 90 ? 144.693 -90.192 244.220 1.00 31.10 90 GLN D O 1
ATOM 5542 N N . TYR D 2 91 ? 144.898 -88.297 245.435 1.00 30.39 91 TYR D N 1
ATOM 5543 C CA . TYR D 2 91 ? 144.499 -88.935 246.682 1.00 27.79 91 TYR D CA 1
ATOM 5544 C C . TYR D 2 91 ? 143.450 -88.090 247.421 1.00 34.77 91 TYR D C 1
ATOM 5545 O O . TYR D 2 91 ? 143.354 -88.130 248.652 1.00 34.07 91 TYR D O 1
ATOM 5554 N N . ASP D 2 92 ? 142.642 -87.368 246.645 1.00 31.27 92 ASP D N 1
ATOM 5555 C CA . ASP D 2 92 ? 141.453 -86.686 247.168 1.00 40.09 92 ASP D CA 1
ATOM 5556 C C . ASP D 2 92 ? 140.336 -87.652 247.571 1.00 37.56 92 ASP D C 1
ATOM 5557 O O . ASP D 2 92 ? 139.744 -87.499 248.629 1.00 39.04 92 ASP D O 1
ATOM 5562 N N . GLU D 2 93 ? 140.058 -88.645 246.728 1.00 35.26 93 GLU D N 1
ATOM 5563 C CA . GLU D 2 93 ? 139.005 -89.625 246.981 1.00 36.35 93 GLU D CA 1
ATOM 5564 C C . GLU D 2 93 ? 139.440 -91.043 246.650 1.00 37.40 93 GLU D C 1
ATOM 5565 O O . GLU D 2 93 ? 140.247 -91.244 245.749 1.00 37.55 93 GLU D O 1
ATOM 5571 N N . PHE D 2 94 ? 138.866 -92.025 247.341 1.00 34.82 94 PHE D N 1
ATOM 5572 C CA . PHE D 2 94 ? 139.028 -93.422 246.949 1.00 36.87 94 PHE D CA 1
ATOM 5573 C C . PHE D 2 94 ? 138.108 -93.730 245.767 1.00 39.72 94 PHE D C 1
ATOM 5574 O O . PHE D 2 94 ? 137.008 -93.191 245.688 1.00 37.52 94 PHE D O 1
ATOM 5582 N N . PRO D 2 95 ? 138.552 -94.596 244.843 1.00 41.26 95 PRO D N 1
ATOM 5583 C CA . PRO D 2 95 ? 139.874 -95.232 244.808 1.00 34.37 95 PRO D CA 1
ATOM 5584 C C . PRO D 2 95 ? 141.002 -94.275 244.387 1.00 36.59 95 PRO D C 1
ATOM 5585 O O . PRO D 2 95 ? 140.770 -93.343 243.614 1.00 31.30 95 PRO D O 1
ATOM 5589 N N . LEU D 2 96 ? 142.198 -94.491 244.944 1.00 34.34 96 LEU D N 1
ATOM 5590 C CA . LEU D 2 96 ? 143.401 -93.754 244.558 1.00 31.54 96 LEU D CA 1
ATOM 5591 C C . LEU D 2 96 ? 143.712 -94.106 243.113 1.00 30.90 96 LEU D C 1
ATOM 5592 O O . LEU D 2 96 ? 143.760 -95.290 242.770 1.00 34.22 96 LEU D O 1
ATOM 5597 N N . THR D 2 97 ? 143.903 -93.107 242.264 1.00 26.38 97 THR D N 1
ATOM 5598 C CA . THR D 2 97 ? 144.108 -93.403 240.842 1.00 32.54 97 THR D CA 1
ATOM 5599 C C . THR D 2 97 ? 145.333 -92.724 240.220 1.00 33.02 97 THR D C 1
ATOM 5600 O O . THR D 2 97 ? 145.575 -91.528 240.441 1.00 32.94 97 THR D O 1
ATOM 5604 N N . PHE D 2 98 ? 146.069 -93.489 239.406 1.00 31.79 98 PHE D N 1
ATOM 5605 C CA . PHE D 2 98 ? 147.271 -93.019 238.712 1.00 33.50 98 PHE D CA 1
ATOM 5606 C C . PHE D 2 98 ? 147.018 -92.530 237.274 1.00 35.94 98 PHE D C 1
ATOM 5607 O O . PHE D 2 98 ? 146.134 -93.038 236.573 1.00 31.95 98 PHE D O 1
ATOM 5615 N N . GLY D 2 99 ? 147.819 -91.561 236.836 1.00 33.80 99 GLY D N 1
ATOM 5616 C CA . GLY D 2 99 ? 147.974 -91.299 235.414 1.00 38.65 99 GLY D CA 1
ATOM 5617 C C . GLY D 2 99 ? 148.805 -92.408 234.763 1.00 38.63 99 GLY D C 1
ATOM 5618 O O . GLY D 2 99 ? 149.479 -93.207 235.451 1.00 28.98 99 GLY D O 1
ATOM 5619 N N . ASP D 2 100 ? 148.764 -92.453 233.432 1.00 38.37 100 ASP D N 1
ATOM 5620 C CA . ASP D 2 100 ? 149.422 -93.511 232.664 1.00 38.51 100 ASP D CA 1
ATOM 5621 C C . ASP D 2 100 ? 150.912 -93.259 232.445 1.00 41.66 100 ASP D C 1
ATOM 5622 O O . ASP D 2 100 ? 151.607 -94.127 231.929 1.00 40.57 100 ASP D O 1
ATOM 5627 N N . GLY D 2 101 ? 151.394 -92.069 232.803 1.00 33.91 101 GLY D N 1
ATOM 5628 C CA . GLY D 2 101 ? 152.819 -91.796 232.755 1.00 35.83 101 GLY D CA 1
ATOM 5629 C C . GLY D 2 101 ? 153.306 -90.986 231.561 1.00 34.80 101 GLY D C 1
ATOM 5630 O O . GLY D 2 101 ? 152.712 -91.018 230.488 1.00 35.72 101 GLY D O 1
ATOM 5631 N N . THR D 2 102 ? 154.380 -90.237 231.769 1.00 33.40 102 THR D N 1
ATOM 5632 C CA . THR D 2 102 ? 155.062 -89.512 230.697 1.00 34.28 102 THR D CA 1
ATOM 5633 C C . THR D 2 102 ? 156.528 -89.947 230.647 1.00 35.09 102 THR D C 1
ATOM 5634 O O . THR D 2 102 ? 157.240 -89.840 231.650 1.00 30.96 102 THR D O 1
ATOM 5638 N N . LYS D 2 103 ? 156.989 -90.419 229.489 1.00 32.60 103 LYS D N 1
ATOM 5639 C CA . LYS D 2 103 ? 158.363 -90.899 229.381 1.00 29.23 103 LYS D CA 1
ATOM 5640 C C . LYS D 2 103 ? 159.305 -89.810 228.874 1.00 35.53 103 LYS D C 1
ATOM 5641 O O . LYS D 2 103 ? 159.124 -89.268 227.783 1.00 37.22 103 LYS D O 1
ATOM 5647 N N . LEU D 2 104 ? 160.322 -89.501 229.667 1.00 30.58 104 LEU D N 1
ATOM 5648 C CA . LEU D 2 104 ? 161.292 -88.484 229.310 1.00 31.18 104 LEU D CA 1
ATOM 5649 C C . LEU D 2 104 ? 162.597 -89.145 228.865 1.00 36.22 104 LEU D C 1
ATOM 5650 O O . LEU D 2 104 ? 163.210 -89.898 229.625 1.00 31.59 104 LEU D O 1
ATOM 5655 N N . GLU D 2 105 ? 162.997 -88.892 227.619 1.00 34.72 105 GLU D N 1
ATOM 5656 C CA . GLU D 2 105 ? 164.211 -89.481 227.044 1.00 32.35 105 GLU D CA 1
ATOM 5657 C C . GLU D 2 105 ? 165.142 -88.391 226.487 1.00 34.68 105 GLU D C 1
ATOM 5658 O O . GLU D 2 105 ? 164.755 -87.234 226.390 1.00 32.09 105 GLU D O 1
ATOM 5664 N N . LEU D 2 106 ? 166.386 -88.763 226.210 1.00 31.64 106 LEU D N 1
ATOM 5665 C CA . LEU D 2 106 ? 167.448 -87.840 225.801 1.00 32.68 106 LEU D CA 1
ATOM 5666 C C . LEU D 2 106 ? 167.533 -87.698 224.263 1.00 38.09 106 LEU D C 1
ATOM 5667 O O . LEU D 2 106 ? 167.500 -88.695 223.532 1.00 34.23 106 LEU D O 1
ATOM 5672 N N . LYS D 2 107 ? 167.586 -86.460 223.776 1.00 34.72 107 LYS D N 1
ATOM 5673 C CA . LYS D 2 107 ? 167.701 -86.178 222.341 1.00 35.54 107 LYS D CA 1
ATOM 5674 C C . LYS D 2 107 ? 169.146 -86.318 221.847 1.00 35.39 107 LYS D C 1
ATOM 5675 O O . LYS D 2 107 ? 170.083 -85.910 222.530 1.00 32.66 107 LYS D O 1
ATOM 5678 N N . ARG D 2 108 ? 169.326 -86.877 220.654 1.00 33.95 108 ARG D N 1
ATOM 5679 C CA . ARG D 2 108 ? 170.644 -86.934 220.035 1.00 29.88 108 ARG D CA 1
ATOM 5680 C C . ARG D 2 108 ? 170.463 -86.908 218.521 1.00 26.44 108 ARG D C 1
ATOM 5681 O O . ARG D 2 108 ? 169.343 -86.821 218.031 1.00 29.29 108 ARG D O 1
ATOM 5689 N N . THR D 2 109 ? 171.559 -87.003 217.779 1.00 27.83 109 THR D N 1
ATOM 5690 C CA . THR D 2 109 ? 171.480 -87.025 216.312 1.00 31.92 109 THR D CA 1
ATOM 5691 C C . THR D 2 109 ? 170.920 -88.348 215.801 1.00 29.79 109 THR D C 1
ATOM 5692 O O . THR D 2 109 ? 171.000 -89.373 216.487 1.00 30.33 109 THR D O 1
ATOM 5696 N N . VAL D 2 110 ? 170.334 -88.312 2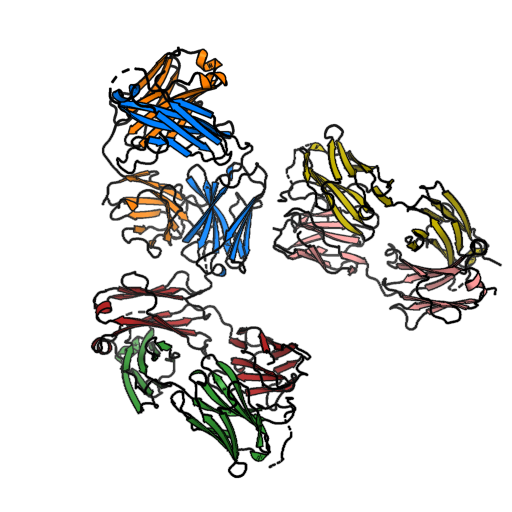14.607 1.00 24.79 110 VAL D N 1
ATOM 5697 C CA . VAL D 2 110 ? 169.868 -89.516 213.937 1.00 27.59 110 VAL D CA 1
ATOM 5698 C C . VAL D 2 110 ? 171.063 -90.450 213.715 1.00 29.18 110 VAL D C 1
ATOM 5699 O O . VAL D 2 110 ? 172.144 -89.997 213.327 1.00 27.82 110 VAL D O 1
ATOM 5703 N N . ALA D 2 111 ? 170.863 -91.740 213.961 1.00 25.75 111 ALA D N 1
ATOM 5704 C CA . ALA D 2 111 ? 171.910 -92.747 213.795 1.00 25.28 111 ALA D CA 1
ATOM 5705 C C . ALA D 2 111 ? 171.310 -93.989 213.158 1.00 28.11 111 ALA D C 1
ATOM 5706 O O . ALA D 2 111 ? 170.380 -94.574 213.705 1.00 24.62 111 ALA D O 1
ATOM 5708 N N . ALA D 2 112 ? 171.823 -94.386 211.992 1.00 26.58 112 ALA D N 1
ATOM 5709 C CA . ALA D 2 112 ? 171.327 -95.577 211.306 1.00 25.59 112 ALA D CA 1
ATOM 5710 C C . ALA D 2 112 ? 171.802 -96.842 212.013 1.00 24.89 112 ALA D C 1
ATOM 5711 O O . ALA D 2 112 ? 172.873 -96.845 212.606 1.00 24.53 112 ALA D O 1
ATOM 5713 N N . PRO D 2 113 ? 171.001 -97.922 211.962 1.00 26.41 113 PRO D N 1
ATOM 5714 C CA . PRO D 2 113 ? 171.415 -99.190 212.585 1.00 26.88 113 PRO D CA 1
ATOM 5715 C C . PRO D 2 113 ? 172.490 -99.950 211.812 1.00 30.48 113 PRO D C 1
ATOM 5716 O O . PRO D 2 113 ? 172.498 -99.914 210.587 1.00 27.17 113 PRO D O 1
ATOM 5720 N N . SER D 2 114 ? 173.351 -100.666 212.527 1.00 30.49 114 SER D N 1
ATOM 5721 C CA . SER D 2 114 ? 174.168 -101.708 211.922 1.00 33.05 114 SER D CA 1
ATOM 5722 C C . SER D 2 114 ? 173.374 -103.002 211.964 1.00 29.22 114 SER D C 1
ATOM 5723 O O . SER D 2 114 ? 172.854 -103.364 213.014 1.00 30.18 114 SER D O 1
ATOM 5726 N N . VAL D 2 115 ? 173.273 -103.697 210.837 1.00 29.30 115 VAL D N 1
ATOM 5727 C CA . VAL D 2 115 ? 172.410 -104.870 210.761 1.00 29.39 115 VAL D CA 1
ATOM 5728 C C . VAL D 2 115 ? 173.238 -106.149 210.662 1.00 35.71 115 VAL D C 1
ATOM 5729 O O . VAL D 2 115 ? 174.195 -106.222 209.885 1.00 31.81 115 VAL D O 1
ATOM 5733 N N . PHE D 2 116 ? 172.851 -107.149 211.451 1.00 27.38 116 PHE D N 1
ATOM 5734 C CA . PHE D 2 116 ? 173.494 -108.465 211.489 1.00 32.80 116 PHE D CA 1
ATOM 5735 C C . PHE D 2 116 ? 172.444 -109.575 211.404 1.00 35.95 116 PHE D C 1
ATOM 5736 O O . PHE D 2 116 ? 171.358 -109.452 211.964 1.00 31.74 116 PHE D O 1
ATOM 5744 N N . ILE D 2 117 ? 172.762 -110.674 210.734 1.00 33.56 117 ILE D N 1
ATOM 5745 C CA . ILE D 2 117 ? 171.812 -111.786 210.670 1.00 33.25 117 ILE D CA 1
ATOM 5746 C C . ILE D 2 117 ? 172.488 -113.078 211.149 1.00 40.38 117 ILE D C 1
ATOM 5747 O O . ILE D 2 117 ? 173.698 -113.275 210.956 1.00 33.62 117 ILE D O 1
ATOM 5752 N N . PHE D 2 118 ? 171.717 -113.905 211.853 1.00 38.33 118 PHE D N 1
ATOM 5753 C CA . PHE D 2 118 ? 172.212 -115.155 212.438 1.00 34.79 118 PHE D CA 1
ATOM 5754 C C . PHE D 2 118 ? 171.352 -116.327 212.001 1.00 38.98 118 PHE D C 1
ATOM 5755 O O . PHE D 2 118 ? 170.148 -116.327 212.243 1.00 36.39 118 PHE D O 1
ATOM 5763 N N . PRO D 2 119 ? 171.961 -117.326 211.356 1.00 37.15 119 PRO D N 1
ATOM 5764 C CA . PRO D 2 119 ? 171.237 -118.558 211.010 1.00 40.75 119 PRO D CA 1
ATOM 5765 C C . PRO D 2 119 ? 170.970 -119.429 212.245 1.00 39.57 119 PRO D C 1
ATOM 5766 O O . PRO D 2 119 ? 171.592 -119.215 213.290 1.00 39.63 119 PRO D O 1
ATOM 5770 N N . PRO D 2 120 ? 170.041 -120.394 212.138 1.00 41.66 120 PRO D N 1
ATOM 5771 C CA . PRO D 2 120 ? 169.805 -121.281 213.283 1.00 41.93 120 PRO D CA 1
ATOM 5772 C C . PRO D 2 120 ? 171.019 -122.159 213.567 1.00 43.01 120 PRO D C 1
ATOM 5773 O O . PRO D 2 120 ? 171.785 -122.431 212.655 1.00 42.16 120 PRO D O 1
ATOM 5777 N N . SER D 2 121 ? 171.213 -122.561 214.815 1.00 43.76 121 SER D N 1
ATOM 5778 C CA . SER D 2 121 ? 172.292 -123.480 215.159 1.00 44.93 121 SER D CA 1
ATOM 5779 C C . SER D 2 121 ? 171.914 -124.913 214.795 1.00 50.17 121 SER D C 1
ATOM 5780 O O . SER D 2 121 ? 170.730 -125.256 214.753 1.00 49.44 121 SER D O 1
ATOM 5783 N N . ASP D 2 122 ? 172.909 -125.761 214.554 1.00 55.41 122 ASP D N 1
ATOM 5784 C CA . ASP D 2 122 ? 172.619 -127.169 214.282 1.00 58.01 122 ASP D CA 1
ATOM 5785 C C . ASP D 2 122 ? 171.922 -127.817 215.474 1.00 53.15 122 ASP D C 1
ATOM 5786 O O . ASP D 2 122 ? 171.086 -128.700 215.302 1.00 57.02 122 ASP D O 1
ATOM 5791 N N . GLU D 2 123 ? 172.258 -127.364 216.678 1.00 55.25 123 GLU D N 1
ATOM 5792 C CA . GLU D 2 123 ? 171.638 -127.905 217.887 1.00 54.29 123 GLU D CA 1
ATOM 5793 C C . GLU D 2 123 ? 170.131 -127.687 217.912 1.00 54.58 123 GLU D C 1
ATOM 5794 O O . GLU D 2 123 ? 169.378 -128.592 218.258 1.00 57.09 123 GLU D O 1
ATOM 5800 N N . GLN D 2 124 ? 169.683 -126.494 217.545 1.00 49.79 124 GLN D N 1
ATOM 5801 C CA . GLN D 2 124 ? 168.248 -126.240 217.538 1.00 50.57 124 GLN D CA 1
ATOM 5802 C C . GLN D 2 124 ? 167.567 -127.073 216.461 1.00 51.58 124 GLN D C 1
ATOM 5803 O O . GLN D 2 124 ? 166.433 -127.535 216.637 1.00 50.94 124 GLN D O 1
ATOM 5809 N N . LEU D 2 125 ? 168.260 -127.250 215.339 1.00 49.78 125 LEU D N 1
ATOM 5810 C CA . LEU D 2 125 ? 167.694 -127.990 214.220 1.00 55.22 125 LEU D CA 1
ATOM 5811 C C . LEU D 2 125 ? 167.425 -129.450 214.602 1.00 55.96 125 LEU D C 1
ATOM 5812 O O . LEU D 2 125 ? 166.579 -130.102 213.992 1.00 60.23 125 LEU D O 1
ATOM 5817 N N . LYS D 2 126 ? 168.073 -129.928 215.662 1.00 55.28 126 LYS D N 1
ATOM 5818 C CA . LYS D 2 126 ? 167.877 -131.299 216.133 1.00 56.81 126 LYS D CA 1
ATOM 5819 C C . LYS D 2 126 ? 166.598 -131.427 216.951 1.00 58.23 126 LYS D C 1
ATOM 5820 O O . LYS D 2 126 ? 166.236 -132.514 217.386 1.00 60.86 126 LYS D O 1
ATOM 5826 N N . SER D 2 127 ? 165.898 -130.316 217.134 1.00 53.76 127 SER D N 1
ATOM 5827 C CA . SER D 2 127 ? 164.658 -130.319 217.885 1.00 49.54 127 SER D CA 1
ATOM 5828 C C . SER D 2 127 ? 163.461 -130.105 216.972 1.00 50.41 127 SER D C 1
ATOM 5829 O O . SER D 2 127 ? 162.324 -130.113 217.434 1.00 55.42 127 SER D O 1
ATOM 5832 N N . GLY D 2 128 ? 163.719 -129.888 215.684 1.00 49.16 128 GLY D N 1
ATOM 5833 C CA . GLY D 2 128 ? 162.648 -129.749 214.709 1.00 47.97 128 GLY D CA 1
ATOM 5834 C C . GLY D 2 128 ? 162.224 -128.334 214.359 1.00 49.24 128 GLY D C 1
ATOM 5835 O O . GLY D 2 128 ? 161.321 -128.130 213.537 1.00 45.52 128 GLY D O 1
ATOM 5836 N N . THR D 2 129 ? 162.880 -127.356 214.977 1.00 47.12 129 THR D N 1
ATOM 5837 C CA . THR D 2 129 ? 162.532 -125.945 214.818 1.00 43.27 129 THR D CA 1
ATOM 5838 C C . THR D 2 129 ? 163.758 -125.141 214.374 1.00 43.24 129 THR D C 1
ATOM 5839 O O . THR D 2 129 ? 164.886 -125.541 214.645 1.00 45.89 129 THR D O 1
ATOM 5843 N N . ALA D 2 130 ? 163.540 -124.059 213.625 1.00 43.37 130 ALA D N 1
ATOM 5844 C CA . ALA D 2 130 ? 164.631 -123.173 213.232 1.00 44.47 130 ALA D CA 1
ATOM 5845 C C . ALA D 2 130 ? 164.305 -121.714 213.542 1.00 39.10 130 ALA D C 1
ATOM 5846 O O . ALA D 2 130 ? 163.304 -121.182 213.067 1.00 40.29 130 ALA D O 1
ATOM 5848 N N . SER D 2 131 ? 165.176 -121.063 214.306 1.00 36.09 131 SER D N 1
ATOM 5849 C CA . SER D 2 131 ? 165.037 -119.638 214.580 1.00 37.71 131 SER D CA 1
ATOM 5850 C C . SER D 2 131 ? 166.127 -118.862 213.866 1.00 35.84 131 SER D C 1
ATOM 5851 O O . SER D 2 131 ? 167.312 -119.124 214.069 1.00 37.20 131 SER D O 1
ATOM 5854 N N . VAL D 2 132 ? 165.716 -117.900 213.044 1.00 36.70 132 VAL D N 1
ATOM 5855 C CA . VAL D 2 132 ? 166.641 -116.974 212.402 1.00 35.97 132 VAL D CA 1
ATOM 5856 C C . VAL D 2 132 ? 166.527 -115.622 213.117 1.00 33.61 132 VAL D C 1
ATOM 5857 O O . VAL D 2 132 ? 165.416 -115.141 213.380 1.00 29.74 132 VAL D O 1
ATOM 5861 N N . VAL D 2 133 ? 167.664 -115.025 213.453 1.00 30.55 133 VAL D N 1
ATOM 5862 C CA . VAL D 2 133 ? 167.658 -113.786 214.226 1.00 31.81 133 VAL D CA 1
ATOM 5863 C C . VAL D 2 133 ? 168.294 -112.625 213.469 1.00 32.89 133 VAL D C 1
ATOM 5864 O O . VAL D 2 133 ? 169.360 -112.764 212.879 1.00 35.13 133 VAL D O 1
ATOM 5868 N N . CYS D 2 134 ? 167.625 -111.476 213.503 1.00 31.67 134 CYS D N 1
ATOM 5869 C CA . CYS D 2 134 ? 168.129 -110.248 212.914 1.00 29.50 134 CYS D CA 1
ATOM 5870 C C . CYS D 2 134 ? 168.358 -109.213 214.012 1.00 34.29 134 CYS D C 1
ATOM 5871 O O . CYS D 2 134 ? 167.453 -108.936 214.801 1.00 33.42 134 CYS D O 1
ATOM 5874 N N . LEU D 2 135 ? 169.558 -108.634 214.035 1.00 30.49 135 LEU D N 1
ATOM 5875 C CA . LEU D 2 135 ? 169.957 -107.621 215.021 1.00 26.57 135 LEU D CA 1
ATOM 5876 C C . LEU D 2 135 ? 170.142 -106.252 214.371 1.00 30.33 135 LEU D C 1
ATOM 5877 O O . LEU D 2 135 ? 170.883 -106.112 213.378 1.00 29.17 135 LEU D O 1
ATOM 5882 N N . LEU D 2 136 ? 169.464 -105.246 214.922 1.00 26.07 136 LEU D N 1
ATOM 5883 C CA . LEU D 2 136 ? 169.669 -103.852 214.528 1.00 26.64 136 LEU D CA 1
ATOM 5884 C C . LEU D 2 136 ? 170.347 -103.168 215.693 1.00 29.93 136 LEU D C 1
ATOM 5885 O O . LEU D 2 136 ? 169.722 -102.995 216.743 1.00 24.66 136 LEU D O 1
ATOM 5890 N N . ASN D 2 137 ? 171.603 -102.761 215.523 1.00 27.03 137 ASN D N 1
ATOM 5891 C CA . ASN D 2 137 ? 172.377 -102.277 216.663 1.00 25.99 137 ASN D CA 1
ATOM 5892 C C . ASN D 2 137 ? 172.591 -100.766 216.644 1.00 31.10 137 ASN D C 1
ATOM 5893 O O . ASN D 2 137 ? 172.951 -100.187 215.607 1.00 28.38 137 ASN D O 1
ATOM 5898 N N . ASN D 2 138 ? 172.335 -100.149 217.797 1.00 26.09 138 ASN D N 1
ATOM 5899 C CA . ASN D 2 138 ? 172.713 -98.766 218.105 1.00 28.75 138 ASN D CA 1
ATOM 5900 C C . ASN D 2 138 ? 172.159 -97.735 217.132 1.00 27.91 138 ASN D C 1
ATOM 5901 O O . ASN D 2 138 ? 172.923 -97.049 216.446 1.00 27.95 138 ASN D O 1
ATOM 5906 N N . PHE D 2 139 ? 170.838 -97.623 217.062 1.00 23.54 139 PHE D N 1
ATOM 5907 C CA . PHE D 2 139 ? 170.219 -96.657 216.155 1.00 24.67 139 PHE D CA 1
ATOM 5908 C C . PHE D 2 139 ? 169.389 -95.625 216.924 1.00 29.60 139 PHE D C 1
ATOM 5909 O O . PHE D 2 139 ? 169.132 -95.796 218.120 1.00 26.89 139 PHE D O 1
ATOM 5917 N N . TYR D 2 140 ? 168.960 -94.578 216.225 1.00 27.65 140 TYR D N 1
ATOM 5918 C CA . TYR D 2 140 ? 168.151 -93.510 216.821 1.00 25.36 140 TYR D CA 1
ATOM 5919 C C . TYR D 2 140 ? 167.506 -92.714 215.687 1.00 29.44 140 TYR D C 1
ATOM 5920 O O . TYR D 2 140 ? 168.199 -92.329 214.749 1.00 26.84 140 TYR D O 1
ATOM 5929 N N . PRO D 2 141 ? 166.200 -92.411 215.782 1.00 28.29 141 PRO D N 1
ATOM 5930 C CA . PRO D 2 141 ? 165.296 -92.704 216.896 1.00 30.77 141 PRO D CA 1
ATOM 5931 C C . PRO D 2 141 ? 164.776 -94.135 216.860 1.00 31.45 141 PRO D C 1
ATOM 5932 O O . PRO D 2 141 ? 165.188 -94.937 216.032 1.00 27.41 141 PRO D O 1
ATOM 5936 N N . ARG D 2 142 ? 163.857 -94.426 217.772 1.00 30.51 142 ARG D N 1
ATOM 5937 C CA . ARG D 2 142 ? 163.403 -95.772 218.081 1.00 28.62 142 ARG D CA 1
ATOM 5938 C C . ARG D 2 142 ? 162.640 -96.494 216.969 1.00 27.66 142 ARG D C 1
ATOM 5939 O O . ARG D 2 142 ? 162.665 -97.726 216.889 1.00 28.06 142 ARG D O 1
ATOM 5947 N N . GLU D 2 143 ? 161.906 -95.749 216.149 1.00 28.20 143 GLU D N 1
ATOM 5948 C CA . GLU D 2 143 ? 161.054 -96.372 215.133 1.00 30.92 143 GLU D CA 1
ATOM 5949 C C . GLU D 2 143 ? 161.890 -97.074 214.057 1.00 33.30 143 GLU D C 1
ATOM 5950 O O . GLU D 2 143 ? 162.869 -96.525 213.564 1.00 32.59 143 GLU D O 1
ATOM 5956 N N . ALA D 2 144 ? 161.525 -98.310 213.736 1.00 28.86 144 ALA D N 1
ATOM 5957 C CA . ALA D 2 144 ? 162.236 -99.080 212.728 1.00 35.87 144 ALA D CA 1
ATOM 5958 C C . ALA D 2 144 ? 161.299 -100.140 212.203 1.00 38.26 144 ALA D C 1
ATOM 5959 O O . ALA D 2 144 ? 160.430 -100.631 212.925 1.00 37.23 144 ALA D O 1
ATOM 5961 N N . LYS D 2 145 ? 161.449 -100.470 210.930 1.00 33.26 145 LYS D N 1
ATOM 5962 C CA . LYS D 2 145 ? 160.645 -101.514 210.328 1.00 36.16 145 LYS D CA 1
ATOM 5963 C C . LYS D 2 145 ? 161.562 -102.642 209.846 1.00 36.35 145 LYS D C 1
ATOM 5964 O O . LYS D 2 145 ? 162.551 -102.391 209.152 1.00 36.41 145 LYS D O 1
ATOM 5970 N N . VAL D 2 146 ? 161.237 -103.868 210.251 1.00 30.95 146 VAL D N 1
ATOM 5971 C CA . VAL D 2 146 ? 161.969 -105.065 209.872 1.00 34.21 146 VAL D CA 1
ATOM 5972 C C . VAL D 2 146 ? 161.050 -106.013 209.103 1.00 41.22 146 VAL D C 1
ATOM 5973 O O . VAL D 2 146 ? 159.989 -106.393 209.608 1.00 38.79 146 VAL D O 1
ATOM 5977 N N . GLN D 2 147 ? 161.450 -106.388 207.890 1.00 39.54 147 GLN D N 1
ATOM 5978 C CA . GLN D 2 147 ? 160.694 -107.352 207.102 1.00 41.06 147 GLN D CA 1
ATOM 5979 C C . GLN D 2 147 ? 161.515 -108.606 206.852 1.00 38.97 147 GLN D C 1
ATOM 5980 O O . GLN D 2 147 ? 162.696 -108.536 206.506 1.00 40.23 147 GLN D O 1
ATOM 5986 N N . TRP D 2 148 ? 160.898 -109.765 207.028 1.00 32.42 148 TRP D N 1
ATOM 5987 C CA . TRP D 2 148 ? 161.601 -110.999 206.731 1.00 33.72 148 TRP D CA 1
ATOM 5988 C C . TRP D 2 148 ? 161.233 -111.505 205.341 1.00 39.44 148 TRP D C 1
ATOM 5989 O O . TRP D 2 148 ? 160.074 -111.429 204.941 1.00 39.74 148 TRP D O 1
ATOM 6000 N N . LYS D 2 149 ? 162.235 -111.987 204.608 1.00 39.20 149 LYS D N 1
ATOM 6001 C CA . LYS D 2 149 ? 162.028 -112.606 203.297 1.00 42.45 149 LYS D CA 1
ATOM 6002 C C . LYS D 2 149 ? 162.715 -113.959 203.191 1.00 43.24 149 LYS D C 1
ATOM 6003 O O . LYS D 2 149 ? 163.893 -114.115 203.532 1.00 41.54 149 LYS D O 1
ATOM 6009 N N . VAL D 2 150 ? 161.960 -114.949 202.728 1.00 40.15 150 VAL D N 1
ATOM 6010 C CA . VAL D 2 150 ? 162.508 -116.275 202.506 1.00 39.22 150 VAL D CA 1
ATOM 6011 C C . VAL D 2 150 ? 162.378 -116.555 201.007 1.00 46.31 150 VAL D C 1
ATOM 6012 O O . VAL D 2 150 ? 161.268 -116.577 200.478 1.00 43.80 150 VAL D O 1
ATOM 6016 N N . ASP D 2 151 ? 163.512 -116.717 200.332 1.00 41.79 151 ASP D N 1
ATOM 6017 C CA . ASP D 2 151 ? 163.559 -116.786 198.865 1.00 47.60 151 ASP D CA 1
ATOM 6018 C C . ASP D 2 151 ? 162.747 -115.668 198.234 1.00 48.29 151 ASP D C 1
ATOM 6019 O O . ASP D 2 151 ? 161.987 -115.904 197.301 1.00 50.42 151 ASP D O 1
ATOM 6024 N N . ASN D 2 152 ? 162.909 -114.461 198.773 1.00 48.94 152 ASN D N 1
ATOM 6025 C CA . ASN D 2 152 ? 162.224 -113.250 198.306 1.00 48.86 152 ASN D CA 1
ATOM 6026 C C . ASN D 2 152 ? 160.719 -113.218 198.516 1.00 46.23 152 ASN D C 1
ATOM 6027 O O . ASN D 2 152 ? 160.042 -112.324 198.009 1.00 51.89 152 ASN D O 1
ATOM 6032 N N . ALA D 2 153 ? 160.193 -114.177 199.266 1.00 44.17 153 ALA D N 1
ATOM 6033 C CA . ALA D 2 153 ? 158.790 -114.132 199.650 1.00 45.54 153 ALA D CA 1
ATOM 6034 C C . ALA D 2 153 ? 158.604 -113.489 201.035 1.00 47.91 153 ALA D C 1
ATOM 6035 O O . ALA D 2 153 ? 159.101 -114.006 202.031 1.00 44.36 153 ALA D O 1
ATOM 6037 N N . LEU D 2 154 ? 157.850 -112.395 201.096 1.00 46.83 154 LEU D N 1
ATOM 6038 C CA . LEU D 2 154 ? 157.598 -111.710 202.357 1.00 47.27 154 LEU D CA 1
ATOM 6039 C C . LEU D 2 154 ? 156.917 -112.607 203.379 1.00 52.55 154 LEU D C 1
ATOM 6040 O O . LEU D 2 154 ? 155.905 -113.250 203.087 1.00 51.07 154 LEU D O 1
ATOM 6045 N N . GLN D 2 155 ? 157.484 -112.645 204.581 1.00 45.33 155 GLN D N 1
ATOM 6046 C CA . GLN D 2 155 ? 156.950 -113.457 205.662 1.00 47.31 155 GLN D CA 1
ATOM 6047 C C . GLN D 2 155 ? 155.969 -112.653 206.501 1.00 50.14 155 GLN D C 1
ATOM 6048 O O . GLN D 2 155 ? 156.076 -111.428 206.609 1.00 53.48 155 GLN D O 1
ATOM 6054 N N . SER D 2 156 ? 155.002 -113.346 207.086 1.00 46.20 156 SER D N 1
ATOM 6055 C CA . SER D 2 156 ? 154.025 -112.691 207.944 1.00 50.64 156 SER D CA 1
ATOM 6056 C C . SER D 2 156 ? 153.499 -113.637 209.010 1.00 51.91 156 SER D C 1
ATOM 6057 O O . SER D 2 156 ? 153.288 -114.822 208.747 1.00 52.03 156 SER D O 1
ATOM 6060 N N . GLY D 2 157 ? 153.355 -113.128 210.232 1.00 49.06 157 GLY D N 1
ATOM 6061 C CA . GLY D 2 157 ? 152.758 -113.898 211.299 1.00 44.11 157 GLY D CA 1
ATOM 6062 C C . GLY D 2 157 ? 153.689 -114.882 211.970 1.00 47.20 157 GLY D C 1
ATOM 6063 O O . GLY D 2 157 ? 153.266 -115.628 212.847 1.00 50.29 157 GLY D O 1
ATOM 6064 N N . ASN D 2 158 ? 154.955 -114.895 211.568 1.00 43.99 158 ASN D N 1
ATOM 6065 C CA . ASN D 2 158 ? 155.910 -115.836 212.146 1.00 40.75 158 ASN D CA 1
ATOM 6066 C C . ASN D 2 158 ? 157.167 -115.182 212.716 1.00 39.99 158 ASN D C 1
ATOM 6067 O O . ASN D 2 158 ? 158.183 -115.849 212.913 1.00 35.05 158 ASN D O 1
ATOM 6072 N N . SER D 2 159 ? 157.086 -113.895 213.037 1.00 39.99 159 SER D N 1
ATOM 6073 C CA . SER D 2 159 ? 158.223 -113.240 213.662 1.00 39.72 159 SER D CA 1
ATOM 6074 C C . SER D 2 159 ? 157.794 -112.404 214.852 1.00 36.37 159 SER D C 1
ATOM 6075 O O . SER D 2 159 ? 156.656 -111.942 214.926 1.00 37.14 159 SER D O 1
ATOM 6078 N N . GLN D 2 160 ? 158.716 -112.210 215.784 1.00 31.25 160 GLN D N 1
ATOM 6079 C CA . GLN D 2 160 ? 158.486 -111.302 216.908 1.00 31.28 160 GLN D CA 1
ATOM 6080 C C . GLN D 2 160 ? 159.738 -110.499 217.184 1.00 31.36 160 GLN D C 1
ATOM 6081 O O . GLN D 2 160 ? 160.833 -110.943 216.860 1.00 32.62 160 GLN D O 1
ATOM 6087 N N . GLU D 2 161 ? 159.577 -109.315 217.758 1.00 30.69 161 GLU D N 1
ATOM 6088 C CA . GLU D 2 161 ? 160.718 -108.456 218.035 1.00 32.48 161 GLU D CA 1
ATOM 6089 C C . GLU D 2 161 ? 160.649 -107.772 219.401 1.00 31.90 161 GLU D C 1
ATOM 6090 O O . GLU D 2 161 ? 159.574 -107.645 219.977 1.00 30.82 161 GLU D O 1
ATOM 6096 N N . SER D 2 162 ? 161.792 -107.327 219.913 1.00 28.45 162 SER D N 1
ATOM 6097 C CA . SER D 2 162 ? 161.802 -106.529 221.138 1.00 35.36 162 SER D CA 1
ATOM 6098 C C . SER D 2 162 ? 162.935 -105.513 221.052 1.00 34.70 162 SER D C 1
ATOM 6099 O O . SER D 2 162 ? 163.908 -105.713 220.312 1.00 29.29 162 SER D O 1
ATOM 6102 N N . VAL D 2 163 ? 162.782 -104.408 221.776 1.00 29.77 163 VAL D N 1
ATOM 6103 C CA . VAL D 2 163 ? 163.698 -103.277 221.671 1.00 32.72 163 VAL D CA 1
ATOM 6104 C C . VAL D 2 163 ? 164.262 -102.895 223.039 1.00 32.27 163 VAL D C 1
ATOM 6105 O O . VAL D 2 163 ? 163.533 -102.870 224.026 1.00 26.30 163 VAL D O 1
ATOM 6109 N N . THR D 2 164 ? 165.547 -102.588 223.116 1.00 29.88 164 THR D N 1
ATOM 6110 C CA . THR D 2 164 ? 166.093 -102.134 224.401 1.00 33.49 164 THR D CA 1
ATOM 6111 C C . THR D 2 164 ? 165.606 -100.739 224.772 1.00 34.54 164 THR D C 1
ATOM 6112 O O . THR D 2 164 ? 165.040 -100.021 223.942 1.00 33.19 164 THR D O 1
ATOM 6116 N N . GLU D 2 165 ? 165.805 -100.363 226.033 1.00 33.42 165 GLU D N 1
ATOM 6117 C CA . GLU D 2 165 ? 165.632 -98.971 226.442 1.00 36.06 165 GLU D CA 1
ATOM 6118 C C . GLU D 2 165 ? 166.814 -98.146 225.939 1.00 34.13 165 GLU D C 1
ATOM 6119 O O . GLU D 2 165 ? 167.826 -98.697 225.513 1.00 33.38 165 GLU D O 1
ATOM 6125 N N . GLN D 2 166 ? 166.687 -96.823 225.991 1.00 33.15 166 GLN D N 1
ATOM 6126 C CA . GLN D 2 166 ? 167.763 -95.943 225.548 1.00 30.42 166 GLN D CA 1
ATOM 6127 C C . GLN D 2 166 ? 169.046 -96.209 226.329 1.00 37.32 166 GLN D C 1
ATOM 6128 O O . GLN D 2 166 ? 169.032 -96.304 227.563 1.00 33.49 166 GLN D O 1
ATOM 6134 N N . ASP D 2 167 ? 170.141 -96.399 225.604 1.00 32.66 167 ASP D N 1
ATOM 6135 C CA . ASP D 2 167 ? 171.435 -96.660 226.220 1.00 38.73 167 ASP D CA 1
ATOM 6136 C C . ASP D 2 167 ? 171.918 -95.457 227.015 1.00 41.04 167 ASP D C 1
ATOM 6137 O O . ASP D 2 167 ? 171.812 -94.321 226.555 1.00 35.17 167 ASP D O 1
ATOM 6142 N N . SER D 2 168 ? 172.454 -95.701 228.206 1.00 40.66 168 SER D N 1
ATOM 6143 C CA . SER D 2 168 ? 172.797 -94.603 229.104 1.00 40.84 168 SER D CA 1
ATOM 6144 C C . SER D 2 168 ? 174.022 -93.844 228.614 1.00 43.98 168 SER D C 1
ATOM 6145 O O . SER D 2 168 ? 174.241 -92.693 228.992 1.00 50.99 168 SER D O 1
ATOM 6148 N N . LYS D 2 169 ? 174.792 -94.463 227.731 1.00 41.45 169 LYS D N 1
ATOM 6149 C CA . LYS D 2 169 ? 176.048 -93.881 227.304 1.00 43.89 169 LYS D CA 1
ATOM 6150 C C . LYS D 2 169 ? 176.054 -93.240 225.897 1.00 45.61 169 LYS D C 1
ATOM 6151 O O . LYS D 2 169 ? 176.710 -92.218 225.693 1.00 45.45 169 LYS D O 1
ATOM 6157 N N . ASP D 2 170 ? 175.299 -93.773 224.942 1.00 37.98 170 ASP D N 1
ATOM 6158 C CA . ASP D 2 170 ? 175.260 -93.119 223.627 1.00 36.29 170 ASP D CA 1
ATOM 6159 C C . ASP D 2 170 ? 173.840 -92.748 223.183 1.00 36.40 170 ASP D C 1
ATOM 6160 O O . ASP D 2 170 ? 173.629 -92.248 222.058 1.00 32.71 170 ASP D O 1
ATOM 6165 N N . SER D 2 171 ? 172.880 -93.019 224.063 1.00 28.73 171 SER D N 1
ATOM 6166 C CA . SER D 2 171 ? 171.481 -92.664 223.851 1.00 31.32 171 SER D CA 1
ATOM 6167 C C . SER D 2 171 ? 170.827 -93.335 222.636 1.00 28.91 171 SER D C 1
ATOM 6168 O O . SER D 2 171 ? 169.854 -92.825 222.090 1.00 30.38 171 SER D O 1
ATOM 6171 N N . THR D 2 172 ? 171.336 -94.492 222.237 1.00 30.39 172 THR D N 1
ATOM 6172 C CA . THR D 2 172 ? 170.736 -95.242 221.139 1.00 29.47 172 THR D CA 1
ATOM 6173 C C . THR D 2 172 ? 169.892 -96.422 221.618 1.00 30.53 172 THR D C 1
ATOM 6174 O O . THR D 2 172 ? 169.852 -96.748 222.820 1.00 28.11 172 THR D O 1
ATOM 6178 N N . TYR D 2 173 ? 169.194 -97.032 220.663 1.00 25.25 173 TYR D N 1
ATOM 6179 C CA . TYR D 2 173 ? 168.383 -98.231 220.867 1.00 26.13 173 TYR D CA 1
ATOM 6180 C C . TYR D 2 173 ? 168.934 -99.402 220.073 1.00 29.02 173 TYR D C 1
ATOM 6181 O O . TYR D 2 173 ? 169.622 -99.196 219.068 1.00 25.84 173 TYR D O 1
ATOM 6190 N N . SER D 2 174 ? 168.584 -100.626 220.478 1.00 27.68 174 SER D N 1
ATOM 6191 C CA . SER D 2 174 ? 168.869 -101.819 219.671 1.00 28.28 174 SER D CA 1
ATOM 6192 C C . SER D 2 174 ? 167.621 -102.663 219.569 1.00 31.27 174 SER D C 1
ATOM 6193 O O . SER D 2 174 ? 166.718 -102.556 220.406 1.00 26.45 174 SER D O 1
ATOM 6196 N N . LEU D 2 175 ? 167.539 -103.465 218.511 1.00 26.76 175 LEU D N 1
ATOM 6197 C CA . LEU D 2 175 ? 166.349 -104.270 218.287 1.00 27.13 175 LEU D CA 1
ATOM 6198 C C . LEU D 2 175 ? 166.751 -105.664 217.813 1.00 33.32 175 LEU D C 1
ATOM 6199 O O . LEU D 2 175 ? 167.684 -105.822 217.006 1.00 26.96 175 LEU D O 1
ATOM 6204 N N . SER D 2 176 ? 166.027 -106.664 218.317 1.00 26.37 176 SER D N 1
ATOM 6205 C CA . SER D 2 176 ? 166.207 -108.057 217.912 1.00 29.58 176 SER D CA 1
ATOM 6206 C C . SER D 2 176 ? 164.887 -108.586 217.334 1.00 33.09 176 SER D C 1
ATOM 6207 O O . SER D 2 176 ? 163.840 -108.395 217.938 1.00 31.52 176 SER D O 1
ATOM 6210 N N . SER D 2 177 ? 164.944 -109.249 216.180 1.00 32.82 177 SER D N 1
ATOM 6211 C CA . SER D 2 177 ? 163.769 -109.863 215.557 1.00 33.69 177 SER D CA 1
ATOM 6212 C C . SER D 2 177 ? 164.078 -111.335 215.298 1.00 35.63 177 SER D C 1
ATOM 6213 O O . SER D 2 177 ? 165.175 -111.685 214.844 1.00 31.01 177 SER D O 1
ATOM 6216 N N . THR D 2 178 ? 163.122 -112.194 215.632 1.00 31.13 178 THR D N 1
ATOM 6217 C CA . THR D 2 178 ? 163.289 -113.629 215.477 1.00 32.39 178 THR D CA 1
ATOM 6218 C C . THR D 2 178 ? 162.223 -114.209 214.554 1.00 35.37 178 THR D C 1
ATOM 6219 O O . THR D 2 178 ? 161.035 -114.103 214.827 1.00 34.90 178 THR D O 1
ATOM 6223 N N . LEU D 2 179 ? 162.660 -114.809 213.456 1.00 33.53 179 LEU D N 1
ATOM 6224 C CA . LEU D 2 179 ? 161.773 -115.552 212.556 1.00 34.73 179 LEU D CA 1
ATOM 6225 C C . LEU D 2 179 ? 161.820 -117.030 212.943 1.00 36.13 179 LEU D C 1
ATOM 6226 O O . LEU D 2 179 ? 162.910 -117.606 213.023 1.00 37.85 179 LEU D O 1
ATOM 6231 N N . THR D 2 180 ? 160.666 -117.651 213.183 1.00 35.53 180 THR D N 1
ATOM 6232 C CA . THR D 2 180 ? 160.657 -119.052 213.629 1.00 36.93 180 THR D CA 1
ATOM 6233 C C . THR D 2 180 ? 159.931 -119.982 212.649 1.00 41.53 180 THR D C 1
ATOM 6234 O O . THR D 2 180 ? 158.764 -119.758 212.305 1.00 44.15 180 THR D O 1
ATOM 6238 N N . LEU D 2 181 ? 160.641 -121.012 212.194 1.00 40.93 181 LEU D N 1
ATOM 6239 C CA . LEU D 2 181 ? 160.129 -121.940 211.177 1.00 40.27 181 LEU D CA 1
ATOM 6240 C C . LEU D 2 181 ? 160.281 -123.392 211.613 1.00 43.20 181 LEU D C 1
ATOM 6241 O O . LEU D 2 181 ? 161.117 -123.706 212.471 1.00 41.99 181 LEU D O 1
ATOM 6246 N N . SER D 2 182 ? 159.513 -124.291 211.002 1.00 41.53 182 SER D N 1
ATOM 6247 C CA . SER D 2 182 ? 159.774 -125.718 211.197 1.00 41.29 182 SER D CA 1
ATOM 6248 C C . SER D 2 182 ? 161.079 -126.088 210.500 1.00 39.96 182 SER D C 1
ATOM 6249 O O . SER D 2 182 ? 161.489 -125.412 209.554 1.00 41.37 182 SER D O 1
ATOM 6252 N N . LYS D 2 183 ? 161.724 -127.156 210.949 1.00 38.82 183 LYS D N 1
ATOM 6253 C CA . LYS D 2 183 ? 162.924 -127.621 210.263 1.00 43.85 183 LYS D CA 1
ATOM 6254 C C . LYS D 2 183 ? 162.609 -127.948 208.807 1.00 46.53 183 LYS D C 1
ATOM 6255 O O . LYS D 2 183 ? 163.405 -127.652 207.915 1.00 50.09 183 LYS D O 1
ATOM 6261 N N . ALA D 2 184 ? 161.448 -128.556 208.567 1.00 42.77 184 ALA D N 1
ATOM 6262 C CA . ALA D 2 184 ? 161.048 -128.920 207.207 1.00 45.06 184 ALA D CA 1
ATOM 6263 C C . ALA D 2 184 ? 160.993 -127.694 206.291 1.00 47.98 184 ALA D C 1
ATOM 6264 O O . ALA D 2 184 ? 161.570 -127.706 205.195 1.00 46.72 184 ALA D O 1
ATOM 6266 N N . ASP D 2 185 ? 160.307 -126.642 206.737 1.00 41.07 185 ASP D N 1
ATOM 6267 C CA . ASP D 2 185 ? 160.242 -125.400 205.972 1.00 43.65 185 ASP D CA 1
ATOM 6268 C C . ASP D 2 185 ? 161.627 -124.791 205.751 1.00 47.18 185 ASP D C 1
ATOM 6269 O O . ASP D 2 185 ? 161.933 -124.321 204.656 1.00 43.47 185 ASP D O 1
ATOM 6274 N N . TYR D 2 186 ? 162.441 -124.773 206.801 1.00 42.73 186 TYR D N 1
ATOM 6275 C CA . TYR D 2 186 ? 163.772 -124.179 206.718 1.00 44.33 186 TYR D CA 1
ATOM 6276 C C . TYR D 2 186 ? 164.666 -124.887 205.700 1.00 48.38 186 TYR D C 1
ATOM 6277 O O . TYR D 2 186 ? 165.399 -124.230 204.960 1.00 47.71 186 TYR D O 1
ATOM 6286 N N . GLU D 2 187 ? 164.584 -126.218 205.658 1.00 48.33 187 GLU D N 1
ATOM 6287 C CA . GLU D 2 187 ? 165.431 -127.026 204.784 1.00 50.14 187 GLU D CA 1
ATOM 6288 C C . GLU D 2 187 ? 164.970 -127.004 203.335 1.00 50.20 187 GLU D C 1
ATOM 6289 O O . GLU D 2 187 ? 165.669 -127.496 202.453 1.00 51.69 187 GLU D O 1
ATOM 6295 N N . LYS D 2 188 ? 163.793 -126.437 203.097 1.00 47.49 188 LYS D N 1
ATOM 6296 C CA . LYS D 2 188 ? 163.190 -126.438 201.767 1.00 48.54 188 LYS D CA 1
ATOM 6297 C C . LYS D 2 188 ? 163.448 -125.119 201.031 1.00 52.83 188 LYS D C 1
ATOM 6298 O O . LYS D 2 188 ? 163.114 -124.966 199.855 1.00 53.11 188 LYS D O 1
ATOM 6304 N N . HIS D 2 189 ? 164.167 -124.212 201.687 1.00 53.83 189 HIS D N 1
ATOM 6305 C CA . HIS D 2 189 ? 164.456 -122.904 201.104 1.00 49.94 189 HIS D CA 1
ATOM 6306 C C . HIS D 2 189 ? 165.918 -122.519 201.288 1.00 43.30 189 HIS D C 1
ATOM 6307 O O . HIS D 2 189 ? 166.590 -123.030 202.180 1.00 42.62 189 HIS D O 1
ATOM 6314 N N . LYS D 2 190 ? 166.391 -121.588 200.459 1.00 42.88 190 LYS D N 1
ATOM 6315 C CA . LYS D 2 190 ? 167.820 -121.278 200.388 1.00 45.61 190 LYS D CA 1
ATOM 6316 C C . LYS D 2 190 ? 168.197 -119.910 200.972 1.00 39.84 190 LYS D C 1
ATOM 6317 O O . LYS D 2 190 ? 169.105 -119.813 201.799 1.00 41.29 190 LYS D O 1
ATOM 6323 N N . VAL D 2 191 ? 167.536 -118.862 200.491 1.00 40.73 191 VAL D N 1
ATOM 6324 C CA . VAL D 2 191 ? 167.891 -117.488 200.840 1.00 38.78 191 VAL D CA 1
ATOM 6325 C C . VAL D 2 191 ? 167.039 -116.909 201.973 1.00 38.12 191 VAL D C 1
ATOM 6326 O O . VAL D 2 191 ? 165.826 -116.759 201.840 1.00 39.07 191 VAL D O 1
ATOM 6330 N N . TYR D 2 192 ? 167.698 -116.554 203.071 1.00 41.17 192 TYR D N 1
ATOM 6331 C CA . TYR D 2 192 ? 167.038 -115.949 204.228 1.00 37.41 192 TYR D CA 1
ATOM 6332 C C . TYR D 2 192 ? 167.520 -114.522 204.397 1.00 37.95 192 TYR D C 1
ATOM 6333 O O . TYR D 2 192 ? 168.721 -114.293 204.520 1.00 35.32 192 TYR D O 1
ATOM 6342 N N . ALA D 2 193 ? 166.588 -113.570 204.402 1.00 34.54 193 ALA D N 1
ATOM 6343 C CA . ALA D 2 193 ? 166.947 -112.155 204.417 1.00 36.48 193 ALA D CA 1
ATOM 6344 C C . ALA D 2 193 ? 166.117 -111.330 205.393 1.00 37.40 193 ALA D C 1
ATOM 6345 O O . ALA D 2 193 ? 164.917 -111.549 205.563 1.00 35.20 193 ALA D O 1
ATOM 6347 N N . CYS D 2 194 ? 166.779 -110.347 205.997 1.00 37.13 194 CYS D N 1
ATOM 6348 C CA . CYS D 2 194 ? 166.145 -109.411 206.906 1.00 35.50 194 CYS D CA 1
ATOM 6349 C C . CYS D 2 194 ? 166.276 -108.025 206.279 1.00 37.89 194 CYS D C 1
ATOM 6350 O O . CYS D 2 194 ? 167.390 -107.573 206.017 1.00 35.65 194 CYS D O 1
ATOM 6353 N N . GLU D 2 195 ? 165.150 -107.366 206.004 1.00 35.51 195 GLU D N 1
ATOM 6354 C CA . GLU D 2 195 ? 165.187 -106.075 205.315 1.00 36.14 195 GLU D CA 1
ATOM 6355 C C . GLU D 2 195 ? 164.752 -104.936 206.228 1.00 35.73 195 GLU D C 1
ATOM 6356 O O . GLU D 2 195 ? 163.644 -104.958 206.789 1.00 35.38 195 GLU D O 1
ATOM 6362 N N . VAL D 2 196 ? 165.621 -103.933 206.351 1.00 31.69 196 VAL D N 1
ATOM 6363 C CA . VAL D 2 196 ? 165.492 -102.895 207.380 1.00 30.44 196 VAL D CA 1
ATOM 6364 C C . VAL D 2 196 ? 165.292 -101.487 206.828 1.00 34.20 196 VAL D C 1
ATOM 6365 O O . VAL D 2 196 ? 166.073 -101.009 206.003 1.00 31.02 196 VAL D O 1
ATOM 6369 N N . THR D 2 197 ? 164.265 -100.820 207.342 1.00 27.83 197 THR D N 1
ATOM 6370 C CA . THR D 2 197 ? 163.912 -99.450 206.991 1.00 30.94 197 THR D CA 1
ATOM 6371 C C . THR D 2 197 ? 164.052 -98.570 208.235 1.00 32.99 197 THR D C 1
ATOM 6372 O O . THR D 2 197 ? 163.533 -98.913 209.284 1.00 31.50 197 THR D O 1
ATOM 6376 N N . HIS D 2 198 ? 164.748 -97.446 208.125 1.00 27.73 198 HIS D N 1
ATOM 6377 C CA . HIS D 2 198 ? 164.968 -96.584 209.289 1.00 30.50 198 HIS D CA 1
ATOM 6378 C C . HIS D 2 198 ? 165.205 -95.197 208.750 1.00 31.89 198 HIS D C 1
ATOM 6379 O O . HIS D 2 198 ? 165.684 -95.046 207.615 1.00 29.50 198 HIS D O 1
ATOM 6386 N N . GLN D 2 199 ? 164.869 -94.188 209.543 1.00 27.58 199 GLN D N 1
ATOM 6387 C CA . GLN D 2 199 ? 165.029 -92.790 209.133 1.00 30.55 199 GLN D CA 1
ATOM 6388 C C . GLN D 2 199 ? 166.454 -92.399 208.740 1.00 29.49 199 GLN D C 1
ATOM 6389 O O . GLN D 2 199 ? 166.657 -91.443 207.987 1.00 30.18 199 GLN D O 1
ATOM 6395 N N . GLY D 2 200 ? 167.440 -93.101 209.284 1.00 27.48 200 GLY D N 1
ATOM 6396 C CA . GLY D 2 200 ? 168.827 -92.774 209.007 1.00 27.28 200 GLY D CA 1
ATOM 6397 C C . GLY D 2 200 ? 169.395 -93.423 207.743 1.00 27.91 200 GLY D C 1
ATOM 6398 O O . GLY D 2 200 ? 170.545 -93.182 207.402 1.00 30.15 200 GLY D O 1
ATOM 6399 N N . LEU D 2 201 ? 168.603 -94.246 207.058 1.00 27.47 201 LEU D N 1
ATOM 6400 C CA . LEU D 2 201 ? 169.080 -94.968 205.863 1.00 28.33 201 LEU D CA 1
ATOM 6401 C C . LEU D 2 201 ? 168.506 -94.372 204.579 1.00 34.01 201 LEU D C 1
ATOM 6402 O O . LEU D 2 201 ? 167.324 -94.050 204.542 1.00 33.13 201 LEU D O 1
ATOM 6407 N N . SER D 2 202 ? 169.296 -94.271 203.505 1.00 30.22 202 SER D N 1
ATOM 6408 C CA A SER D 2 202 ? 168.812 -93.670 202.260 0.42 32.62 202 SER D CA 1
ATOM 6409 C CA B SER D 2 202 ? 168.786 -93.657 202.280 0.58 32.73 202 SER D CA 1
ATOM 6410 C C . SER D 2 202 ? 167.968 -94.645 201.446 1.00 36.32 202 SER D C 1
ATOM 6411 O O . SER D 2 202 ? 167.209 -94.243 200.570 1.00 34.42 202 SER D O 1
ATOM 6416 N N . SER D 2 203 ? 168.130 -95.935 201.729 1.00 32.51 203 SER D N 1
ATOM 6417 C CA . SER D 2 203 ? 167.337 -96.990 201.107 1.00 37.80 203 SER D CA 1
ATOM 6418 C C . SER D 2 203 ? 167.371 -98.184 202.064 1.00 37.79 203 SER D C 1
ATOM 6419 O O . SER D 2 203 ? 168.226 -98.213 202.954 1.00 35.24 203 SER D O 1
ATOM 6422 N N . PRO D 2 204 ? 166.441 -99.147 201.914 1.00 38.48 204 PRO D N 1
ATOM 6423 C CA . PRO D 2 204 ? 166.436 -100.263 202.869 1.00 36.40 204 PRO D CA 1
ATOM 6424 C C . PRO D 2 204 ? 167.713 -101.061 202.824 1.00 42.19 204 PRO D C 1
ATOM 6425 O O . PRO D 2 204 ? 168.266 -101.267 201.744 1.00 41.73 204 PRO D O 1
ATOM 6429 N N . VAL D 2 205 ? 168.172 -101.499 203.991 1.00 35.09 205 VAL D N 1
ATOM 6430 C CA . VAL D 2 205 ? 169.354 -102.342 204.084 1.00 37.66 205 VAL D CA 1
ATOM 6431 C C . VAL D 2 205 ? 168.946 -103.796 204.244 1.00 39.66 205 VAL D C 1
ATOM 6432 O O . VAL D 2 205 ? 168.135 -104.118 205.109 1.00 39.42 205 VAL D O 1
ATOM 6436 N N . THR D 2 206 ? 169.488 -104.672 203.401 1.00 39.98 206 THR D N 1
ATOM 6437 C CA . THR D 2 206 ? 169.187 -106.105 203.492 1.00 38.51 206 THR D CA 1
ATOM 6438 C C . THR D 2 206 ? 170.419 -106.924 203.855 1.00 41.47 206 THR D C 1
ATOM 6439 O O . THR D 2 206 ? 171.452 -106.832 203.189 1.00 40.54 206 THR D O 1
ATOM 6443 N N . LYS D 2 207 ? 170.314 -107.709 204.926 1.00 37.62 207 LYS D N 1
ATOM 6444 C CA . LYS D 2 207 ? 171.332 -108.699 205.271 1.00 39.61 207 LYS D CA 1
ATOM 6445 C C . LYS D 2 207 ? 170.750 -110.075 204.999 1.00 38.77 207 LYS D C 1
ATOM 6446 O O . LYS D 2 207 ? 169.595 -110.338 205.334 1.00 39.35 207 LYS D O 1
ATOM 6452 N N . SER D 2 208 ? 171.536 -110.951 204.388 1.00 38.23 208 SER D N 1
ATOM 6453 C CA . SER D 2 208 ? 171.027 -112.269 204.033 1.00 39.39 208 SER D CA 1
ATOM 6454 C C . SER D 2 208 ? 172.103 -113.339 204.161 1.00 40.99 208 SER D C 1
ATOM 6455 O O . SER D 2 208 ? 173.278 -113.034 204.332 1.00 39.26 208 SER D O 1
ATOM 6458 N N . PHE D 2 209 ? 171.686 -114.597 204.154 1.00 37.34 209 PHE D N 1
ATOM 6459 C CA . PHE D 2 209 ? 172.625 -115.701 204.038 1.00 41.87 209 PHE D CA 1
ATOM 6460 C C . PHE D 2 209 ? 171.949 -116.778 203.216 1.00 43.40 209 PHE D C 1
ATOM 6461 O O . PHE D 2 209 ? 170.721 -116.756 203.047 1.00 41.08 209 PHE D O 1
ATOM 6469 N N . ASN D 2 210 ? 172.755 -117.699 202.695 1.00 45.49 210 ASN D N 1
ATOM 6470 C CA . ASN D 2 210 ? 172.259 -118.868 201.975 1.00 45.91 210 ASN D CA 1
ATOM 6471 C C . ASN D 2 210 ? 172.448 -120.092 202.836 1.00 45.72 210 ASN D C 1
ATOM 6472 O O . ASN D 2 210 ? 173.558 -120.356 203.289 1.00 49.79 210 ASN D O 1
ATOM 6477 N N . ARG D 2 211 ? 171.375 -120.851 203.042 1.00 46.21 211 ARG D N 1
ATOM 6478 C CA . ARG D 2 211 ? 171.450 -122.051 203.861 1.00 47.56 211 ARG D CA 1
ATOM 6479 C C . ARG D 2 211 ? 172.453 -122.992 203.230 1.00 49.31 211 ARG D C 1
ATOM 6480 O O . ARG D 2 211 ? 172.401 -123.225 202.031 1.00 51.75 211 ARG D O 1
ATOM 6488 N N . GLY D 2 212 ? 173.371 -123.516 204.033 1.00 55.00 212 GLY D N 1
ATOM 6489 C CA . GLY D 2 212 ? 174.371 -124.441 203.530 1.00 61.68 212 GLY D CA 1
ATOM 6490 C C . GLY D 2 212 ? 175.754 -123.832 203.374 1.00 64.46 212 GLY D C 1
ATOM 6491 O O . GLY D 2 212 ? 176.745 -124.460 203.749 1.00 68.78 212 GLY D O 1
ATOM 6492 N N . GLU D 2 213 ? 175.832 -122.623 202.822 1.00 63.40 213 GLU D N 1
ATOM 6493 C CA . GLU D 2 213 ? 177.118 -121.936 202.662 1.00 61.52 213 GLU D CA 1
ATOM 6494 C C . GLU D 2 213 ? 177.792 -121.677 204.004 1.00 62.57 213 GLU D C 1
ATOM 6495 O O . GLU D 2 213 ? 177.528 -120.667 204.658 1.00 65.67 213 GLU D O 1
ATOM 6501 N N . GLU E 1 1 ? 141.199 -39.607 185.728 1.00 60.00 1 GLU H N 1
ATOM 6502 C CA . GLU E 1 1 ? 141.534 -40.382 186.919 1.00 63.59 1 GLU H CA 1
ATOM 6503 C C . GLU E 1 1 ? 140.426 -41.388 187.226 1.00 56.36 1 GLU H C 1
ATOM 6504 O O . GLU E 1 1 ? 139.278 -41.205 186.811 1.00 57.77 1 GLU H O 1
ATOM 6510 N N . VAL E 1 2 ? 140.777 -42.432 187.972 1.00 54.02 2 VAL H N 1
ATOM 6511 C CA . VAL E 1 2 ? 139.844 -43.505 188.319 1.00 52.80 2 VAL H CA 1
ATOM 6512 C C . VAL E 1 2 ? 138.753 -43.038 189.283 1.00 53.09 2 VAL H C 1
ATOM 6513 O O . VAL E 1 2 ? 139.049 -42.479 190.341 1.00 53.41 2 VAL H O 1
ATOM 6517 N N . LYS E 1 3 ? 137.494 -43.308 188.932 1.00 52.74 3 LYS H N 1
ATOM 6518 C CA . LYS E 1 3 ? 136.373 -42.930 189.792 1.00 48.58 3 LYS H CA 1
ATOM 6519 C C . LYS E 1 3 ? 135.195 -43.895 189.761 1.00 46.14 3 LYS H C 1
ATOM 6520 O O . LYS E 1 3 ? 134.860 -44.473 188.723 1.00 44.63 3 LYS H O 1
ATOM 6526 N N . LEU E 1 4 ? 134.552 -44.042 190.913 1.00 42.57 4 LEU H N 1
ATOM 6527 C CA . LEU E 1 4 ? 133.361 -44.870 191.032 1.00 43.81 4 LEU H CA 1
ATOM 6528 C C . LEU E 1 4 ? 132.340 -44.061 191.819 1.00 41.84 4 LEU H C 1
ATOM 6529 O O . LEU E 1 4 ? 132.431 -43.962 193.036 1.00 41.67 4 LEU H O 1
ATOM 6534 N N . VAL E 1 5 ? 131.387 -43.460 191.119 1.00 44.81 5 VAL H N 1
ATOM 6535 C CA . VAL E 1 5 ? 130.453 -42.549 191.765 1.00 46.83 5 VAL H CA 1
ATOM 6536 C C . VAL E 1 5 ? 129.094 -43.221 191.992 1.00 42.79 5 VAL H C 1
ATOM 6537 O O . VAL E 1 5 ? 128.370 -43.545 191.044 1.00 41.56 5 VAL H O 1
ATOM 6541 N N . GLU E 1 6 ? 128.772 -43.422 193.263 1.00 40.32 6 GLU H N 1
ATOM 6542 C CA . GLU E 1 6 ? 127.590 -44.170 193.660 1.00 41.31 6 GLU H CA 1
ATOM 6543 C C . GLU E 1 6 ? 126.387 -43.285 193.935 1.00 44.02 6 GLU H C 1
ATOM 6544 O O . GLU E 1 6 ? 126.524 -42.134 194.358 1.00 40.85 6 GLU H O 1
ATOM 6550 N N . SER E 1 7 ? 125.203 -43.851 193.738 1.00 40.11 7 SER H N 1
ATOM 6551 C CA . SER E 1 7 ? 123.979 -43.134 194.032 1.00 47.18 7 SER H CA 1
ATOM 6552 C C . SER E 1 7 ? 122.844 -44.096 194.380 1.00 44.45 7 SER H C 1
ATOM 6553 O O . SER E 1 7 ? 122.945 -45.314 194.156 1.00 39.25 7 SER H O 1
ATOM 6556 N N . GLY E 1 8 ? 121.742 -43.528 194.861 1.00 45.64 8 GLY H N 1
ATOM 6557 C CA . GLY E 1 8 ? 120.527 -44.279 195.117 1.00 43.13 8 GLY H CA 1
ATOM 6558 C C . GLY E 1 8 ? 120.274 -44.677 196.565 1.00 47.06 8 GLY H C 1
ATOM 6559 O O . GLY E 1 8 ? 119.245 -45.289 196.864 1.00 44.26 8 GLY H O 1
ATOM 6560 N N . GLY E 1 9 ? 121.172 -44.330 197.484 1.00 44.94 9 GLY H N 1
ATOM 6561 C CA . GLY E 1 9 ? 120.902 -44.668 198.871 1.00 42.72 9 GLY H CA 1
ATOM 6562 C C . GLY E 1 9 ? 119.682 -43.857 199.293 1.00 49.62 9 GLY H C 1
ATOM 6563 O O . GLY E 1 9 ? 119.359 -42.861 198.643 1.00 50.08 9 GLY H O 1
ATOM 6564 N N . ASP E 1 10 ? 119.067 -44.214 200.419 1.00 39.18 10 ASP H N 1
ATOM 6565 C CA . ASP E 1 10 ? 117.806 -43.603 200.831 1.00 39.73 10 ASP H CA 1
ATOM 6566 C C . ASP E 1 10 ? 117.300 -44.308 202.082 1.00 38.67 10 ASP H C 1
ATOM 6567 O O . ASP E 1 10 ? 117.792 -45.387 202.440 1.00 34.83 10 ASP H O 1
ATOM 6572 N N . LEU E 1 11 ? 116.416 -43.633 202.805 1.00 38.59 11 LEU H N 1
ATOM 6573 C CA . LEU E 1 11 ? 115.444 -44.273 203.696 1.00 35.89 11 LEU H CA 1
ATOM 6574 C C . LEU E 1 11 ? 114.392 -45.110 202.947 1.00 34.12 11 LEU H C 1
ATOM 6575 O O . LEU E 1 11 ? 113.717 -44.609 202.055 1.00 36.18 11 LEU H O 1
ATOM 6580 N N . VAL E 1 12 ? 114.252 -46.382 203.298 1.00 31.02 12 VAL H N 1
ATOM 6581 C CA . VAL E 1 12 ? 113.272 -47.236 202.648 1.00 28.92 12 VAL H CA 1
ATOM 6582 C C . VAL E 1 12 ? 112.630 -48.172 203.684 1.00 33.19 12 VAL H C 1
ATOM 6583 O O . VAL E 1 12 ? 113.295 -48.582 204.635 1.00 31.90 12 VAL H O 1
ATOM 6587 N N . LYS E 1 13 ? 111.342 -48.495 203.522 1.00 32.52 13 LYS H N 1
ATOM 6588 C CA . LYS E 1 13 ? 110.655 -49.386 204.469 1.00 28.83 13 LYS H CA 1
ATOM 6589 C C . LYS E 1 13 ? 110.963 -50.859 204.247 1.00 31.69 13 LYS H C 1
ATOM 6590 O O . LYS E 1 13 ? 111.157 -51.291 203.117 1.00 31.55 13 LYS H O 1
ATOM 6596 N N . PRO E 1 14 ? 110.983 -51.644 205.341 1.00 25.73 14 PRO H N 1
ATOM 6597 C CA . PRO E 1 14 ? 111.119 -53.095 205.300 1.00 27.89 14 PRO H CA 1
ATOM 6598 C C . PRO E 1 14 ? 110.105 -53.689 204.347 1.00 31.15 14 PRO H C 1
ATOM 6599 O O . PRO E 1 14 ? 109.002 -53.153 204.233 1.00 30.58 14 PRO H O 1
ATOM 6603 N N . GLY E 1 15 ? 110.498 -54.752 203.651 1.00 30.61 15 GLY H N 1
ATOM 6604 C CA . GLY E 1 15 ? 109.659 -55.382 202.657 1.00 34.59 15 GLY H CA 1
ATOM 6605 C C . GLY E 1 15 ? 109.785 -54.712 201.301 1.00 33.62 15 GLY H C 1
ATOM 6606 O O . GLY E 1 15 ? 109.361 -55.283 200.313 1.00 36.56 15 GLY H O 1
ATOM 6607 N N . GLY E 1 16 ? 110.388 -53.523 201.273 1.00 33.07 16 GLY H N 1
ATOM 6608 C CA . GLY E 1 16 ? 110.488 -52.692 200.083 1.00 33.22 16 GLY H CA 1
ATOM 6609 C C . GLY E 1 16 ? 111.633 -53.021 199.129 1.00 32.27 16 GLY H C 1
ATOM 6610 O O . GLY E 1 16 ? 112.246 -54.082 199.213 1.00 31.61 16 GLY H O 1
ATOM 6611 N N . SER E 1 17 ? 111.874 -52.111 198.193 1.00 30.69 17 SER H N 1
ATOM 6612 C CA . SER E 1 17 ? 112.861 -52.303 197.120 1.00 31.27 17 SER H CA 1
ATOM 6613 C C . SER E 1 17 ? 113.668 -51.047 196.913 1.00 33.55 17 SER H C 1
ATOM 6614 O O . SER E 1 17 ? 113.160 -49.952 197.127 1.00 33.63 17 SER H O 1
ATOM 6617 N N . LEU E 1 18 ? 114.909 -51.204 196.441 1.00 31.79 18 LEU H N 1
ATOM 6618 C CA . LEU E 1 18 ? 115.792 -50.075 196.148 1.00 30.88 18 LEU H CA 1
ATOM 6619 C C . LEU E 1 18 ? 116.810 -50.482 195.066 1.00 32.36 18 LEU H C 1
ATOM 6620 O O . LEU E 1 18 ? 117.281 -51.617 195.066 1.00 31.24 18 LEU H O 1
ATOM 6625 N N . LYS E 1 19 ? 117.197 -49.564 194.187 1.00 29.33 19 LYS H N 1
ATOM 6626 C CA . LYS E 1 19 ? 118.219 -49.909 193.190 1.00 27.63 19 LYS H CA 1
ATOM 6627 C C . LYS E 1 19 ? 119.427 -48.982 193.300 1.00 31.36 19 LYS H C 1
ATOM 6628 O O . LYS E 1 19 ? 119.307 -47.765 193.163 1.00 35.26 19 LYS H O 1
ATOM 6634 N N . LEU E 1 20 ? 120.591 -49.556 193.585 1.00 28.24 20 LEU H N 1
ATOM 6635 C CA . LEU E 1 20 ? 121.819 -48.759 193.672 1.00 27.62 20 LEU H CA 1
ATOM 6636 C C . LEU E 1 20 ? 122.516 -48.699 192.321 1.00 30.30 20 LEU H C 1
ATOM 6637 O O . LEU E 1 20 ? 122.377 -49.623 191.537 1.00 25.95 20 LEU H O 1
ATOM 6642 N N . SER E 1 21 ? 123.251 -47.609 192.070 1.00 32.72 21 SER H N 1
ATOM 6643 C CA . SER E 1 21 ? 124.024 -47.407 190.844 1.00 34.14 21 SER H CA 1
ATOM 6644 C C . SER E 1 21 ? 125.439 -46.964 191.151 1.00 33.25 21 SER H C 1
ATOM 6645 O O . SER E 1 21 ? 125.678 -46.260 192.124 1.00 34.38 21 SER H O 1
ATOM 6648 N N . CYS E 1 22 ? 126.368 -47.345 190.285 1.00 31.96 22 CYS H N 1
ATOM 6649 C CA . CYS E 1 22 ? 127.771 -46.990 190.468 1.00 36.41 22 CYS H CA 1
ATOM 6650 C C . CYS E 1 22 ? 128.323 -46.677 189.075 1.00 38.46 22 CYS H C 1
ATOM 6651 O O . CYS E 1 22 ? 128.440 -47.581 188.243 1.00 33.47 22 CYS H O 1
ATOM 6654 N N . ALA E 1 23 ? 128.581 -45.396 188.797 1.00 35.56 23 ALA H N 1
ATOM 6655 C CA . ALA E 1 23 ? 129.044 -44.981 187.475 1.00 39.36 23 ALA H CA 1
ATOM 6656 C C . ALA E 1 23 ? 130.572 -44.941 187.424 1.00 41.22 23 ALA H C 1
ATOM 6657 O O . ALA E 1 23 ? 131.229 -44.241 188.208 1.00 40.68 23 ALA H O 1
ATOM 6659 N N . ALA E 1 24 ? 131.118 -45.707 186.490 1.00 40.23 24 ALA H N 1
ATOM 6660 C CA . ALA E 1 24 ? 132.554 -45.881 186.344 1.00 40.98 24 ALA H CA 1
ATOM 6661 C C . ALA E 1 24 ? 133.164 -44.789 185.472 1.00 42.85 24 ALA H C 1
ATOM 6662 O O . ALA E 1 24 ? 132.591 -44.419 184.451 1.00 40.92 24 ALA H O 1
ATOM 6664 N N . SER E 1 25 ? 134.344 -44.315 185.860 1.00 42.21 25 SER H N 1
ATOM 6665 C CA . SER E 1 25 ? 135.058 -43.296 185.109 1.00 47.99 25 SER H CA 1
ATOM 6666 C C . SER E 1 25 ? 136.581 -43.460 185.178 1.00 43.10 25 SER H C 1
ATOM 6667 O O . SER E 1 25 ? 137.120 -43.698 186.252 1.00 41.90 25 SER H O 1
ATOM 6670 N N . GLY E 1 26 ? 137.269 -43.340 184.040 1.00 44.87 26 GLY H N 1
ATOM 6671 C CA . GLY E 1 26 ? 138.732 -43.325 184.047 1.00 44.25 26 GLY H CA 1
ATOM 6672 C C . GLY E 1 26 ? 139.460 -44.656 183.967 1.00 41.81 26 GLY H C 1
ATOM 6673 O O . GLY E 1 26 ? 140.646 -44.763 184.304 1.00 42.37 26 GLY H O 1
ATOM 6674 N N . PHE E 1 27 ? 138.751 -45.683 183.523 1.00 40.78 27 PHE H N 1
ATOM 6675 C CA . PHE E 1 27 ? 139.343 -47.000 183.343 1.00 37.68 27 PHE H CA 1
ATOM 6676 C C . PHE E 1 27 ? 138.465 -47.777 182.396 1.00 35.10 27 PHE H C 1
ATOM 6677 O O . PHE E 1 27 ? 137.388 -47.315 182.039 1.00 37.24 27 PHE H O 1
ATOM 6685 N N . THR E 1 28 ? 138.934 -48.931 181.941 1.00 31.71 28 THR H N 1
ATOM 6686 C CA . THR E 1 28 ? 138.142 -49.715 181.013 1.00 35.43 28 THR H CA 1
ATOM 6687 C C . THR E 1 28 ? 137.234 -50.681 181.767 1.00 36.37 28 THR H C 1
ATOM 6688 O O . THR E 1 28 ? 137.613 -51.818 182.074 1.00 28.60 28 THR H O 1
ATOM 6692 N N . PHE E 1 29 ? 136.023 -50.202 182.039 1.00 34.85 29 PHE H N 1
ATOM 6693 C CA . PHE E 1 29 ? 135.030 -50.893 182.871 1.00 34.30 29 PHE H CA 1
ATOM 6694 C C . PHE E 1 29 ? 134.813 -52.350 182.455 1.00 28.74 29 PHE H C 1
ATOM 6695 O O . PHE E 1 29 ? 134.737 -53.235 183.298 1.00 26.01 29 PHE H O 1
ATOM 6703 N N . SER E 1 30 ? 134.746 -52.604 181.153 1.00 27.07 30 SER H N 1
ATOM 6704 C CA . SER E 1 30 ? 134.458 -53.940 180.640 1.00 26.75 30 SER H CA 1
ATOM 6705 C C . SER E 1 30 ? 135.580 -54.968 180.876 1.00 27.49 30 SER H C 1
ATOM 6706 O O . SER E 1 30 ? 135.374 -56.172 180.708 1.00 27.35 30 SER H O 1
ATOM 6709 N N . SER E 1 31 ? 136.748 -54.511 181.298 1.00 23.75 31 SER H N 1
ATOM 6710 C CA . SER E 1 31 ? 137.833 -55.441 181.609 1.00 27.08 31 SER H CA 1
ATOM 6711 C C . SER E 1 31 ? 137.774 -56.080 182.999 1.00 28.07 31 SER H C 1
ATOM 6712 O O . SER E 1 31 ? 138.458 -57.085 183.232 1.00 23.41 31 SER H O 1
ATOM 6715 N N . TYR E 1 32 ? 136.997 -55.482 183.913 1.00 22.65 32 TYR H N 1
ATOM 6716 C CA . TYR E 1 32 ? 137.017 -55.846 185.343 1.00 21.92 32 TYR H CA 1
ATOM 6717 C C . TYR E 1 32 ? 135.775 -56.558 185.890 1.00 24.15 32 TYR H C 1
ATOM 6718 O O . TYR E 1 32 ? 134.647 -56.268 185.472 1.00 23.51 32 TYR H O 1
ATOM 6727 N N . ALA E 1 33 ? 136.002 -57.421 186.882 1.00 23.97 33 ALA H N 1
ATOM 6728 C CA . ALA E 1 33 ? 134.968 -57.891 187.802 1.00 23.16 33 ALA H CA 1
ATOM 6729 C C . ALA E 1 33 ? 134.562 -56.742 188.711 1.00 25.92 33 ALA H C 1
ATOM 6730 O O . ALA E 1 33 ? 135.418 -55.947 189.104 1.00 20.72 33 ALA H O 1
ATOM 6732 N N . MET E 1 34 ? 133.254 -56.617 188.988 1.00 20.89 34 MET H N 1
ATOM 6733 C CA . MET E 1 34 ? 132.731 -55.547 189.841 1.00 20.43 34 MET H CA 1
ATOM 6734 C C . MET E 1 34 ? 131.961 -56.166 191.010 1.00 23.90 34 MET H C 1
ATOM 6735 O O . MET E 1 34 ? 131.349 -57.212 190.850 1.00 23.45 34 MET H O 1
ATOM 6740 N N . SER E 1 35 ? 131.986 -55.515 192.169 1.00 20.36 35 SER H N 1
ATOM 6741 C CA . SER E 1 35 ? 131.407 -56.068 193.385 1.00 21.10 35 SER H CA 1
ATOM 6742 C C . SER E 1 35 ? 130.712 -55.005 194.228 1.00 23.22 35 SER H C 1
ATOM 6743 O O . SER E 1 35 ? 130.979 -53.816 194.070 1.00 24.35 35 SER H O 1
ATOM 6746 N N . TRP E 1 36 ? 129.836 -55.458 195.128 1.00 24.82 36 TRP H N 1
ATOM 6747 C CA . TRP E 1 36 ? 129.240 -54.615 196.166 1.00 20.52 36 TRP H CA 1
ATOM 6748 C C . TRP E 1 36 ? 129.644 -55.172 197.512 1.00 21.98 36 TRP H C 1
ATOM 6749 O O . TRP E 1 36 ? 129.709 -56.401 197.690 1.00 21.44 36 TRP H O 1
ATOM 6760 N N . VAL E 1 37 ? 129.945 -54.273 198.448 1.00 20.56 37 VAL H N 1
ATOM 6761 C CA . VAL E 1 37 ? 130.325 -54.618 199.821 1.00 22.18 37 VAL H CA 1
ATOM 6762 C C . VAL E 1 37 ? 129.607 -53.652 200.768 1.00 23.15 37 VAL H C 1
ATOM 6763 O O . VAL E 1 37 ? 129.440 -52.478 200.431 1.00 27.50 37 VAL H O 1
ATOM 6767 N N . ARG E 1 38 ? 129.163 -54.114 201.927 1.00 22.77 38 ARG H N 1
ATOM 6768 C CA . ARG E 1 38 ? 128.520 -53.199 202.866 1.00 23.76 38 ARG H CA 1
ATOM 6769 C C . ARG E 1 38 ? 129.169 -53.208 204.239 1.00 24.61 38 ARG H C 1
ATOM 6770 O O . ARG E 1 38 ? 129.805 -54.176 204.646 1.00 26.96 38 ARG H O 1
ATOM 6778 N N . GLN E 1 39 ? 129.011 -52.094 204.939 1.00 26.92 39 GLN H N 1
ATOM 6779 C CA . GLN E 1 39 ? 129.584 -51.904 206.257 1.00 29.97 39 GLN H CA 1
ATOM 6780 C C . GLN E 1 39 ? 128.468 -51.524 207.208 1.00 31.46 39 GLN H C 1
ATOM 6781 O O . GLN E 1 39 ? 127.794 -50.513 206.996 1.00 26.58 39 GLN H O 1
ATOM 6787 N N . ASN E 1 40 ? 128.236 -52.351 208.218 1.00 33.89 40 ASN H N 1
ATOM 6788 C CA . ASN E 1 40 ? 127.074 -52.156 209.071 1.00 40.92 40 ASN H CA 1
ATOM 6789 C C . ASN E 1 40 ? 127.411 -51.176 210.198 1.00 42.61 40 ASN H C 1
ATOM 6790 O O . ASN E 1 40 ? 128.579 -50.799 210.347 1.00 39.11 40 ASN H O 1
ATOM 6795 N N . PRO E 1 41 ? 126.401 -50.752 210.991 1.00 45.94 41 PRO H N 1
ATOM 6796 C CA . PRO E 1 41 ? 126.687 -49.743 212.021 1.00 49.38 41 PRO H CA 1
ATOM 6797 C C . PRO E 1 41 ? 127.759 -50.161 213.028 1.00 47.16 41 PRO H C 1
ATOM 6798 O O . PRO E 1 41 ? 128.321 -49.292 213.687 1.00 52.59 41 PRO H O 1
ATOM 6802 N N . GLU E 1 42 ? 128.109 -51.443 213.083 1.00 46.13 42 GLU H N 1
ATOM 6803 C CA . GLU E 1 42 ? 129.179 -51.868 213.982 1.00 47.37 42 GLU H CA 1
ATOM 6804 C C . GLU E 1 42 ? 130.497 -52.075 213.249 1.00 47.75 42 GLU H C 1
ATOM 6805 O O . GLU E 1 42 ? 131.378 -52.783 213.732 1.00 49.91 42 GLU H O 1
ATOM 6811 N N . LYS E 1 43 ? 130.644 -51.351 212.143 1.00 40.20 43 LYS H N 1
ATOM 6812 C CA . LYS E 1 43 ? 131.859 -51.271 211.328 1.00 42.97 43 LYS H CA 1
ATOM 6813 C C . LYS E 1 43 ? 132.380 -52.636 210.852 1.00 39.04 43 LYS H C 1
ATOM 6814 O O . LYS E 1 43 ? 133.552 -52.776 210.482 1.00 39.04 43 LYS H O 1
ATOM 6820 N N . ARG E 1 44 ? 131.510 -53.634 210.799 1.00 36.18 44 ARG H N 1
ATOM 6821 C CA . ARG E 1 44 ? 131.930 -54.888 210.206 1.00 36.50 44 ARG H CA 1
ATOM 6822 C C . ARG E 1 44 ? 131.688 -54.850 208.694 1.00 33.11 44 ARG H C 1
ATOM 6823 O O . ARG E 1 44 ? 130.707 -54.278 208.239 1.00 28.04 44 ARG H O 1
ATOM 6831 N N . LEU E 1 45 ? 132.605 -55.428 207.921 1.00 28.78 45 LEU H N 1
ATOM 6832 C CA . LEU E 1 45 ? 132.450 -55.512 206.467 1.00 28.40 45 LEU H CA 1
ATOM 6833 C C . LEU E 1 45 ? 131.853 -56.851 206.027 1.00 26.92 45 LEU H C 1
ATOM 6834 O O . LEU E 1 45 ? 132.192 -57.897 206.569 1.00 25.76 45 LEU H O 1
ATOM 6839 N N . GLU E 1 46 ? 130.989 -56.811 205.019 1.00 29.28 46 GLU H N 1
ATOM 6840 C CA . GLU E 1 46 ? 130.324 -58.007 204.515 1.00 27.05 46 GLU H CA 1
ATOM 6841 C C . GLU E 1 46 ? 130.208 -57.941 202.987 1.00 23.26 46 GLU H C 1
ATOM 6842 O O . GLU E 1 46 ? 129.750 -56.953 202.420 1.00 23.31 46 GLU H O 1
ATOM 6848 N N . TRP E 1 47 ? 130.636 -58.996 202.323 1.00 26.71 47 TRP H N 1
ATOM 6849 C CA . TRP E 1 47 ? 130.479 -59.093 200.865 1.00 22.54 47 TRP H CA 1
ATOM 6850 C C . TRP E 1 47 ? 128.990 -59.249 200.518 1.00 25.65 47 TRP H C 1
ATOM 6851 O O . TRP E 1 47 ? 128.290 -59.995 201.179 1.00 24.99 47 TRP H O 1
ATOM 6862 N N . VAL E 1 48 ? 128.514 -58.522 199.509 1.00 19.39 48 VAL H N 1
ATOM 6863 C CA . VAL E 1 48 ? 127.100 -58.536 199.106 1.00 22.26 48 VAL H CA 1
ATOM 6864 C C . VAL E 1 48 ? 126.884 -59.251 197.749 1.00 25.49 48 VAL H C 1
ATOM 6865 O O . VAL E 1 48 ? 125.983 -60.093 197.616 1.00 23.71 48 VAL H O 1
ATOM 6869 N N . ALA E 1 49 ? 127.707 -58.930 196.752 1.00 20.64 49 ALA H N 1
ATOM 6870 C CA . ALA E 1 49 ? 127.568 -59.554 195.426 1.00 19.51 49 ALA H CA 1
ATOM 6871 C C . ALA E 1 49 ? 128.768 -59.240 194.515 1.00 22.98 49 ALA H C 1
ATOM 6872 O O . ALA E 1 49 ? 129.431 -58.219 194.689 1.00 22.56 49 ALA H O 1
ATOM 6874 N N . SER E 1 50 ? 129.019 -60.114 193.545 1.00 21.18 50 SER H N 1
ATOM 6875 C CA . SER E 1 50 ? 130.047 -59.885 192.537 1.00 21.86 50 SER H CA 1
ATOM 6876 C C . SER E 1 50 ? 129.534 -60.264 191.161 1.00 23.21 50 SER H C 1
ATOM 6877 O O . SER E 1 50 ? 128.630 -61.094 191.024 1.00 21.61 50 SER H O 1
ATOM 6880 N N . ILE E 1 51 ? 130.120 -59.662 190.132 1.00 20.35 51 ILE H N 1
ATOM 6881 C CA . ILE E 1 51 ? 129.750 -59.999 188.770 1.00 21.12 51 ILE H CA 1
ATOM 6882 C C . ILE E 1 51 ? 131.017 -59.947 187.910 1.00 23.43 51 ILE H C 1
ATOM 6883 O O . ILE E 1 51 ? 131.816 -59.011 188.027 1.00 22.51 51 ILE H O 1
ATOM 6888 N N . SER E 1 52 ? 131.243 -60.990 187.124 1.00 25.26 52 SER H N 1
ATOM 6889 C CA . SER E 1 52 ? 132.441 -61.052 186.279 1.00 27.60 52 SER H CA 1
ATOM 6890 C C . SER E 1 52 ? 132.287 -60.114 185.094 1.00 29.31 52 SER H C 1
ATOM 6891 O O . SER E 1 52 ? 131.202 -59.568 184.853 1.00 26.14 52 SER H O 1
ATOM 6894 N N . LYS E 1 53 ? 133.376 -59.906 184.363 1.00 24.06 53 LYS H N 1
ATOM 6895 C CA . LYS E 1 53 ? 133.346 -58.982 183.229 1.00 26.40 53 LYS H CA 1
ATOM 6896 C C . LYS E 1 53 ? 132.305 -59.404 182.211 1.00 28.44 53 LYS H C 1
ATOM 6897 O O . LYS E 1 53 ? 131.697 -58.554 181.570 1.00 29.90 53 LYS H O 1
ATOM 6903 N N . GLY E 1 54 ? 132.097 -60.708 182.073 1.00 26.11 54 GLY H N 1
ATOM 6904 C CA . GLY E 1 54 ? 131.110 -61.234 181.143 1.00 34.74 54 GLY H CA 1
ATOM 6905 C C . GLY E 1 54 ? 129.680 -61.387 181.670 1.00 32.31 54 GLY H C 1
ATOM 6906 O O . GLY E 1 54 ? 128.793 -61.808 180.933 1.00 29.79 54 GLY H O 1
ATOM 6907 N N . GLY E 1 55 ? 129.447 -61.084 182.942 1.00 27.30 55 GLY H N 1
ATOM 6908 C CA . GLY E 1 55 ? 128.086 -61.078 183.477 1.00 28.06 55 GLY H CA 1
ATOM 6909 C C . GLY E 1 55 ? 127.705 -62.236 184.399 1.00 28.69 55 GLY H C 1
ATOM 6910 O O . GLY E 1 55 ? 126.553 -62.323 184.875 1.00 28.83 55 GLY H O 1
ATOM 6911 N N . ASN E 1 56 ? 128.656 -63.116 184.690 1.00 26.60 56 ASN H N 1
ATOM 6912 C CA . ASN E 1 56 ? 128.389 -64.199 185.644 1.00 24.68 56 ASN H CA 1
ATOM 6913 C C . ASN E 1 56 ? 128.304 -63.618 187.048 1.00 29.79 56 ASN H C 1
ATOM 6914 O O . ASN E 1 56 ? 129.149 -62.801 187.408 1.00 25.47 56 ASN H O 1
ATOM 6919 N N . THR E 1 57 ? 127.313 -64.045 187.838 1.00 28.37 57 THR H N 1
ATOM 6920 C CA . THR E 1 57 ? 127.057 -63.436 189.153 1.00 25.03 57 THR H CA 1
ATOM 6921 C C . THR E 1 57 ? 127.347 -64.393 190.303 1.00 25.14 57 THR H C 1
ATOM 6922 O O . THR E 1 57 ? 127.295 -65.610 190.138 1.00 26.35 57 THR H O 1
ATOM 6926 N N . TYR E 1 58 ? 127.643 -63.839 191.480 1.00 24.46 58 TYR H N 1
ATOM 6927 C CA . TYR E 1 58 ? 127.982 -64.620 192.667 1.00 23.62 58 TYR H CA 1
ATOM 6928 C C . TYR E 1 58 ? 127.364 -63.971 193.899 1.00 25.12 58 TYR H C 1
ATOM 6929 O O . TYR E 1 58 ? 127.436 -62.752 194.039 1.00 24.98 58 TYR H O 1
ATOM 6938 N N . TYR E 1 59 ? 126.779 -64.756 194.802 1.00 23.25 59 TYR H N 1
ATOM 6939 C CA . TYR E 1 59 ? 126.100 -64.176 195.971 1.00 21.54 59 TYR H CA 1
ATOM 6940 C C . TYR E 1 59 ? 126.347 -65.012 197.199 1.00 26.33 59 TYR H C 1
ATOM 6941 O O . TYR E 1 59 ? 126.469 -66.237 197.081 1.00 29.24 59 TYR H O 1
ATOM 6950 N N . PRO E 1 60 ? 126.369 -64.374 198.388 1.00 26.58 60 PRO H N 1
ATOM 6951 C CA . PRO E 1 60 ? 126.312 -65.121 199.652 1.00 26.32 60 PRO H CA 1
ATOM 6952 C C . PRO E 1 60 ? 124.860 -65.484 199.967 1.00 29.73 60 PRO H C 1
ATOM 6953 O O . PRO E 1 60 ? 123.963 -64.830 199.439 1.00 27.38 60 PRO H O 1
ATOM 6957 N N . ASN E 1 61 ? 124.634 -66.485 200.810 1.00 34.81 61 ASN H N 1
ATOM 6958 C CA . ASN E 1 61 ? 123.262 -66.912 201.141 1.00 38.43 61 ASN H CA 1
ATOM 6959 C C . ASN E 1 61 ? 122.389 -65.836 201.792 1.00 38.29 61 ASN H C 1
ATOM 6960 O O . ASN E 1 61 ? 121.177 -65.821 201.606 1.00 40.85 61 ASN H O 1
ATOM 6965 N N . SER E 1 62 ? 123.002 -64.920 202.531 1.00 37.48 62 SER H N 1
ATOM 6966 C CA . SER E 1 62 ? 122.248 -63.853 203.198 1.00 35.77 62 SER H CA 1
ATOM 6967 C C . SER E 1 62 ? 121.415 -62.961 202.256 1.00 40.17 62 SER H C 1
ATOM 6968 O O . SER E 1 62 ? 120.443 -62.343 202.700 1.00 37.48 62 SER H O 1
ATOM 6971 N N . VAL E 1 63 ? 121.781 -62.875 200.973 1.00 33.21 63 VAL H N 1
ATOM 6972 C CA . VAL E 1 63 ? 121.018 -62.037 200.042 1.00 30.44 63 VAL H CA 1
ATOM 6973 C C . VAL E 1 63 ? 120.554 -62.780 198.799 1.00 31.26 63 VAL H C 1
ATOM 6974 O O . VAL E 1 63 ? 119.887 -62.203 197.927 1.00 33.33 63 VAL H O 1
ATOM 6978 N N . LYS E 1 64 ? 120.885 -64.063 198.724 1.00 36.56 64 LYS H N 1
ATOM 6979 C CA . LYS E 1 64 ? 120.554 -64.861 197.552 1.00 35.52 64 LYS H CA 1
ATOM 6980 C C . LYS E 1 64 ? 119.033 -64.979 197.446 1.00 38.77 64 LYS H C 1
ATOM 6981 O O . LYS E 1 64 ? 118.352 -65.260 198.427 1.00 42.02 64 LYS H O 1
ATOM 6987 N N . GLY E 1 65 ? 118.508 -64.749 196.251 1.00 39.24 65 GLY H N 1
ATOM 6988 C CA . GLY E 1 65 ? 117.075 -64.660 196.048 1.00 37.78 65 GLY H CA 1
ATOM 6989 C C . GLY E 1 65 ? 116.477 -63.291 196.347 1.00 41.49 65 GLY H C 1
ATOM 6990 O O . GLY E 1 65 ? 115.332 -63.023 195.977 1.00 39.84 65 GLY H O 1
ATOM 6991 N N . ARG E 1 66 ? 117.235 -62.407 196.995 1.00 33.11 66 ARG H N 1
ATOM 6992 C CA . ARG E 1 66 ? 116.706 -61.072 197.286 1.00 31.85 66 ARG H CA 1
ATOM 6993 C C . ARG E 1 66 ? 117.391 -59.959 196.500 1.00 33.69 66 ARG H C 1
ATOM 6994 O O . ARG E 1 66 ? 116.725 -59.030 196.042 1.00 32.23 66 ARG H O 1
ATOM 7002 N N . PHE E 1 67 ? 118.713 -60.049 196.336 1.00 29.71 67 PHE H N 1
ATOM 7003 C CA . PHE E 1 67 ? 119.476 -59.005 195.656 1.00 28.83 67 PHE H CA 1
ATOM 7004 C C . PHE E 1 67 ? 119.907 -59.500 194.268 1.00 28.02 67 PHE H C 1
ATOM 7005 O O . PHE E 1 67 ? 120.210 -60.678 194.102 1.00 29.79 67 PHE H O 1
ATOM 7013 N N . THR E 1 68 ? 119.926 -58.602 193.282 1.00 23.41 68 THR H N 1
ATOM 7014 C CA . THR E 1 68 ? 120.448 -58.914 191.944 1.00 26.12 68 THR H CA 1
ATOM 7015 C C . THR E 1 68 ? 121.495 -57.902 191.504 1.00 26.63 68 THR H C 1
ATOM 7016 O O . THR E 1 68 ? 121.220 -56.701 191.472 1.00 27.16 68 THR H O 1
ATOM 7020 N N . ILE E 1 69 ? 122.691 -58.386 191.165 1.00 25.68 69 ILE H N 1
ATOM 7021 C CA . ILE E 1 69 ? 123.747 -57.531 190.645 1.00 26.27 69 ILE H CA 1
ATOM 7022 C C . ILE E 1 69 ? 123.707 -57.599 189.120 1.00 23.99 69 ILE H C 1
ATOM 7023 O O . ILE E 1 69 ? 123.449 -58.647 188.549 1.00 25.36 69 ILE H O 1
ATOM 7028 N N . SER E 1 70 ? 123.902 -56.471 188.465 1.00 26.05 70 SER H N 1
ATOM 7029 C CA . SER E 1 70 ? 123.910 -56.443 187.007 1.00 30.47 70 SER H CA 1
ATOM 7030 C C . SER E 1 70 ? 124.857 -55.363 186.532 1.00 27.98 70 SER H C 1
ATOM 7031 O O . SER E 1 70 ? 125.250 -54.498 187.314 1.00 27.01 70 SER H O 1
ATOM 7034 N N . ARG E 1 71 ? 125.231 -55.394 185.248 1.00 26.71 71 ARG H N 1
ATOM 7035 C CA . ARG E 1 71 ? 126.163 -54.406 184.732 1.00 27.54 71 ARG H CA 1
ATOM 7036 C C . ARG E 1 71 ? 125.802 -53.994 183.303 1.00 30.24 71 ARG H C 1
ATOM 7037 O O . ARG E 1 71 ? 125.295 -54.787 182.532 1.00 33.86 71 ARG H O 1
ATOM 7045 N N . ASP E 1 72 ? 126.064 -52.742 182.968 1.00 32.14 72 ASP H N 1
ATOM 7046 C CA . ASP E 1 72 ? 125.884 -52.263 181.598 1.00 37.83 72 ASP H CA 1
ATOM 7047 C C . ASP E 1 72 ? 127.252 -51.873 181.044 1.00 33.57 72 ASP H C 1
ATOM 7048 O O . ASP E 1 72 ? 127.770 -50.811 181.369 1.00 39.02 72 ASP H O 1
ATOM 7053 N N . ASN E 1 73 ? 127.846 -52.730 180.221 1.00 33.79 73 ASN H N 1
ATOM 7054 C CA . ASN E 1 73 ? 129.204 -52.464 179.743 1.00 37.75 73 ASN H CA 1
ATOM 7055 C C . ASN E 1 73 ? 129.267 -51.400 178.653 1.00 45.03 73 ASN H C 1
ATOM 7056 O O . ASN E 1 73 ? 130.355 -50.983 178.277 1.00 49.10 73 ASN H O 1
ATOM 7061 N N . ALA E 1 74 ? 128.115 -50.933 178.174 1.00 44.09 74 ALA H N 1
ATOM 7062 C CA . ALA E 1 74 ? 128.100 -49.869 177.173 1.00 47.96 74 ALA H CA 1
ATOM 7063 C C . ALA E 1 74 ? 128.105 -48.505 177.848 1.00 46.55 74 ALA H C 1
ATOM 7064 O O . ALA E 1 74 ? 128.811 -47.586 177.428 1.00 48.17 74 ALA H O 1
ATOM 7066 N N . ARG E 1 75 ? 127.335 -48.376 178.917 1.00 41.72 75 ARG H N 1
ATOM 7067 C CA . ARG E 1 75 ? 127.289 -47.122 179.642 1.00 42.44 75 ARG H CA 1
ATOM 7068 C C . ARG E 1 75 ? 128.262 -47.092 180.830 1.00 41.42 75 ARG H C 1
ATOM 7069 O O . ARG E 1 75 ? 128.347 -46.082 181.535 1.00 40.62 75 ARG H O 1
ATOM 7077 N N . ASN E 1 76 ? 128.975 -48.199 181.055 1.00 35.23 76 ASN H N 1
ATOM 7078 C CA . ASN E 1 76 ? 129.932 -48.315 182.168 1.00 36.01 76 ASN H CA 1
ATOM 7079 C C . ASN E 1 76 ? 129.288 -48.020 183.526 1.00 32.86 76 ASN H C 1
ATOM 7080 O O . ASN E 1 76 ? 129.742 -47.154 184.281 1.00 32.28 76 ASN H O 1
ATOM 7085 N N . ILE E 1 77 ? 128.236 -48.770 183.840 1.00 34.12 77 ILE H N 1
ATOM 7086 C CA . ILE E 1 77 ? 127.506 -48.583 185.098 1.00 30.82 77 ILE H CA 1
ATOM 7087 C C . ILE E 1 77 ? 127.263 -49.931 185.743 1.00 28.75 77 ILE H C 1
ATOM 7088 O O . ILE E 1 77 ? 126.905 -50.892 185.065 1.00 28.53 77 ILE H O 1
ATOM 7093 N N . LEU E 1 78 ? 127.472 -49.985 187.052 1.00 29.53 78 LEU H N 1
ATOM 7094 C CA . LEU E 1 78 ? 127.169 -51.158 187.862 1.00 26.69 78 LEU H CA 1
ATOM 7095 C C . LEU E 1 78 ? 125.872 -50.928 188.662 1.00 28.99 78 LEU H C 1
ATOM 7096 O O . LEU E 1 78 ? 125.644 -49.828 189.183 1.00 28.97 78 LEU H O 1
ATOM 7101 N N . TYR E 1 79 ? 125.056 -51.969 188.781 1.00 25.47 79 TYR H N 1
ATOM 7102 C CA . TYR E 1 79 ? 123.784 -51.879 189.522 1.00 28.20 79 TYR H CA 1
ATOM 7103 C C . TYR E 1 79 ? 123.664 -52.896 190.641 1.00 25.26 79 TYR H C 1
ATOM 7104 O O . TYR E 1 79 ? 124.208 -53.988 190.553 1.00 28.14 79 TYR H O 1
ATOM 7113 N N . LEU E 1 80 ? 122.924 -52.537 191.686 1.00 25.62 80 LEU H N 1
ATOM 7114 C CA . LEU E 1 80 ? 122.491 -53.507 192.680 1.00 25.48 80 LEU H CA 1
ATOM 7115 C C . LEU E 1 80 ? 121.000 -53.312 192.920 1.00 29.62 80 LEU H C 1
ATOM 7116 O O . LEU E 1 80 ? 120.583 -52.285 193.464 1.00 26.77 80 LEU H O 1
ATOM 7121 N N . GLN E 1 81 ? 120.213 -54.293 192.502 1.00 22.97 81 GLN H N 1
ATOM 7122 C CA . GLN E 1 81 ? 118.775 -54.281 192.787 1.00 29.59 81 GLN H CA 1
ATOM 7123 C C . GLN E 1 81 ? 118.491 -54.961 194.120 1.00 29.78 81 GLN H C 1
ATOM 7124 O O . GLN E 1 81 ? 118.765 -56.150 194.296 1.00 30.94 81 GLN H O 1
ATOM 7130 N N . MET E 1 82 ? 117.943 -54.209 195.070 1.00 28.44 82 MET H N 1
ATOM 7131 C CA . MET E 1 82 ? 117.676 -54.780 196.391 1.00 30.22 82 MET H CA 1
ATOM 7132 C C . MET E 1 82 ? 116.162 -54.958 196.578 1.00 33.10 82 MET H C 1
ATOM 7133 O O . MET E 1 82 ? 115.414 -54.004 196.406 1.00 36.74 82 MET H O 1
ATOM 7138 N N . SER E 1 83 ? 115.722 -56.178 196.888 1.00 33.58 83 SER H N 1
ATOM 7139 C CA . SER E 1 83 ? 114.302 -56.470 197.131 1.00 35.40 83 SER H CA 1
ATOM 7140 C C . SER E 1 83 ? 114.119 -57.173 198.469 1.00 34.24 83 SER H C 1
ATOM 7141 O O . SER E 1 83 ? 115.092 -57.643 199.048 1.00 32.51 83 SER H O 1
ATOM 7144 N N . SER E 1 84 ? 112.877 -57.238 198.950 1.00 34.30 84 SER H N 1
ATOM 7145 C CA . SER E 1 84 ? 112.560 -57.887 200.231 1.00 34.64 84 SER H CA 1
ATOM 7146 C C . SER E 1 84 ? 113.471 -57.394 201.346 1.00 28.68 84 SER H C 1
ATOM 7147 O O . SER E 1 84 ? 114.057 -58.201 202.068 1.00 30.07 84 SER H O 1
ATOM 7150 N N . LEU E 1 85 ? 113.599 -56.077 201.458 1.00 28.84 85 LEU H N 1
ATOM 7151 C CA . LEU E 1 85 ? 114.565 -55.464 202.363 1.00 31.75 85 LEU H CA 1
ATOM 7152 C C . LEU E 1 85 ? 114.199 -55.714 203.813 1.00 35.47 85 LEU H C 1
ATOM 7153 O O . LEU E 1 85 ? 113.016 -55.716 204.165 1.00 28.52 85 LEU H O 1
ATOM 7158 N N . ARG E 1 86 ? 115.235 -55.940 204.622 1.00 32.65 86 ARG H N 1
ATOM 7159 C CA . ARG E 1 86 ? 115.138 -56.167 206.063 1.00 32.95 86 ARG H CA 1
ATOM 7160 C C . ARG E 1 86 ? 115.931 -55.093 206.785 1.00 34.50 86 ARG H C 1
ATOM 7161 O O . ARG E 1 86 ? 116.877 -54.534 206.224 1.00 28.88 86 ARG H O 1
ATOM 7169 N N . SER E 1 87 ? 115.602 -54.834 208.041 1.00 29.77 87 SER H N 1
ATOM 7170 C CA . SER E 1 87 ? 116.331 -53.814 208.796 1.00 28.41 87 SER H CA 1
ATOM 7171 C C . SER E 1 87 ? 117.819 -54.161 208.898 1.00 31.34 87 SER H C 1
ATOM 7172 O O . SER E 1 87 ? 118.676 -53.271 208.992 1.00 35.62 87 SER H O 1
ATOM 7175 N N . GLU E 1 88 ? 118.131 -55.455 208.869 1.00 32.09 88 GLU H N 1
ATOM 7176 C CA . GLU E 1 88 ? 119.519 -55.902 208.880 1.00 33.30 88 GLU H CA 1
ATOM 7177 C C . GLU E 1 88 ? 120.299 -55.528 207.613 1.00 35.69 88 GLU H C 1
ATOM 7178 O O . GLU E 1 88 ? 121.522 -55.665 207.595 1.00 34.60 88 GLU H O 1
ATOM 7180 N N . ASP E 1 89 ? 119.608 -55.057 206.572 1.00 30.60 89 ASP H N 1
ATOM 7181 C CA . ASP E 1 89 ? 120.273 -54.590 205.343 1.00 29.90 89 ASP H CA 1
ATOM 7182 C C . ASP E 1 89 ? 120.737 -53.129 205.452 1.00 28.10 89 ASP H C 1
ATOM 7183 O O . ASP E 1 89 ? 121.343 -52.596 204.528 1.00 28.77 89 ASP H O 1
ATOM 7188 N N . THR E 1 90 ? 120.415 -52.474 206.562 1.00 26.58 90 THR H N 1
ATOM 7189 C CA . THR E 1 90 ? 120.867 -51.108 206.823 1.00 25.90 90 THR H CA 1
ATOM 7190 C C . THR E 1 90 ? 122.394 -51.100 206.867 1.00 28.89 90 THR H C 1
ATOM 7191 O O . THR E 1 90 ? 122.982 -51.834 207.650 1.00 28.17 90 THR H O 1
ATOM 7195 N N . ALA E 1 91 ? 123.030 -50.251 206.068 1.00 28.03 91 ALA H N 1
ATOM 7196 C CA . ALA E 1 91 ? 124.497 -50.243 205.984 1.00 29.45 91 ALA H CA 1
ATOM 7197 C C . ALA E 1 91 ? 124.962 -49.181 205.022 1.00 29.65 91 ALA H C 1
ATOM 7198 O O . ALA E 1 91 ? 124.174 -48.659 204.234 1.00 27.88 91 ALA H O 1
ATOM 7200 N N . LEU E 1 92 ? 126.260 -48.893 205.073 1.00 27.70 92 LEU H N 1
ATOM 7201 C CA . LEU E 1 92 ? 126.963 -48.180 204.007 1.00 28.10 92 LEU H CA 1
ATOM 7202 C C . LEU E 1 92 ? 127.273 -49.172 202.895 1.00 26.54 92 LEU H C 1
ATOM 7203 O O . LEU E 1 92 ? 127.742 -50.256 203.191 1.00 27.40 92 LEU H O 1
ATOM 7208 N N . TYR E 1 93 ? 126.979 -48.833 201.639 1.00 25.03 93 TYR H N 1
ATOM 7209 C CA . TYR E 1 93 ? 127.253 -49.738 200.523 1.00 26.84 93 TYR H CA 1
ATOM 7210 C C . TYR E 1 93 ? 128.367 -49.173 199.661 1.00 29.49 93 TYR H C 1
ATOM 7211 O O . TYR E 1 93 ? 128.324 -47.997 199.300 1.00 30.27 93 TYR H O 1
ATOM 7220 N N . TYR E 1 94 ? 129.381 -49.998 199.395 1.00 26.59 94 TYR H N 1
ATOM 7221 C CA . TYR E 1 94 ? 130.501 -49.649 198.519 1.00 25.38 94 TYR H CA 1
ATOM 7222 C C . TYR E 1 94 ? 130.473 -50.477 197.240 1.00 24.28 94 TYR H C 1
ATOM 7223 O O . TYR E 1 94 ? 130.192 -51.670 197.291 1.00 25.43 94 TYR H O 1
ATOM 7232 N N . CYS E 1 95 ? 130.784 -49.881 196.096 1.00 24.63 95 CYS H N 1
ATOM 7233 C CA . CYS E 1 95 ? 131.121 -50.703 194.927 1.00 26.05 95 CYS H CA 1
ATOM 7234 C C . CYS E 1 95 ? 132.655 -50.807 194.832 1.00 27.61 95 CYS H C 1
ATOM 7235 O O . CYS E 1 95 ? 133.376 -49.963 195.352 1.00 28.31 95 CYS H O 1
ATOM 7238 N N . ALA E 1 96 ? 133.152 -51.882 194.242 1.00 23.07 96 ALA H N 1
ATOM 7239 C CA . ALA E 1 96 ? 134.589 -52.067 194.116 1.00 24.25 96 ALA H CA 1
ATOM 7240 C C . ALA E 1 96 ? 134.892 -52.735 192.787 1.00 25.81 96 ALA H C 1
ATOM 7241 O O . ALA E 1 96 ? 134.009 -53.393 192.229 1.00 23.80 96 ALA H O 1
ATOM 7243 N N . ARG E 1 97 ? 136.116 -52.579 192.278 1.00 29.81 97 ARG H N 1
ATOM 7244 C CA . ARG E 1 97 ? 136.485 -53.265 191.049 1.00 22.73 97 ARG H CA 1
ATOM 7245 C C . ARG E 1 97 ? 137.691 -54.136 191.364 1.00 22.75 97 ARG H C 1
ATOM 7246 O O . ARG E 1 97 ? 138.476 -53.827 192.267 1.00 24.90 97 ARG H O 1
ATOM 7254 N N . GLY E 1 98 ? 137.831 -55.234 190.627 1.00 21.90 98 GLY H N 1
ATOM 7255 C CA . GLY E 1 98 ? 138.975 -56.111 190.813 1.00 22.92 98 GLY H CA 1
ATOM 7256 C C . GLY E 1 98 ? 139.184 -57.068 189.656 1.00 22.89 98 GLY H C 1
ATOM 7257 O O . GLY E 1 98 ? 138.467 -56.997 188.651 1.00 21.91 98 GLY H O 1
ATOM 7258 N N . TRP E 1 99 ? 140.158 -57.973 189.820 1.00 22.29 99 TRP H N 1
ATOM 7259 C CA . TRP E 1 99 ? 140.525 -58.959 188.806 1.00 20.90 99 TRP H CA 1
ATOM 7260 C C . TRP E 1 99 ? 141.662 -59.816 189.332 1.00 24.20 99 TRP H C 1
ATOM 7261 O O . TRP E 1 99 ? 142.419 -59.365 190.196 1.00 22.56 99 TRP H O 1
ATOM 7272 N N . GLY E 1 100 ? 141.795 -61.028 188.799 1.00 22.92 100 GLY H N 1
ATOM 7273 C CA . GLY E 1 100 ? 142.967 -61.863 189.052 1.00 23.46 100 GLY H CA 1
ATOM 7274 C C . GLY E 1 100 ? 143.366 -62.051 190.502 1.00 25.68 100 GLY H C 1
ATOM 7275 O O . GLY E 1 100 ? 142.500 -62.149 191.392 1.00 27.42 100 GLY H O 1
ATOM 7276 N N . ASP E 1 101 ? 144.677 -62.076 190.768 1.00 23.33 101 ASP H N 1
ATOM 7277 C CA . ASP E 1 101 ? 145.150 -62.314 192.142 1.00 22.59 101 ASP H CA 1
ATOM 7278 C C . ASP E 1 101 ? 145.047 -61.059 193.001 1.00 22.79 101 ASP H C 1
ATOM 7279 O O . ASP E 1 101 ? 145.144 -61.144 194.243 1.00 23.89 101 ASP H O 1
ATOM 7284 N N . TYR E 1 102 ? 144.820 -59.898 192.375 1.00 22.41 102 TYR H N 1
ATOM 7285 C CA . TYR E 1 102 ? 144.502 -58.678 193.149 1.00 25.18 102 TYR H CA 1
ATOM 7286 C C . TYR E 1 102 ? 143.278 -58.931 193.996 1.00 27.90 102 TYR H C 1
ATOM 7287 O O . TYR E 1 102 ? 143.131 -58.365 195.089 1.00 25.87 102 TYR H O 1
ATOM 7296 N N . GLY E 1 103 ? 142.376 -59.750 193.461 1.00 27.09 103 GLY H N 1
ATOM 7297 C CA . GLY E 1 103 ? 141.136 -60.063 194.147 1.00 24.69 103 GLY H CA 1
ATOM 7298 C C . GLY E 1 103 ? 139.976 -59.197 193.704 1.00 25.58 103 GLY H C 1
ATOM 7299 O O . GLY E 1 103 ? 140.110 -58.375 192.796 1.00 23.44 103 GLY H O 1
ATOM 7300 N N . TRP E 1 104 ? 138.844 -59.337 194.396 1.00 23.78 104 TRP H N 1
ATOM 7301 C CA . TRP E 1 104 ? 137.602 -58.685 193.976 1.00 21.33 104 TRP H CA 1
ATOM 7302 C C . TRP E 1 104 ? 137.488 -57.208 194.382 1.00 21.29 104 TRP H C 1
ATOM 7303 O O . TRP E 1 104 ? 136.694 -56.453 193.796 1.00 25.70 104 TRP H O 1
ATOM 7314 N N . PHE E 1 105 ? 138.265 -56.791 195.365 1.00 21.32 105 PHE H N 1
ATOM 7315 C CA . PHE E 1 105 ? 138.100 -55.454 195.938 1.00 24.54 105 PHE H CA 1
ATOM 7316 C C . PHE E 1 105 ? 139.400 -54.647 195.846 1.00 27.59 105 PHE H C 1
ATOM 7317 O O . PHE E 1 105 ? 139.855 -54.114 196.853 1.00 25.71 105 PHE H O 1
ATOM 7325 N N . ALA E 1 106 ? 140.006 -54.573 194.661 1.00 22.25 106 ALA H N 1
ATOM 7326 C CA . ALA E 1 106 ? 141.297 -53.877 194.500 1.00 24.95 106 ALA H CA 1
ATOM 7327 C C . ALA E 1 106 ? 141.159 -52.353 194.669 1.00 26.98 106 ALA H C 1
ATOM 7328 O O . ALA E 1 106 ? 142.072 -51.692 195.156 1.00 26.17 106 ALA H O 1
ATOM 7330 N N . TYR E 1 107 ? 140.027 -51.806 194.224 1.00 25.04 107 TYR H N 1
ATOM 7331 C CA A TYR E 1 107 ? 139.751 -50.364 194.299 0.60 30.97 107 TYR H CA 1
ATOM 7332 C CA B TYR E 1 107 ? 139.761 -50.374 194.294 0.40 29.72 107 TYR H CA 1
ATOM 7333 C C . TYR E 1 107 ? 138.304 -50.133 194.709 1.00 30.30 107 TYR H C 1
ATOM 7334 O O . TYR E 1 107 ? 137.404 -50.741 194.155 1.00 28.29 107 TYR H O 1
ATOM 7351 N N . TRP E 1 108 ? 138.087 -49.253 195.685 1.00 28.85 108 TRP H N 1
ATOM 7352 C CA . TRP E 1 108 ? 136.772 -49.032 196.286 1.00 31.60 108 TRP H CA 1
ATOM 7353 C C . TRP E 1 108 ? 136.134 -47.692 195.854 1.00 34.19 108 TRP H C 1
ATOM 7354 O O . TRP E 1 108 ? 136.852 -46.711 195.681 1.00 34.87 108 TRP H O 1
ATOM 7365 N N . GLY E 1 109 ? 134.805 -47.633 195.698 1.00 30.73 109 GLY H N 1
ATOM 7366 C CA . GLY E 1 109 ? 134.176 -46.407 195.214 1.00 35.58 109 GLY H CA 1
ATOM 7367 C C . GLY E 1 109 ? 133.598 -45.588 196.356 1.00 34.88 109 GLY H C 1
ATOM 7368 O O . GLY E 1 109 ? 133.791 -45.951 197.509 1.00 36.78 109 GLY H O 1
ATOM 7369 N N . GLN E 1 110 ? 132.933 -44.466 196.070 1.00 39.43 110 GLN H N 1
ATOM 7370 C CA . GLN E 1 110 ? 132.429 -43.624 197.169 1.00 44.43 110 GLN H CA 1
ATOM 7371 C C . GLN E 1 110 ? 131.110 -44.157 197.717 1.00 41.07 110 GLN H C 1
ATOM 7372 O O . GLN E 1 110 ? 130.190 -44.413 196.973 1.00 39.82 110 GLN H O 1
ATOM 7378 N N . VAL E 1 111 ? 130.966 -44.152 199.027 1.00 40.26 111 VAL H N 1
ATOM 7379 C CA . VAL E 1 111 ? 129.883 -44.867 199.681 1.00 38.70 111 VAL H CA 1
ATOM 7380 C C . VAL E 1 111 ? 128.466 -44.282 199.452 1.00 37.65 111 VAL H C 1
ATOM 7381 O O . VAL E 1 111 ? 128.313 -43.125 199.050 1.00 36.40 111 VAL H O 1
ATOM 7385 N N . THR E 1 112 ? 127.437 -45.099 199.680 1.00 36.70 112 THR H N 1
ATOM 7386 C CA . THR E 1 112 ? 126.056 -44.612 199.675 1.00 35.51 112 THR H CA 1
ATOM 7387 C C . THR E 1 112 ? 125.361 -45.275 200.878 1.00 37.51 112 THR H C 1
ATOM 7388 O O . THR E 1 112 ? 125.547 -46.468 201.142 1.00 35.44 112 THR H O 1
ATOM 7392 N N . LEU E 1 113 ? 124.639 -44.478 201.666 1.00 35.80 113 LEU H N 1
ATOM 7393 C CA . LEU E 1 113 ? 123.974 -44.971 202.874 1.00 34.33 113 LEU H CA 1
ATOM 7394 C C . LEU E 1 113 ? 122.575 -45.510 202.582 1.00 36.42 113 LEU H C 1
ATOM 7395 O O . LEU E 1 113 ? 121.789 -44.850 201.911 1.00 34.81 113 LEU H O 1
ATOM 7400 N N . VAL E 1 114 ? 122.279 -46.711 203.077 1.00 30.42 114 VAL H N 1
ATOM 7401 C CA . VAL E 1 114 ? 120.940 -47.284 202.972 1.00 27.64 114 VAL H CA 1
ATOM 7402 C C . VAL E 1 114 ? 120.383 -47.524 204.369 1.00 31.44 114 VAL H C 1
ATOM 7403 O O . VAL E 1 114 ? 120.981 -48.253 205.159 1.00 28.24 114 VAL H O 1
ATOM 7407 N N . THR E 1 115 ? 119.259 -46.893 204.684 1.00 27.35 115 THR H N 1
ATOM 7408 C CA . THR E 1 115 ? 118.598 -47.113 205.981 1.00 25.89 115 THR H CA 1
ATOM 7409 C C . THR E 1 115 ? 117.288 -47.825 205.726 1.00 28.04 115 THR H C 1
ATOM 7410 O O . THR E 1 115 ? 116.411 -47.289 205.041 1.00 29.12 115 THR H O 1
ATOM 7414 N N . VAL E 1 116 ? 117.162 -49.047 206.231 1.00 26.43 116 VAL H N 1
ATOM 7415 C CA . VAL E 1 116 ? 115.899 -49.763 206.090 1.00 27.74 116 VAL H CA 1
ATOM 7416 C C . VAL E 1 116 ? 115.133 -49.637 207.399 1.00 32.60 116 VAL H C 1
ATOM 7417 O O . VAL E 1 116 ? 115.510 -50.251 208.385 1.00 28.69 116 VAL H O 1
ATOM 7421 N N . SER E 1 117 ? 114.069 -48.836 207.401 1.00 30.92 117 SER H N 1
ATOM 7422 C CA . SER E 1 117 ? 113.296 -48.601 208.627 1.00 32.72 117 SER H CA 1
ATOM 7423 C C . SER E 1 117 ? 111.867 -48.132 208.362 1.00 33.26 117 SER H C 1
ATOM 7424 O O . SER E 1 117 ? 111.597 -47.433 207.370 1.00 30.30 117 SER H O 1
ATOM 7427 N N . ALA E 1 118 ? 110.970 -48.501 209.276 1.00 32.65 118 ALA H N 1
ATOM 7428 C CA . ALA E 1 118 ? 109.563 -48.111 209.210 1.00 36.45 118 ALA H CA 1
ATOM 7429 C C . ALA E 1 118 ? 109.294 -46.765 209.859 1.00 33.35 118 ALA H C 1
ATOM 7430 O O . ALA E 1 118 ? 108.204 -46.222 209.719 1.00 34.59 118 ALA H O 1
ATOM 7432 N N . ALA E 1 119 ? 110.267 -46.240 210.601 1.00 31.89 119 ALA H N 1
ATOM 7433 C CA . ALA E 1 119 ? 110.046 -44.980 211.317 1.00 34.81 119 ALA H CA 1
ATOM 7434 C C . ALA E 1 119 ? 109.828 -43.841 210.331 1.00 40.11 119 ALA H C 1
ATOM 7435 O O . ALA E 1 119 ? 110.445 -43.814 209.264 1.00 35.13 119 ALA H O 1
ATOM 7437 N N . SER E 1 120 ? 108.973 -42.889 210.699 1.00 38.99 120 SER H N 1
ATOM 7438 C CA . SER E 1 120 ? 108.719 -41.754 209.830 1.00 44.60 120 SER H CA 1
ATOM 7439 C C . SER E 1 120 ? 109.756 -40.682 210.072 1.00 45.14 120 SER H C 1
ATOM 7440 O O . SER E 1 120 ? 110.249 -40.518 211.192 1.00 40.40 120 SER H O 1
ATOM 7443 N N . THR E 1 121 ? 110.065 -39.948 209.007 1.00 42.34 121 THR H N 1
ATOM 7444 C CA . THR E 1 121 ? 110.997 -38.837 209.062 1.00 43.55 121 THR H CA 1
ATOM 7445 C C . THR E 1 121 ? 110.504 -37.792 210.048 1.00 46.49 121 THR H C 1
ATOM 7446 O O . THR E 1 121 ? 109.311 -37.508 210.106 1.00 47.94 121 THR H O 1
ATOM 7450 N N . LYS E 1 122 ? 111.420 -37.256 210.851 1.00 47.65 122 LYS H N 1
ATOM 7451 C CA . LYS E 1 122 ? 111.078 -36.228 211.821 1.00 43.23 122 LYS H CA 1
ATOM 7452 C C . LYS E 1 122 ? 112.267 -35.292 212.050 1.00 48.17 122 LYS H C 1
ATOM 7453 O O . LYS E 1 122 ? 113.396 -35.745 212.259 1.00 47.71 122 LYS H O 1
ATOM 7459 N N . GLY E 1 123 ? 112.013 -33.986 211.992 1.00 53.28 123 GLY H N 1
ATOM 7460 C CA . GLY E 1 123 ? 113.040 -32.992 212.254 1.00 51.02 123 GLY H CA 1
ATOM 7461 C C . GLY E 1 123 ? 113.291 -32.758 213.737 1.00 51.36 123 GLY H C 1
ATOM 7462 O O . GLY E 1 123 ? 112.386 -32.924 214.556 1.00 48.26 123 GLY H O 1
ATOM 7463 N N . PRO E 1 124 ? 114.509 -32.302 214.083 1.00 52.44 124 PRO H N 1
ATOM 7464 C CA . PRO E 1 124 ? 114.961 -32.159 215.475 1.00 53.48 124 PRO H CA 1
ATOM 7465 C C . PRO E 1 124 ? 114.503 -30.897 216.191 1.00 56.62 124 PRO H C 1
ATOM 7466 O O . PRO E 1 124 ? 114.176 -29.899 215.548 1.00 58.97 124 PRO H O 1
ATOM 7470 N N . SER E 1 125 ? 114.450 -30.970 217.519 1.00 54.99 125 SER H N 1
ATOM 7471 C CA . SER E 1 125 ? 114.406 -29.785 218.376 1.00 54.39 125 SER H CA 1
ATOM 7472 C C . SER E 1 125 ? 115.814 -29.435 218.838 1.00 54.08 125 SER H C 1
ATOM 7473 O O . SER E 1 125 ? 116.655 -30.320 219.004 1.00 55.70 125 SER H O 1
ATOM 7476 N N . VAL E 1 126 ? 116.086 -28.151 219.037 1.00 52.68 126 VAL H N 1
ATOM 7477 C CA . VAL E 1 126 ? 117.439 -27.736 219.393 1.00 49.58 126 VAL H CA 1
ATOM 7478 C C . VAL E 1 126 ? 117.445 -26.936 220.682 1.00 54.57 126 VAL H C 1
ATOM 7479 O O . VAL E 1 126 ? 116.767 -25.921 220.799 1.00 55.36 126 VAL H O 1
ATOM 7483 N N . PHE E 1 127 ? 118.179 -27.436 221.670 1.00 50.21 127 PHE H N 1
ATOM 7484 C CA . PHE E 1 127 ? 118.268 -26.781 222.959 1.00 47.91 127 PHE H CA 1
ATOM 7485 C C . PHE E 1 127 ? 119.697 -26.347 223.246 1.00 47.70 127 PHE H C 1
ATOM 7486 O O . PHE E 1 127 ? 120.647 -27.012 222.834 1.00 47.33 127 PHE H O 1
ATOM 7494 N N . PRO E 1 128 ? 119.855 -25.213 223.943 1.00 50.65 128 PRO H N 1
ATOM 7495 C CA . PRO E 1 128 ? 121.185 -24.704 224.286 1.00 50.91 128 PRO H CA 1
ATOM 7496 C C . PRO E 1 128 ? 121.830 -25.448 225.458 1.00 47.45 128 PRO H C 1
ATOM 7497 O O . PRO E 1 128 ? 121.157 -25.767 226.442 1.00 48.51 128 PRO H O 1
ATOM 7501 N N . LEU E 1 129 ? 123.129 -25.695 225.360 1.00 48.67 129 LEU H N 1
ATOM 7502 C CA . LEU E 1 129 ? 123.892 -26.121 226.522 1.00 50.46 129 LEU H CA 1
ATOM 7503 C C . LEU E 1 129 ? 124.630 -24.903 227.042 1.00 49.73 129 LEU H C 1
ATOM 7504 O O . LEU E 1 129 ? 125.733 -24.605 226.593 1.00 52.88 129 LEU H O 1
ATOM 7509 N N . ALA E 1 130 ? 124.029 -24.202 227.995 1.00 50.90 130 ALA H N 1
ATOM 7510 C CA . ALA E 1 130 ? 124.555 -22.899 228.388 1.00 58.20 130 ALA H CA 1
ATOM 7511 C C . ALA E 1 130 ? 125.777 -23.049 229.289 1.00 58.94 130 ALA H C 1
ATOM 7512 O O . ALA E 1 130 ? 125.762 -23.836 230.240 1.00 58.79 130 ALA H O 1
ATOM 7514 N N . PRO E 1 131 ? 126.842 -22.285 228.990 1.00 63.44 131 PRO H N 1
ATOM 7515 C CA . PRO E 1 131 ? 128.066 -22.263 229.799 1.00 63.09 131 PRO H CA 1
ATOM 7516 C C . PRO E 1 131 ? 127.764 -21.884 231.245 1.00 65.71 131 PRO H C 1
ATOM 7517 O O . PRO E 1 131 ? 127.034 -20.923 231.483 1.00 63.50 131 PRO H O 1
ATOM 7521 N N . SER E 1 132 ? 128.298 -22.657 232.183 1.00 67.44 132 SER H N 1
ATOM 7522 C CA . SER E 1 132 ? 128.044 -22.472 233.606 1.00 65.46 132 SER H CA 1
ATOM 7523 C C . SER E 1 132 ? 128.741 -21.222 234.125 1.00 66.35 132 SER H C 1
ATOM 7524 O O . SER E 1 132 ? 129.971 -21.177 234.179 1.00 68.10 132 SER H O 1
ATOM 7527 N N . GLY E 1 138 ? 139.097 -24.468 233.417 1.00 72.59 138 GLY H N 1
ATOM 7528 C CA . GLY E 1 138 ? 139.988 -23.560 234.118 1.00 74.91 138 GLY H CA 1
ATOM 7529 C C . GLY E 1 138 ? 140.532 -22.501 233.181 1.00 80.76 138 GLY H C 1
ATOM 7530 O O . GLY E 1 138 ? 141.451 -22.763 232.405 1.00 82.94 138 GLY H O 1
ATOM 7531 N N . GLY E 1 139 ? 139.975 -21.294 233.261 1.00 80.62 139 GLY H N 1
ATOM 7532 C CA . GLY E 1 139 ? 140.286 -20.244 232.305 1.00 75.52 139 GLY H CA 1
ATOM 7533 C C . GLY E 1 139 ? 139.640 -20.529 230.958 1.00 78.91 139 GLY H C 1
ATOM 7534 O O . GLY E 1 139 ? 139.791 -19.765 230.001 1.00 80.56 139 GLY H O 1
ATOM 7535 N N . THR E 1 140 ? 138.933 -21.654 230.889 1.00 78.36 140 THR H N 1
ATOM 7536 C CA . THR E 1 140 ? 138.266 -22.108 229.674 1.00 73.21 140 THR H CA 1
ATOM 7537 C C . THR E 1 140 ? 136.810 -22.469 229.963 1.00 69.40 140 THR H C 1
ATOM 7538 O O . THR E 1 140 ? 136.508 -23.099 230.977 1.00 70.46 140 THR H O 1
ATOM 7542 N N . ALA E 1 141 ? 135.904 -22.057 229.083 1.00 66.16 141 ALA H N 1
ATOM 7543 C CA . ALA E 1 141 ? 134.498 -22.403 229.248 1.00 66.01 141 ALA H CA 1
ATOM 7544 C C . ALA E 1 141 ? 134.046 -23.324 228.120 1.00 63.18 141 ALA H C 1
ATOM 7545 O O . ALA E 1 141 ? 134.576 -23.264 227.008 1.00 62.70 141 ALA H O 1
ATOM 7547 N N . ALA E 1 142 ? 133.075 -24.182 228.419 1.00 59.89 142 ALA H N 1
ATOM 7548 C CA . ALA E 1 142 ? 132.451 -25.037 227.413 1.00 56.70 142 ALA H CA 1
ATOM 7549 C C . ALA E 1 142 ? 130.963 -24.696 227.247 1.00 45.28 142 ALA H C 1
ATOM 7550 O O . ALA E 1 142 ? 130.284 -24.358 228.207 1.00 52.54 142 ALA H O 1
ATOM 7552 N N . LEU E 1 143 ? 130.475 -24.763 226.015 1.00 49.44 143 LEU H N 1
ATOM 7553 C CA . LEU E 1 143 ? 129.057 -24.537 225.713 1.00 52.39 143 LEU H CA 1
ATOM 7554 C C . LEU E 1 143 ? 128.656 -25.386 224.507 1.00 46.15 143 LEU H C 1
ATOM 7555 O O . LEU E 1 143 ? 129.519 -25.902 223.794 1.00 47.66 143 LEU H O 1
ATOM 7560 N N . GLY E 1 144 ? 127.358 -25.528 224.263 1.00 47.70 144 GLY H N 1
ATOM 7561 C CA . GLY E 1 144 ? 126.940 -26.312 223.116 1.00 47.32 144 GLY H CA 1
ATOM 7562 C C . GLY E 1 144 ? 125.459 -26.341 222.814 1.00 48.85 144 GLY H C 1
ATOM 7563 O O . GLY E 1 144 ? 124.678 -25.553 223.354 1.00 51.10 144 GLY H O 1
ATOM 7564 N N . CYS E 1 145 ? 125.082 -27.283 221.953 1.00 46.87 145 CYS H N 1
ATOM 7565 C CA . CYS E 1 145 ? 123.696 -27.500 221.556 1.00 47.05 145 CYS H CA 1
ATOM 7566 C C . CYS E 1 145 ? 123.313 -28.973 221.687 1.00 43.35 145 CYS H C 1
ATOM 7567 O O . CYS E 1 145 ? 124.072 -29.850 221.279 1.00 41.01 145 CYS H O 1
ATOM 7570 N N . LEU E 1 146 ? 122.136 -29.228 222.253 1.00 44.45 146 LEU H N 1
ATOM 7571 C CA . LEU E 1 146 ? 121.550 -30.568 222.261 1.00 46.89 146 LEU H CA 1
ATOM 7572 C C . LEU E 1 146 ? 120.530 -30.724 221.117 1.00 45.00 146 LEU H C 1
ATOM 7573 O O . LEU E 1 146 ? 119.508 -30.042 221.090 1.00 44.80 146 LEU H O 1
ATOM 7578 N N . VAL E 1 147 ? 120.803 -31.630 220.187 1.00 45.47 147 VAL H N 1
ATOM 7579 C CA . VAL E 1 147 ? 119.912 -31.846 219.051 1.00 46.31 147 VAL H CA 1
ATOM 7580 C C . VAL E 1 147 ? 119.103 -33.129 219.231 1.00 44.31 147 VAL H C 1
ATOM 7581 O O . VAL E 1 147 ? 119.627 -34.224 219.037 1.00 46.42 147 VAL H O 1
ATOM 7585 N N . LYS E 1 148 ? 117.833 -32.988 219.590 1.00 44.77 148 LYS H N 1
ATOM 7586 C CA . LYS E 1 148 ? 117.046 -34.104 220.130 1.00 48.61 148 LYS H CA 1
ATOM 7587 C C . LYS E 1 148 ? 115.816 -34.516 219.296 1.00 49.54 148 LYS H C 1
ATOM 7588 O O . LYS E 1 148 ? 115.108 -33.669 218.742 1.00 47.06 148 LYS H O 1
ATOM 7594 N N . ASP E 1 149 ? 115.587 -35.829 219.231 1.00 40.65 149 ASP H N 1
ATOM 7595 C CA . ASP E 1 149 ? 114.360 -36.427 218.695 1.00 44.76 149 ASP H CA 1
ATOM 7596 C C . ASP E 1 149 ? 114.176 -36.230 217.184 1.00 44.54 149 ASP H C 1
ATOM 7597 O O . ASP E 1 149 ? 113.211 -35.605 216.751 1.00 49.37 149 ASP H O 1
ATOM 7602 N N . TYR E 1 150 ? 115.096 -36.765 216.392 1.00 38.65 150 TYR H N 1
ATOM 7603 C CA . TYR E 1 150 ? 114.976 -36.696 214.941 1.00 44.75 150 TYR H CA 1
ATOM 7604 C C . TYR E 1 150 ? 115.166 -38.078 214.318 1.00 45.84 150 TYR H C 1
ATOM 7605 O O . TYR E 1 150 ? 115.635 -39.003 214.989 1.00 39.11 150 TYR H O 1
ATOM 7614 N N . PHE E 1 151 ? 114.791 -38.210 213.041 1.00 41.53 151 PHE H N 1
ATOM 7615 C CA . PHE E 1 151 ? 114.963 -39.447 212.283 1.00 39.18 151 PHE H CA 1
ATOM 7616 C C . PHE E 1 151 ? 114.793 -39.158 210.786 1.00 37.97 151 PHE H C 1
ATOM 7617 O O . PHE E 1 151 ? 113.907 -38.406 210.424 1.00 39.50 151 PHE H O 1
ATOM 7625 N N . PRO E 1 152 ? 115.626 -39.758 209.916 1.00 39.95 152 PRO H N 1
ATOM 7626 C CA . PRO E 1 152 ? 116.797 -40.605 210.158 1.00 39.88 152 PRO H CA 1
ATOM 7627 C C . PRO E 1 152 ? 118.073 -39.803 210.339 1.00 36.46 152 PRO H C 1
ATOM 7628 O O . PRO E 1 152 ? 118.028 -38.585 210.450 1.00 43.02 152 PRO H O 1
ATOM 7632 N N . GLU E 1 153 ? 119.198 -40.505 210.393 1.00 39.16 153 GLU H N 1
ATOM 7633 C CA . GLU E 1 153 ? 120.500 -39.876 210.306 1.00 46.33 153 GLU H CA 1
ATOM 7634 C C . GLU E 1 153 ? 120.741 -39.426 208.855 1.00 49.09 153 GLU H C 1
ATOM 7635 O O . GLU E 1 153 ? 120.177 -40.013 207.928 1.00 51.64 153 GLU H O 1
ATOM 7641 N N . PRO E 1 154 ? 121.605 -38.419 208.642 1.00 54.23 154 PRO H N 1
ATOM 7642 C CA . PRO E 1 154 ? 122.401 -37.665 209.615 1.00 51.80 154 PRO H CA 1
ATOM 7643 C C . PRO E 1 154 ? 121.901 -36.246 209.828 1.00 52.35 154 PRO H C 1
ATOM 7644 O O . PRO E 1 154 ? 120.963 -35.817 209.155 1.00 55.06 154 PRO H O 1
ATOM 7648 N N . VAL E 1 155 ? 122.488 -35.559 210.805 1.00 52.59 155 VAL H N 1
ATOM 7649 C CA . VAL E 1 155 ? 122.379 -34.112 210.927 1.00 52.53 155 VAL H CA 1
ATOM 7650 C C . VAL E 1 155 ? 123.780 -33.533 210.799 1.00 54.67 155 VAL H C 1
ATOM 7651 O O . VAL E 1 155 ? 124.768 -34.238 211.005 1.00 53.86 155 VAL H O 1
ATOM 7655 N N . THR E 1 156 ? 123.872 -32.264 210.424 1.00 57.48 156 THR H N 1
ATOM 7656 C CA . THR E 1 156 ? 125.154 -31.567 210.456 1.00 54.29 156 THR H CA 1
ATOM 7657 C C . THR E 1 156 ? 125.069 -30.398 211.424 1.00 51.33 156 THR H C 1
ATOM 7658 O O . THR E 1 156 ? 124.006 -29.795 211.609 1.00 52.59 156 THR H O 1
ATOM 7662 N N . VAL E 1 157 ? 126.191 -30.105 212.066 1.00 53.15 157 VAL H N 1
ATOM 7663 C CA . VAL E 1 157 ? 126.272 -28.997 213.008 1.00 53.44 157 VAL H CA 1
ATOM 7664 C C . VAL E 1 157 ? 127.501 -28.159 212.691 1.00 55.55 157 VAL H C 1
ATOM 7665 O O . VAL E 1 157 ? 128.568 -28.703 212.392 1.00 53.13 157 VAL H O 1
ATOM 7669 N N . SER E 1 158 ? 127.333 -26.840 212.710 1.00 57.66 158 SER H N 1
ATOM 7670 C CA . SER E 1 158 ? 128.464 -25.922 212.623 1.00 57.29 158 SER H CA 1
ATOM 7671 C C . SER E 1 158 ? 128.287 -24.824 213.660 1.00 55.59 158 SER H C 1
ATOM 7672 O O . SER E 1 158 ? 127.175 -24.590 214.135 1.00 56.87 158 SER H O 1
ATOM 7675 N N . TRP E 1 159 ? 129.372 -24.127 213.979 1.00 55.92 159 TRP H N 1
ATOM 7676 C CA . TRP E 1 159 ? 129.315 -23.020 214.926 1.00 56.08 159 TRP H CA 1
ATOM 7677 C C . TRP E 1 159 ? 129.713 -21.699 214.260 1.00 60.17 159 TRP H C 1
ATOM 7678 O O . TRP E 1 159 ? 130.733 -21.622 213.576 1.00 56.42 159 TRP H O 1
ATOM 7689 N N . ASN E 1 160 ? 128.906 -20.666 214.493 1.00 62.99 160 ASN H N 1
ATOM 7690 C CA . ASN E 1 160 ? 129.098 -19.357 213.876 1.00 64.03 160 ASN H CA 1
ATOM 7691 C C . ASN E 1 160 ? 129.301 -19.467 212.365 1.00 65.55 160 ASN H C 1
ATOM 7692 O O . ASN E 1 160 ? 130.253 -18.923 211.805 1.00 66.78 160 ASN H O 1
ATOM 7697 N N . SER E 1 161 ? 128.409 -20.231 211.736 1.00 64.45 161 SER H N 1
ATOM 7698 C CA . SER E 1 161 ? 128.358 -20.414 210.285 1.00 63.69 161 SER H CA 1
ATOM 7699 C C . SER E 1 161 ? 129.654 -20.923 209.670 1.00 64.50 161 SER H C 1
ATOM 7700 O O . SER E 1 161 ? 129.899 -20.711 208.482 1.00 65.76 161 SER H O 1
ATOM 7703 N N . GLY E 1 162 ? 130.479 -21.593 210.472 1.00 63.77 162 GLY H N 1
ATOM 7704 C CA . GLY E 1 162 ? 131.701 -22.197 209.967 1.00 62.64 162 GLY H CA 1
ATOM 7705 C C . GLY E 1 162 ? 132.946 -21.426 210.358 1.00 64.66 162 GLY H C 1
ATOM 7706 O O . GLY E 1 162 ? 134.070 -21.853 210.070 1.00 64.97 162 GLY H O 1
ATOM 7707 N N . ALA E 1 163 ? 132.737 -20.280 211.002 1.00 62.99 163 ALA H N 1
ATOM 7708 C CA . ALA E 1 163 ? 133.825 -19.429 211.474 1.00 66.49 163 ALA H CA 1
ATOM 7709 C C . ALA E 1 163 ? 134.566 -20.055 212.655 1.00 72.50 163 ALA H C 1
ATOM 7710 O O . ALA E 1 163 ? 135.742 -19.759 212.897 1.00 73.99 163 ALA H O 1
ATOM 7712 N N . LEU E 1 164 ? 133.864 -20.900 213.404 1.00 68.93 164 LEU H N 1
ATOM 7713 C CA . LEU E 1 164 ? 134.434 -21.529 214.594 1.00 67.57 164 LEU H CA 1
ATOM 7714 C C . LEU E 1 164 ? 134.669 -23.026 214.384 1.00 66.65 164 LEU H C 1
ATOM 7715 O O . LEU E 1 164 ? 133.721 -23.795 214.240 1.00 66.02 164 LEU H O 1
ATOM 7720 N N . THR E 1 165 ? 135.935 -23.435 214.357 1.00 66.28 165 THR H N 1
ATOM 7721 C CA . THR E 1 165 ? 136.278 -24.836 214.143 1.00 64.75 165 THR H CA 1
ATOM 7722 C C . THR E 1 165 ? 137.144 -25.404 215.259 1.00 67.78 165 THR H C 1
ATOM 7723 O O . THR E 1 165 ? 137.114 -26.605 215.531 1.00 64.49 165 THR H O 1
ATOM 7727 N N . SER E 1 166 ? 137.931 -24.538 215.890 1.00 66.58 166 SER H N 1
ATOM 7728 C CA . SER E 1 166 ? 138.851 -24.968 216.938 1.00 65.74 166 SER H CA 1
ATOM 7729 C C . SER E 1 166 ? 138.142 -25.329 218.243 1.00 60.63 166 SER H C 1
ATOM 7730 O O . SER E 1 166 ? 137.345 -24.545 218.763 1.00 59.64 166 SER H O 1
ATOM 7733 N N . GLY E 1 167 ? 138.448 -26.511 218.773 1.00 58.76 167 GLY H N 1
ATOM 7734 C CA . GLY E 1 167 ? 137.889 -26.933 220.047 1.00 60.49 167 GLY H CA 1
ATOM 7735 C C . GLY E 1 167 ? 136.468 -27.459 219.965 1.00 54.18 167 GLY H C 1
ATOM 7736 O O . GLY E 1 167 ? 135.797 -27.619 220.986 1.00 51.39 167 GLY H O 1
ATOM 7737 N N . VAL E 1 168 ? 136.007 -27.712 218.744 1.00 55.72 168 VAL H N 1
ATOM 7738 C CA . VAL E 1 168 ? 134.672 -28.258 218.520 1.00 52.46 168 VAL H CA 1
ATOM 7739 C C . VAL E 1 168 ? 134.641 -29.785 218.627 1.00 49.65 168 VAL H C 1
ATOM 7740 O O . VAL E 1 168 ? 135.503 -30.487 218.091 1.00 53.66 168 VAL H O 1
ATOM 7744 N N . HIS E 1 169 ? 133.656 -30.300 219.350 1.00 49.75 169 HIS H N 1
ATOM 7745 C CA . HIS E 1 169 ? 133.395 -31.728 219.315 1.00 44.71 169 HIS H CA 1
ATOM 7746 C C . HIS E 1 169 ? 131.932 -32.014 219.014 1.00 43.15 169 HIS H C 1
ATOM 7747 O O . HIS E 1 169 ? 131.041 -31.610 219.761 1.00 45.62 169 HIS H O 1
ATOM 7754 N N . THR E 1 170 ? 131.687 -32.701 217.904 1.00 44.03 170 THR H N 1
ATOM 7755 C CA . THR E 1 170 ? 130.340 -33.160 217.589 1.00 44.07 170 THR H CA 1
ATOM 7756 C C . THR E 1 170 ? 130.295 -34.674 217.729 1.00 42.11 170 THR H C 1
ATOM 7757 O O . THR E 1 170 ? 131.019 -35.402 217.044 1.00 45.31 170 THR H O 1
ATOM 7761 N N . PHE E 1 171 ? 129.450 -35.132 218.646 1.00 41.06 171 PHE H N 1
ATOM 7762 C CA . PHE E 1 171 ? 129.418 -36.536 219.033 1.00 44.73 171 PHE H CA 1
ATOM 7763 C C . PHE E 1 171 ? 128.534 -37.385 218.135 1.00 41.08 171 PHE H C 1
ATOM 7764 O O . PHE E 1 171 ? 127.562 -36.882 217.568 1.00 39.49 171 PHE H O 1
ATOM 7772 N N . PRO E 1 172 ? 128.853 -38.684 218.034 1.00 42.78 172 PRO H N 1
ATOM 7773 C CA . PRO E 1 172 ? 127.933 -39.618 217.377 1.00 42.70 172 PRO H CA 1
ATOM 7774 C C . PRO E 1 172 ? 126.559 -39.537 218.014 1.00 41.67 172 PRO H C 1
ATOM 7775 O O . PRO E 1 172 ? 126.454 -39.390 219.239 1.00 41.59 172 PRO H O 1
ATOM 7779 N N . ALA E 1 173 ? 125.515 -39.602 217.196 1.00 37.75 173 ALA H N 1
ATOM 7780 C CA . ALA E 1 173 ? 124.157 -39.604 217.717 1.00 38.53 173 ALA H CA 1
ATOM 7781 C C . ALA E 1 173 ? 123.892 -40.924 218.425 1.00 39.01 173 ALA H C 1
ATOM 7782 O O . ALA E 1 173 ? 124.496 -41.939 218.095 1.00 37.21 173 ALA H O 1
ATOM 7784 N N . VAL E 1 174 ? 122.978 -40.913 219.387 1.00 38.36 174 VAL H N 1
ATOM 7785 C CA . VAL E 1 174 ? 122.515 -42.157 219.968 1.00 36.24 174 VAL H CA 1
ATOM 7786 C C . VAL E 1 174 ? 121.050 -42.366 219.607 1.00 32.47 174 VAL H C 1
ATOM 7787 O O . VAL E 1 174 ? 120.288 -41.414 219.459 1.00 34.50 174 VAL H O 1
ATOM 7791 N N . LEU E 1 175 ? 120.675 -43.624 219.437 1.00 34.26 175 LEU H N 1
ATOM 7792 C CA . LEU E 1 175 ? 119.287 -43.981 219.176 1.00 37.91 175 LEU H CA 1
ATOM 7793 C C . LEU E 1 175 ? 118.579 -44.182 220.499 1.00 37.22 175 LEU H C 1
ATOM 7794 O O . LEU E 1 175 ? 118.950 -45.066 221.264 1.00 38.56 175 LEU H O 1
ATOM 7799 N N . GLN E 1 176 ? 117.579 -43.355 220.787 1.00 38.67 176 GLN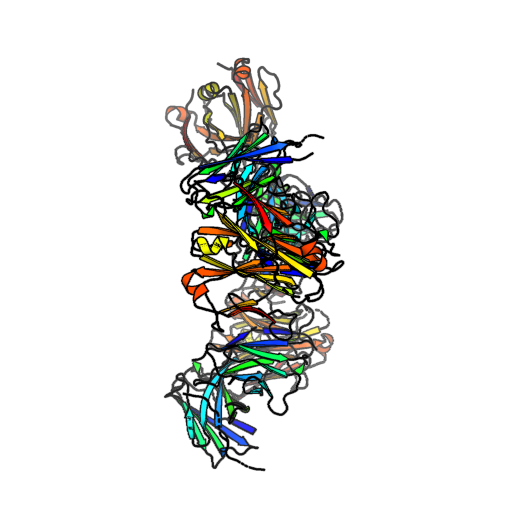 H N 1
ATOM 7800 C CA . GLN E 1 176 ? 116.864 -43.462 222.058 1.00 39.21 176 GLN H CA 1
ATOM 7801 C C . GLN E 1 176 ? 115.880 -44.634 222.026 1.00 41.14 176 GLN H C 1
ATOM 7802 O O . GLN E 1 176 ? 115.557 -45.146 220.956 1.00 37.09 176 GLN H O 1
ATOM 7808 N N . SER E 1 177 ? 115.392 -45.046 223.195 1.00 40.06 177 SER H N 1
ATOM 7809 C CA . SER E 1 177 ? 114.462 -46.178 223.282 1.00 42.09 177 SER H CA 1
ATOM 7810 C C . SER E 1 177 ? 113.137 -45.870 222.577 1.00 37.26 177 SER H C 1
ATOM 7811 O O . SER E 1 177 ? 112.421 -46.780 222.148 1.00 39.93 177 SER H O 1
ATOM 7814 N N . SER E 1 178 ? 112.836 -44.585 222.420 1.00 35.31 178 SER H N 1
ATOM 7815 C CA . SER E 1 178 ? 111.693 -44.137 221.631 1.00 37.88 178 SER H CA 1
ATOM 7816 C C . SER E 1 178 ? 111.877 -44.391 220.118 1.00 33.17 178 SER H C 1
ATOM 7817 O O . SER E 1 178 ? 110.936 -44.236 219.345 1.00 34.42 178 SER H O 1
ATOM 7820 N N . GLY E 1 179 ? 113.087 -44.742 219.700 1.00 34.15 179 GLY H N 1
ATOM 7821 C CA . GLY E 1 179 ? 113.366 -44.917 218.277 1.00 35.04 179 GLY H CA 1
ATOM 7822 C C . GLY E 1 179 ? 113.813 -43.655 217.545 1.00 37.65 179 GLY H C 1
ATOM 7823 O O . GLY E 1 179 ? 114.039 -43.689 216.338 1.00 34.89 179 GLY H O 1
ATOM 7824 N N . LEU E 1 180 ? 113.930 -42.538 218.265 1.00 36.05 180 LEU H N 1
ATOM 7825 C CA . LEU E 1 180 ? 114.413 -41.284 217.678 1.00 37.58 180 LEU H CA 1
ATOM 7826 C C . LEU E 1 180 ? 115.850 -41.002 218.099 1.00 40.94 180 LEU H C 1
ATOM 7827 O O . LEU E 1 180 ? 116.287 -41.465 219.154 1.00 35.77 180 LEU H O 1
ATOM 7832 N N . TYR E 1 181 ? 116.589 -40.258 217.272 1.00 36.88 181 TYR H N 1
ATOM 7833 C CA . TYR E 1 181 ? 117.988 -39.956 217.572 1.00 34.92 181 TYR H CA 1
ATOM 7834 C C . TYR E 1 181 ? 118.159 -38.698 218.417 1.00 36.81 181 TYR H C 1
ATOM 7835 O O . TYR E 1 181 ? 117.275 -37.850 218.488 1.00 37.34 181 TYR H O 1
ATOM 7844 N N . SER E 1 182 ? 119.316 -38.606 219.064 1.00 37.04 182 SER H N 1
ATOM 7845 C CA . SER E 1 182 ? 119.684 -37.448 219.856 1.00 39.24 182 SER H CA 1
ATOM 7846 C C . SER E 1 182 ? 121.177 -37.239 219.711 1.00 37.40 182 SER H C 1
ATOM 7847 O O . SER E 1 182 ? 121.953 -38.193 219.754 1.00 39.46 182 SER H O 1
ATOM 7850 N N . LEU E 1 183 ? 121.589 -35.986 219.552 1.00 40.64 183 LEU H N 1
ATOM 7851 C CA . LEU E 1 183 ? 123.001 -35.675 219.335 1.00 37.41 183 LEU H CA 1
ATOM 7852 C C . LEU E 1 183 ? 123.386 -34.389 220.069 1.00 39.45 183 LEU H C 1
ATOM 7853 O O . LEU E 1 183 ? 122.536 -33.517 220.294 1.00 40.33 183 LEU H O 1
ATOM 7858 N N . SER E 1 184 ? 124.657 -34.278 220.451 1.00 36.85 184 SER H N 1
ATOM 7859 C CA A SER E 1 184 ? 125.142 -33.050 221.071 0.71 39.93 184 SER H CA 1
ATOM 7860 C CA B SER E 1 184 ? 125.171 -33.068 221.088 0.29 39.87 184 SER H CA 1
ATOM 7861 C C . SER E 1 184 ? 126.405 -32.540 220.364 1.00 39.08 184 SER H C 1
ATOM 7862 O O . SER E 1 184 ? 127.193 -33.313 219.804 1.00 37.26 184 SER H O 1
ATOM 7867 N N . SER E 1 185 ? 126.575 -31.223 220.372 1.00 43.63 185 SER H N 1
ATOM 7868 C CA . SER E 1 185 ? 127.788 -30.607 219.839 1.00 40.53 185 SER H CA 1
ATOM 7869 C C . SER E 1 185 ? 128.285 -29.605 220.860 1.00 36.45 185 SER H C 1
ATOM 7870 O O . SER E 1 185 ? 127.509 -28.823 221.385 1.00 40.56 185 SER H O 1
ATOM 7873 N N . VAL E 1 186 ? 129.576 -29.635 221.148 1.00 41.46 186 VAL H N 1
ATOM 7874 C CA . VAL E 1 186 ? 130.120 -28.714 222.133 1.00 42.75 186 VAL H CA 1
ATOM 7875 C C . VAL E 1 186 ? 131.345 -27.997 221.583 1.00 43.22 186 VAL H C 1
ATOM 7876 O O . VAL E 1 186 ? 131.984 -28.460 220.640 1.00 44.48 186 VAL H O 1
ATOM 7880 N N . VAL E 1 187 ? 131.685 -26.878 222.207 1.00 47.23 187 VAL H N 1
ATOM 7881 C CA . VAL E 1 187 ? 132.925 -26.195 221.884 1.00 52.64 187 VAL H CA 1
ATOM 7882 C C . VAL E 1 187 ? 133.473 -25.560 223.155 1.00 50.72 187 VAL H C 1
ATOM 7883 O O . VAL E 1 187 ? 132.714 -25.088 224.003 1.00 50.96 187 VAL H O 1
ATOM 7887 N N . THR E 1 188 ? 134.795 -25.576 223.293 1.00 51.63 188 THR H N 1
ATOM 7888 C CA . THR E 1 188 ? 135.441 -24.908 224.413 1.00 59.08 188 THR H CA 1
ATOM 7889 C C . THR E 1 188 ? 136.084 -23.604 223.933 1.00 59.13 188 THR H C 1
ATOM 7890 O O . THR E 1 188 ? 136.706 -23.549 222.872 1.00 57.42 188 THR H O 1
ATOM 7894 N N . VAL E 1 189 ? 135.922 -22.554 224.727 1.00 64.83 189 VAL H N 1
ATOM 7895 C CA . VAL E 1 189 ? 136.351 -21.214 224.339 1.00 68.11 189 VAL H CA 1
ATOM 7896 C C . VAL E 1 189 ? 137.057 -20.512 225.493 1.00 72.25 189 VAL H C 1
ATOM 7897 O O . VAL E 1 189 ? 136.950 -20.957 226.642 1.00 70.49 189 VAL H O 1
ATOM 7901 N N . PRO E 1 190 ? 137.808 -19.430 225.192 1.00 72.64 190 PRO H N 1
ATOM 7902 C CA . PRO E 1 190 ? 138.356 -18.663 226.313 1.00 75.71 190 PRO H CA 1
ATOM 7903 C C . PRO E 1 190 ? 137.224 -18.186 227.206 1.00 74.49 190 PRO H C 1
ATOM 7904 O O . PRO E 1 190 ? 136.240 -17.643 226.702 1.00 75.64 190 PRO H O 1
ATOM 7908 N N . SER E 1 191 ? 137.363 -18.417 228.508 1.00 73.17 191 SER H N 1
ATOM 7909 C CA . SER E 1 191 ? 136.367 -18.007 229.491 1.00 76.37 191 SER H CA 1
ATOM 7910 C C . SER E 1 191 ? 136.071 -16.514 229.418 1.00 82.82 191 SER H C 1
ATOM 7911 O O . SER E 1 191 ? 134.913 -16.096 229.456 1.00 83.29 191 SER H O 1
ATOM 7914 N N . SER E 1 192 ? 137.136 -15.724 229.316 1.00 83.88 192 SER H N 1
ATOM 7915 C CA . SER E 1 192 ? 137.056 -14.276 229.139 1.00 83.53 192 SER H CA 1
ATOM 7916 C C . SER E 1 192 ? 136.055 -13.840 228.068 1.00 85.03 192 SER H C 1
ATOM 7917 O O . SER E 1 192 ? 135.337 -12.854 228.238 1.00 83.94 192 SER H O 1
ATOM 7920 N N . SER E 1 193 ? 136.000 -14.599 226.978 1.00 86.00 193 SER H N 1
ATOM 7921 C CA . SER E 1 193 ? 135.283 -14.182 225.778 1.00 83.74 193 SER H CA 1
ATOM 7922 C C . SER E 1 193 ? 133.778 -14.441 225.768 1.00 84.00 193 SER H C 1
ATOM 7923 O O . SER E 1 193 ? 133.122 -14.155 224.767 1.00 85.49 193 SER H O 1
ATOM 7926 N N . LEU E 1 194 ? 133.222 -14.976 226.853 1.00 84.28 194 LEU H N 1
ATOM 7927 C CA . LEU E 1 194 ? 131.791 -15.296 226.865 1.00 86.27 194 LEU H CA 1
ATOM 7928 C C . LEU E 1 194 ? 130.920 -14.051 226.698 1.00 88.55 194 LEU H C 1
ATOM 7929 O O . LEU E 1 194 ? 129.807 -14.122 226.171 1.00 86.03 194 LEU H O 1
ATOM 7934 N N . GLY E 1 195 ? 131.442 -12.912 227.141 1.00 88.89 195 GLY H N 1
ATOM 7935 C CA . GLY E 1 195 ? 130.742 -11.647 227.025 1.00 87.42 195 GLY H CA 1
ATOM 7936 C C . GLY E 1 195 ? 130.951 -10.976 225.681 1.00 85.00 195 GLY H C 1
ATOM 7937 O O . GLY E 1 195 ? 130.014 -10.435 225.098 1.00 81.40 195 GLY H O 1
ATOM 7938 N N . THR E 1 196 ? 132.181 -11.027 225.176 1.00 85.15 196 THR H N 1
ATOM 7939 C CA . THR E 1 196 ? 132.545 -10.241 224.002 1.00 86.37 196 THR H CA 1
ATOM 7940 C C . THR E 1 196 ? 132.258 -10.951 222.684 1.00 86.69 196 THR H C 1
ATOM 7941 O O . THR E 1 196 ? 132.284 -10.326 221.624 1.00 86.98 196 THR H O 1
ATOM 7945 N N . GLN E 1 197 ? 131.999 -12.253 222.734 1.00 86.19 197 GLN H N 1
ATOM 7946 C CA . GLN E 1 197 ? 131.745 -12.989 221.502 1.00 85.15 197 GLN H CA 1
ATOM 7947 C C . GLN E 1 197 ? 130.399 -13.694 221.527 1.00 81.06 197 GLN H C 1
ATOM 7948 O O . GLN E 1 197 ? 129.917 -14.098 222.587 1.00 83.57 197 GLN H O 1
ATOM 7954 N N . THR E 1 198 ? 129.807 -13.847 220.345 1.00 80.02 198 THR H N 1
ATOM 7955 C CA . THR E 1 198 ? 128.468 -14.417 220.201 1.00 78.37 198 THR H CA 1
ATOM 7956 C C . THR E 1 198 ? 128.547 -15.803 219.554 1.00 74.30 198 THR H C 1
ATOM 7957 O O . THR E 1 198 ? 129.164 -15.984 218.498 1.00 72.85 198 THR H O 1
ATOM 7961 N N . TYR E 1 199 ? 127.931 -16.787 220.199 1.00 71.50 199 TYR H N 1
ATOM 7962 C CA . TYR E 1 199 ? 128.019 -18.168 219.734 1.00 70.32 199 TYR H CA 1
ATOM 7963 C C . TYR E 1 199 ? 126.692 -18.751 219.251 1.00 67.13 199 TYR H C 1
ATOM 7964 O O . TYR E 1 199 ? 125.709 -18.811 219.993 1.00 62.85 199 TYR H O 1
ATOM 7973 N N . ILE E 1 200 ? 126.686 -19.165 217.985 1.00 66.60 200 ILE H N 1
ATOM 7974 C CA . ILE E 1 200 ? 125.510 -19.752 217.356 1.00 66.91 200 ILE H CA 1
ATOM 7975 C C . ILE E 1 200 ? 125.866 -21.100 216.741 1.00 64.35 200 ILE H C 1
ATOM 7976 O O . ILE E 1 200 ? 126.834 -21.207 215.986 1.00 65.03 200 ILE H O 1
ATOM 7981 N N . CYS E 1 201 ? 125.090 -22.129 217.066 1.00 65.73 201 CYS H N 1
ATOM 7982 C CA . CYS E 1 201 ? 125.256 -23.418 216.406 1.00 63.80 201 CYS H CA 1
ATOM 7983 C C . CYS E 1 201 ? 124.237 -23.520 215.281 1.00 63.20 201 CYS H C 1
ATOM 7984 O O . CYS E 1 201 ? 123.079 -23.116 215.441 1.00 62.37 201 CYS H O 1
ATOM 7987 N N . ASN E 1 202 ? 124.682 -24.026 214.135 1.00 60.17 202 ASN H N 1
ATOM 7988 C CA . ASN E 1 202 ? 123.818 -24.151 212.964 1.00 63.24 202 ASN H CA 1
ATOM 7989 C C . ASN E 1 202 ? 123.480 -25.604 212.682 1.00 58.99 202 ASN H C 1
ATOM 7990 O O . ASN E 1 202 ? 124.355 -26.392 212.317 1.00 58.63 202 ASN H O 1
ATOM 7995 N N . VAL E 1 203 ? 122.212 -25.963 212.845 1.00 60.28 203 VAL H N 1
ATOM 7996 C CA . VAL E 1 203 ? 121.812 -27.352 212.662 1.00 59.89 203 VAL H CA 1
ATOM 7997 C C . VAL E 1 203 ? 121.063 -27.563 211.354 1.00 57.24 203 VAL H C 1
ATOM 7998 O O . VAL E 1 203 ? 120.108 -26.857 211.063 1.00 58.91 203 VAL H O 1
ATOM 8002 N N . ASN E 1 204 ? 121.498 -28.552 210.580 1.00 60.07 204 ASN H N 1
ATOM 8003 C CA . ASN E 1 204 ? 120.824 -28.926 209.342 1.00 60.85 204 ASN H CA 1
ATOM 8004 C C . ASN E 1 204 ? 120.427 -30.395 209.300 1.00 58.36 204 ASN H C 1
ATOM 8005 O O . ASN E 1 204 ? 121.282 -31.278 209.365 1.00 58.43 204 ASN H O 1
ATOM 8010 N N . HIS E 1 205 ? 119.128 -30.647 209.162 1.00 60.48 205 HIS H N 1
ATOM 8011 C CA . HIS E 1 205 ? 118.621 -32.007 208.987 1.00 60.32 205 HIS H CA 1
ATOM 8012 C C . HIS E 1 205 ? 117.960 -32.104 207.616 1.00 60.37 205 HIS H C 1
ATOM 8013 O O . HIS E 1 205 ? 116.765 -31.832 207.468 1.00 61.23 205 HIS H O 1
ATOM 8020 N N . LYS E 1 206 ? 118.751 -32.477 206.613 1.00 62.47 206 LYS H N 1
ATOM 8021 C CA . LYS E 1 206 ? 118.273 -32.527 205.225 1.00 63.47 206 LYS H CA 1
ATOM 8022 C C . LYS E 1 206 ? 117.060 -33.441 204.972 1.00 65.99 206 LYS H C 1
ATOM 8023 O O . LYS E 1 206 ? 116.145 -33.044 204.235 1.00 64.14 206 LYS H O 1
ATOM 8029 N N . PRO E 1 207 ? 117.034 -34.661 205.563 1.00 61.61 207 PRO H N 1
ATOM 8030 C CA . PRO E 1 207 ? 115.869 -35.532 205.339 1.00 57.73 207 PRO H CA 1
ATOM 8031 C C . PRO E 1 207 ? 114.521 -34.894 205.670 1.00 58.64 207 PRO H C 1
ATOM 8032 O O . PRO E 1 207 ? 113.494 -35.330 205.156 1.00 62.54 207 PRO H O 1
ATOM 8036 N N . SER E 1 208 ? 114.528 -33.876 206.517 1.00 57.98 208 SER H N 1
ATOM 8037 C CA . SER E 1 208 ? 113.297 -33.200 206.897 1.00 58.63 208 SER H CA 1
ATOM 8038 C C . SER E 1 208 ? 113.305 -31.737 206.474 1.00 62.39 208 SER H C 1
ATOM 8039 O O . SER E 1 208 ? 112.429 -30.969 206.889 1.00 60.80 208 SER H O 1
ATOM 8042 N N . ASN E 1 209 ? 114.290 -31.371 205.651 1.00 61.61 209 ASN H N 1
ATOM 8043 C CA . ASN E 1 209 ? 114.576 -29.970 205.336 1.00 68.04 209 ASN H CA 1
ATOM 8044 C C . ASN E 1 209 ? 114.394 -29.063 206.545 1.00 66.69 209 ASN H C 1
ATOM 8045 O O . ASN E 1 209 ? 113.566 -28.150 206.542 1.00 67.47 209 ASN H O 1
ATOM 8050 N N . THR E 1 210 ? 115.180 -29.332 207.583 1.00 66.41 210 THR H N 1
ATOM 8051 C CA . THR E 1 210 ? 115.143 -28.523 208.788 1.00 62.41 210 THR H CA 1
ATOM 8052 C C . THR E 1 210 ? 116.497 -27.866 208.962 1.00 66.42 210 THR H C 1
ATOM 8053 O O . THR E 1 210 ? 117.543 -28.530 208.896 1.00 67.33 210 THR H O 1
ATOM 8057 N N . LYS E 1 211 ? 116.474 -26.546 209.117 1.00 67.88 211 LYS H N 1
ATOM 8058 C CA . LYS E 1 211 ? 117.678 -25.779 209.409 1.00 68.17 211 LYS H CA 1
ATOM 8059 C C . LYS E 1 211 ? 117.403 -24.889 210.603 1.00 68.20 211 LYS H C 1
ATOM 8060 O O . LYS E 1 211 ? 116.487 -24.070 210.571 1.00 65.23 211 LYS H O 1
ATOM 8066 N N . VAL E 1 212 ? 118.173 -25.064 211.670 1.00 64.59 212 VAL H N 1
ATOM 8067 C CA . VAL E 1 212 ? 117.969 -24.242 212.846 1.00 65.22 212 VAL H CA 1
ATOM 8068 C C . VAL E 1 212 ? 119.275 -23.573 213.251 1.00 65.11 212 VAL H C 1
ATOM 8069 O O . VAL E 1 212 ? 120.341 -24.192 213.211 1.00 66.51 212 VAL H O 1
ATOM 8073 N N . ASP E 1 213 ? 119.181 -22.309 213.649 1.00 64.63 213 ASP H N 1
ATOM 8074 C CA . ASP E 1 213 ? 120.315 -21.611 214.228 1.00 68.81 213 ASP H CA 1
ATOM 8075 C C . ASP E 1 213 ? 119.936 -21.263 215.644 1.00 69.48 213 ASP H C 1
ATOM 8076 O O . ASP E 1 213 ? 118.914 -20.616 215.876 1.00 69.27 213 ASP H O 1
ATOM 8081 N N . LYS E 1 214 ? 120.759 -21.690 216.593 1.00 67.40 214 LYS H N 1
ATOM 8082 C CA . LYS E 1 214 ? 120.486 -21.409 217.990 1.00 66.05 214 LYS H CA 1
ATOM 8083 C C . LYS E 1 214 ? 121.698 -20.737 218.599 1.00 66.15 214 LYS H C 1
ATOM 8084 O O . LYS E 1 214 ? 122.829 -21.218 218.460 1.00 66.52 214 LYS H O 1
ATOM 8090 N N . LYS E 1 215 ? 121.467 -19.598 219.239 1.00 68.98 215 LYS H N 1
ATOM 8091 C CA . LYS E 1 215 ? 122.560 -18.870 219.853 1.00 69.82 215 LYS H CA 1
ATOM 8092 C C . LYS E 1 215 ? 122.585 -19.206 221.333 1.00 68.18 215 LYS H C 1
ATOM 8093 O O . LYS E 1 215 ? 121.551 -19.190 222.010 1.00 69.63 215 LYS H O 1
ATOM 8099 N N . VAL E 1 216 ? 123.773 -19.536 221.821 1.00 66.75 216 VAL H N 1
ATOM 8100 C CA . VAL E 1 216 ? 123.937 -20.058 223.168 1.00 69.04 216 VAL H CA 1
ATOM 8101 C C . VAL E 1 216 ? 124.490 -18.965 224.074 1.00 72.04 216 VAL H C 1
ATOM 8102 O O . VAL E 1 216 ? 125.559 -18.405 223.814 1.00 70.24 216 VAL H O 1
ATOM 8106 N N . GLU E 1 217 ? 123.756 -18.666 225.140 1.00 73.87 217 GLU H N 1
ATOM 8107 C CA . GLU E 1 217 ? 124.073 -17.527 225.987 1.00 77.75 217 GLU H CA 1
ATOM 8108 C C . GLU E 1 217 ? 124.159 -17.946 227.450 1.00 78.24 217 GLU H C 1
ATOM 8109 O O . GLU E 1 217 ? 123.516 -18.919 227.862 1.00 78.72 217 GLU H O 1
ATOM 8115 N N . PRO E 1 218 ? 124.993 -17.247 228.234 1.00 79.51 218 PRO H N 1
ATOM 8116 C CA . PRO E 1 218 ? 124.960 -17.549 229.667 1.00 78.44 218 PRO H CA 1
ATOM 8117 C C . PRO E 1 218 ? 123.619 -17.134 230.257 1.00 82.61 218 PRO H C 1
ATOM 8118 O O . PRO E 1 218 ? 123.283 -15.953 230.239 1.00 85.23 218 PRO H O 1
ATOM 8122 N N . LYS E 1 219 ? 122.856 -18.104 230.748 1.00 83.48 219 LYS H N 1
ATOM 8123 C CA . LYS E 1 219 ? 121.622 -17.834 231.494 1.00 88.01 219 LYS H CA 1
ATOM 8124 C C . LYS E 1 219 ? 121.900 -16.948 232.713 1.00 93.44 219 LYS H C 1
ATOM 8125 O O . LYS E 1 219 ? 122.948 -17.064 233.341 1.00 92.21 219 LYS H O 1
ATOM 8131 N N . SER E 1 220 ? 120.968 -16.054 233.022 1.00 95.85 220 SER H N 1
ATOM 8132 C CA . SER E 1 220 ? 121.024 -15.286 234.259 1.00 91.32 220 SER H CA 1
ATOM 8133 C C . SER E 1 220 ? 119.803 -15.539 235.140 1.00 90.57 220 SER H C 1
ATOM 8134 O O . SER E 1 220 ? 119.883 -15.424 236.358 1.00 90.94 220 SER H O 1
ATOM 8137 N N . ASP F 2 1 ? 131.336 -71.712 205.670 1.00 43.46 1 ASP L N 1
ATOM 8138 C CA . ASP F 2 1 ? 132.020 -70.426 205.541 1.00 40.92 1 ASP L CA 1
ATOM 8139 C C . ASP F 2 1 ? 133.358 -70.468 206.228 1.00 42.77 1 ASP L C 1
ATOM 8140 O O . ASP F 2 1 ? 133.472 -70.972 207.347 1.00 43.27 1 ASP L O 1
ATOM 8145 N N . ILE F 2 2 ? 134.380 -69.946 205.562 1.00 31.58 2 ILE L N 1
ATOM 8146 C CA . ILE F 2 2 ? 135.684 -69.884 206.195 1.00 30.27 2 ILE L CA 1
ATOM 8147 C C . ILE F 2 2 ? 135.714 -68.722 207.178 1.00 32.06 2 ILE L C 1
ATOM 8148 O O . ILE F 2 2 ? 135.546 -67.575 206.788 1.00 30.40 2 ILE L O 1
ATOM 8153 N N . LYS F 2 3 ? 135.899 -69.025 208.464 1.00 29.68 3 LYS L N 1
ATOM 8154 C CA . LYS F 2 3 ? 135.979 -67.985 209.483 1.00 28.63 3 LYS L CA 1
ATOM 8155 C C . LYS F 2 3 ? 137.354 -67.339 209.531 1.00 32.13 3 LYS L C 1
ATOM 8156 O O . LYS F 2 3 ? 138.383 -68.031 209.547 1.00 30.75 3 LYS L O 1
ATOM 8162 N N . MET F 2 4 ? 137.366 -66.004 209.514 1.00 28.61 4 MET L N 1
ATOM 8163 C CA . MET F 2 4 ? 138.615 -65.242 209.618 1.00 30.43 4 MET L CA 1
ATOM 8164 C C . MET F 2 4 ? 138.708 -64.570 210.993 1.00 30.59 4 MET L C 1
ATOM 8165 O O . MET F 2 4 ? 137.834 -63.786 211.347 1.00 30.92 4 MET L O 1
ATOM 8170 N N . THR F 2 5 ? 139.774 -64.855 211.741 1.00 29.20 5 THR L N 1
ATOM 8171 C CA . THR F 2 5 ? 139.950 -64.316 213.095 1.00 32.60 5 THR L CA 1
ATOM 8172 C C . THR F 2 5 ? 141.181 -63.404 213.190 1.00 31.98 5 THR L C 1
ATOM 8173 O O . THR F 2 5 ? 142.299 -63.843 212.923 1.00 32.16 5 THR L O 1
ATOM 8177 N N . GLN F 2 6 ? 140.974 -62.139 213.559 1.00 32.27 6 GLN L N 1
ATOM 8178 C CA . GLN F 2 6 ? 142.075 -61.172 213.640 1.00 32.24 6 GLN L CA 1
ATOM 8179 C C . GLN F 2 6 ? 142.491 -60.870 215.068 1.00 35.92 6 GLN L C 1
ATOM 8180 O O . GLN F 2 6 ? 141.662 -60.839 215.972 1.00 33.96 6 GLN L O 1
ATOM 8186 N N . SER F 2 7 ? 143.781 -60.629 215.262 1.00 37.81 7 SER L N 1
ATOM 8187 C CA . SER F 2 7 ? 144.299 -60.271 216.586 1.00 40.34 7 SER L CA 1
ATOM 8188 C C . SER F 2 7 ? 145.371 -59.179 216.462 1.00 40.92 7 SER L C 1
ATOM 8189 O O . SER F 2 7 ? 146.130 -59.159 215.478 1.00 36.38 7 SER L O 1
ATOM 8192 N N . PRO F 2 8 ? 145.414 -58.238 217.426 1.00 38.09 8 PRO L N 1
ATOM 8193 C CA . PRO F 2 8 ? 144.448 -58.023 218.512 1.00 41.48 8 PRO L CA 1
ATOM 8194 C C . PRO F 2 8 ? 143.253 -57.234 218.002 1.00 41.10 8 PRO L C 1
ATOM 8195 O O . PRO F 2 8 ? 143.239 -56.899 216.821 1.00 37.58 8 PRO L O 1
ATOM 8199 N N . SER F 2 9 ? 142.269 -56.942 218.850 1.00 38.51 9 SER L N 1
ATOM 8200 C CA . SER F 2 9 ? 141.113 -56.148 218.416 1.00 38.07 9 SER L CA 1
ATOM 8201 C C . SER F 2 9 ? 141.467 -54.678 218.218 1.00 39.71 9 SER L C 1
ATOM 8202 O O . SER F 2 9 ? 140.932 -53.990 217.326 1.00 34.81 9 SER L O 1
ATOM 8205 N N . SER F 2 10 ? 142.359 -54.194 219.073 1.00 36.18 10 SER L N 1
ATOM 8206 C CA . SER F 2 10 ? 142.837 -52.821 218.982 1.00 37.49 10 SER L CA 1
ATOM 8207 C C . SER F 2 10 ? 144.217 -52.724 219.603 1.00 40.62 10 SER L C 1
ATOM 8208 O O . SER F 2 10 ? 144.609 -53.591 220.384 1.00 39.50 10 SER L O 1
ATOM 8211 N N . MET F 2 11 ? 144.964 -51.688 219.229 1.00 39.64 11 MET L N 1
ATOM 8212 C CA . MET F 2 11 ? 146.234 -51.404 219.878 1.00 42.99 11 MET L CA 1
ATOM 8213 C C . MET F 2 11 ? 146.690 -49.967 219.652 1.00 43.61 11 MET L C 1
ATOM 8214 O O . MET F 2 11 ? 146.361 -49.341 218.637 1.00 41.16 11 MET L O 1
ATOM 8219 N N . TYR F 2 12 ? 147.420 -49.446 220.638 1.00 41.93 12 TYR L N 1
ATOM 8220 C CA . TYR F 2 12 ? 148.043 -48.132 220.551 1.00 42.70 12 TYR L CA 1
ATOM 8221 C C . TYR F 2 12 ? 149.498 -48.322 220.158 1.00 40.42 12 TYR L C 1
ATOM 8222 O O . TYR F 2 12 ? 150.129 -49.280 220.591 1.00 44.19 12 TYR L O 1
ATOM 8231 N N . ALA F 2 13 ? 150.033 -47.424 219.331 1.00 37.05 13 ALA L N 1
ATOM 8232 C CA . ALA F 2 13 ? 151.426 -47.547 218.927 1.00 40.84 13 ALA L CA 1
ATOM 8233 C C . ALA F 2 13 ? 152.035 -46.179 218.651 1.00 36.86 13 ALA L C 1
ATOM 8234 O O . ALA F 2 13 ? 151.335 -45.237 218.317 1.00 35.06 13 ALA L O 1
ATOM 8236 N N . SER F 2 14 ? 153.355 -46.088 218.741 1.00 38.92 14 SER L N 1
ATOM 8237 C CA . SER F 2 14 ? 154.027 -44.798 218.582 1.00 43.19 14 SER L CA 1
ATOM 8238 C C . SER F 2 14 ? 154.618 -44.603 217.196 1.00 40.03 14 SER L C 1
ATOM 8239 O O . SER F 2 14 ? 154.818 -45.570 216.466 1.00 43.48 14 SER L O 1
ATOM 8242 N N . LEU F 2 15 ? 154.911 -43.351 216.849 1.00 38.09 15 LEU L N 1
ATOM 8243 C CA . LEU F 2 15 ? 155.617 -43.053 215.604 1.00 40.86 15 LEU L CA 1
ATOM 8244 C C . LEU F 2 15 ? 156.912 -43.860 215.562 1.00 41.96 15 LEU L C 1
ATOM 8245 O O . LEU F 2 15 ? 157.620 -43.948 216.560 1.00 40.09 15 LEU L O 1
ATOM 8250 N N . GLY F 2 16 ? 157.186 -44.493 214.424 1.00 39.81 16 GLY L N 1
ATOM 8251 C CA . GLY F 2 16 ? 158.408 -45.250 214.249 1.00 37.61 16 GLY L CA 1
ATOM 8252 C C . GLY F 2 16 ? 158.384 -46.670 214.763 1.00 35.56 16 GLY L C 1
ATOM 8253 O O . GLY F 2 16 ? 159.321 -47.429 214.550 1.00 40.19 16 GLY L O 1
ATOM 8254 N N . GLU F 2 17 ? 157.324 -47.030 215.469 1.00 38.82 17 GLU L N 1
ATOM 8255 C CA . GLU F 2 17 ? 157.245 -48.351 216.080 1.00 41.75 17 GLU L CA 1
ATOM 8256 C C . GLU F 2 17 ? 157.013 -49.445 215.031 1.00 42.06 17 GLU L C 1
ATOM 8257 O O . GLU F 2 17 ? 156.357 -49.207 214.020 1.00 40.33 17 GLU L O 1
ATOM 8263 N N . ARG F 2 18 ? 157.594 -50.626 215.258 1.00 43.55 18 ARG L N 1
ATOM 8264 C CA . ARG F 2 18 ? 157.336 -51.791 214.418 1.00 42.29 18 ARG L CA 1
ATOM 8265 C C . ARG F 2 18 ? 156.074 -52.486 214.913 1.00 43.13 18 ARG L C 1
ATOM 8266 O O . ARG F 2 18 ? 156.010 -52.908 216.059 1.00 40.89 18 ARG L O 1
ATOM 8274 N N . VAL F 2 19 ? 155.090 -52.634 214.034 1.00 41.34 19 VAL L N 1
ATOM 8275 C CA . VAL F 2 19 ? 153.782 -53.172 214.408 1.00 37.78 19 VAL L CA 1
ATOM 8276 C C . VAL F 2 19 ? 153.420 -54.401 213.571 1.00 40.64 19 VAL L C 1
ATOM 8277 O O . VAL F 2 19 ? 153.543 -54.378 212.341 1.00 35.65 19 VAL L O 1
ATOM 8281 N N . THR F 2 20 ? 152.978 -55.465 214.237 1.00 37.24 20 THR L N 1
ATOM 8282 C CA . THR F 2 20 ? 152.540 -56.676 213.548 1.00 38.25 20 THR L CA 1
ATOM 8283 C C . THR F 2 20 ? 151.161 -57.114 214.025 1.00 38.30 20 THR L C 1
ATOM 8284 O O . THR F 2 20 ? 150.904 -57.175 215.219 1.00 35.89 20 THR L O 1
ATOM 8288 N N . ILE F 2 21 ? 150.260 -57.381 213.084 1.00 33.88 21 ILE L N 1
ATOM 8289 C CA . ILE F 2 21 ? 148.947 -57.911 213.423 1.00 33.42 21 ILE L CA 1
ATOM 8290 C C . ILE F 2 21 ? 148.725 -59.227 212.688 1.00 35.06 21 ILE L C 1
ATOM 8291 O O . ILE F 2 21 ? 149.350 -59.468 211.652 1.00 35.31 21 ILE L O 1
ATOM 8296 N N . THR F 2 22 ? 147.832 -60.067 213.211 1.00 32.41 22 THR L N 1
ATOM 8297 C CA . THR F 2 22 ? 147.693 -61.438 212.718 1.00 33.02 22 THR L CA 1
ATOM 8298 C C . THR F 2 22 ? 146.277 -61.754 212.258 1.00 32.34 22 THR L C 1
ATOM 8299 O O . THR F 2 22 ? 145.306 -61.094 212.655 1.00 31.50 22 THR L O 1
ATOM 8303 N N . CYS F 2 23 ? 146.176 -62.739 211.368 1.00 34.46 23 CYS L N 1
ATOM 8304 C CA . CYS F 2 23 ? 144.891 -63.160 210.833 1.00 32.93 23 CYS L CA 1
ATOM 8305 C C . CYS F 2 23 ? 144.956 -64.688 210.706 1.00 36.72 23 CYS L C 1
ATOM 8306 O O . CYS F 2 23 ? 145.927 -65.240 210.177 1.00 34.24 23 CYS L O 1
ATOM 8309 N N . LYS F 2 24 ? 143.948 -65.382 211.214 1.00 35.52 24 LYS L N 1
ATOM 8310 C CA . LYS F 2 24 ? 143.939 -66.830 211.081 1.00 35.85 24 LYS L CA 1
ATOM 8311 C C . LYS F 2 24 ? 142.651 -67.300 210.414 1.00 32.64 24 LYS L C 1
ATOM 8312 O O . LYS F 2 24 ? 141.564 -66.866 210.769 1.00 36.49 24 LYS L O 1
ATOM 8318 N N . ALA F 2 25 ? 142.793 -68.174 209.425 1.00 32.59 25 ALA L N 1
ATOM 8319 C CA . ALA F 2 25 ? 141.661 -68.743 208.713 1.00 30.06 25 ALA L CA 1
ATOM 8320 C C . ALA F 2 25 ? 141.301 -70.116 209.313 1.00 32.95 25 ALA L C 1
ATOM 8321 O O . ALA F 2 25 ? 142.178 -70.818 209.798 1.00 34.98 25 ALA L O 1
ATOM 8323 N N . SER F 2 26 ? 140.037 -70.521 209.241 1.00 31.63 26 SER L N 1
ATOM 8324 C CA . SER F 2 26 ? 139.624 -71.799 209.838 1.00 33.10 26 SER L CA 1
ATOM 8325 C C . SER F 2 26 ? 140.059 -73.016 209.000 1.00 39.79 26 SER L C 1
ATOM 8326 O O . SER F 2 26 ? 139.937 -74.157 209.447 1.00 39.55 26 SER L O 1
ATOM 8329 N N . GLN F 2 27 ? 140.589 -72.769 207.803 1.00 31.96 27 GLN L N 1
ATOM 8330 C CA . GLN F 2 27 ? 141.195 -73.818 206.972 1.00 36.16 27 GLN L CA 1
ATOM 8331 C C . GLN F 2 27 ? 142.220 -73.196 206.013 1.00 36.43 27 GLN L C 1
ATOM 8332 O O . GLN F 2 27 ? 142.318 -71.969 205.932 1.00 36.02 27 GLN L O 1
ATOM 8338 N N . ASP F 2 28 ? 142.977 -74.031 205.296 1.00 32.54 28 ASP L N 1
ATOM 8339 C CA . ASP F 2 28 ? 144.008 -73.566 204.358 1.00 37.58 28 ASP L CA 1
ATOM 8340 C C . ASP F 2 28 ? 143.385 -72.720 203.253 1.00 31.55 28 ASP L C 1
ATOM 8341 O O . ASP F 2 28 ? 142.425 -73.160 202.625 1.00 30.10 28 ASP L O 1
ATOM 8346 N N . ILE F 2 29 ? 143.909 -71.510 203.024 1.00 32.67 29 ILE L N 1
ATOM 8347 C CA . ILE F 2 29 ? 143.350 -70.632 201.971 1.00 27.59 29 ILE L CA 1
ATOM 8348 C C . ILE F 2 29 ? 144.319 -70.369 200.813 1.00 30.63 29 ILE L C 1
ATOM 8349 O O . ILE F 2 29 ? 144.085 -69.464 199.997 1.00 26.97 29 ILE L O 1
ATOM 8354 N N . ASN F 2 30 ? 145.399 -71.155 200.746 1.00 29.82 30 ASN L N 1
ATOM 8355 C CA A ASN F 2 30 ? 146.376 -71.116 199.659 0.50 31.60 30 ASN L CA 1
ATOM 8356 C CA B ASN F 2 30 ? 146.315 -71.099 199.608 0.50 31.61 30 ASN L CA 1
ATOM 8357 C C . ASN F 2 30 ? 146.877 -69.696 199.345 1.00 31.91 30 ASN L C 1
ATOM 8358 O O . ASN F 2 30 ? 147.086 -69.312 198.192 1.00 27.81 30 ASN L O 1
ATOM 8367 N N . ARG F 2 31 ? 147.098 -68.943 200.413 1.00 23.50 31 ARG L N 1
ATOM 8368 C CA . ARG F 2 31 ? 147.589 -67.565 200.391 1.00 28.80 31 ARG L CA 1
ATOM 8369 C C . ARG F 2 31 ? 146.706 -66.572 199.610 1.00 25.82 31 ARG L C 1
ATOM 8370 O O . ARG F 2 31 ? 147.168 -65.490 199.260 1.00 28.89 31 ARG L O 1
ATOM 8378 N N . TYR F 2 32 ? 145.447 -66.918 199.343 1.00 23.88 32 TYR L N 1
ATOM 8379 C CA . TYR F 2 32 ? 144.519 -65.950 198.734 1.00 25.37 32 TYR L CA 1
ATOM 8380 C C . TYR F 2 32 ? 143.928 -65.058 199.841 1.00 25.88 32 TYR L C 1
ATOM 8381 O O . TYR F 2 32 ? 142.766 -65.217 200.270 1.00 22.78 32 TYR L O 1
ATOM 8390 N N . LEU F 2 33 ? 144.725 -64.108 200.275 1.00 23.84 33 LEU L N 1
ATOM 8391 C CA . LEU F 2 33 ? 144.346 -63.225 201.326 1.00 22.78 33 LEU L CA 1
ATOM 8392 C C . LEU F 2 33 ? 144.635 -61.767 201.050 1.00 25.74 33 LEU L C 1
ATOM 8393 O O . LEU F 2 33 ? 145.722 -61.447 200.666 1.00 24.88 33 LEU L O 1
ATOM 8398 N N . ASN F 2 34 ? 143.633 -60.918 201.202 1.00 22.43 34 ASN L N 1
ATOM 8399 C CA . ASN F 2 34 ? 143.783 -59.448 201.080 1.00 24.68 34 ASN L CA 1
ATOM 8400 C C . ASN F 2 34 ? 143.930 -58.791 202.455 1.00 25.91 34 ASN L C 1
ATOM 8401 O O . ASN F 2 34 ? 143.377 -59.299 203.422 1.00 23.51 34 ASN L O 1
ATOM 8406 N N . TRP F 2 35 ? 144.648 -57.662 202.528 1.00 26.77 35 TRP L N 1
ATOM 8407 C CA . TRP F 2 35 ? 144.603 -56.733 203.686 1.00 24.12 35 TRP L CA 1
ATOM 8408 C C . TRP F 2 35 ? 144.114 -55.382 203.221 1.00 24.01 35 TRP L C 1
ATOM 8409 O O . TRP F 2 35 ? 144.575 -54.880 202.184 1.00 23.05 35 TRP L O 1
ATOM 8420 N N . PHE F 2 36 ? 143.202 -54.783 203.988 1.00 22.81 36 PHE L N 1
ATOM 8421 C CA . PHE F 2 36 ? 142.667 -53.452 203.703 1.00 21.85 36 PHE L CA 1
ATOM 8422 C C . PHE F 2 36 ? 142.916 -52.517 204.873 1.00 27.52 36 PHE L C 1
ATOM 8423 O O . PHE F 2 36 ? 142.959 -52.953 206.008 1.00 26.34 36 PHE L O 1
ATOM 8431 N N . GLN F 2 37 ? 143.073 -51.231 204.574 1.00 27.54 37 GLN L N 1
ATOM 8432 C CA . GLN F 2 37 ? 143.181 -50.173 205.579 1.00 31.56 37 GLN L CA 1
ATOM 8433 C C . GLN F 2 37 ? 142.036 -49.183 205.401 1.00 30.52 37 GLN L C 1
ATOM 8434 O O . GLN F 2 37 ? 141.760 -48.744 204.288 1.00 29.23 37 GLN L O 1
ATOM 8440 N N . GLN F 2 38 ? 141.355 -48.832 206.488 1.00 30.06 38 GLN L N 1
ATOM 8441 C CA . GLN F 2 38 ? 140.310 -47.824 206.382 1.00 29.28 38 GLN L CA 1
ATOM 8442 C C . GLN F 2 38 ? 140.511 -46.720 207.406 1.00 34.24 38 GLN L C 1
ATOM 8443 O O . GLN F 2 38 ? 140.485 -46.976 208.606 1.00 27.67 38 GLN L O 1
ATOM 8449 N N . LYS F 2 39 ? 140.694 -45.499 206.919 1.00 38.72 39 LYS L N 1
ATOM 8450 C CA . LYS F 2 39 ? 140.839 -44.324 207.776 1.00 45.33 39 LYS L CA 1
ATOM 8451 C C . LYS F 2 39 ? 139.452 -43.776 208.096 1.00 45.14 39 LYS L C 1
ATOM 8452 O O . LYS F 2 39 ? 138.502 -44.046 207.365 1.00 44.99 39 LYS L O 1
ATOM 8458 N N . PRO F 2 40 ? 139.314 -43.021 209.202 1.00 52.04 40 PRO L N 1
ATOM 8459 C CA . PRO F 2 40 ? 137.959 -42.624 209.614 1.00 46.71 40 PRO L CA 1
ATOM 8460 C C . PRO F 2 40 ? 137.230 -41.757 208.579 1.00 48.20 40 PRO L C 1
ATOM 8461 O O . PRO F 2 40 ? 137.794 -40.801 208.041 1.00 51.69 40 PRO L O 1
ATOM 8465 N N . GLY F 2 41 ? 135.992 -42.129 208.271 1.00 50.01 41 GLY L N 1
ATOM 8466 C CA . GLY F 2 41 ? 135.204 -41.405 207.290 1.00 50.07 41 GLY L CA 1
ATOM 8467 C C . GLY F 2 41 ? 135.588 -41.648 205.835 1.00 51.58 41 GLY L C 1
ATOM 8468 O O . GLY F 2 41 ? 135.011 -41.040 204.928 1.00 53.06 41 GLY L O 1
ATOM 8469 N N . LYS F 2 42 ? 136.562 -42.523 205.596 1.00 45.41 42 LYS L N 1
ATOM 8470 C CA . LYS F 2 42 ? 137.005 -42.786 204.232 1.00 42.54 42 LYS L CA 1
ATOM 8471 C C . LYS F 2 42 ? 136.687 -44.200 203.761 1.00 38.82 42 LYS L C 1
ATOM 8472 O O . LYS F 2 42 ? 136.414 -45.084 204.563 1.00 38.29 42 LYS L O 1
ATOM 8478 N N . SER F 2 43 ? 136.748 -44.404 202.453 1.00 34.18 43 SER L N 1
ATOM 8479 C CA . SER F 2 43 ? 136.623 -45.738 201.882 1.00 34.45 43 SER L CA 1
ATOM 8480 C C . SER F 2 43 ? 137.876 -46.530 202.213 1.00 33.71 43 SER L C 1
ATOM 8481 O O . SER F 2 43 ? 138.948 -45.954 202.365 1.00 32.29 43 SER L O 1
ATOM 8484 N N . PRO F 2 44 ? 137.755 -47.858 202.294 1.00 30.89 44 PRO L N 1
ATOM 8485 C CA . PRO F 2 44 ? 138.943 -48.687 202.493 1.00 28.10 44 PRO L CA 1
ATOM 8486 C C . PRO F 2 44 ? 139.931 -48.574 201.337 1.00 30.48 44 PRO L C 1
ATOM 8487 O O . PRO F 2 44 ? 139.569 -48.233 200.214 1.00 29.71 44 PRO L O 1
ATOM 8491 N N . LYS F 2 45 ? 141.188 -48.876 201.631 1.00 26.71 45 LYS L N 1
ATOM 8492 C CA . LYS F 2 45 ? 142.221 -48.919 200.626 1.00 29.08 45 LYS L CA 1
ATOM 8493 C C . LYS F 2 45 ? 142.883 -50.286 200.731 1.00 26.14 45 LYS L C 1
ATOM 8494 O O . LYS F 2 45 ? 143.122 -50.798 201.832 1.00 25.40 45 LYS L O 1
ATOM 8500 N N . THR F 2 46 ? 143.115 -50.896 199.579 1.00 24.99 46 THR L N 1
ATOM 8501 C CA . THR F 2 46 ? 143.654 -52.244 199.522 1.00 24.19 46 THR L CA 1
ATOM 8502 C C . THR F 2 46 ? 145.173 -52.163 199.514 1.00 25.87 46 THR L C 1
ATOM 8503 O O . THR F 2 46 ? 145.761 -51.456 198.676 1.00 27.61 46 THR L O 1
ATOM 8507 N N . LEU F 2 47 ? 145.809 -52.873 200.444 1.00 24.73 47 LEU L N 1
ATOM 8508 C CA . LEU F 2 47 ? 147.258 -52.814 200.595 1.00 23.69 47 LEU L CA 1
ATOM 8509 C C . LEU F 2 47 ? 147.986 -54.059 200.062 1.00 25.45 47 LEU L C 1
ATOM 8510 O O . LEU F 2 47 ? 149.046 -53.939 199.447 1.00 27.39 47 LEU L O 1
ATOM 8515 N N . ILE F 2 48 ? 147.420 -55.240 200.327 1.00 20.82 48 ILE L N 1
ATOM 8516 C CA . ILE F 2 48 ? 148.108 -56.513 200.102 1.00 24.64 48 ILE L CA 1
ATOM 8517 C C . ILE F 2 48 ? 147.198 -57.458 199.327 1.00 26.54 48 ILE L C 1
ATOM 8518 O O . ILE F 2 48 ? 145.977 -57.470 199.534 1.00 23.95 48 ILE L O 1
ATOM 8523 N N . TYR F 2 49 ? 147.773 -58.204 198.395 1.00 22.06 49 TYR L N 1
ATOM 8524 C CA . TYR F 2 49 ? 147.049 -59.300 197.754 1.00 25.11 49 TYR L CA 1
ATOM 8525 C C . TYR F 2 49 ? 147.953 -60.530 197.750 1.00 25.12 49 TYR L C 1
ATOM 8526 O O . TYR F 2 49 ? 149.188 -60.398 197.916 1.00 23.67 49 TYR L O 1
ATOM 8535 N N . ARG F 2 50 ? 147.353 -61.709 197.558 1.00 25.18 50 ARG L N 1
ATOM 8536 C CA . ARG F 2 50 ? 148.081 -62.981 197.685 1.00 26.05 50 ARG L CA 1
ATOM 8537 C C . ARG F 2 50 ? 149.007 -63.024 198.900 1.00 27.79 50 ARG L C 1
ATOM 8538 O O . ARG F 2 50 ? 150.133 -63.535 198.814 1.00 27.42 50 ARG L O 1
ATOM 8546 N N . ALA F 2 51 ? 148.504 -62.515 200.025 1.00 23.27 51 ALA L N 1
ATOM 8547 C CA . ALA F 2 51 ? 149.161 -62.571 201.339 1.00 26.94 51 ALA L CA 1
ATOM 8548 C C . ALA F 2 51 ? 150.446 -61.753 201.498 1.00 30.34 51 ALA L C 1
ATOM 8549 O O . ALA F 2 51 ? 150.719 -61.268 202.596 1.00 29.03 51 ALA L O 1
ATOM 8551 N N . ASN F 2 52 ? 151.242 -61.591 200.445 1.00 26.30 52 ASN L N 1
ATOM 8552 C CA . ASN F 2 52 ? 152.524 -60.888 200.637 1.00 30.94 52 ASN L CA 1
ATOM 8553 C C . ASN F 2 52 ? 152.939 -59.950 199.510 1.00 31.14 52 ASN L C 1
ATOM 8554 O O . ASN F 2 52 ? 154.092 -59.504 199.465 1.00 31.25 52 ASN L O 1
ATOM 8559 N N . ARG F 2 53 ? 152.018 -59.657 198.591 1.00 25.31 53 ARG L N 1
ATOM 8560 C CA . ARG F 2 53 ? 152.316 -58.714 197.512 1.00 30.14 53 ARG L CA 1
ATOM 8561 C C . ARG F 2 53 ? 151.620 -57.364 197.709 1.00 30.50 53 ARG L C 1
ATOM 8562 O O . ARG F 2 53 ? 150.440 -57.296 198.049 1.00 25.73 53 ARG L O 1
ATOM 8570 N N . LEU F 2 54 ? 152.380 -56.285 197.517 1.00 26.79 54 LEU L N 1
ATOM 8571 C CA . LEU F 2 54 ? 151.864 -54.928 197.639 1.00 29.07 54 LEU L CA 1
ATOM 8572 C C . LEU F 2 54 ? 151.198 -54.451 196.346 1.00 32.14 54 LEU L C 1
ATOM 8573 O O . LEU F 2 54 ? 151.712 -54.702 195.258 1.00 26.03 54 LEU L O 1
ATOM 8578 N N . LEU F 2 55 ? 150.047 -53.781 196.464 1.00 28.70 55 LEU L N 1
ATOM 8579 C CA . LEU F 2 55 ? 149.413 -53.121 195.317 1.00 32.66 55 LEU L CA 1
ATOM 8580 C C . LEU F 2 55 ? 150.234 -51.905 194.918 1.00 31.61 55 LEU L C 1
ATOM 8581 O O . LEU F 2 55 ? 151.001 -51.399 195.731 1.00 30.24 55 LEU L O 1
ATOM 8586 N N . ASP F 2 56 ? 150.082 -51.444 193.674 1.00 33.33 56 ASP L N 1
ATOM 8587 C CA . ASP F 2 56 ? 150.831 -50.282 193.192 1.00 39.94 56 ASP L CA 1
ATOM 8588 C C . ASP F 2 56 ? 150.612 -49.083 194.095 1.00 38.47 56 ASP L C 1
ATOM 8589 O O . ASP F 2 56 ? 149.472 -48.773 194.448 1.00 37.06 56 ASP L O 1
ATOM 8594 N N . GLY F 2 57 ? 151.690 -48.398 194.450 1.00 39.32 57 GLY L N 1
ATOM 8595 C CA . GLY F 2 57 ? 151.547 -47.177 195.221 1.00 41.31 57 GLY L CA 1
ATOM 8596 C C . GLY F 2 57 ? 151.568 -47.361 196.723 1.00 39.38 57 GLY L C 1
ATOM 8597 O O . GLY F 2 57 ? 151.618 -46.380 197.464 1.00 46.40 57 GLY L O 1
ATOM 8598 N N . VAL F 2 58 ? 151.458 -48.602 197.187 1.00 36.70 58 VAL L N 1
ATOM 8599 C CA . VAL F 2 58 ? 151.510 -48.882 198.632 1.00 36.19 58 VAL L CA 1
ATOM 8600 C C . VAL F 2 58 ? 152.952 -48.772 199.154 1.00 38.67 58 VAL L C 1
ATOM 8601 O O . VAL F 2 58 ? 153.862 -49.367 198.588 1.00 34.84 58 VAL L O 1
ATOM 8605 N N . PRO F 2 59 ? 153.168 -47.988 200.224 1.00 38.00 59 PRO L N 1
ATOM 8606 C CA . PRO F 2 59 ? 154.516 -47.793 200.781 1.00 38.67 59 PRO L CA 1
ATOM 8607 C C . PRO F 2 59 ? 155.207 -49.086 201.206 1.00 34.16 59 PRO L C 1
ATOM 8608 O O . PRO F 2 59 ? 154.568 -49.997 201.721 1.00 34.20 59 PRO L O 1
ATOM 8612 N N . SER F 2 60 ? 156.520 -49.149 201.019 1.00 35.02 60 SER L N 1
ATOM 8613 C CA . SER F 2 60 ? 157.272 -50.378 201.269 1.00 36.52 60 SER L CA 1
ATOM 8614 C C . SER F 2 60 ? 157.460 -50.674 202.755 1.00 35.58 60 SER L C 1
ATOM 8615 O O . SER F 2 60 ? 157.999 -51.720 203.110 1.00 36.29 60 SER L O 1
ATOM 8618 N N . ARG F 2 61 ? 157.043 -49.759 203.628 1.00 37.34 61 ARG L N 1
ATOM 8619 C CA . ARG F 2 61 ? 157.049 -50.073 205.057 1.00 38.46 61 ARG L CA 1
ATOM 8620 C C . ARG F 2 61 ? 155.977 -51.127 205.420 1.00 38.29 61 ARG L C 1
ATOM 8621 O O . ARG F 2 61 ? 156.028 -51.730 206.505 1.00 36.74 61 ARG L O 1
ATOM 8629 N N . PHE F 2 62 ? 155.019 -51.352 204.519 1.00 33.69 62 PHE L N 1
ATOM 8630 C CA . PHE F 2 62 ? 154.047 -52.437 204.694 1.00 35.09 62 PHE L CA 1
ATOM 8631 C C . PHE F 2 62 ? 154.587 -53.740 204.120 1.00 35.92 62 PHE L C 1
ATOM 8632 O O . PHE F 2 62 ? 155.212 -53.752 203.038 1.00 34.52 62 PHE L O 1
ATOM 8640 N N . SER F 2 63 ? 154.342 -54.839 204.827 1.00 31.30 63 SER L N 1
ATOM 8641 C CA . SER F 2 63 ? 154.642 -56.162 204.290 1.00 35.93 63 SER L CA 1
ATOM 8642 C C . SER F 2 63 ? 153.693 -57.217 204.853 1.00 32.78 63 SER L C 1
ATOM 8643 O O . SER F 2 63 ? 153.126 -57.053 205.936 1.00 35.15 63 SER L O 1
ATOM 8646 N N . GLY F 2 64 ? 153.513 -58.310 204.125 1.00 33.99 64 GLY L N 1
ATOM 8647 C CA . GLY F 2 64 ? 152.676 -59.389 204.630 1.00 32.01 64 GLY L CA 1
ATOM 8648 C C . GLY F 2 64 ? 153.427 -60.699 204.586 1.00 34.31 64 GLY L C 1
ATOM 8649 O O . GLY F 2 64 ? 154.377 -60.837 203.819 1.00 34.92 64 GLY L O 1
ATOM 8650 N N . SER F 2 65 ? 153.016 -61.667 205.397 1.00 32.45 65 SER L N 1
ATOM 8651 C CA . SER F 2 65 ? 153.648 -62.985 205.346 1.00 38.07 65 SER L CA 1
ATOM 8652 C C . SER F 2 65 ? 152.693 -64.064 205.816 1.00 36.64 65 SER L C 1
ATOM 8653 O O . SER F 2 65 ? 151.630 -63.766 206.356 1.00 36.97 65 SER L O 1
ATOM 8656 N N . GLY F 2 66 ? 153.081 -65.320 205.620 1.00 35.95 66 GLY L N 1
ATOM 8657 C CA . GLY F 2 66 ? 152.284 -66.444 206.073 1.00 32.29 66 GLY L CA 1
ATOM 8658 C C . GLY F 2 66 ? 151.835 -67.364 204.947 1.00 36.54 66 GLY L C 1
ATOM 8659 O O . GLY F 2 66 ? 152.004 -67.064 203.752 1.00 36.60 66 GLY L O 1
ATOM 8660 N N . SER F 2 67 ? 151.291 -68.512 205.336 1.00 33.14 67 SER L N 1
ATOM 8661 C CA . SER F 2 67 ? 150.716 -69.469 204.395 1.00 35.06 67 SER L CA 1
ATOM 8662 C C . SER F 2 67 ? 149.875 -70.448 205.203 1.00 33.69 67 SER L C 1
ATOM 8663 O O . SER F 2 67 ? 149.861 -70.392 206.444 1.00 38.76 67 SER L O 1
ATOM 8666 N N . GLY F 2 68 ? 149.155 -71.330 204.521 1.00 36.59 68 GLY L N 1
ATOM 8667 C CA . GLY F 2 68 ? 148.248 -72.237 205.202 1.00 34.86 68 GLY L CA 1
ATOM 8668 C C . GLY F 2 68 ? 147.105 -71.473 205.857 1.00 37.21 68 GLY L C 1
ATOM 8669 O O . GLY F 2 68 ? 146.323 -70.804 205.166 1.00 34.13 68 GLY L O 1
ATOM 8670 N N . GLN F 2 69 ? 147.047 -71.513 207.190 1.00 35.88 69 GLN L N 1
ATOM 8671 C CA . GLN F 2 69 ? 145.974 -70.861 207.937 1.00 34.82 69 GLN L CA 1
ATOM 8672 C C . GLN F 2 69 ? 146.425 -69.565 208.616 1.00 33.91 69 GLN L C 1
ATOM 8673 O O . GLN F 2 69 ? 145.588 -68.782 209.057 1.00 36.58 69 GLN L O 1
ATOM 8679 N N . ASP F 2 70 ? 147.734 -69.334 208.688 1.00 33.91 70 ASP L N 1
ATOM 8680 C CA . ASP F 2 70 ? 148.287 -68.289 209.560 1.00 36.24 70 ASP L CA 1
ATOM 8681 C C . ASP F 2 70 ? 149.000 -67.187 208.796 1.00 34.72 70 ASP L C 1
ATOM 8682 O O . ASP F 2 70 ? 149.934 -67.451 208.052 1.00 36.12 70 ASP L O 1
ATOM 8687 N N . TYR F 2 71 ? 148.553 -65.952 208.998 1.00 32.14 71 TYR L N 1
ATOM 8688 C CA . TYR F 2 71 ? 149.032 -64.813 208.236 1.00 29.86 71 TYR L CA 1
ATOM 8689 C C . TYR F 2 71 ? 149.309 -63.607 209.122 1.00 31.04 71 TYR L C 1
ATOM 8690 O O . TYR F 2 71 ? 148.782 -63.502 210.226 1.00 30.72 71 TYR L O 1
ATOM 8699 N N . SER F 2 72 ? 150.103 -62.676 208.617 1.00 31.27 72 SER L N 1
ATOM 8700 C CA . SER F 2 72 ? 150.380 -61.473 209.372 1.00 30.81 72 SER L CA 1
ATOM 8701 C C . SER F 2 72 ? 150.643 -60.300 208.436 1.00 33.03 72 SER L C 1
ATOM 8702 O 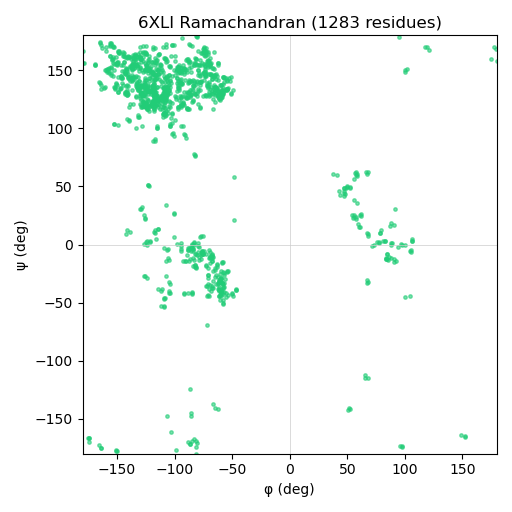O . SER F 2 72 ? 151.052 -60.467 207.270 1.00 30.01 72 SER L O 1
ATOM 8705 N N . LEU F 2 73 ? 150.388 -59.112 208.964 1.00 28.74 73 LEU L N 1
ATOM 8706 C CA . LEU F 2 73 ? 150.717 -57.858 208.313 1.00 27.35 73 LEU L CA 1
ATOM 8707 C C . LEU F 2 73 ? 151.670 -57.093 209.227 1.00 34.81 73 LEU L C 1
ATOM 8708 O O . LEU F 2 73 ? 151.407 -56.959 210.425 1.00 32.09 73 LEU L O 1
ATOM 8713 N N . THR F 2 74 ? 152.760 -56.586 208.670 1.00 35.09 74 THR L N 1
ATOM 8714 C CA . THR F 2 74 ? 153.717 -55.835 209.473 1.00 36.40 74 THR L CA 1
ATOM 8715 C C . THR F 2 74 ? 153.942 -54.427 208.922 1.00 36.80 74 THR L C 1
ATOM 8716 O O . THR F 2 74 ? 154.082 -54.228 207.702 1.00 34.05 74 THR L O 1
ATOM 8720 N N . ILE F 2 75 ? 153.961 -53.448 209.825 1.00 33.49 75 ILE L N 1
ATOM 8721 C CA . ILE F 2 75 ? 154.438 -52.099 209.495 1.00 34.43 75 ILE L CA 1
ATOM 8722 C C . ILE F 2 75 ? 155.826 -51.896 210.120 1.00 39.25 75 ILE L C 1
ATOM 8723 O O . ILE F 2 75 ? 155.953 -51.884 211.345 1.00 36.79 75 ILE L O 1
ATOM 8728 N N . SER F 2 76 ? 156.859 -51.763 209.287 1.00 36.22 76 SER L N 1
ATOM 8729 C CA . SER F 2 76 ? 158.242 -51.737 209.779 1.00 37.99 76 SER L CA 1
ATOM 8730 C C . SER F 2 76 ? 158.504 -50.542 210.706 1.00 38.82 76 SER L C 1
ATOM 8731 O O . SER F 2 76 ? 159.219 -50.664 211.689 1.00 43.85 76 SER L O 1
ATOM 8734 N N . SER F 2 77 ? 157.918 -49.398 210.373 1.00 38.41 77 SER L N 1
ATOM 8735 C CA . SER F 2 77 ? 158.130 -48.154 211.093 1.00 41.11 77 SER L CA 1
ATOM 8736 C C . SER F 2 77 ? 156.890 -47.261 210.947 1.00 40.29 77 SER L C 1
ATOM 8737 O O . SER F 2 77 ? 156.693 -46.629 209.913 1.00 39.05 77 SER L O 1
ATOM 8740 N N . LEU F 2 78 ? 156.077 -47.195 211.996 1.00 38.89 78 LEU L N 1
ATOM 8741 C CA . LEU F 2 78 ? 154.743 -46.593 211.930 1.00 39.73 78 LEU L CA 1
ATOM 8742 C C . LEU F 2 78 ? 154.732 -45.096 211.599 1.00 42.92 78 LEU L C 1
ATOM 8743 O O . LEU F 2 78 ? 155.500 -44.319 212.161 1.00 41.42 78 LEU L O 1
ATOM 8748 N N . ASP F 2 79 ? 153.853 -44.703 210.681 1.00 35.07 79 ASP L N 1
ATOM 8749 C CA . ASP F 2 79 ? 153.624 -43.299 210.363 1.00 39.04 79 ASP L CA 1
ATOM 8750 C C . ASP F 2 79 ? 152.279 -42.853 210.914 1.00 43.92 79 ASP L C 1
ATOM 8751 O O . ASP F 2 79 ? 151.377 -43.675 211.095 1.00 38.27 79 ASP L O 1
ATOM 8756 N N . TYR F 2 80 ? 152.125 -41.548 211.127 1.00 42.37 80 TYR L N 1
ATOM 8757 C CA . TYR F 2 80 ? 150.863 -40.995 211.616 1.00 40.35 80 TYR L CA 1
ATOM 8758 C C . TYR F 2 80 ? 149.697 -41.327 210.680 1.00 42.50 80 TYR L C 1
ATOM 8759 O O . TYR F 2 80 ? 148.569 -41.566 211.122 1.00 41.24 80 TYR L O 1
ATOM 8768 N N . GLU F 2 81 ? 149.971 -41.321 209.380 1.00 40.72 81 GLU L N 1
ATOM 8769 C CA . GLU F 2 81 ? 148.947 -41.619 208.387 1.00 41.04 81 GLU L CA 1
ATOM 8770 C C . GLU F 2 81 ? 148.491 -43.087 208.403 1.00 40.93 81 GLU L C 1
ATOM 8771 O O . GLU F 2 81 ? 147.542 -43.449 207.710 1.00 43.80 81 GLU L O 1
ATOM 8777 N N . ASP F 2 82 ? 149.151 -43.929 209.194 1.00 37.21 82 ASP L N 1
ATOM 8778 C CA . ASP F 2 82 ? 148.837 -45.356 209.212 1.00 35.29 82 ASP L CA 1
ATOM 8779 C C . ASP F 2 82 ? 147.744 -45.751 210.209 1.00 36.95 82 ASP L C 1
ATOM 8780 O O . ASP F 2 82 ? 147.394 -46.928 210.309 1.00 35.65 82 ASP L O 1
ATOM 8785 N N . MET F 2 83 ? 147.245 -44.797 210.986 1.00 34.75 83 MET L N 1
ATOM 8786 C CA . MET F 2 83 ? 146.168 -45.087 211.936 1.00 36.99 83 MET L CA 1
ATOM 8787 C C . MET F 2 83 ? 144.863 -45.406 211.208 1.00 37.35 83 MET L C 1
ATOM 8788 O O . MET F 2 83 ? 144.604 -44.874 210.131 1.00 35.44 83 MET L O 1
ATOM 8793 N N . GLY F 2 84 ? 144.059 -46.298 211.785 1.00 31.52 84 GLY L N 1
ATOM 8794 C CA . GLY F 2 84 ? 142.782 -46.670 211.188 1.00 32.33 84 GLY L CA 1
ATOM 8795 C C . GLY F 2 84 ? 142.456 -48.119 211.517 1.00 33.04 84 GLY L C 1
ATOM 8796 O O . GLY F 2 84 ? 143.066 -48.692 212.413 1.00 37.84 84 GLY L O 1
ATOM 8797 N N . ILE F 2 85 ? 141.510 -48.721 210.799 1.00 30.80 85 ILE L N 1
ATOM 8798 C CA . ILE F 2 85 ? 141.168 -50.125 211.045 1.00 28.49 85 ILE L CA 1
ATOM 8799 C C . ILE F 2 85 ? 141.655 -51.005 209.896 1.00 27.23 85 ILE L C 1
ATOM 8800 O O . ILE F 2 85 ? 141.434 -50.686 208.734 1.00 27.47 85 ILE L O 1
ATOM 8805 N N . TYR F 2 86 ? 142.288 -52.118 210.243 1.00 26.83 86 TYR L N 1
ATOM 8806 C CA . TYR F 2 86 ? 142.850 -53.040 209.267 1.00 28.32 86 TYR L CA 1
ATOM 8807 C C . TYR F 2 86 ? 141.991 -54.296 209.233 1.00 30.08 86 TYR L C 1
ATOM 8808 O O . TYR F 2 86 ? 141.647 -54.833 210.278 1.00 27.75 86 TYR L O 1
ATOM 8817 N N . TYR F 2 87 ? 141.638 -54.723 208.024 1.00 26.74 87 TYR L N 1
ATOM 8818 C CA . TYR F 2 87 ? 140.827 -55.909 207.784 1.00 27.09 87 TYR L CA 1
ATOM 8819 C C . TYR F 2 87 ? 141.558 -56.919 206.890 1.00 26.69 87 TYR L C 1
ATOM 8820 O O . TYR F 2 87 ? 142.228 -56.521 205.938 1.00 26.62 87 TYR L O 1
ATOM 8829 N N . CYS F 2 88 ? 141.389 -58.211 207.157 1.00 25.76 88 CYS L N 1
ATOM 8830 C CA . CYS F 2 88 ? 141.819 -59.251 206.218 1.00 24.32 88 CYS L CA 1
ATOM 8831 C C . CYS F 2 88 ? 140.600 -59.881 205.553 1.00 27.02 88 CYS L C 1
ATOM 8832 O O . CYS F 2 88 ? 139.465 -59.763 206.056 1.00 26.06 88 CYS L O 1
ATOM 8835 N N . LEU F 2 89 ? 140.826 -60.521 204.410 1.00 23.96 89 LEU L N 1
ATOM 8836 C CA . LEU F 2 89 ? 139.768 -61.239 203.712 1.00 24.10 89 LEU L CA 1
ATOM 8837 C C . LEU F 2 89 ? 140.361 -62.373 202.899 1.00 27.35 89 LEU L C 1
ATOM 8838 O O . LEU F 2 89 ? 141.369 -62.169 202.217 1.00 22.44 89 LEU L O 1
ATOM 8843 N N . GLN F 2 90 ? 139.730 -63.551 202.963 1.00 24.75 90 GLN L N 1
ATOM 8844 C CA . GLN F 2 90 ? 140.102 -64.685 202.104 1.00 19.60 90 GLN L CA 1
ATOM 8845 C C . GLN F 2 90 ? 139.256 -64.702 200.854 1.00 21.94 90 GLN L C 1
ATOM 8846 O O . GLN F 2 90 ? 138.029 -64.450 200.907 1.00 21.35 90 GLN L O 1
ATOM 8852 N N . TYR F 2 91 ? 139.904 -65.001 199.723 1.00 20.54 91 TYR L N 1
ATOM 8853 C CA . TYR F 2 91 ? 139.168 -65.176 198.474 1.00 23.13 91 TYR L CA 1
ATOM 8854 C C . TYR F 2 91 ? 139.563 -66.477 197.797 1.00 21.52 91 TYR L C 1
ATOM 8855 O O . TYR F 2 91 ? 139.529 -66.585 196.568 1.00 22.77 91 TYR L O 1
ATOM 8864 N N . ASP F 2 92 ? 139.925 -67.471 198.608 1.00 24.94 92 ASP L N 1
ATOM 8865 C CA . ASP F 2 92 ? 140.151 -68.817 198.098 1.00 26.00 92 ASP L CA 1
ATOM 8866 C C . ASP F 2 92 ? 138.833 -69.485 197.681 1.00 28.14 92 ASP L C 1
ATOM 8867 O O . ASP F 2 92 ? 138.763 -70.118 196.614 1.00 28.59 92 ASP L O 1
ATOM 8872 N N . GLU F 2 93 ? 137.798 -69.335 198.509 1.00 23.23 93 GLU L N 1
ATOM 8873 C CA . GLU F 2 93 ? 136.478 -69.956 198.258 1.00 27.89 93 GLU L CA 1
ATOM 8874 C C . GLU F 2 93 ? 135.323 -69.015 198.534 1.00 28.70 93 GLU L C 1
ATOM 8875 O O . GLU F 2 93 ? 135.420 -68.144 199.399 1.00 29.17 93 GLU L O 1
ATOM 8881 N N . PHE F 2 94 ? 134.206 -69.214 197.833 1.00 27.55 94 PHE L N 1
ATOM 8882 C CA . PHE F 2 94 ? 132.968 -68.506 198.146 1.00 23.20 94 PHE L CA 1
ATOM 8883 C C . PHE F 2 94 ? 132.317 -69.166 199.372 1.00 29.86 94 PHE L C 1
ATOM 8884 O O . PHE F 2 94 ? 132.454 -70.373 199.538 1.00 30.17 94 PHE L O 1
ATOM 8892 N N . PRO F 2 95 ? 131.645 -68.382 200.250 1.00 27.03 95 PRO L N 1
ATOM 8893 C CA . PRO F 2 95 ? 131.506 -66.920 200.207 1.00 28.28 95 PRO L CA 1
ATOM 8894 C C . PRO F 2 95 ? 132.793 -66.214 200.613 1.00 25.76 95 PRO L C 1
ATOM 8895 O O . PRO F 2 95 ? 133.542 -66.740 201.443 1.00 25.62 95 PRO L O 1
ATOM 8899 N N . LEU F 2 96 ? 133.054 -65.058 200.008 1.00 25.18 96 LEU L N 1
ATOM 8900 C CA . LEU F 2 96 ? 134.176 -64.211 200.398 1.00 25.05 96 LEU L CA 1
ATOM 8901 C C . LEU F 2 96 ? 133.965 -63.765 201.854 1.00 24.77 96 LEU L C 1
ATOM 8902 O O . LEU F 2 96 ? 132.881 -63.271 202.191 1.00 25.50 96 LEU L O 1
ATOM 8907 N N . THR F 2 97 ? 134.958 -63.954 202.722 1.00 22.41 97 THR L N 1
ATOM 8908 C CA . THR F 2 97 ? 134.748 -63.610 204.149 1.00 22.19 97 THR L CA 1
ATOM 8909 C C . THR F 2 97 ? 135.833 -62.709 204.755 1.00 24.83 97 THR L C 1
ATOM 8910 O O . THR F 2 97 ? 137.018 -62.942 204.545 1.00 23.01 97 THR L O 1
ATOM 8914 N N . PHE F 2 98 ? 135.393 -61.708 205.532 1.00 23.08 98 PHE L N 1
ATOM 8915 C CA . PHE F 2 98 ? 136.238 -60.728 206.210 1.00 24.56 98 PHE L CA 1
ATOM 8916 C C . PHE F 2 98 ? 136.557 -61.104 207.650 1.00 29.27 98 PHE L C 1
ATOM 8917 O O . PHE F 2 98 ? 135.728 -61.703 208.321 1.00 25.63 98 PHE L O 1
ATOM 8925 N N . GLY F 2 99 ? 137.740 -60.718 208.133 1.00 27.73 99 GLY L N 1
ATOM 8926 C CA . GLY F 2 99 ? 137.989 -60.653 209.570 1.00 27.75 99 GLY L CA 1
ATOM 8927 C C . GLY F 2 99 ? 137.285 -59.450 210.179 1.00 30.48 99 GLY L C 1
ATOM 8928 O O . GLY F 2 99 ? 136.878 -58.532 209.455 1.00 26.30 99 GLY L O 1
ATOM 8929 N N . ASP F 2 100 ? 137.170 -59.422 211.510 1.00 26.59 100 ASP L N 1
ATOM 8930 C CA . ASP F 2 100 ? 136.424 -58.363 212.194 1.00 29.23 100 ASP L CA 1
ATOM 8931 C C . ASP F 2 100 ? 137.199 -57.045 212.354 1.00 35.26 100 ASP L C 1
ATOM 8932 O O . ASP F 2 100 ? 136.634 -56.055 212.813 1.00 35.52 100 ASP L O 1
ATOM 8937 N N . GLY F 2 101 ? 138.483 -57.035 211.995 1.00 30.02 101 GLY L N 1
ATOM 8938 C CA . GLY F 2 101 ? 139.252 -55.799 211.986 1.00 30.71 101 GLY L CA 1
ATOM 8939 C C . GLY F 2 101 ? 140.144 -55.607 213.212 1.00 33.85 101 GLY L C 1
ATOM 8940 O O . GLY F 2 101 ? 139.843 -56.108 214.297 1.00 31.70 101 GLY L O 1
ATOM 8941 N N . THR F 2 102 ? 141.261 -54.905 213.023 1.00 31.42 102 THR L N 1
ATOM 8942 C CA . THR F 2 102 ? 142.141 -54.505 214.120 1.00 29.77 102 THR L CA 1
ATOM 8943 C C . THR F 2 102 ? 142.272 -52.979 214.089 1.00 33.18 102 THR L C 1
ATOM 8944 O O . THR F 2 102 ? 142.688 -52.412 213.081 1.00 30.62 102 THR L O 1
ATOM 8948 N N . LYS F 2 103 ? 141.935 -52.307 215.182 1.00 33.55 103 LYS L N 1
ATOM 8949 C CA . LYS F 2 103 ? 141.983 -50.850 215.192 1.00 34.87 103 LYS L CA 1
ATOM 8950 C C . LYS F 2 103 ? 143.335 -50.393 215.720 1.00 36.36 103 LYS L C 1
ATOM 8951 O O . LYS F 2 103 ? 143.709 -50.695 216.850 1.00 38.93 103 LYS L O 1
ATOM 8957 N N . LEU F 2 104 ? 144.061 -49.663 214.885 1.00 31.45 104 LEU L N 1
ATOM 8958 C CA . LEU F 2 104 ? 145.383 -49.144 215.228 1.00 33.11 104 LEU L CA 1
ATOM 8959 C C . LEU F 2 104 ? 145.286 -47.647 215.538 1.00 38.43 104 LEU L C 1
ATOM 8960 O O . LEU F 2 104 ? 144.895 -46.856 214.675 1.00 36.77 104 LEU L O 1
ATOM 8965 N N . GLU F 2 105 ? 145.634 -47.258 216.764 1.00 37.98 105 GLU L N 1
ATOM 8966 C CA . GLU F 2 105 ? 145.533 -45.855 217.180 1.00 37.83 105 GLU L CA 1
ATOM 8967 C C . GLU F 2 105 ? 146.876 -45.325 217.722 1.00 33.49 105 GLU L C 1
ATOM 8968 O O . GLU F 2 105 ? 147.771 -46.091 218.044 1.00 35.39 105 GLU L O 1
ATOM 8974 N N . LEU F 2 106 ? 146.998 -44.008 217.828 1.00 37.74 106 LEU L N 1
ATOM 8975 C CA . LEU F 2 106 ? 148.275 -43.389 218.170 1.00 38.33 106 LEU L CA 1
ATOM 8976 C C . LEU F 2 106 ? 148.435 -43.323 219.684 1.00 39.52 106 LEU L C 1
ATOM 8977 O O . LEU F 2 106 ? 147.549 -42.844 220.386 1.00 38.35 106 LEU L O 1
ATOM 8982 N N . LYS F 2 107 ? 149.575 -43.812 220.161 1.00 39.39 107 LYS L N 1
ATOM 8983 C CA . LYS F 2 107 ? 149.897 -43.839 221.580 1.00 41.92 107 LYS L CA 1
ATOM 8984 C C . LYS F 2 107 ? 150.348 -42.472 222.086 1.00 40.82 107 LYS L C 1
ATOM 8985 O O . LYS F 2 107 ? 151.078 -41.758 221.401 1.00 40.88 107 LYS L O 1
ATOM 8991 N N . ARG F 2 108 ? 149.907 -42.111 223.287 1.00 35.72 108 ARG L N 1
ATOM 8992 C CA . ARG F 2 108 ? 150.350 -40.873 223.928 1.00 32.68 108 ARG L CA 1
ATOM 8993 C C . ARG F 2 108 ? 150.302 -41.076 225.432 1.00 34.27 108 ARG L C 1
ATOM 8994 O O . ARG F 2 108 ? 149.973 -42.167 225.906 1.00 32.22 108 ARG L O 1
ATOM 9002 N N . THR F 2 109 ? 150.621 -40.033 226.193 1.00 33.95 109 THR L N 1
ATOM 9003 C CA . THR F 2 109 ? 150.563 -40.164 227.647 1.00 32.24 109 THR L CA 1
ATOM 9004 C C . THR F 2 109 ? 149.122 -40.185 228.127 1.00 30.18 109 THR L C 1
ATOM 9005 O O . THR F 2 109 ? 148.234 -39.563 227.529 1.00 29.79 109 THR L O 1
ATOM 9009 N N . VAL F 2 110 ? 148.899 -40.862 229.248 1.00 32.63 110 VAL L N 1
ATOM 9010 C CA . VAL F 2 110 ? 147.590 -40.853 229.865 1.00 30.36 110 VAL L CA 1
ATOM 9011 C C . VAL F 2 110 ? 147.209 -39.408 230.167 1.00 33.05 110 VAL L C 1
ATOM 9012 O O . VAL F 2 110 ? 148.038 -38.617 230.629 1.00 31.66 110 VAL L O 1
ATOM 9016 N N . ALA F 2 111 ? 145.950 -39.077 229.910 1.00 28.16 111 ALA L N 1
ATOM 9017 C CA . ALA F 2 111 ? 145.426 -37.745 230.135 1.00 30.17 111 ALA L CA 1
ATOM 9018 C C . ALA F 2 111 ? 144.071 -37.846 230.789 1.00 35.83 111 ALA L C 1
ATOM 9019 O O . ALA F 2 111 ? 143.158 -38.450 230.223 1.00 30.07 111 ALA L O 1
ATOM 9021 N N . ALA F 2 112 ? 143.927 -37.265 231.983 1.00 31.08 112 ALA L N 1
ATOM 9022 C CA . ALA F 2 112 ? 142.642 -37.288 232.675 1.00 31.61 112 ALA L CA 1
ATOM 9023 C C . ALA F 2 112 ? 141.663 -36.304 232.040 1.00 36.08 112 ALA L C 1
ATOM 9024 O O . ALA F 2 112 ? 142.077 -35.264 231.536 1.00 37.84 112 ALA L O 1
ATOM 9026 N N . PRO F 2 113 ? 140.355 -36.623 232.064 1.00 30.20 113 PRO L N 1
ATOM 9027 C CA . PRO F 2 113 ? 139.328 -35.719 231.523 1.00 35.02 113 PRO L CA 1
ATOM 9028 C C . PRO F 2 113 ? 139.015 -34.480 232.350 1.00 39.06 113 PRO L C 1
ATOM 9029 O O . PRO F 2 113 ? 139.038 -34.528 233.584 1.00 35.07 113 PRO L O 1
ATOM 9033 N N . SER F 2 114 ? 138.691 -33.392 231.650 1.00 37.32 114 SER L N 1
ATOM 9034 C CA . SER F 2 114 ? 138.019 -32.243 232.240 1.00 34.48 114 SER L CA 1
ATOM 9035 C C . SER F 2 114 ? 136.528 -32.473 232.141 1.00 36.02 114 SER L C 1
ATOM 9036 O O . SER F 2 114 ? 136.025 -32.784 231.060 1.00 35.10 114 SER L O 1
ATOM 9039 N N . VAL F 2 115 ? 135.818 -32.296 233.249 1.00 34.59 115 VAL L N 1
ATOM 9040 C CA . VAL F 2 115 ? 134.386 -32.601 233.322 1.00 31.66 115 VAL L CA 1
ATOM 9041 C C . VAL F 2 115 ? 133.539 -31.346 233.419 1.00 33.71 115 VAL L C 1
ATOM 9042 O O . VAL F 2 115 ? 133.873 -30.442 234.183 1.00 37.97 115 VAL L O 1
ATOM 9046 N N . PHE F 2 116 ? 132.445 -31.292 232.658 1.00 29.87 116 PHE L N 1
ATOM 9047 C CA . PHE F 2 116 ? 131.509 -30.164 232.690 1.00 35.07 116 PHE L CA 1
ATOM 9048 C C . PHE F 2 116 ? 130.084 -30.677 232.763 1.00 37.69 116 PHE L C 1
ATOM 9049 O O . PHE F 2 116 ? 129.754 -31.700 232.162 1.00 37.15 116 PHE L O 1
ATOM 9057 N N . ILE F 2 117 ? 129.218 -29.967 233.470 1.00 35.83 117 ILE L N 1
ATOM 9058 C CA . ILE F 2 117 ? 127.833 -30.394 233.538 1.00 35.70 117 ILE L CA 1
ATOM 9059 C C . ILE F 2 117 ? 126.870 -29.286 233.120 1.00 41.12 117 ILE L C 1
ATOM 9060 O O . ILE F 2 117 ? 127.089 -28.118 233.433 1.00 43.41 117 ILE L O 1
ATOM 9065 N N . PHE F 2 118 ? 125.807 -29.666 232.412 1.00 40.22 118 PHE L N 1
ATOM 9066 C CA . PHE F 2 118 ? 124.825 -28.726 231.868 1.00 40.12 118 PHE L CA 1
ATOM 9067 C C . PHE F 2 118 ? 123.410 -29.060 232.305 1.00 42.69 118 PHE L C 1
ATOM 9068 O O . PHE F 2 118 ? 122.911 -30.151 232.026 1.00 42.63 118 PHE L O 1
ATOM 9076 N N . PRO F 2 119 ? 122.740 -28.113 232.975 1.00 41.36 119 PRO L N 1
ATOM 9077 C CA . PRO F 2 119 ? 121.335 -28.301 233.348 1.00 41.32 119 PRO L CA 1
ATOM 9078 C C . PRO F 2 119 ? 120.440 -28.237 232.121 1.00 41.41 119 PRO L C 1
ATOM 9079 O O . PRO F 2 119 ? 120.908 -27.835 231.060 1.00 42.34 119 PRO L O 1
ATOM 9083 N N . PRO F 2 120 ? 119.188 -28.702 232.232 1.00 41.37 120 PRO L N 1
ATOM 9084 C CA . PRO F 2 120 ? 118.293 -28.577 231.072 1.00 41.98 120 PRO L CA 1
ATOM 9085 C C . PRO F 2 120 ? 117.943 -27.115 230.772 1.00 49.97 120 PRO L C 1
ATOM 9086 O O . PRO F 2 120 ? 117.924 -26.307 231.701 1.00 48.01 120 PRO L O 1
ATOM 9090 N N . SER F 2 121 ? 117.658 -26.787 229.512 1.00 51.42 121 SER L N 1
ATOM 9091 C CA . SER F 2 121 ? 117.214 -25.441 229.167 1.00 52.75 121 SER L CA 1
ATOM 9092 C C . SER F 2 121 ? 115.754 -25.271 229.556 1.00 57.15 121 SER L C 1
ATOM 9093 O O . SER F 2 121 ? 115.010 -26.256 229.613 1.00 56.40 121 SER L O 1
ATOM 9096 N N . ASP F 2 122 ? 115.326 -24.033 229.812 1.00 62.05 122 ASP L N 1
ATOM 9097 C CA . ASP F 2 122 ? 113.902 -23.782 230.066 1.00 62.21 122 ASP L CA 1
ATOM 9098 C C . ASP F 2 122 ? 113.063 -24.138 228.848 1.00 56.86 122 ASP L C 1
ATOM 9099 O O . ASP F 2 122 ? 111.955 -24.615 228.986 1.00 63.49 122 ASP L O 1
ATOM 9104 N N . GLU F 2 123 ? 113.607 -23.957 227.652 1.00 54.85 123 GLU L N 1
ATOM 9105 C CA . GLU F 2 123 ? 112.832 -24.290 226.459 1.00 58.90 123 GLU L CA 1
ATOM 9106 C C . GLU F 2 123 ? 112.442 -25.779 226.448 1.00 57.61 123 GLU L C 1
ATOM 9107 O O . GLU F 2 123 ? 111.299 -26.112 226.137 1.00 59.21 123 GLU L O 1
ATOM 9113 N N . GLN F 2 124 ? 113.358 -26.674 226.816 1.00 56.54 124 GLN L N 1
ATOM 9114 C CA . GLN F 2 124 ? 113.004 -28.099 226.855 1.00 52.08 124 GLN L CA 1
ATOM 9115 C C . GLN F 2 124 ? 111.980 -28.427 227.953 1.00 51.61 124 GLN L C 1
ATOM 9116 O O . GLN F 2 124 ? 111.086 -29.249 227.752 1.00 51.24 124 GLN L O 1
ATOM 9122 N N . LEU F 2 125 ? 112.102 -27.774 229.106 1.00 51.29 125 LEU L N 1
ATOM 9123 C CA . LEU F 2 125 ? 111.208 -28.051 230.232 1.00 56.28 125 LEU L CA 1
ATOM 9124 C C . LEU F 2 125 ? 109.747 -27.725 229.934 1.00 58.54 125 LEU L C 1
ATOM 9125 O O . LEU F 2 125 ? 108.844 -28.218 230.620 1.00 56.51 125 LEU L O 1
ATOM 9130 N N . LYS F 2 126 ? 109.511 -26.916 228.898 1.00 60.25 126 LYS L N 1
ATOM 9131 C CA . LYS F 2 126 ? 108.135 -26.560 228.552 1.00 60.59 126 LYS L CA 1
ATOM 9132 C C . LYS F 2 126 ? 107.524 -27.659 227.688 1.00 57.97 126 LYS L C 1
ATOM 9133 O O . LYS F 2 126 ? 106.360 -27.560 227.310 1.00 65.53 126 LYS L O 1
ATOM 9139 N N . SER F 2 127 ? 108.285 -28.723 227.428 1.00 58.08 127 SER L N 1
ATOM 9140 C CA . SER F 2 127 ? 107.780 -29.851 226.657 1.00 55.97 127 SER L CA 1
ATOM 9141 C C . SER F 2 127 ? 107.483 -31.055 227.566 1.00 54.20 127 SER L C 1
ATOM 9142 O O . SER F 2 127 ? 106.947 -32.067 227.113 1.00 55.89 127 SER L O 1
ATOM 9145 N N . GLY F 2 128 ? 107.794 -30.915 228.854 1.00 51.68 128 GLY L N 1
ATOM 9146 C CA . GLY F 2 128 ? 107.530 -31.958 229.831 1.00 47.32 128 GLY L CA 1
ATOM 9147 C C . GLY F 2 128 ? 108.717 -32.854 230.158 1.00 46.00 128 GLY L C 1
ATOM 9148 O O . GLY F 2 128 ? 108.607 -33.739 231.008 1.00 44.55 128 GLY L O 1
ATOM 9149 N N . THR F 2 129 ? 109.855 -32.589 229.518 1.00 46.69 129 THR L N 1
ATOM 9150 C CA . THR F 2 129 ? 111.071 -33.404 229.620 1.00 44.66 129 THR L CA 1
ATOM 9151 C C . THR F 2 129 ? 112.283 -32.557 230.032 1.00 48.08 129 THR L C 1
ATOM 9152 O O . THR F 2 129 ? 112.337 -31.363 229.737 1.00 48.91 129 THR L O 1
ATOM 9156 N N . ALA F 2 130 ? 113.227 -33.160 230.751 1.00 41.92 130 ALA L N 1
ATOM 9157 C CA . ALA F 2 130 ? 114.472 -32.492 231.116 1.00 41.77 130 ALA L CA 1
ATOM 9158 C C . ALA F 2 130 ? 115.674 -33.365 230.784 1.00 42.76 130 ALA L C 1
ATOM 9159 O O . ALA F 2 130 ? 115.732 -34.521 231.202 1.00 45.17 130 ALA L O 1
ATOM 9161 N N . SER F 2 131 ? 116.625 -32.820 230.032 1.00 41.10 131 SER L N 1
ATOM 9162 C CA . SER F 2 131 ? 117.882 -33.513 229.741 1.00 36.10 131 SER L CA 1
ATOM 9163 C C . SER F 2 131 ? 119.070 -32.849 230.431 1.00 43.53 131 SER L C 1
ATOM 9164 O O . SER F 2 131 ? 119.314 -31.655 230.233 1.00 42.85 131 SER L O 1
ATOM 9167 N N . VAL F 2 132 ? 119.820 -33.623 231.218 1.00 38.27 132 VAL L N 1
ATOM 9168 C CA . VAL F 2 132 ? 121.053 -33.142 231.850 1.00 37.92 132 VAL L CA 1
ATOM 9169 C C . VAL F 2 132 ? 122.246 -33.744 231.139 1.00 38.31 132 VAL L C 1
ATOM 9170 O O . VAL F 2 132 ? 122.285 -34.955 230.905 1.00 37.66 132 VAL L O 1
ATOM 9174 N N . VAL F 2 133 ? 123.227 -32.913 230.800 1.00 34.35 133 VAL L N 1
ATOM 9175 C CA . VAL F 2 133 ? 124.353 -33.367 229.999 1.00 32.90 133 VAL L CA 1
ATOM 9176 C C . VAL F 2 133 ? 125.675 -33.233 230.729 1.00 36.40 133 VAL L C 1
ATOM 9177 O O . VAL F 2 133 ? 125.943 -32.223 231.398 1.00 37.43 133 VAL L O 1
ATOM 9181 N N . CYS F 2 134 ? 126.488 -34.278 230.615 1.00 31.69 134 CYS L N 1
ATOM 9182 C CA . CYS F 2 134 ? 127.823 -34.302 231.185 1.00 35.45 134 CYS L CA 1
ATOM 9183 C C . CYS F 2 134 ? 128.857 -34.442 230.097 1.00 37.32 134 CYS L C 1
ATOM 9184 O O . CYS F 2 134 ? 128.763 -35.317 229.221 1.00 40.46 134 CYS L O 1
ATOM 9187 N N . LEU F 2 135 ? 129.848 -33.562 230.134 1.00 37.37 135 LEU L N 1
ATOM 9188 C CA . LEU F 2 135 ? 130.902 -33.569 229.136 1.00 32.03 135 LEU L CA 1
ATOM 9189 C C . LEU F 2 135 ? 132.225 -33.968 229.750 1.00 31.88 135 LEU L C 1
ATOM 9190 O O . LEU F 2 135 ? 132.662 -33.366 230.733 1.00 32.98 135 LEU L O 1
ATOM 9195 N N . LEU F 2 136 ? 132.859 -34.982 229.171 1.00 30.11 136 LEU L N 1
ATOM 9196 C CA . LEU F 2 136 ? 134.229 -35.361 229.517 1.00 30.74 136 LEU L CA 1
ATOM 9197 C C . LEU F 2 136 ? 135.111 -34.983 228.360 1.00 36.12 136 LEU L C 1
ATOM 9198 O O . LEU F 2 136 ? 135.005 -35.570 227.279 1.00 33.78 136 LEU L O 1
ATOM 9203 N N . ASN F 2 137 ? 135.999 -34.017 228.569 1.00 36.62 137 ASN L N 1
ATOM 9204 C CA . ASN F 2 137 ? 136.736 -33.453 227.445 1.00 35.33 137 ASN L CA 1
ATOM 9205 C C . ASN F 2 137 ? 138.218 -33.837 227.420 1.00 38.71 137 ASN L C 1
ATOM 9206 O O . ASN F 2 137 ? 138.907 -33.733 228.429 1.00 34.50 137 ASN L O 1
ATOM 9211 N N . ASN F 2 138 ? 138.697 -34.284 226.261 1.00 33.17 138 ASN L N 1
ATOM 9212 C CA . ASN F 2 138 ? 140.130 -34.473 226.009 1.00 37.50 138 ASN L CA 1
ATOM 9213 C C . ASN F 2 138 ? 140.880 -35.428 226.947 1.00 39.91 138 ASN L C 1
ATOM 9214 O O . ASN F 2 138 ? 141.862 -35.043 227.594 1.00 39.33 138 ASN L O 1
ATOM 9219 N N . PHE F 2 139 ? 140.467 -36.692 226.968 1.00 33.89 139 PHE L N 1
ATOM 9220 C CA . PHE F 2 139 ? 141.138 -37.677 227.809 1.00 29.75 139 PHE L CA 1
ATOM 9221 C C . PHE F 2 139 ? 141.788 -38.800 226.997 1.00 31.50 139 PHE L C 1
ATOM 9222 O O . PHE F 2 139 ? 141.565 -38.931 225.792 1.00 33.03 139 PHE L O 1
ATOM 9230 N N . TYR F 2 140 ? 142.596 -39.611 227.664 1.00 28.26 140 TYR L N 1
ATOM 9231 C CA . TYR F 2 140 ? 143.259 -40.747 227.033 1.00 33.05 140 TYR L CA 1
ATOM 9232 C C . TYR F 2 140 ? 143.694 -41.706 228.140 1.00 34.86 140 TYR L C 1
ATOM 9233 O O . TYR F 2 140 ? 144.257 -41.270 229.150 1.00 34.91 140 TYR L O 1
ATOM 9242 N N . PRO F 2 141 ? 143.468 -43.021 227.954 1.00 36.95 141 PRO L N 1
ATOM 9243 C CA . PRO F 2 141 ? 142.896 -43.703 226.783 1.00 35.20 141 PRO L CA 1
ATOM 9244 C C . PRO F 2 141 ? 141.367 -43.619 226.752 1.00 35.99 141 PRO L C 1
ATOM 9245 O O . PRO F 2 141 ? 140.773 -42.879 227.534 1.00 30.55 141 PRO L O 1
ATOM 9249 N N . ARG F 2 142 ? 140.750 -44.361 225.834 1.00 29.84 142 ARG L N 1
ATOM 9250 C CA . ARG F 2 142 ? 139.316 -44.263 225.538 1.00 31.91 142 ARG L CA 1
ATOM 9251 C C . ARG F 2 142 ? 138.352 -44.649 226.672 1.00 31.64 142 ARG L C 1
ATOM 9252 O O . ARG F 2 142 ? 137.256 -44.112 226.782 1.00 29.68 142 ARG L O 1
ATOM 9260 N N . GLU F 2 143 ? 138.738 -45.611 227.487 1.00 32.29 143 GLU L N 1
ATOM 9261 C CA . GLU F 2 143 ? 137.809 -46.158 228.476 1.00 37.87 143 GLU L CA 1
ATOM 9262 C C . GLU F 2 143 ? 137.524 -45.157 229.586 1.00 34.65 143 GLU L C 1
ATOM 9263 O O . GLU F 2 143 ? 138.456 -44.597 230.153 1.00 30.68 143 GLU L O 1
ATOM 9269 N N . ALA F 2 144 ? 136.244 -44.956 229.899 1.00 31.59 144 ALA L N 1
ATOM 9270 C CA . ALA F 2 144 ? 135.824 -44.031 230.941 1.00 35.89 144 ALA L CA 1
ATOM 9271 C C . ALA F 2 144 ? 134.460 -44.451 231.481 1.00 39.06 144 ALA L C 1
ATOM 9272 O O . ALA F 2 144 ? 133.610 -44.931 230.742 1.00 37.72 144 ALA L O 1
ATOM 9274 N N . LYS F 2 145 ? 134.248 -44.240 232.773 1.00 33.55 145 LYS L N 1
ATOM 9275 C CA . LYS F 2 145 ? 132.975 -44.550 233.411 1.00 35.34 145 LYS L CA 1
ATOM 9276 C C . LYS F 2 145 ? 132.286 -43.302 233.951 1.00 30.11 145 LYS L C 1
ATOM 9277 O O . LYS F 2 145 ? 132.889 -42.526 234.688 1.00 33.61 145 LYS L O 1
ATOM 9283 N N . VAL F 2 146 ? 131.021 -43.124 233.601 1.00 27.30 146 VAL L N 1
ATOM 9284 C CA . VAL F 2 146 ? 130.209 -42.017 234.110 1.00 32.35 146 VAL L CA 1
ATOM 9285 C C . VAL F 2 146 ? 129.014 -42.535 234.900 1.00 32.52 146 VAL L C 1
ATOM 9286 O O . VAL F 2 146 ? 128.260 -43.338 234.379 1.00 30.14 146 VAL L O 1
ATOM 9290 N N . GLN F 2 147 ? 128.834 -42.080 236.138 1.00 30.92 147 GLN L N 1
ATOM 9291 C CA . GLN F 2 147 ? 127.646 -42.423 236.927 1.00 34.51 147 GLN L CA 1
ATOM 9292 C C . GLN F 2 147 ? 126.818 -41.172 237.202 1.00 32.61 147 GLN L C 1
ATOM 9293 O O . GLN F 2 147 ? 127.381 -40.151 237.580 1.00 36.72 147 GLN L O 1
ATOM 9299 N N . TRP F 2 148 ? 125.496 -41.255 237.052 1.00 26.19 148 TRP L N 1
ATOM 9300 C CA . TRP F 2 148 ? 124.608 -40.145 237.381 1.00 29.16 148 TRP L CA 1
ATOM 9301 C C . TRP F 2 148 ? 124.015 -40.306 238.785 1.00 33.29 148 TRP L C 1
ATOM 9302 O O . TRP F 2 148 ? 123.547 -41.381 239.157 1.00 31.54 148 TRP L O 1
ATOM 9313 N N . LYS F 2 149 ? 123.997 -39.218 239.544 1.00 29.13 149 LYS L N 1
ATOM 9314 C CA . LYS F 2 149 ? 123.388 -39.239 240.874 1.00 32.23 149 LYS L CA 1
ATOM 9315 C C . LYS F 2 149 ? 122.413 -38.085 241.036 1.00 36.63 149 LYS L C 1
ATOM 9316 O O . LYS F 2 149 ? 122.707 -36.944 240.685 1.00 37.18 149 LYS L O 1
ATOM 9322 N N . VAL F 2 150 ? 121.218 -38.410 241.506 1.00 36.85 150 VAL L N 1
ATOM 9323 C CA . VAL F 2 150 ? 120.199 -37.415 241.765 1.00 33.71 150 VAL L CA 1
ATOM 9324 C C . VAL F 2 150 ? 119.884 -37.456 243.272 1.00 38.80 150 VAL L C 1
ATOM 9325 O O . VAL F 2 150 ? 119.382 -38.464 243.770 1.00 39.85 150 VAL L O 1
ATOM 9329 N N . ASP F 2 151 ? 120.193 -36.370 243.987 1.00 42.64 151 ASP L N 1
ATOM 9330 C CA . ASP F 2 151 ? 120.129 -36.340 245.460 1.00 38.34 151 ASP L CA 1
ATOM 9331 C C . ASP F 2 151 ? 120.815 -37.570 246.044 1.00 41.15 151 ASP L C 1
ATOM 9332 O O . ASP F 2 151 ? 120.264 -38.255 246.907 1.00 43.54 151 ASP L O 1
ATOM 9337 N N . ASN F 2 152 ? 121.995 -37.859 245.505 1.00 40.48 152 ASN L N 1
ATOM 9338 C CA . ASN F 2 152 ? 122.857 -38.976 245.896 1.00 41.58 152 ASN L CA 1
ATOM 9339 C C . ASN F 2 152 ? 122.343 -40.368 245.584 1.00 41.74 152 ASN L C 1
ATOM 9340 O O . ASN F 2 152 ? 122.988 -41.357 245.951 1.00 42.95 152 ASN L O 1
ATOM 9345 N N . ALA F 2 153 ? 121.233 -40.463 244.862 1.00 36.70 153 ALA L N 1
ATOM 9346 C CA . ALA F 2 153 ? 120.758 -41.765 244.417 1.00 37.68 153 ALA L CA 1
ATOM 9347 C C . ALA F 2 153 ? 121.303 -42.096 243.028 1.00 39.77 153 ALA L C 1
ATOM 9348 O O . ALA F 2 153 ? 121.077 -41.347 242.069 1.00 32.03 153 ALA L O 1
ATOM 9350 N N . LEU F 2 154 ? 122.035 -43.209 242.935 1.00 34.66 154 LEU L N 1
ATOM 9351 C CA . LEU F 2 154 ? 122.565 -43.685 241.666 1.00 40.09 154 LEU L CA 1
ATOM 9352 C C . LEU F 2 154 ? 121.451 -43.991 240.663 1.00 39.79 154 LEU L C 1
ATOM 9353 O O . LEU F 2 154 ? 120.504 -44.702 240.970 1.00 36.14 154 LEU L O 1
ATOM 9358 N N . GLN F 2 155 ? 121.579 -43.447 239.458 1.00 32.91 155 GLN L N 1
ATOM 9359 C CA . GLN F 2 155 ? 120.599 -43.642 238.410 1.00 35.26 155 GLN L CA 1
ATOM 9360 C C . GLN F 2 155 ? 120.992 -44.828 237.532 1.00 38.53 155 GLN L C 1
ATOM 9361 O O . GLN F 2 155 ? 122.173 -45.099 237.340 1.00 38.23 155 GLN L O 1
ATOM 9367 N N . SER F 2 156 ? 120.006 -45.512 236.972 1.00 38.59 156 SER L N 1
ATOM 9368 C CA . SER F 2 156 ? 120.285 -46.593 236.039 1.00 41.39 156 SER L CA 1
ATOM 9369 C C . SER F 2 156 ? 119.137 -46.712 235.042 1.00 40.70 156 SER L C 1
ATOM 9370 O O . SER F 2 156 ? 117.966 -46.544 235.399 1.00 40.51 156 SER L O 1
ATOM 9373 N N . GLY F 2 157 ? 119.493 -46.934 233.776 1.00 39.80 157 GLY L N 1
ATOM 9374 C CA . GLY F 2 157 ? 118.519 -47.133 232.715 1.00 38.94 157 GLY L CA 1
ATOM 9375 C C . GLY F 2 157 ? 117.932 -45.870 232.098 1.00 44.12 157 GLY L C 1
ATOM 9376 O O . GLY F 2 157 ? 117.057 -45.952 231.236 1.00 41.07 157 GLY L O 1
ATOM 9377 N N . ASN F 2 158 ? 118.396 -44.697 232.530 1.00 36.21 158 ASN L N 1
ATOM 9378 C CA . ASN F 2 158 ? 117.858 -43.450 231.999 1.00 38.34 158 ASN L CA 1
ATOM 9379 C C . ASN F 2 158 ? 118.935 -42.526 231.433 1.00 32.76 158 ASN L C 1
ATOM 9380 O O . ASN F 2 158 ? 118.735 -41.313 231.361 1.00 36.61 158 ASN L O 1
ATOM 9385 N N . SER F 2 159 ? 120.080 -43.089 231.051 1.00 32.03 159 SER L N 1
ATOM 9386 C CA . SER F 2 159 ? 121.111 -42.297 230.403 1.00 32.51 159 SER L CA 1
ATOM 9387 C C . SER F 2 159 ? 121.724 -42.996 229.197 1.00 33.95 159 SER L C 1
ATOM 9388 O O . SER F 2 159 ? 121.732 -44.222 229.105 1.00 30.51 159 SER L O 1
ATOM 9391 N N . GLN F 2 160 ? 122.245 -42.201 228.273 1.00 30.51 160 GLN L N 1
ATOM 9392 C CA . GLN F 2 160 ? 122.994 -42.724 227.135 1.00 32.50 160 GLN L CA 1
ATOM 9393 C C . GLN F 2 160 ? 124.228 -41.875 226.889 1.00 33.82 160 GLN L C 1
ATOM 9394 O O . GLN F 2 160 ? 124.250 -40.692 227.212 1.00 33.32 160 GLN L O 1
ATOM 9400 N N . GLU F 2 161 ? 125.255 -42.489 226.319 1.00 29.98 161 GLU L N 1
ATOM 9401 C CA . GLU F 2 161 ? 126.505 -41.802 226.047 1.00 34.26 161 GLU L CA 1
ATOM 9402 C C . GLU F 2 161 ? 127.105 -42.095 224.672 1.00 37.59 161 GLU L C 1
ATOM 9403 O O . GLU F 2 161 ? 126.883 -43.155 224.086 1.00 31.11 161 GLU L O 1
ATOM 9409 N N . SER F 2 162 ? 127.955 -41.184 224.224 1.00 31.44 162 SER L N 1
ATOM 9410 C CA . SER F 2 162 ? 128.639 -41.323 222.952 1.00 35.69 162 SER L CA 1
ATOM 9411 C C . SER F 2 162 ? 130.066 -40.757 223.035 1.00 34.24 162 SER L C 1
ATOM 9412 O O . SER F 2 162 ? 130.322 -39.824 223.802 1.00 31.57 162 SER L O 1
ATOM 9415 N N . VAL F 2 163 ? 130.989 -41.326 222.254 1.00 31.58 163 VAL L N 1
ATOM 9416 C CA . VAL F 2 163 ? 132.415 -40.991 222.328 1.00 31.55 163 VAL L CA 1
ATOM 9417 C C . VAL F 2 163 ? 132.955 -40.609 220.945 1.00 40.23 163 VAL L C 1
ATOM 9418 O O . VAL F 2 163 ? 132.636 -41.278 219.963 1.00 34.93 163 VAL L O 1
ATOM 9422 N N . THR F 2 164 ? 133.772 -39.557 220.858 1.00 35.69 164 THR L N 1
ATOM 9423 C CA . THR F 2 164 ? 134.386 -39.193 219.570 1.00 37.83 164 THR L CA 1
ATOM 9424 C C . THR F 2 164 ? 135.519 -40.139 219.210 1.00 41.72 164 THR L C 1
ATOM 9425 O O . THR F 2 164 ? 136.006 -40.887 220.061 1.00 38.61 164 THR L O 1
ATOM 9429 N N . GLU F 2 165 ? 135.949 -40.102 217.946 1.00 40.20 165 GLU L N 1
ATOM 9430 C CA . GLU F 2 165 ? 137.160 -40.802 217.545 1.00 36.82 165 GLU L CA 1
ATOM 9431 C C . GLU F 2 165 ? 138.385 -40.039 218.029 1.00 38.05 165 GLU L C 1
ATOM 9432 O O . GLU F 2 165 ? 138.273 -38.908 218.489 1.00 40.14 165 GLU L O 1
ATOM 9438 N N . GLN F 2 166 ? 139.550 -40.671 217.959 1.00 38.75 166 GLN L N 1
ATOM 9439 C CA . GLN F 2 166 ? 140.773 -40.025 218.404 1.00 39.11 166 GLN L CA 1
ATOM 9440 C C . GLN F 2 166 ? 141.033 -38.742 217.629 1.00 45.33 166 GLN L C 1
ATOM 9441 O O . GLN F 2 166 ? 141.052 -38.730 216.395 1.00 41.44 166 GLN L O 1
ATOM 9447 N N . ASP F 2 167 ? 141.241 -37.662 218.369 1.00 39.76 167 ASP L N 1
ATOM 9448 C CA . ASP F 2 167 ? 141.506 -36.363 217.775 1.00 46.11 167 ASP L CA 1
ATOM 9449 C C . ASP F 2 167 ? 142.817 -36.370 216.996 1.00 47.06 167 ASP L C 1
ATOM 9450 O O . ASP F 2 167 ? 143.828 -36.899 217.463 1.00 43.19 167 ASP L O 1
ATOM 9455 N N . SER F 2 168 ? 142.814 -35.794 215.800 1.00 53.05 168 SER L N 1
ATOM 9456 C CA . SER F 2 168 ? 143.976 -35.940 214.929 1.00 48.70 168 SER L CA 1
ATOM 9457 C C . SER F 2 168 ? 145.195 -35.126 215.368 1.00 52.30 168 SER L C 1
ATOM 9458 O O . SER F 2 168 ? 146.315 -35.420 214.941 1.00 53.34 168 SER L O 1
ATOM 9461 N N . LYS F 2 169 ? 144.998 -34.128 216.230 1.00 51.90 169 LYS L N 1
ATOM 9462 C CA . LYS F 2 169 ? 146.113 -33.259 216.604 1.00 49.96 169 LYS L CA 1
ATOM 9463 C C . LYS F 2 169 ? 146.662 -33.550 218.021 1.00 53.00 169 LYS L C 1
ATOM 9464 O O . LYS F 2 169 ? 147.876 -33.438 218.246 1.00 52.62 169 LYS L O 1
ATOM 9470 N N . ASP F 2 170 ? 145.811 -33.978 218.960 1.00 48.25 170 ASP L N 1
ATOM 9471 C CA . ASP F 2 170 ? 146.317 -34.270 220.310 1.00 44.36 170 ASP L CA 1
ATOM 9472 C C . ASP F 2 170 ? 146.076 -35.701 220.788 1.00 42.67 170 ASP L C 1
ATOM 9473 O O . ASP F 2 170 ? 146.440 -36.045 221.918 1.00 39.49 170 ASP L O 1
ATOM 9478 N N . SER F 2 171 ? 145.480 -36.516 219.920 1.00 40.97 171 SER L N 1
ATOM 9479 C CA . SER F 2 171 ? 145.281 -37.945 220.146 1.00 40.17 171 SER L CA 1
ATOM 9480 C C . SER F 2 171 ? 144.402 -38.280 221.352 1.00 37.49 171 SER L C 1
ATOM 9481 O O . SER F 2 171 ? 144.513 -39.375 221.900 1.00 37.38 171 SER L O 1
ATOM 9484 N N . THR F 2 172 ? 143.535 -37.354 221.744 1.00 32.01 172 THR L N 1
ATOM 9485 C CA . THR F 2 172 ? 142.623 -37.574 222.850 1.00 39.62 172 THR L CA 1
ATOM 9486 C C . THR F 2 172 ? 141.217 -37.893 222.364 1.00 37.50 172 THR L C 1
ATOM 9487 O O . THR F 2 172 ? 140.905 -37.780 221.177 1.00 37.74 172 THR L O 1
ATOM 9491 N N . TYR F 2 173 ? 140.379 -38.279 223.313 1.00 31.38 173 TYR L N 1
ATOM 9492 C CA . TYR F 2 173 ? 138.963 -38.552 223.103 1.00 32.54 173 TYR L CA 1
ATOM 9493 C C . TYR F 2 173 ? 138.104 -37.595 223.898 1.00 36.75 173 TYR L C 1
ATOM 9494 O O . TYR F 2 173 ? 138.578 -36.987 224.863 1.00 38.97 173 TYR L O 1
ATOM 9503 N N . SER F 2 174 ? 136.841 -37.458 223.508 1.00 30.55 174 SER L N 1
ATOM 9504 C CA . SER F 2 174 ? 135.877 -36.759 224.329 1.00 34.27 174 SER L CA 1
ATOM 9505 C C . SER F 2 174 ? 134.600 -37.567 224.445 1.00 35.73 174 SER L C 1
ATOM 9506 O O . SER F 2 174 ? 134.293 -38.367 223.567 1.00 34.62 174 SER L O 1
ATOM 9509 N N . LEU F 2 175 ? 133.854 -37.356 225.523 1.00 29.85 175 LEU L N 1
ATOM 9510 C CA . LEU F 2 175 ? 132.623 -38.117 225.739 1.00 30.90 175 LEU L CA 1
ATOM 9511 C C . LEU F 2 175 ? 131.483 -37.254 226.219 1.00 33.43 175 LEU L C 1
ATOM 9512 O O . LEU F 2 175 ? 131.669 -36.350 227.035 1.00 34.62 175 LEU L O 1
ATOM 9517 N N . SER F 2 176 ? 130.290 -37.561 225.714 1.00 31.41 176 SER L N 1
ATOM 9518 C CA . SER F 2 176 ? 129.060 -36.887 226.107 1.00 33.34 176 SER L CA 1
ATOM 9519 C C . SER F 2 176 ? 128.049 -37.882 226.667 1.00 33.91 176 SER L C 1
ATOM 9520 O O . SER F 2 176 ? 127.788 -38.908 226.049 1.00 31.25 176 SER L O 1
ATOM 9523 N N . SER F 2 177 ? 127.456 -37.559 227.811 1.00 29.22 177 SER L N 1
ATOM 9524 C CA . SER F 2 177 ? 126.433 -38.397 228.421 1.00 30.55 177 SER L CA 1
ATOM 9525 C C . SER F 2 177 ? 125.184 -37.597 228.739 1.00 31.64 177 SER L C 1
ATOM 9526 O O . SER F 2 177 ? 125.266 -36.482 229.265 1.00 36.17 177 SER L O 1
ATOM 9529 N N . THR F 2 178 ? 124.029 -38.162 228.433 1.00 28.89 178 THR L N 1
ATOM 9530 C CA . THR F 2 178 ? 122.759 -37.492 228.672 1.00 30.08 178 THR L CA 1
ATOM 9531 C C . THR F 2 178 ? 121.825 -38.251 229.610 1.00 36.55 178 THR L C 1
ATOM 9532 O O . THR F 2 178 ? 121.456 -39.399 229.342 1.00 33.03 178 THR L O 1
ATOM 9536 N N . LEU F 2 179 ? 121.460 -37.605 230.715 1.00 30.85 179 LEU L N 1
ATOM 9537 C CA . LEU F 2 179 ? 120.442 -38.121 231.625 1.00 32.80 179 LEU L CA 1
ATOM 9538 C C . LEU F 2 179 ? 119.092 -37.501 231.280 1.00 36.71 179 LEU L C 1
ATOM 9539 O O . LEU F 2 179 ? 118.994 -36.278 231.174 1.00 36.33 179 LEU L O 1
ATOM 9544 N N . THR F 2 180 ? 118.062 -38.322 231.082 1.00 33.43 180 THR L N 1
ATOM 9545 C CA . THR F 2 180 ? 116.744 -37.804 230.701 1.00 34.98 180 THR L CA 1
ATOM 9546 C C . THR F 2 180 ? 115.644 -38.142 231.695 1.00 40.22 180 THR L C 1
ATOM 9547 O O . THR F 2 180 ? 115.395 -39.312 231.992 1.00 39.82 180 THR L O 1
ATOM 9551 N N . LEU F 2 181 ? 114.971 -37.106 232.191 1.00 38.62 181 LEU L N 1
ATOM 9552 C CA . LEU F 2 181 ? 113.932 -37.251 233.209 1.00 37.69 181 LEU L CA 1
ATOM 9553 C C . LEU F 2 181 ? 112.659 -36.567 232.760 1.00 39.49 181 LEU L C 1
ATOM 9554 O O . LEU F 2 181 ? 112.689 -35.722 231.870 1.00 36.85 181 LEU L O 1
ATOM 9559 N N . SER F 2 182 ? 111.540 -36.931 233.371 1.00 34.00 182 SER L N 1
ATOM 9560 C CA . SER F 2 182 ? 110.326 -36.145 233.217 1.00 37.44 182 SER L CA 1
ATOM 9561 C C . SER F 2 182 ? 110.511 -34.817 233.950 1.00 40.80 182 SER L C 1
ATOM 9562 O O . SER F 2 182 ? 111.377 -34.708 234.823 1.00 39.72 182 SER L O 1
ATOM 9565 N N . LYS F 2 183 ? 109.733 -33.804 233.576 1.00 41.44 183 LYS L N 1
ATOM 9566 C CA . LYS F 2 183 ? 109.756 -32.530 234.302 1.00 42.04 183 LYS L CA 1
ATOM 9567 C C . LYS F 2 183 ? 109.370 -32.730 235.774 1.00 40.80 183 LYS L C 1
ATOM 9568 O O . LYS F 2 183 ? 109.991 -32.152 236.662 1.00 47.99 183 LYS L O 1
ATOM 9574 N N . ALA F 2 184 ? 108.365 -33.563 236.034 1.00 42.35 184 ALA L N 1
ATOM 9575 C CA . ALA F 2 184 ? 107.914 -33.831 237.407 1.00 42.10 184 ALA L CA 1
ATOM 9576 C C . ALA F 2 184 ? 109.042 -34.378 238.289 1.00 45.50 184 ALA L C 1
ATOM 9577 O O . ALA F 2 184 ? 109.222 -33.919 239.418 1.00 42.37 184 ALA L O 1
ATOM 9579 N N . ASP F 2 185 ? 109.770 -35.379 237.788 1.00 41.39 185 ASP L N 1
ATOM 9580 C CA . ASP F 2 185 ? 110.916 -35.936 238.506 1.00 40.02 185 ASP L CA 1
ATOM 9581 C C . ASP F 2 185 ? 111.986 -34.867 238.747 1.00 41.35 185 ASP L C 1
ATOM 9582 O O . ASP F 2 185 ? 112.466 -34.682 239.873 1.00 42.70 185 ASP L O 1
ATOM 9587 N N . TYR F 2 186 ? 112.315 -34.128 237.696 1.00 35.94 186 TYR L N 1
ATOM 9588 C CA . TYR F 2 186 ? 113.367 -33.119 237.766 1.00 40.36 186 TYR L CA 1
ATOM 9589 C C . TYR F 2 186 ? 113.048 -32.028 238.783 1.00 44.39 186 TYR L C 1
ATOM 9590 O O . TYR F 2 186 ? 113.936 -31.549 239.485 1.00 45.89 186 TYR L O 1
ATOM 9599 N N . GLU F 2 187 ? 111.783 -31.635 238.853 1.00 45.70 187 GLU L N 1
ATOM 9600 C CA . GLU F 2 187 ? 111.383 -30.550 239.749 1.00 52.51 187 GLU L CA 1
ATOM 9601 C C . GLU F 2 187 ? 111.300 -30.981 241.203 1.00 50.17 187 GLU L C 1
ATOM 9602 O O . GLU F 2 187 ? 111.201 -30.138 242.087 1.00 52.54 187 GLU L O 1
ATOM 9608 N N . LYS F 2 188 ? 111.345 -32.286 241.457 1.00 48.59 188 LYS L N 1
ATOM 9609 C CA . LYS F 2 188 ? 111.177 -32.767 242.825 1.00 48.00 188 LYS L CA 1
ATOM 9610 C C . LYS F 2 188 ? 112.505 -33.120 243.496 1.00 50.83 188 LYS L C 1
ATOM 9611 O O . LYS F 2 188 ? 112.509 -33.648 244.603 1.00 53.63 188 LYS L O 1
ATOM 9617 N N . HIS F 2 189 ? 113.624 -32.831 242.835 1.00 44.96 189 HIS L N 1
ATOM 9618 C CA . HIS F 2 189 ? 114.945 -33.152 243.381 1.00 45.12 189 HIS L CA 1
ATOM 9619 C C . HIS F 2 189 ? 115.874 -31.954 243.179 1.00 43.31 189 HIS L C 1
ATOM 9620 O O . HIS F 2 189 ? 115.582 -31.090 242.364 1.00 43.38 189 HIS L O 1
ATOM 9627 N N . LYS F 2 190 ? 116.966 -31.877 243.943 1.00 45.39 190 LYS L N 1
ATOM 9628 C CA . LYS F 2 190 ? 117.830 -30.688 243.951 1.00 42.33 190 LYS L CA 1
ATOM 9629 C C . LYS F 2 190 ? 119.214 -30.877 243.354 1.00 43.99 190 LYS L C 1
ATOM 9630 O O . LYS F 2 190 ? 119.651 -30.097 242.509 1.00 43.18 190 LYS L O 1
ATOM 9636 N N . VAL F 2 191 ? 119.924 -31.888 243.837 1.00 41.46 191 VAL L N 1
ATOM 9637 C CA . VAL F 2 191 ? 121.328 -32.065 243.482 1.00 42.61 191 VAL L CA 1
ATOM 9638 C C . VAL F 2 191 ? 121.489 -33.027 242.301 1.00 42.75 191 VAL L C 1
ATOM 9639 O O . VAL F 2 191 ? 121.047 -34.182 242.365 1.00 44.13 191 VAL L O 1
ATOM 9643 N N . TYR F 2 192 ? 122.075 -32.528 241.215 1.00 40.19 192 TYR L N 1
ATOM 9644 C CA . TYR F 2 192 ? 122.340 -33.331 240.024 1.00 38.67 192 TYR L CA 1
ATOM 9645 C C . TYR F 2 192 ? 123.840 -33.447 239.826 1.00 40.07 192 TYR L C 1
ATOM 9646 O O . TYR F 2 192 ? 124.543 -32.450 239.714 1.00 40.99 192 TYR L O 1
ATOM 9655 N N . ALA F 2 193 ? 124.332 -34.677 239.789 1.00 32.72 193 ALA L N 1
ATOM 9656 C CA . ALA F 2 193 ? 125.761 -34.899 239.761 1.00 35.25 193 ALA L CA 1
ATOM 9657 C C . ALA F 2 193 ? 126.165 -35.963 238.747 1.00 34.87 193 ALA L C 1
ATOM 9658 O O . ALA F 2 193 ? 125.484 -36.966 238.546 1.00 32.71 193 ALA L O 1
ATOM 9660 N N . CYS F 2 194 ? 127.307 -35.710 238.141 1.00 29.35 194 CYS L N 1
ATOM 9661 C CA . CYS F 2 194 ? 127.944 -36.576 237.185 1.00 33.25 194 CYS L CA 1
ATOM 9662 C C . CYS F 2 194 ? 129.282 -36.986 237.781 1.00 34.76 194 CYS L C 1
ATOM 9663 O O . CYS F 2 194 ? 130.116 -36.128 238.071 1.00 36.53 194 CYS L O 1
ATOM 9666 N N . GLU F 2 195 ? 129.482 -38.285 238.007 1.00 31.44 195 GLU L N 1
ATOM 9667 C CA . GLU F 2 195 ? 130.705 -38.770 238.659 1.00 33.72 195 GLU L CA 1
ATOM 9668 C C . GLU F 2 195 ? 131.547 -39.641 237.737 1.00 32.59 195 GLU L C 1
ATOM 9669 O O . GLU F 2 195 ? 131.073 -40.629 237.175 1.00 31.01 195 GLU L O 1
ATOM 9675 N N . VAL F 2 196 ? 132.810 -39.275 237.600 1.00 28.88 196 VAL L N 1
ATOM 9676 C CA . VAL F 2 196 ? 133.651 -39.810 236.558 1.00 28.26 196 VAL L CA 1
ATOM 9677 C C . VAL F 2 196 ? 134.850 -40.583 237.078 1.00 31.78 196 VAL L C 1
ATOM 9678 O O . VAL F 2 196 ? 135.546 -40.124 237.987 1.00 30.31 196 VAL L O 1
ATOM 9682 N N . THR F 2 197 ? 135.047 -41.770 236.513 1.00 28.44 197 THR L N 1
ATOM 9683 C CA . THR F 2 197 ? 136.186 -42.636 236.786 1.00 29.24 197 THR L CA 1
ATOM 9684 C C . THR F 2 197 ? 137.020 -42.888 235.522 1.00 31.53 197 THR L C 1
ATOM 9685 O O . THR F 2 197 ? 136.470 -43.192 234.462 1.00 32.21 197 THR L O 1
ATOM 9689 N N . HIS F 2 198 ? 138.338 -42.750 235.631 1.00 30.24 198 HIS L N 1
ATOM 9690 C CA . HIS F 2 198 ? 139.236 -42.869 234.481 1.00 28.53 198 HIS L CA 1
ATOM 9691 C C . HIS F 2 198 ? 140.635 -43.267 234.966 1.00 31.67 198 HIS L C 1
ATOM 9692 O O . HIS F 2 198 ? 141.000 -42.974 236.103 1.00 30.85 198 HIS L O 1
ATOM 9699 N N . GLN F 2 199 ? 141.406 -43.939 234.117 1.00 26.55 199 GLN L N 1
ATOM 9700 C CA . GLN F 2 199 ? 142.749 -44.405 234.476 1.00 33.22 199 GLN L CA 1
ATOM 9701 C C . GLN F 2 199 ? 143.700 -43.275 234.932 1.00 32.95 199 GLN L C 1
ATOM 9702 O O . GLN F 2 199 ? 144.667 -43.521 235.666 1.00 31.67 199 GLN L O 1
ATOM 9708 N N . GLY F 2 200 ? 143.424 -42.051 234.486 1.00 30.52 200 GLY L N 1
ATOM 9709 C CA . GLY F 2 200 ? 144.253 -40.907 234.806 1.00 35.49 200 GLY L CA 1
ATOM 9710 C C . GLY F 2 200 ? 143.923 -40.235 236.133 1.00 36.04 200 GLY L C 1
ATOM 9711 O O . GLY F 2 200 ? 144.568 -39.250 236.506 1.00 33.81 200 GLY L O 1
ATOM 9712 N N . LEU F 2 201 ? 142.920 -40.753 236.842 1.00 30.92 201 LEU L N 1
ATOM 9713 C CA . LEU F 2 201 ? 142.445 -40.126 238.084 1.00 30.61 201 LEU L CA 1
ATOM 9714 C C . LEU F 2 201 ? 142.852 -40.896 239.331 1.00 38.01 201 LEU L C 1
ATOM 9715 O O . LEU F 2 201 ? 142.919 -42.134 239.306 1.00 34.29 201 LEU L O 1
ATOM 9720 N N . SER F 2 202 ? 143.169 -40.173 240.407 1.00 34.12 202 SER L N 1
ATOM 9721 C CA . SER F 2 202 ? 143.550 -40.834 241.655 1.00 36.46 202 SER L CA 1
ATOM 9722 C C . SER F 2 202 ? 142.352 -41.041 242.573 1.00 33.11 202 SER L C 1
ATOM 9723 O O . SER F 2 202 ? 142.440 -41.803 243.538 1.00 36.42 202 SER L O 1
ATOM 9726 N N . SER F 2 203 ? 141.250 -40.359 242.266 1.00 30.40 203 SER L N 1
ATOM 9727 C CA . SER F 2 203 ? 139.944 -40.597 242.889 1.00 32.73 203 SER L CA 1
ATOM 9728 C C . SER F 2 203 ? 138.888 -40.092 241.902 1.00 32.37 203 SER L C 1
ATOM 9729 O O . SER F 2 203 ? 139.220 -39.346 240.998 1.00 34.31 203 SER L O 1
ATOM 9732 N N . PRO F 2 204 ? 137.616 -40.499 242.050 1.00 34.29 204 PRO L N 1
ATOM 9733 C CA . PRO F 2 204 ? 136.593 -40.039 241.091 1.00 33.05 204 PRO L CA 1
ATOM 9734 C C . PRO F 2 204 ? 136.353 -38.525 241.089 1.00 40.05 204 PRO L C 1
ATOM 9735 O O . PRO F 2 204 ? 136.425 -37.881 242.135 1.00 34.51 204 PRO L O 1
ATOM 9739 N N . VAL F 2 205 ? 136.063 -37.971 239.913 1.00 31.57 205 VAL L N 1
ATOM 9740 C CA . VAL F 2 205 ? 135.727 -36.550 239.791 1.00 35.57 205 VAL L CA 1
ATOM 9741 C C . VAL F 2 205 ? 134.227 -36.359 239.727 1.00 37.00 205 VAL L C 1
ATOM 9742 O O . VAL F 2 205 ? 133.565 -36.934 238.856 1.00 34.08 205 VAL L O 1
ATOM 9746 N N . THR F 2 206 ? 133.681 -35.531 240.613 1.00 35.07 206 THR L N 1
ATOM 9747 C CA . THR F 2 206 ? 132.247 -35.257 240.593 1.00 36.66 206 THR L CA 1
ATOM 9748 C C . THR F 2 206 ? 131.979 -33.799 240.247 1.00 39.96 206 THR L C 1
ATOM 9749 O O . THR F 2 206 ? 132.500 -32.897 240.902 1.00 39.62 206 THR L O 1
ATOM 9753 N N . LYS F 2 207 ? 131.179 -33.576 239.207 1.00 36.67 207 LYS L N 1
ATOM 9754 C CA . LYS F 2 207 ? 130.621 -32.256 238.899 1.00 37.92 207 LYS L CA 1
ATOM 9755 C C . LYS F 2 207 ? 129.139 -32.235 239.195 1.00 40.39 207 LYS L C 1
ATOM 9756 O O . LYS F 2 207 ? 128.411 -33.165 238.823 1.00 38.53 207 LYS L O 1
ATOM 9762 N N . SER F 2 208 ? 128.669 -31.170 239.840 1.00 37.49 208 SER L N 1
ATOM 9763 C CA . SER F 2 208 ? 127.261 -31.108 240.186 1.00 37.04 208 SER L CA 1
ATOM 9764 C C . SER F 2 208 ? 126.691 -29.705 240.091 1.00 44.30 208 SER L C 1
ATOM 9765 O O . SER F 2 208 ? 127.430 -28.732 240.007 1.00 44.25 208 SER L O 1
ATOM 9768 N N . PHE F 2 209 ? 125.364 -29.614 240.091 1.00 43.98 209 PHE L N 1
ATOM 9769 C CA . PHE F 2 209 ? 124.690 -28.333 240.223 1.00 45.87 209 PHE L CA 1
ATOM 9770 C C . PHE F 2 209 ? 123.437 -28.530 241.069 1.00 50.21 209 PHE L C 1
ATOM 9771 O O . PHE F 2 209 ? 122.958 -29.659 241.238 1.00 45.59 209 PHE L O 1
ATOM 9779 N N . ASN F 2 210 ? 122.912 -27.433 241.605 1.00 51.46 210 ASN L N 1
ATOM 9780 C CA . ASN F 2 210 ? 121.663 -27.469 242.351 1.00 50.09 210 ASN L CA 1
ATOM 9781 C C . ASN F 2 210 ? 120.573 -26.809 241.524 1.00 53.16 210 ASN L C 1
ATOM 9782 O O . ASN F 2 210 ? 120.765 -25.702 241.018 1.00 54.97 210 ASN L O 1
ATOM 9787 N N . ARG F 2 211 ? 119.442 -27.485 241.359 1.00 50.64 211 ARG L N 1
ATOM 9788 C CA . ARG F 2 211 ? 118.357 -26.932 240.554 1.00 50.13 211 ARG L CA 1
ATOM 9789 C C . ARG F 2 211 ? 117.817 -25.615 241.119 1.00 54.63 211 ARG L C 1
ATOM 9790 O O . ARG F 2 211 ? 117.501 -25.530 242.305 1.00 53.35 211 ARG L O 1
ATOM 9798 N N . GLY F 2 212 ? 117.725 -24.595 240.267 1.00 60.56 212 GLY L N 1
ATOM 9799 C CA . GLY F 2 212 ? 117.139 -23.319 240.648 1.00 64.61 212 GLY L CA 1
ATOM 9800 C C . GLY F 2 212 ? 118.146 -22.235 240.980 1.00 70.36 212 GLY L C 1
ATOM 9801 O O . GLY F 2 212 ? 118.026 -21.085 240.544 1.00 74.89 212 GLY L O 1
ATOM 9802 N N . GLU F 2 213 ? 119.150 -22.623 241.755 1.00 62.51 213 GLU L N 1
ATOM 9803 C CA . GLU F 2 213 ? 120.208 -21.731 242.201 1.00 64.38 213 GLU L CA 1
ATOM 9804 C C . GLU F 2 213 ? 121.028 -21.162 241.042 1.00 68.92 213 GLU L C 1
ATOM 9805 O O . GLU F 2 213 ? 121.830 -21.868 240.426 1.00 68.17 213 GLU L O 1
ATOM 9811 N N . SER G 3 2 ? 156.804 -102.389 212.290 1.00 60.00 210 SER E N 1
ATOM 9812 C CA . SER G 3 2 ? 155.508 -102.622 211.653 1.00 62.97 210 SER E CA 1
ATOM 9813 C C . SER G 3 2 ? 154.990 -101.341 210.981 1.00 62.01 210 SER E C 1
ATOM 9814 O O . SER G 3 2 ? 154.556 -101.343 209.819 1.00 53.97 210 SER E O 1
ATOM 9817 N N . ARG G 3 3 ? 155.044 -100.246 211.727 1.00 60.37 211 ARG E N 1
ATOM 9818 C CA . ARG G 3 3 ? 154.637 -98.957 211.208 1.00 51.46 211 ARG E CA 1
ATOM 9819 C C . ARG G 3 3 ? 155.856 -98.362 210.532 1.00 47.77 211 ARG E C 1
ATOM 9820 O O . ARG G 3 3 ? 156.958 -98.420 211.080 1.00 44.94 211 ARG E O 1
ATOM 9839 N N . PRO G 3 5 ? 158.618 -95.986 209.638 1.00 35.09 213 PRO E N 1
ATOM 9840 C CA . PRO G 3 5 ? 159.256 -94.818 210.249 1.00 33.51 213 PRO E CA 1
ATOM 9841 C C . PRO G 3 5 ? 159.294 -93.625 209.309 1.00 36.88 213 PRO E C 1
ATOM 9842 O O . PRO G 3 5 ? 158.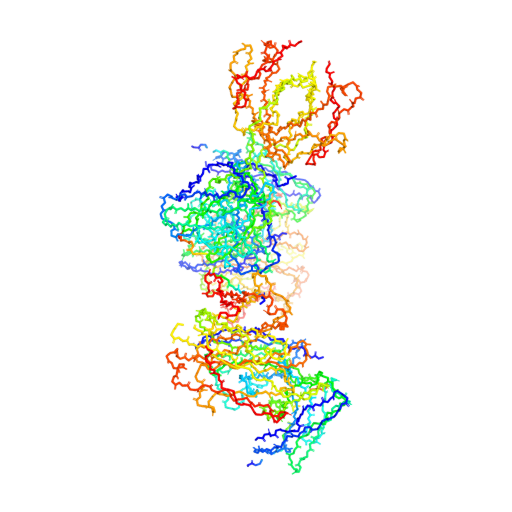985 -93.744 208.122 1.00 37.59 213 PRO E O 1
ATOM 9846 N N . SER G 3 6 ? 159.677 -92.484 209.858 1.00 36.80 214 SER E N 1
ATOM 9847 C CA . SER G 3 6 ? 159.857 -91.256 209.105 1.00 35.07 214 SER E CA 1
ATOM 9848 C C . SER G 3 6 ? 161.024 -91.443 208.136 1.00 40.61 214 SER E C 1
ATOM 9849 O O . SER G 3 6 ? 162.056 -92.004 208.511 1.00 40.32 214 SER E O 1
ATOM 9852 N N . LEU G 3 7 ? 160.853 -91.044 206.880 1.00 34.71 215 LEU E N 1
ATOM 9853 C CA . LEU G 3 7 ? 161.845 -91.380 205.855 1.00 36.62 215 LEU E CA 1
ATOM 9854 C C . LEU G 3 7 ? 162.547 -90.147 205.275 1.00 30.40 215 LEU E C 1
ATOM 9855 O O . LEU G 3 7 ? 161.969 -89.065 205.229 1.00 35.22 215 LEU E O 1
ATOM 9860 N N . PRO G 3 8 ? 163.804 -90.306 204.833 1.00 33.24 216 PRO E N 1
ATOM 9861 C CA . PRO G 3 8 ? 164.551 -89.192 204.232 1.00 34.52 216 PRO E CA 1
ATOM 9862 C C . PRO G 3 8 ? 163.928 -88.714 202.918 1.00 32.49 216 PRO E C 1
ATOM 9863 O O . PRO G 3 8 ? 163.410 -89.538 202.171 1.00 31.52 216 PRO E O 1
ATOM 9878 N N . PRO G 3 10 ? 164.078 -87.358 199.062 1.00 33.41 218 PRO E N 1
ATOM 9879 C CA . PRO G 3 10 ? 165.071 -87.723 198.039 1.00 37.12 218 PRO E CA 1
ATOM 9880 C C . PRO G 3 10 ? 166.182 -86.673 197.908 1.00 33.62 218 PRO E C 1
ATOM 9881 O O . PRO G 3 10 ? 165.973 -85.497 198.193 1.00 37.58 218 PRO E O 1
ATOM 9885 N N . PRO G 3 11 ? 167.379 -87.106 197.504 1.00 38.84 219 PRO E N 1
ATOM 9886 C CA . PRO G 3 11 ? 168.566 -86.238 197.508 1.00 43.10 219 PRO E CA 1
ATOM 9887 C C . PRO G 3 11 ? 168.656 -85.217 196.362 1.00 44.37 219 PRO E C 1
ATOM 9888 O O . PRO G 3 11 ? 169.695 -84.563 196.259 1.00 44.05 219 PRO E O 1
ATOM 9892 N N . THR G 3 12 ? 167.613 -85.082 195.537 1.00 40.00 220 THR E N 1
ATOM 9893 C CA . THR G 3 12 ? 167.631 -84.178 194.376 1.00 39.51 220 THR E CA 1
ATOM 9894 C C . THR G 3 12 ? 168.084 -82.758 194.744 1.00 42.52 220 THR E C 1
ATOM 9895 O O . THR G 3 12 ? 167.563 -82.163 195.684 1.00 42.80 220 THR E O 1
ATOM 9899 N N . ARG G 3 13 ? 169.037 -82.216 193.981 1.00 44.26 221 ARG E N 1
ATOM 9900 C CA . ARG G 3 13 ? 169.613 -80.900 194.296 1.00 51.05 221 ARG E CA 1
ATOM 9901 C C . ARG G 3 13 ? 168.942 -79.719 193.613 1.00 56.51 221 ARG E C 1
ATOM 9902 O O . ARG G 3 13 ? 168.318 -79.851 192.549 1.00 55.28 221 ARG E O 1
ATOM 9910 N N . GLU G 3 14 ? 169.083 -78.570 194.265 1.00 61.61 222 GLU E N 1
ATOM 9911 C CA . GLU G 3 14 ? 168.810 -77.262 193.684 1.00 65.29 222 GLU E CA 1
ATOM 9912 C C . GLU G 3 14 ? 167.325 -76.981 193.591 1.00 66.28 222 GLU E C 1
ATOM 9913 O O . GLU G 3 14 ? 166.743 -77.014 192.505 1.00 70.20 222 GLU E O 1
ATOM 9920 N N . SER H 3 2 ? 164.360 -89.695 268.352 1.00 62.74 210 SER F N 1
ATOM 9921 C CA . SER H 3 2 ? 164.801 -90.755 267.446 1.00 65.28 210 SER F CA 1
ATOM 9922 C C . SER H 3 2 ? 163.607 -91.548 266.910 1.00 60.57 210 SER F C 1
ATOM 9923 O O . SER H 3 2 ? 163.570 -91.900 265.725 1.00 58.98 210 SER F O 1
ATOM 9926 N N . ARG H 3 3 ? 162.659 -91.865 267.794 1.00 51.35 211 ARG F N 1
ATOM 9927 C CA . ARG H 3 3 ? 161.461 -92.618 267.416 1.00 46.88 211 ARG F CA 1
ATOM 9928 C C . ARG H 3 3 ? 160.309 -91.742 266.881 1.00 43.68 211 ARG F C 1
ATOM 9929 O O . ARG H 3 3 ? 159.768 -90.885 267.588 1.00 39.68 211 ARG F O 1
ATOM 9948 N N . PRO H 3 5 ? 156.839 -90.514 266.142 1.00 36.55 213 PRO F N 1
ATOM 9949 C CA . PRO H 3 5 ? 155.554 -90.685 266.822 1.00 38.00 213 PRO F CA 1
ATOM 9950 C C . PRO H 3 5 ? 154.473 -91.139 265.855 1.00 34.52 213 PRO F C 1
ATOM 9951 O O . PRO H 3 5 ? 154.699 -91.086 264.659 1.00 35.66 213 PRO F O 1
ATOM 9955 N N . SER H 3 6 ? 153.308 -91.523 266.364 1.00 32.89 214 SER F N 1
ATOM 9956 C CA . SER H 3 6 ? 152.189 -91.901 265.507 1.00 38.29 214 SER F CA 1
ATOM 9957 C C . SER H 3 6 ? 151.699 -90.700 264.696 1.00 39.86 214 SER F C 1
ATOM 9958 O O . SER H 3 6 ? 151.581 -89.599 265.211 1.00 37.11 214 SER F O 1
ATOM 9961 N N . LEU H 3 7 ? 151.456 -90.928 263.409 1.00 34.76 215 LEU F N 1
ATOM 9962 C CA . LEU H 3 7 ? 151.217 -89.859 262.448 1.00 33.22 215 LEU F CA 1
ATOM 9963 C C . LEU H 3 7 ? 149.784 -89.891 261.906 1.00 30.42 215 LEU F C 1
ATOM 9964 O O . LEU H 3 7 ? 149.162 -90.964 261.860 1.00 33.20 215 LEU F O 1
ATOM 9969 N N . PRO H 3 8 ? 149.248 -88.721 261.499 1.00 29.01 216 PRO F N 1
ATOM 9970 C CA . PRO H 3 8 ? 147.894 -88.683 260.924 1.00 34.52 216 PRO F CA 1
ATOM 9971 C C . PRO H 3 8 ? 147.769 -89.497 259.630 1.00 33.23 216 PRO F C 1
ATOM 9972 O O . PRO H 3 8 ? 148.692 -89.496 258.808 1.00 30.91 216 PRO F O 1
ATOM 9987 N N . PRO H 3 10 ? 146.399 -90.185 255.856 1.00 32.08 218 PRO F N 1
ATOM 9988 C CA . PRO H 3 10 ? 146.122 -89.166 254.828 1.00 34.21 218 PRO F CA 1
ATOM 9989 C C . PRO H 3 10 ? 144.614 -88.864 254.730 1.00 33.33 218 PRO F C 1
ATOM 9990 O O . PRO H 3 10 ? 143.800 -89.753 254.967 1.00 33.86 218 PRO F O 1
ATOM 9994 N N . PRO H 3 11 ? 144.259 -87.627 254.353 1.00 35.59 219 PRO F N 1
ATOM 9995 C CA . PRO H 3 11 ? 142.893 -87.073 254.415 1.00 39.97 219 PRO F CA 1
ATOM 9996 C C . PRO H 3 11 ? 141.912 -87.554 253.342 1.00 42.97 219 PRO F C 1
ATOM 9997 O O . PRO H 3 11 ? 140.800 -87.010 253.278 1.00 45.29 219 PRO F O 1
ATOM 10001 N N . THR H 3 12 ? 142.297 -88.541 252.533 1.00 36.67 220 THR F N 1
ATOM 10002 C CA . THR H 3 12 ? 141.450 -89.045 251.447 1.00 36.91 220 THR F CA 1
ATOM 10003 C C . THR H 3 12 ? 140.015 -89.371 251.891 1.00 40.32 220 THR F C 1
ATOM 10004 O O . THR H 3 12 ? 139.833 -90.061 252.893 1.00 39.18 220 THR F O 1
ATOM 10008 N N . ARG H 3 13 ? 139.016 -88.911 251.128 1.00 40.30 221 ARG F N 1
ATOM 10009 C CA . ARG H 3 13 ? 137.595 -89.137 251.450 1.00 46.75 221 ARG F CA 1
ATOM 10010 C C . ARG H 3 13 ? 137.053 -90.422 250.823 1.00 47.74 221 ARG F C 1
ATOM 10011 O O . ARG H 3 13 ? 137.473 -90.817 249.731 1.00 45.91 221 ARG F O 1
ATOM 10019 N N . GLU H 3 14 ? 136.072 -91.038 251.476 1.00 52.14 222 GLU F N 1
ATOM 10020 C CA . GLU H 3 14 ? 135.304 -92.118 250.850 1.00 58.00 222 GLU F CA 1
ATOM 10021 C C . GLU H 3 14 ? 134.435 -91.595 249.707 1.00 64.87 222 GLU F C 1
ATOM 10022 O O . GLU H 3 14 ? 134.027 -90.432 249.704 1.00 67.83 222 GLU F O 1
ATOM 10028 N N . SER I 3 2 ? 148.214 -48.032 176.994 1.00 60.28 210 SER P N 1
ATOM 10029 C CA . SER I 3 2 ? 147.331 -47.128 177.726 1.00 65.95 210 SER P CA 1
ATOM 10030 C C . SER I 3 2 ? 145.978 -47.779 178.061 1.00 61.02 210 SER P C 1
ATOM 10031 O O . SER I 3 2 ? 145.508 -47.687 179.201 1.00 59.02 210 SER P O 1
ATOM 10034 N N . ARG I 3 3 ? 145.360 -48.445 177.086 1.00 56.81 211 ARG P N 1
ATOM 10035 C CA . ARG I 3 3 ? 144.080 -49.093 177.343 1.00 54.08 211 ARG P CA 1
ATOM 10036 C C . ARG I 3 3 ? 144.269 -50.497 177.931 1.00 46.12 211 ARG P C 1
ATOM 10037 O O . ARG I 3 3 ? 145.063 -51.326 177.454 1.00 39.90 211 ARG P O 1
ATOM 10056 N N . PRO I 3 5 ? 143.831 -54.206 178.792 1.00 31.22 213 PRO P N 1
ATOM 10057 C CA . PRO I 3 5 ? 143.315 -55.420 178.151 1.00 34.24 213 PRO P CA 1
ATOM 10058 C C . PRO I 3 5 ? 142.232 -56.103 179.003 1.00 32.75 213 PRO P C 1
ATOM 10059 O O . PRO I 3 5 ? 141.992 -55.708 180.141 1.00 29.96 213 PRO P O 1
ATOM 10063 N N . SER I 3 6 ? 141.571 -57.099 178.432 1.00 35.62 214 SER P N 1
ATOM 10064 C CA . SER I 3 6 ? 140.591 -57.895 179.155 1.00 33.65 214 SER P CA 1
ATOM 10065 C C . SER I 3 6 ? 141.293 -58.715 180.225 1.00 31.05 214 SER P C 1
ATOM 10066 O O . SER I 3 6 ? 142.230 -59.434 179.918 1.00 35.65 214 SER P O 1
ATOM 10069 N N . LEU I 3 7 ? 140.802 -58.680 181.465 1.00 26.82 215 LEU P N 1
ATOM 10070 C CA . LEU I 3 7 ? 141.566 -59.230 182.587 1.00 27.08 215 LEU P CA 1
ATOM 10071 C C . LEU I 3 7 ? 140.907 -60.484 183.147 1.00 25.02 215 LEU P C 1
ATOM 10072 O O . LEU I 3 7 ? 139.690 -60.616 183.093 1.00 25.38 215 LEU P O 1
ATOM 10077 N N . PRO I 3 8 ? 141.710 -61.421 183.668 1.00 26.66 216 PRO P N 1
ATOM 10078 C CA . PRO I 3 8 ? 141.121 -62.647 184.219 1.00 25.35 216 PRO P CA 1
ATOM 10079 C C . PRO I 3 8 ? 140.271 -62.385 185.473 1.00 26.27 216 PRO P C 1
ATOM 10080 O O . PRO I 3 8 ? 140.578 -61.480 186.248 1.00 23.83 216 PRO P O 1
ATOM 10095 N N . PRO I 3 10 ? 138.998 -63.255 189.268 1.00 21.72 218 PRO P N 1
ATOM 10096 C CA . PRO I 3 10 ? 139.744 -63.851 190.390 1.00 23.95 218 PRO P CA 1
ATOM 10097 C C . PRO I 3 10 ? 139.529 -65.370 190.508 1.00 25.82 218 PRO P C 1
ATOM 10098 O O . PRO I 3 10 ? 138.481 -65.876 190.067 1.00 25.66 218 PRO P O 1
ATOM 10102 N N . PRO I 3 11 ? 140.518 -66.091 191.074 1.00 25.16 219 PRO P N 1
ATOM 10103 C CA . PRO I 3 11 ? 140.526 -67.563 191.062 1.00 28.87 219 PRO P CA 1
ATOM 10104 C C . PRO I 3 11 ? 139.612 -68.256 192.074 1.00 30.59 219 PRO P C 1
ATOM 10105 O O . PRO I 3 11 ? 139.647 -69.491 192.166 1.00 29.71 219 PRO P O 1
ATOM 10109 N N . THR I 3 12 ? 138.801 -67.490 192.789 1.00 26.31 220 THR P N 1
ATOM 10110 C CA . THR I 3 12 ? 137.936 -68.027 193.822 1.00 25.97 220 THR P CA 1
ATOM 10111 C C . THR I 3 12 ? 137.085 -69.221 193.337 1.00 28.29 220 THR P C 1
ATOM 10112 O O . THR I 3 12 ? 136.454 -69.148 192.278 1.00 23.73 220 THR P O 1
ATOM 10116 N N . ARG I 3 13 ? 137.099 -70.321 194.092 1.00 25.40 221 ARG P N 1
ATOM 10117 C CA . ARG I 3 13 ? 136.285 -71.507 193.756 1.00 31.94 221 ARG P CA 1
ATOM 10118 C C . ARG I 3 13 ? 134.943 -71.534 194.464 1.00 34.82 221 ARG P C 1
ATOM 10119 O O . ARG I 3 13 ? 134.816 -71.091 195.617 1.00 29.88 221 ARG P O 1
ATOM 10127 N N . GLU I 3 14 ? 133.949 -72.128 193.818 1.00 36.30 222 GLU P N 1
ATOM 10128 C CA . GLU I 3 14 ? 132.712 -72.399 194.534 1.00 46.97 222 GLU P CA 1
ATOM 10129 C C . GLU I 3 14 ? 132.847 -73.714 195.301 1.00 58.12 222 GLU P C 1
ATOM 10130 O O . GLU I 3 14 ? 132.515 -73.791 196.491 1.00 64.87 222 GLU P O 1
#

Sequence (1306 aa):
GGDLLVKPGGSLKLSCAASGFTFSSYAMSWVRQNPEKRLEWVASISKGGNTYYPNSVKGRFTISRDNARNILYLQMSSLRSEDTALYYCARGWGDYGWFAYWGQVTLVTVSAASTKGPSVFPLAPSSGTAALGCLVKDYFPEPVTVSWNSGALTSGVHTFPAVLQSSGLYSLSSVVTVPSSSLGTQTYICNVNHKPSNTKVDKKVEPKDIKMTQSPSSMYASLGERVTITCKASQDINRYLNWFQQKPGKSPKTLIYRANRLLDGVPSRFSGSGSGQDYSLTISSLDYEDMGIYYCLQYDEFPLTFGDGTKLELKRTVAAPSVFIFPPSDEQLKSGTASVVCLLNNFYPREAKVQWKVDNALQSGNSQESVTEQDSKDSTYSLSSTLTLSKADYEKHKVYACEVTHQGLSSPVTKSFNRGKLVESGGDLVKPGGSLKLSCAASGFTFSSYAMSWVRQNPEKRLEWVASISKGGNTYYPNSVKGRFTISRDNARNILYLQMSSLRSEDTALYYCARGWGDYGWFAYWGQVTLVTVSAASTKGPSVFPLAPSSGGTAALGCLVKDYFPEPVTVSWNSGALTSGVHTFPAVLQSSGLYSLSSVVTVPSSSLGTQTYICNVNHKPSNTKVDKKVEPKDIKMTQSPSSMYASLGERVTITCKASQDINRYLNWFQQKPGKSPKTLIYRANRLLDGVPSRFSGSGSGQDYSLTISSLDYEDMGIYYCLQYDEFPLTFGDGTKLELKRTVAAPSVFIFPPSDEQLKSGTASVVCLLNNFYPREAKVQWKVDNALQSGNSQESVTEQDSKDSTYSLSSTLTLSKADYEKHKVYACEVTHQGLSSSPVTKSFNRGEEVKLVESGGDLVKPGGSLKLSCAASGFTFSSYAMSWVRQNPEKRLEWVASISKGGNTYYPNSVKGRFTISRDNARNILYLQMSSLRSEDTALYYCARGWGDYGWFAYYWGQVTLVTVSAASTKGPSVFPLAPSGGTAALGCLVKDYFPEPVTVSWNSGALTSGVHTFPAVLQSSGLYSLSSSVVTVPSSSLGTQTYICNVNHKPSNTKVDKKVEPKSDIKMTQSPSSMYASLGERVTITCKASQDINNRYLNWFQQKPGKSPKTLIYRANRLLDGVPSRFSGSGSGQDYSLTISSLDYEDMGIYYCLQYDEFPLTFGDGTKLELKRTVAAPSVFIFPPSDEQLKSGTASVVCLLNNFYPREAKVQWKVDNALQSGNSQESVTEQDSKDSTYSLSSTLTLSKADYEKHKVYACEVTHQGLSSPVTKSFNRGESRPSLPPPTRESRPSLPPPTRESRPSLPPPTRE

B-factor: mean 41.09, std 11.47, range [17.39, 95.85]

Foldseek 3Di:
DFAEAEAQAKDKDKDADDDDQLLQWKKFKWWAAPVRDIGGAKIAGSVGRIDGDPVQPPFWDWGADNVRRMTMIIGGRHHQRNFTKMWMAIDDDPCDGHVDIDDITGYGHHPDDFDAWDKDKQAWPVQKTKIWIKTDFGDDDDKDKDKPVPPDDPQKDWDDWDQDPVRGIITMIMGMDGPVCLPVDWIKMWMADPVVRDIDIDIHHHD/DKAKAKPDQEDADAFFDKDKIKIFIPWFQFQQKWKWWDAPPGDIDTADGSQFDGDPPHDPLWGKDDGIGIIMIIRNGDDPVRFGWMKMWGPSDPPIDIYPTYGYAHDDDFFFWDKDKDWFDPVVLVVFKTKIKMKTPFGPDPDKDKWKAFVHHTDDDFKDKDKDQQDPPRRTIMMMMIGMDTSVVVVVTFKIKMWMDDPVDPDIDIDIGTDD/DWAKDFADEAEQQAKTKIKIADDDDQLLQWKKFKWWAAPVGDIGGAKIAGSVGDIDGDPVCPPFWDWGADNVRRMTMIIGGNDDQRVFTKMWMAIDDDPCDRHVDIDDIDGHGHHPDDFDAWDKDWQAWPVVQKTKIWIKTDFGDDDDKDKDKPVPPDDPQKDKDDWDQDPVRGIITMIMGMDGPVCQPPDWIWMWMDDVVVRDIDIGTHHHD/DKDKAKPDQEDADAFFDKDKIKIFIPWWQFQQKWKWFDAPPGDIDTADGSQFDGDPPHDPLWGKDDGIGMIMIMRRGDDLVRFGWMKMWGDSDPPIDIYPTYGYAYDDDFFFWDKDKDWADVVVLVVFKTKIKMKTPFGPDDDKDKWKAFVRHTDPDFKDKDKDAQDSPNRGIMMMMIGMDTSVVVVVTFKIKMWMDDPVDPHIDIDIGTPPD/DWAWDKDWADEAEAQAKTKIKIATDDDQLLQWKKFKWWAAPVRDIDGAKIAGSVGRIDGDPVQVVFKDWGADNVRRMTMIIGGNDDQRVFTKMWMAIDDDPCDRHVDIHDIGTHGHHPDDFDAWDKDWQAWPVQKTKIWIKTDFGDDDDKDKDKPVPPDDPQKDWDDWDQDPVRGIITMIMGMDRPVCLPVDKIWMWMADVVVRDIDIDIHHHDD/DKDKAKPDQEDADAFFDKDKIKIFIPWFQALQKWKWFDAPPGDIDTADGSQFDGDPPHDPLWGKDDGIGIIMIIRRGDDLVRFGWMKMWGDSDPPIDIYPTYGYAHDDDFFFWDKDKDWFDVVVVVVFKTKIKMKTPFGDDDDKDKWKAFLHHTDPDFKDKDKDAQDSPRRTIMMMMMGMDTSVVVVVTFKIKIWMDDPPDPDIDIDIGTPPD/DADDDDDPDDD/DADDDDDPDDD/DADDDDDPDDD

GO terms:
  GO:0046785 microtubule polymerization (P, IDA)
  GO:0007416 synapse assembly (P, IMP)
  GO:0007611 learning or memory (P, IMP)
  GO:0051260 protein homooligomerization (P, IPI)
  GO:0042802 identical protein binding (F, IPI)
  GO:0005515 protein binding (F, IPI)
  GO:1990000 amyloid fibril formation (P, IEP)
  GO:1990000 amyloid fibril formation (P, IDA)
  GO:1990000 amyloid fibril formation (P, EXP)
  GO:0031116 positive regulation of microtubule polymerization (P, IDA)
  GO:0004857 enzyme inhibitor activity (F, IDA)
  GO:0008017 microtubule binding (F, IDA)
  GO:0015630 microtubule cytoskeleton (C, IDA)
  GO:0050848 regulation of calcium-mediated signaling (P, IDA)
  GO:0099077 histone-dependent DNA binding (F, TAS)
  GO:0036477 somatodendritic compartment (C, TAS)
  GO:0043197 dendritic spine (C, TAS)
  GO:0008017 microtubule binding (F, TAS)
  GO:0034614 cellular response to reactive oxygen species (P, TAS)
  GO:0005634 nucleus (C, TAS)

CATH classification: 2.60.40.10 (+1 more: 2.60.40.10)

Nearest PDB structures (foldseek):
  6xli-assembly1_B  TM=1.005E+00  e=1.757E-41  Mus musculus
  5ggu-assembly1_L  TM=9.929E-01  e=3.241E-37  Homo sapiens
  6btj-assembly2_L  TM=9.856E-01  e=6.634E-37  Homo sapiens
  6axl-assembly2_C  TM=9.848E-01  e=1.165E-36  Homo sapiens
  7n4i-assembly1_L  TM=9.687E-01  e=8.568E-37  Homo sapiens